Protein AF-0000000082342541 (afdb_homodimer)

Foldseek 3Di:
DDFDPCCVPDPDNDPDRNDDDWAFDAWDFQWTATPVGFIFREQCLPVQFQQRTRDDVLLVVLLVCCVVPHDQFDFPVDPDDGDLLVLLLCLVDVVPQLQFHDKWKDFAQQVQQLLQLLLLLVLCVLVVLNLQNAEEEAALAFRDLPLSRVLRANFCVSCPVPVVSRDPRYHHAHDQQCLPPPDVPRDLVNSLVVRLVVVLVVCVVVDLSHHRAYEYECQGAQRQARHHHRACNVVSVLVSCVVSVHFYEYECASVACLQQLDNGSCVVNPDSDGQKYKYARLLLSPPGRMIMMTGGPSSCVSCCSGVVDRPDDDRCISRNSSSSSSSSSSVCCVVVVLSNLLQVVQVVLVVLCCVQPVPDQQWADWDHGRLKIKTWGALHNVVSHHDDVVLVLLVQLQVLLVVLSYHWAWHDDRGDDDDTTMIIRRGHSPQDPVNSNVNSVSSSVSNVVSCVVSVVVVVVVVVVVPPPPDDPDD/DDFDPCCVPDPDNDPDRNDDDWAFDAWDFQWTATPVGFIFREQCLPVQFQQRTRDDVLLVVLLVCCVVPHDQFDFPVDPDDGDLLVLLLCLVDVVPQLQFHDKWKDFAQQVQQLLQLLLLQVLCVLVVLNLQNAEEEAALAFRDLPLSRVLRANFCVSCPVPVVSRDPRYHHAHDQQCLPPPDVPRDLVNSLVVRLVVVLVVCVVVDLSHHRAYEYECQGAQRQARHHHRACNVVSVLVSCVVSVHFYEYECASPACLQQLDNGSCVVNPDSDGQKYKYARLLLSPPGRMIMMTGGPSSCVSCCSGVVDRPDDDRCISRNSSSSSSSSSSVCCVVVVLSNLLQVVQVVLVVLCVVQPCPDQQWADWDHGRLKIKTWGALHNVVRHHDDVVLVLLVQLQVQLVVLSYHWAWHDDRGDDDDTTMIIRRGHSPQDPVNSNVNSVSSSVSNVVSCVVSVVVVVVVVVVVPPDPDDPDD

Solvent-accessible surface area (backbone atoms only — not comparable to full-atom values): 46470 Å² total; per-residue (Å²): 127,66,63,20,68,62,49,70,69,42,24,45,63,54,54,54,30,62,55,72,54,46,40,43,47,30,39,54,45,56,27,40,29,34,71,90,67,51,62,28,44,36,27,13,32,53,82,38,16,24,34,66,26,41,47,50,70,67,36,53,48,40,41,51,51,40,60,74,62,27,42,30,60,53,38,41,83,46,72,42,44,47,65,35,37,49,49,37,24,41,74,73,24,72,82,30,64,49,46,22,39,32,31,46,44,33,51,33,49,25,55,14,37,26,50,47,53,53,49,49,34,44,42,27,42,48,71,73,38,66,64,15,60,26,35,40,24,27,35,44,30,76,43,41,65,36,49,41,11,36,45,58,23,28,28,46,58,76,40,60,82,47,58,76,53,49,44,82,41,48,50,70,39,81,57,69,48,60,92,80,63,51,53,93,88,54,47,60,64,56,49,34,49,54,54,42,48,53,50,54,52,49,40,60,71,73,31,52,75,26,39,36,30,40,45,44,51,58,38,32,45,70,60,63,35,24,37,56,57,56,78,58,36,60,33,50,49,50,52,52,24,64,72,55,67,30,39,40,33,35,42,23,32,60,34,15,63,18,35,39,29,35,59,48,47,56,72,79,44,73,53,73,56,50,46,29,35,30,33,15,38,35,46,23,28,38,60,40,66,33,15,18,27,36,31,17,48,68,53,52,49,35,29,48,74,45,80,29,43,61,93,67,73,53,76,57,22,51,32,28,47,35,26,34,29,18,39,39,41,49,49,50,38,59,75,66,45,30,30,61,42,16,35,54,51,15,54,51,50,50,52,50,44,54,68,67,39,49,77,41,74,49,38,55,48,75,42,51,40,23,38,32,30,16,44,29,40,14,73,33,58,89,79,57,38,50,64,58,77,87,68,39,60,33,56,48,28,34,53,42,17,43,75,73,29,32,38,50,36,48,50,83,66,57,27,50,96,61,69,60,38,21,37,37,48,18,43,29,53,72,64,45,73,66,53,49,52,50,51,52,50,50,46,40,51,16,46,53,63,59,42,48,74,68,54,56,57,56,56,55,61,56,60,62,69,66,62,72,78,63,84,75,79,129,128,66,65,20,68,60,48,70,69,42,24,44,64,54,55,53,29,60,55,73,51,45,41,44,45,29,38,54,44,55,27,40,30,32,71,90,66,52,62,28,43,34,28,13,32,53,82,37,16,24,33,66,25,40,46,50,68,67,36,54,47,40,42,52,52,39,62,76,62,26,42,30,60,54,36,42,86,44,72,43,44,46,65,35,37,48,50,36,23,43,74,72,24,71,82,29,66,49,44,21,40,33,32,45,44,31,50,34,50,26,55,15,36,24,51,49,54,53,49,47,35,45,42,26,43,48,70,72,38,67,65,15,63,26,35,39,22,27,36,44,30,78,42,42,64,37,50,41,11,36,45,57,25,27,27,46,58,75,40,60,81,48,59,73,52,49,46,81,40,46,50,69,40,82,58,70,48,59,93,80,65,53,54,92,89,54,45,59,65,56,48,33,49,54,54,41,49,52,50,53,52,48,40,58,72,74,31,51,74,27,39,36,28,41,44,43,51,59,38,31,45,67,60,62,35,25,36,56,55,55,78,59,37,60,33,50,48,49,52,50,23,63,73,56,68,30,38,41,32,34,41,23,31,60,34,15,63,16,35,38,31,34,60,47,48,56,71,77,44,73,52,74,56,49,45,29,34,30,33,15,38,37,47,22,29,40,60,36,64,34,15,18,28,35,30,16,47,68,54,52,50,35,30,48,75,44,82,29,42,59,94,66,71,52,78,58,21,50,32,29,46,36,27,34,27,18,40,41,42,49,49,50,38,60,75,68,45,31,33,61,43,16,33,55,54,15,54,50,50,49,52,50,43,55,69,67,40,50,77,41,76,48,40,55,48,74,42,51,41,22,39,33,30,17,44,31,40,14,73,32,58,90,77,58,39,50,64,57,77,88,68,39,60,34,54,47,29,33,54,42,16,43,75,74,28,32,39,49,36,47,48,83,70,56,26,52,95,62,67,64,37,21,37,37,47,19,43,29,53,72,63,45,74,68,56,51,52,51,50,53,51,50,46,40,51,17,47,54,62,59,42,47,73,69,54,55,58,54,55,57,62,57,62,62,71,69,66,74,79,64,83,81,78,134

InterPro domains:
  IPR005814 Aminotransferase class-III [PF00202] (22-447)
  IPR005814 Aminotransferase class-III [cd00610] (8-447)
  IPR015421 Pyridoxal phosphate-dependent transferase, major domain [G3DSA:3.40.640.10] (56-336)
  IPR015422 Pyridoxal phosphate-dependent transferase, small domain [G3DSA:3.90.1150.10] (19-444)
  IPR015424 Pyridoxal phosphate-dependent transferase [SSF53383] (10-447)

pLDDT: mean 94.57, std 11.84, r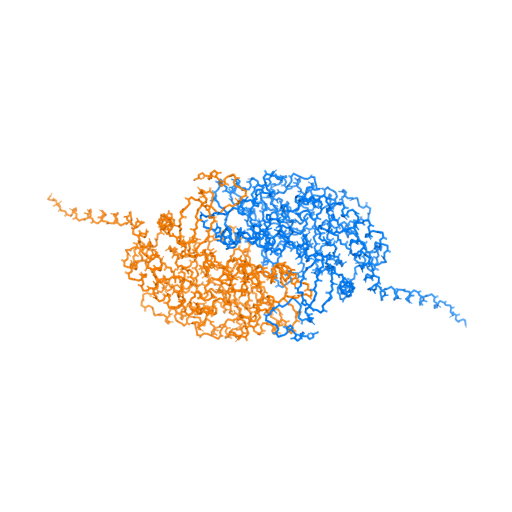ange [20.23, 98.94]

Secondary structure (DSSP, 8-state):
-PPPHHHHH-SB--S-SSSPPEEEEEEETTEEEETTS-EEEESSHHHHT-TT-S--HHHHHHHHHHHHHS-S---TTSSEE-HHHHHHHHHHHTT-GGGEEEEEEESSHHHHHHHHHHHHHHHHHHTT-TT--EEEEETT----SSHHHHHT---HHHHGGGGGG--SSEEEE----HHHHPPTT--HHHHHHHHHHHHHHHHHHH-GGGEEEEEEESSB-TTTTSBPPPTTHHHHHHHHHHHHT-EEEEE-TTTTTTTTSSSSGGGGGTSS--SEEEE-GGGTTTSS--EEEEEEHHHHHHHHHTTSS-S---TTTT-HHHHHHHHHHHHHHHHTTHHHHHHHHHHHHHHHHHHHTTTSTTEEEEEEETTEEEEEE-SBTTTTBPPPGGG-HHHHHHHHHHHTTEE-EE--S--SSS---EEEE---TT--HHHHHHHHHHHHHHHHHHHHHHHHHHHHHHHSSSSTT-----/-PPPHHHHH-SB--S-SSSPPEEEEEEETTEEEETTS-EEEESSHHHHT-TT-S--HHHHHHHHHHHHHS-S---TTSSEE-HHHHHHHHHHHTT-GGGEEEEEEESSHHHHHHHHHHHHHHHHHHTT-TT--EEEEETT----SSHHHHHT---HHHHGGGGGG--SSEEEE----HHHHPPTT--HHHHHHHHHHHHHHHHHHH-GGGEEEEEEESSB-TTTTSBPPPTTHHHHHHHHHHHHT-EEEEE-TTTTTTTTSSSSGGGGGTSS--SEEEE-GGGTTTSS--EEEEEEHHHHHHHHHTTSS-S---TTTT-HHHHHHHHHHHHHHHHTTHHHHHHHHHHHHHHHHHHHTTTSTTEEEEEEETTEEEEEE-SBTTTTBPPPGGG-HHHHHHHHHHHTTEE-EE--S--SSS---EEEE---TT--HHHHHHHHHHHHHHHHHHHHHHHHHHHHHHHHTTSTT-----

Nearest PDB structures (foldseek):
  6fyq-assembly1_A-2  TM=9.440E-01  e=1.925E-40  Virgibacillus pantothenticus
  3gju-assembly1_A-2  TM=9.425E-01  e=3.711E-39  Mesorhizobium japonicum MAFF 303099
  5lh9-assembly1_A  TM=9.190E-01  e=8.684E-40  Pseudomonas sp.
  3fcr-assembly1_A-2  TM=9.351E-01  e=1.519E-37  Ruegeria sp. TM1040
  3i4j-assembly2_D  TM=9.364E-01  e=2.214E-32  Deinococcus radiodurans

Sequence (948 aa):
MSTDEFVASSHILHRSFSERPAKIVAGDGINLVLENGKTVIDASCGPSVSCLGHTQPEITDAIINHLKNDIAYVYSGSPYTNGAAEELGDILLSHKPGGLSKAIFVNSGSEATDAALKLAIQYWHELGQPQRTHFISRKQSYHGNTIGALCVSGHDSRREFYQSFMSQNVSFLDPCYAYRMKRKGESDSDFTERLASQFENEILRIGPDRVAGFVAETVSGTTLGCLPPVPGYFKAIRDICDKYGVLLILDEIICGMGKTGTMHAWEQERISGPDIQTIGKALGAGFVPLSGVLLHQRIFDALSAGSKKLAHGHTFQAHPLACAAAVAAQKIIKRDNLIERVARMGDKLELLLRKEIEPLPLVGDIRGRGLFWAIEFVQDKQLKTPFSPKVDFCGQVVRQSLELGLNVLGNLGVTGEYQVDHVLVCPPYIVTDHELENIVHLLKTAIVKTSQPFLRSAHTNGQANGQTNGTTKYMSTDEFVASSHILHRSFSERPAKIVAGDGINLVLENGKTVIDASCGPSVSCLGHTQPEITDAIINHLKNDIAYVYSGSPYTNGAAEELGDILLSHKPGGLSKAIFVNSGSEATDAALKLAIQYWHELGQPQRTHFISRKQSYHGNTIGALCVSGHDSRREFYQSFMSQNVSFLDPCYAYRMKRKGESDSDFTERLASQFENEILRIGPDRVAGFVAETVSGTTLGCLPPVPGYFKAIRDICDKYGVLLILDEIICGMGKTGTMHAWEQERISGPDIQTIGKALGAGFVPLSGVLLHQRIFDALSAGSKKLAHGHTFQAHPLACAAAVAAQKIIKRDNLIERVARMGDKLELLLRKEIEPLPLVGDIRGRGLFWAIEFVQDKQLKTPFSPKVDFCGQVVRQSLELGLNVLGNLGVTGEYQVDHVLVCPPYIVTDHELENIVHLLKTAIVKTSQPFLRSAHTNGQANGQTNGTTKY

Radius of gyration: 28.99 Å; Cα contacts (8 Å, |Δi|>4): 2191; chains: 2; bounding box: 63×120×88 Å

Structure (mmCIF, N/CA/C/O backbone):
data_AF-0000000082342541-model_v1
#
loop_
_entity.id
_entity.type
_entity.pdbx_description
1 polymer 'Putative secondary metabolism biosynthetic enzyme'
#
loop_
_atom_site.group_PDB
_atom_site.id
_atom_site.type_symbol
_atom_site.label_atom_id
_atom_site.label_alt_id
_atom_site.label_comp_id
_atom_site.label_asym_id
_atom_site.label_entity_id
_atom_site.label_seq_id
_atom_site.pdbx_PDB_ins_code
_atom_site.Cartn_x
_atom_site.Cartn_y
_atom_site.Cartn_z
_atom_site.occupancy
_atom_site.B_iso_or_equiv
_atom_site.auth_seq_id
_atom_site.auth_comp_id
_atom_site.auth_asym_id
_atom_site.auth_atom_id
_atom_site.pdbx_PDB_model_num
ATOM 1 N N . MET A 1 1 ? 27.438 16.688 1.618 1 65.38 1 MET A N 1
ATOM 2 C CA . MET A 1 1 ? 27.516 15.938 2.867 1 65.38 1 MET A CA 1
ATOM 3 C C . MET A 1 1 ? 27.781 14.461 2.6 1 65.38 1 MET A C 1
ATOM 5 O O . MET A 1 1 ? 27.297 13.906 1.614 1 65.38 1 MET A O 1
ATOM 9 N N . SER A 1 2 ? 28.75 13.938 3.332 1 85.06 2 SER A N 1
ATOM 10 C CA . SER A 1 2 ? 29.125 12.531 3.182 1 85.06 2 SER A CA 1
ATOM 11 C C . SER A 1 2 ? 28.062 11.609 3.785 1 85.06 2 SER A C 1
ATOM 13 O O . SER A 1 2 ? 27.266 12.031 4.625 1 85.06 2 SER A O 1
ATOM 15 N N . THR A 1 3 ? 27.828 10.453 3.236 1 92.19 3 THR A N 1
ATOM 16 C CA . THR A 1 3 ? 26.953 9.43 3.795 1 92.19 3 THR A CA 1
ATOM 17 C C . THR A 1 3 ? 27.406 9.023 5.191 1 92.19 3 THR A C 1
ATOM 19 O O . THR A 1 3 ? 28.594 8.773 5.41 1 92.19 3 THR A O 1
ATOM 22 N N . ASP A 1 4 ? 26.547 9.055 6.148 1 94.75 4 ASP A N 1
ATOM 23 C CA . ASP A 1 4 ? 26.844 8.656 7.52 1 94.75 4 ASP A CA 1
ATOM 24 C C . ASP A 1 4 ? 27.297 7.195 7.578 1 94.75 4 ASP A C 1
ATOM 26 O O . ASP A 1 4 ? 26.75 6.348 6.867 1 94.75 4 ASP A O 1
ATOM 30 N N . GLU A 1 5 ? 28.172 6.863 8.453 1 95.38 5 GLU A N 1
ATOM 31 C CA . GLU A 1 5 ? 28.781 5.535 8.531 1 95.38 5 GLU A CA 1
ATOM 32 C C . GLU A 1 5 ? 27.75 4.477 8.891 1 95.38 5 GLU A C 1
ATOM 34 O O . GLU A 1 5 ? 27.781 3.361 8.359 1 95.38 5 GLU A O 1
ATOM 39 N N . PHE A 1 6 ? 26.906 4.797 9.836 1 96.06 6 PHE A N 1
ATOM 40 C CA . PHE A 1 6 ? 25.859 3.857 10.203 1 96.06 6 PHE A CA 1
ATOM 41 C C . PHE A 1 6 ? 24.938 3.576 9.023 1 96.06 6 PHE A C 1
ATOM 43 O O . PHE A 1 6 ? 24.609 2.422 8.75 1 96.06 6 PHE A O 1
ATOM 50 N N . VAL A 1 7 ? 24.531 4.648 8.367 1 96.19 7 VAL A N 1
ATOM 51 C CA . VAL A 1 7 ? 23.641 4.523 7.215 1 96.19 7 VAL A CA 1
ATOM 52 C C . VAL A 1 7 ? 24.328 3.695 6.125 1 96.19 7 VAL A C 1
ATOM 54 O O . VAL A 1 7 ? 23.688 2.861 5.48 1 96.19 7 VAL A O 1
ATOM 57 N N . ALA A 1 8 ? 25.625 3.9 5.93 1 96.44 8 ALA A N 1
ATOM 58 C CA . ALA A 1 8 ? 26.375 3.16 4.922 1 96.44 8 ALA A CA 1
ATOM 59 C C . ALA A 1 8 ? 26.406 1.668 5.242 1 96.44 8 ALA A C 1
ATOM 61 O O . ALA A 1 8 ? 26.359 0.831 4.34 1 96.44 8 ALA A O 1
ATOM 62 N N . SER A 1 9 ? 26.438 1.312 6.492 1 96.88 9 SER A N 1
ATOM 63 C CA . SER A 1 9 ? 26.609 -0.08 6.902 1 96.88 9 SER A CA 1
ATOM 64 C C . SER A 1 9 ? 25.25 -0.754 7.121 1 96.88 9 SER A C 1
ATOM 66 O O . SER A 1 9 ? 25.141 -1.978 7.023 1 96.88 9 SER A O 1
ATOM 68 N N . SER A 1 10 ? 24.188 0.03 7.504 1 97.81 10 SER A N 1
ATOM 69 C CA . SER A 1 10 ? 22.859 -0.502 7.711 1 97.81 10 SER A CA 1
ATOM 70 C C . SER A 1 10 ? 22.297 -1.12 6.434 1 97.81 10 SER A C 1
ATOM 72 O O . SER A 1 10 ? 22.609 -0.665 5.332 1 97.81 10 SER A O 1
ATOM 74 N N . HIS A 1 11 ? 21.453 -2.139 6.535 1 98.69 11 HIS A N 1
ATOM 75 C CA . HIS A 1 11 ? 20.828 -2.758 5.375 1 98.69 11 HIS A CA 1
ATOM 76 C C . HIS A 1 11 ? 19.469 -2.141 5.098 1 98.69 11 HIS A C 1
ATOM 78 O O . HIS A 1 11 ? 18.75 -2.58 4.188 1 98.69 11 HIS A O 1
ATOM 84 N N . ILE A 1 12 ? 19.109 -1.136 5.906 1 98.19 12 ILE A N 1
ATOM 85 C CA . ILE A 1 12 ? 17.891 -0.38 5.676 1 98.19 12 ILE A CA 1
ATOM 86 C C . ILE A 1 12 ? 18.188 0.854 4.828 1 98.19 12 ILE A C 1
ATOM 88 O O . ILE A 1 12 ? 19.172 1.553 5.074 1 98.19 12 ILE A O 1
ATOM 92 N N . LEU A 1 13 ? 17.438 1.088 3.742 1 98 13 LEU A N 1
ATOM 93 C CA . LEU A 1 13 ? 17.516 2.361 3.037 1 98 13 LEU A CA 1
ATOM 94 C C . LEU A 1 13 ? 16.797 3.459 3.814 1 98 13 LEU A C 1
ATOM 96 O O . LEU A 1 13 ? 15.609 3.707 3.594 1 98 13 LEU A O 1
ATOM 100 N N . HIS A 1 14 ? 17.516 4.113 4.645 1 95.81 14 HIS A N 1
ATOM 101 C CA . HIS A 1 14 ? 16.953 5.156 5.496 1 95.81 14 HIS A CA 1
ATOM 102 C C . HIS A 1 14 ? 16.516 6.359 4.676 1 95.81 14 HIS A C 1
ATOM 104 O O . HIS A 1 14 ? 16.938 6.531 3.531 1 95.81 14 HIS A O 1
ATOM 110 N N . ARG A 1 15 ? 15.672 7.164 5.211 1 89.56 15 ARG A N 1
ATOM 111 C CA . ARG A 1 15 ? 15.141 8.336 4.52 1 89.56 15 ARG A CA 1
ATOM 112 C C . ARG A 1 15 ? 16.234 9.383 4.305 1 89.56 15 ARG A C 1
ATOM 114 O O . ARG A 1 15 ? 16.234 10.07 3.279 1 89.56 15 ARG A O 1
ATOM 121 N N . SER A 1 16 ? 17.047 9.586 5.273 1 90 16 SER A N 1
ATOM 122 C CA . SER A 1 16 ? 18.203 10.461 5.168 1 90 16 SER A CA 1
ATOM 123 C C . SER A 1 16 ? 19.5 9.68 5.277 1 90 16 SER A C 1
ATOM 125 O O . SER A 1 16 ? 19.641 8.812 6.145 1 90 16 SER A O 1
ATOM 127 N N . PHE A 1 17 ? 20.484 10 4.344 1 95.19 17 PHE A N 1
ATOM 128 C CA . PHE A 1 17 ? 21.75 9.266 4.348 1 95.19 17 PHE A CA 1
ATOM 129 C C . PHE A 1 17 ? 22.812 10.031 5.117 1 95.19 17 PHE A C 1
ATOM 131 O O . PHE A 1 17 ? 23.891 9.492 5.402 1 95.19 17 PHE A O 1
ATOM 138 N N . SER A 1 18 ? 22.5 11.25 5.512 1 91.31 18 SER A N 1
ATOM 139 C CA . SER A 1 18 ? 23.531 12.156 5.988 1 91.31 18 SER A CA 1
ATOM 140 C C . SER A 1 18 ? 23.641 12.125 7.512 1 91.31 18 SER A C 1
ATOM 142 O O . SER A 1 18 ? 24.625 12.586 8.078 1 91.31 18 SER A O 1
ATOM 144 N N . GLU A 1 19 ? 22.656 11.648 8.172 1 91.69 19 GLU A N 1
ATOM 145 C CA . GLU A 1 19 ? 22.625 11.664 9.633 1 91.69 19 GLU A CA 1
ATOM 146 C C . GLU A 1 19 ? 22.266 10.289 10.188 1 91.69 19 GLU A C 1
ATOM 148 O O . GLU A 1 19 ? 21.391 9.617 9.664 1 91.69 19 GLU A O 1
ATOM 153 N N . ARG A 1 20 ? 22.969 9.945 11.227 1 93.62 20 ARG A N 1
ATOM 154 C CA . ARG A 1 20 ? 22.641 8.711 11.93 1 93.62 20 ARG A CA 1
ATOM 155 C C . ARG A 1 20 ? 21.281 8.82 12.625 1 93.62 20 ARG A C 1
ATOM 157 O O . ARG A 1 20 ? 21.078 9.719 13.445 1 93.62 20 ARG A O 1
ATOM 164 N N . PRO A 1 21 ? 20.375 7.969 12.32 1 95.25 21 PRO A N 1
ATOM 165 C CA . PRO A 1 21 ? 19.109 8 13.062 1 95.25 21 PRO A CA 1
ATOM 166 C C . PRO A 1 21 ? 19.25 7.5 14.492 1 95.25 21 PRO A C 1
ATOM 168 O O . PRO A 1 21 ? 20.016 6.562 14.758 1 95.25 21 PRO A O 1
ATOM 171 N N . ALA A 1 22 ? 18.578 8.18 15.398 1 95.44 22 ALA A N 1
ATOM 172 C CA . ALA A 1 22 ? 18.547 7.707 16.781 1 95.44 22 ALA A CA 1
ATOM 173 C C . ALA A 1 22 ? 17.656 6.477 16.922 1 95.44 22 ALA A C 1
ATOM 175 O O . ALA A 1 22 ? 16.594 6.398 16.297 1 95.44 22 ALA A O 1
ATOM 176 N N . LYS A 1 23 ? 18.078 5.562 17.688 1 96.31 23 LYS A N 1
ATOM 177 C CA . LYS A 1 23 ? 17.297 4.344 17.891 1 96.31 23 LYS A CA 1
ATOM 178 C C . LYS A 1 23 ? 16.297 4.512 19.016 1 96.31 23 LYS A C 1
ATOM 180 O O . LYS A 1 23 ? 16.672 4.855 20.141 1 96.31 23 LYS A O 1
ATOM 185 N N . ILE A 1 24 ? 15.039 4.359 18.766 1 97.12 24 ILE A N 1
ATOM 186 C CA . ILE A 1 24 ? 14.008 4.309 19.797 1 97.12 24 ILE A CA 1
ATOM 187 C C . ILE A 1 24 ? 13.914 2.896 20.375 1 97.12 24 ILE A C 1
ATOM 189 O O . ILE A 1 24 ? 13.836 1.922 19.625 1 97.12 24 ILE A O 1
ATOM 193 N N . VAL A 1 25 ? 13.836 2.756 21.672 1 95.88 25 VAL A N 1
ATOM 194 C CA . VAL A 1 25 ? 13.875 1.429 22.266 1 95.88 25 VAL A CA 1
ATOM 195 C C . VAL A 1 25 ? 12.586 1.183 23.062 1 95.88 25 VAL A C 1
ATOM 197 O O . VAL A 1 25 ? 12.281 0.043 23.422 1 95.88 25 VAL A O 1
ATOM 200 N N . ALA A 1 26 ? 11.844 2.262 23.25 1 95.75 26 ALA A N 1
ATOM 201 C CA . ALA A 1 26 ? 10.578 2.105 23.969 1 95.75 26 ALA A CA 1
ATOM 202 C C . ALA A 1 26 ? 9.711 3.355 23.828 1 95.75 26 ALA A C 1
ATOM 204 O O . ALA A 1 26 ? 10.188 4.402 23.375 1 95.75 26 ALA A O 1
ATOM 205 N N . GLY A 1 27 ? 8.422 3.203 24.094 1 94.44 27 GLY A N 1
ATOM 206 C CA . GLY A 1 27 ? 7.48 4.297 24.266 1 94.44 27 GLY A CA 1
ATOM 207 C C . GLY A 1 27 ? 6.832 4.312 25.641 1 94.44 27 GLY A C 1
ATOM 208 O O . GLY A 1 27 ? 6.68 3.264 26.281 1 94.44 27 GLY A O 1
ATOM 209 N N . ASP A 1 28 ? 6.449 5.453 26.109 1 92.81 28 ASP A N 1
ATOM 210 C CA . ASP A 1 28 ? 5.734 5.645 27.375 1 92.81 28 ASP A CA 1
ATOM 211 C C . ASP A 1 28 ? 4.715 6.777 27.266 1 92.81 28 ASP A C 1
ATOM 213 O O . ASP A 1 28 ? 5.062 7.949 27.406 1 92.81 28 ASP A O 1
ATOM 217 N N . GLY A 1 29 ? 3.459 6.355 27.141 1 93.75 29 GLY A N 1
ATOM 218 C CA . GLY A 1 29 ? 2.471 7.387 26.875 1 93.75 29 GLY A CA 1
ATOM 219 C C . GLY A 1 29 ? 2.775 8.195 25.625 1 93.75 29 GLY A C 1
ATOM 220 O O . GLY A 1 29 ? 2.936 7.629 24.531 1 93.75 29 GLY A O 1
ATOM 221 N N . ILE A 1 30 ? 3.021 9.555 25.891 1 96.81 30 ILE A N 1
ATOM 222 C CA . ILE A 1 30 ? 3.264 10.398 24.719 1 96.81 30 ILE A CA 1
ATOM 223 C C . ILE A 1 30 ? 4.766 10.594 24.531 1 96.81 30 ILE A C 1
ATOM 225 O O . ILE A 1 30 ? 5.191 11.445 23.75 1 96.81 30 ILE A O 1
ATOM 229 N N . ASN A 1 31 ? 5.609 9.773 25.234 1 97.31 31 ASN A N 1
ATOM 230 C CA . ASN A 1 31 ? 7.059 9.945 25.172 1 97.31 31 ASN A CA 1
ATOM 231 C C . ASN A 1 31 ? 7.723 8.82 24.375 1 97.31 31 ASN A C 1
ATOM 233 O O . ASN A 1 31 ? 7.27 7.676 24.422 1 97.31 31 ASN A O 1
ATOM 237 N N . LEU A 1 32 ? 8.781 9.164 23.688 1 97.19 32 LEU A N 1
ATOM 238 C CA . LEU A 1 32 ? 9.727 8.227 23.078 1 97.19 32 LEU A CA 1
ATOM 239 C C . LEU A 1 32 ? 10.961 8.047 23.969 1 97.19 32 LEU A C 1
ATOM 241 O O . LEU A 1 32 ? 11.445 9.016 24.547 1 97.19 32 LEU A O 1
ATOM 245 N N . VAL A 1 33 ? 11.391 6.883 24.078 1 97.31 33 VAL A N 1
ATOM 246 C CA . VAL A 1 33 ? 12.609 6.586 24.828 1 97.31 33 VAL A CA 1
ATOM 247 C C . VAL A 1 33 ? 13.711 6.141 23.859 1 97.31 33 VAL A C 1
ATOM 249 O O . VAL A 1 33 ? 13.547 5.168 23.125 1 97.31 33 VAL A O 1
ATOM 252 N N . LEU A 1 34 ? 14.812 6.82 23.844 1 96.88 34 LEU A N 1
ATOM 253 C CA . LEU A 1 34 ? 15.93 6.531 22.953 1 96.88 34 LEU A CA 1
ATOM 254 C C . LEU A 1 34 ? 16.922 5.586 23.609 1 96.88 34 LEU A C 1
ATOM 256 O O . LEU A 1 34 ? 16.938 5.445 24.828 1 96.88 34 LEU A O 1
ATOM 260 N N . GLU A 1 35 ? 17.703 5.012 22.828 1 96.06 35 GLU A N 1
ATOM 261 C CA . GLU A 1 35 ? 18.688 4.035 23.297 1 96.06 35 GLU A CA 1
ATOM 262 C C . GLU A 1 35 ? 19.672 4.664 24.281 1 96.06 35 GLU A C 1
ATOM 264 O O . GLU A 1 35 ? 20.125 4.004 25.203 1 96.06 35 GLU A O 1
ATOM 269 N N . ASN A 1 36 ? 19.984 5.945 24.109 1 95 36 ASN A N 1
ATOM 270 C CA . ASN A 1 36 ? 20.938 6.621 24.984 1 95 36 ASN A CA 1
ATOM 271 C C . ASN A 1 36 ? 20.281 7.051 26.297 1 95 36 ASN A C 1
ATOM 273 O O . ASN A 1 36 ? 20.922 7.711 27.125 1 95 36 ASN A O 1
ATOM 277 N N . GLY A 1 37 ? 18.984 6.816 26.453 1 94.38 37 GLY A N 1
ATOM 278 C CA . GLY A 1 37 ? 18.312 7.098 27.703 1 94.38 37 GLY A CA 1
ATOM 279 C C . GLY A 1 37 ? 17.484 8.375 27.656 1 94.38 37 GLY A C 1
ATOM 280 O O . GLY A 1 37 ? 16.656 8.617 28.547 1 94.38 37 GLY A O 1
ATOM 281 N N . LYS A 1 38 ? 17.672 9.141 26.656 1 95.75 38 LYS A N 1
ATOM 282 C CA . LYS A 1 38 ? 16.906 10.383 26.516 1 95.75 38 LYS A CA 1
ATOM 283 C C . LYS A 1 38 ? 15.438 10.094 26.25 1 95.75 38 LYS A C 1
ATOM 285 O O . LYS A 1 38 ? 15.102 9.156 25.516 1 95.75 38 LYS A O 1
ATOM 290 N N . THR A 1 39 ? 14.633 10.953 26.875 1 96.94 39 THR A N 1
ATOM 291 C CA . THR A 1 39 ? 13.203 10.914 26.609 1 96.94 39 THR A CA 1
ATOM 292 C C . THR A 1 39 ? 12.766 12.133 25.797 1 96.94 39 THR A C 1
ATOM 294 O O . THR A 1 39 ? 13.227 13.25 26.047 1 96.94 39 THR A O 1
ATOM 297 N N . VAL A 1 40 ? 11.938 11.898 24.844 1 97.81 40 VAL A N 1
ATOM 298 C CA . VAL A 1 40 ? 11.461 12.953 23.953 1 97.81 40 VAL A CA 1
ATOM 299 C C . VAL A 1 40 ? 9.93 12.977 23.969 1 97.81 40 VAL A C 1
ATOM 301 O O . VAL A 1 40 ? 9.281 11.961 23.719 1 97.81 40 VAL A O 1
ATOM 304 N N . ILE A 1 41 ? 9.305 14.148 24.297 1 98.31 41 ILE A N 1
ATOM 305 C CA . ILE A 1 41 ? 7.859 14.305 24.172 1 98.31 41 ILE A CA 1
ATOM 306 C C . ILE A 1 41 ? 7.461 14.281 22.703 1 98.31 41 ILE A C 1
ATOM 308 O O . ILE A 1 41 ? 7.965 15.078 21.906 1 98.31 41 ILE A O 1
ATOM 312 N N . ASP A 1 42 ? 6.648 13.359 22.344 1 97.75 42 ASP A N 1
ATOM 313 C CA . ASP A 1 42 ? 6.199 13.281 20.953 1 97.75 42 ASP A CA 1
ATOM 314 C C . ASP A 1 42 ? 4.957 14.141 20.734 1 97.75 42 ASP A C 1
ATOM 316 O O . ASP A 1 42 ? 3.844 13.734 21.062 1 97.75 42 ASP A O 1
ATOM 320 N N . ALA A 1 43 ? 5.129 15.242 20.078 1 98.12 43 ALA A N 1
ATOM 321 C CA . ALA A 1 43 ? 4.023 16.156 19.797 1 98.12 43 ALA A CA 1
ATOM 322 C C . ALA A 1 43 ? 3.609 16.109 18.328 1 98.12 43 ALA A C 1
ATOM 324 O O . ALA A 1 43 ? 2.885 16.969 17.859 1 98.12 43 ALA A O 1
ATOM 325 N N . SER A 1 44 ? 4.039 15.117 17.656 1 94.69 44 SER A N 1
ATOM 326 C CA . SER A 1 44 ? 3.643 14.938 16.266 1 94.69 44 SER A CA 1
ATOM 327 C C . SER A 1 44 ? 2.98 13.578 16.047 1 94.69 44 SER A C 1
ATOM 329 O O . SER A 1 44 ? 2.166 13.422 15.133 1 94.69 44 SER A O 1
ATOM 331 N N . CYS A 1 45 ? 3.457 12.461 16.859 1 91.88 45 CYS A N 1
ATOM 332 C CA . CYS A 1 45 ? 2.939 11.109 16.734 1 91.88 45 CYS A CA 1
ATOM 333 C C . CYS A 1 45 ? 3.186 10.562 15.328 1 91.88 45 CYS A C 1
ATOM 335 O O . CYS A 1 45 ? 2.318 9.898 14.758 1 91.88 45 CYS A O 1
ATOM 337 N N . GLY A 1 46 ? 4.391 10.773 14.742 1 92.88 46 GLY A N 1
ATOM 338 C CA . GLY A 1 46 ? 4.531 10.641 13.305 1 92.88 46 GLY A CA 1
ATOM 339 C C . GLY A 1 46 ? 3.775 11.695 12.523 1 92.88 46 GLY A C 1
ATOM 340 O O . GLY A 1 46 ? 3.844 12.883 12.852 1 92.88 46 GLY A O 1
ATOM 341 N N . PRO A 1 47 ? 3.225 11.398 11.477 1 93.38 47 PRO A N 1
ATOM 342 C CA . PRO A 1 47 ? 2.254 12.344 10.922 1 93.38 47 PRO A CA 1
ATOM 343 C C . PRO A 1 47 ? 0.834 12.094 11.43 1 93.38 47 PRO A C 1
ATOM 345 O O . PRO A 1 47 ? -0.058 11.766 10.641 1 93.38 47 PRO A O 1
ATOM 348 N N . SER A 1 48 ? 0.741 12.25 12.766 1 95.12 48 SER A N 1
ATOM 349 C CA . SER A 1 48 ? -0.559 12.203 13.43 1 95.12 48 SER A CA 1
ATOM 350 C C . SER A 1 48 ? -1.109 10.781 13.469 1 95.12 48 SER A C 1
ATOM 352 O O . SER A 1 48 ? -2.303 10.562 13.242 1 95.12 48 SER A O 1
ATOM 354 N N . VAL A 1 49 ? -0.27 9.773 13.797 1 97.62 49 VAL A N 1
ATOM 355 C CA . VAL A 1 49 ? -0.639 8.359 13.742 1 97.62 49 VAL A CA 1
ATOM 356 C C . VAL A 1 49 ? -0.947 7.859 15.148 1 97.62 49 VAL A C 1
ATOM 358 O O . VAL A 1 49 ? -2.047 7.367 15.414 1 97.62 49 VAL A O 1
ATOM 361 N N . SER A 1 50 ? -0.001 8.008 16.109 1 97.69 50 SER A N 1
ATOM 362 C CA . SER A 1 50 ? -0.053 7.422 17.438 1 97.69 50 SER A CA 1
ATOM 363 C C . SER A 1 50 ? -0.974 8.219 18.359 1 97.69 50 SER A C 1
ATOM 365 O O . SER A 1 50 ? -0.559 8.664 19.438 1 97.69 50 SER A O 1
ATOM 367 N N . CYS A 1 51 ? -2.23 8.25 18.016 1 98 51 CYS A N 1
ATOM 368 C CA . CYS A 1 51 ? -3.193 9.141 18.641 1 98 51 CYS A CA 1
ATOM 369 C C . CYS A 1 51 ? -3.494 8.695 20.078 1 98 51 CYS A C 1
ATOM 371 O O . CYS A 1 51 ? -4.031 9.461 20.875 1 98 51 CYS A O 1
ATOM 373 N N . LEU A 1 52 ? -3.16 7.457 20.484 1 98.19 52 LEU A N 1
ATOM 374 C CA . LEU A 1 52 ? -3.408 6.953 21.828 1 98.19 52 LEU A CA 1
ATOM 375 C C . LEU A 1 52 ? -2.1 6.75 22.594 1 98.19 52 LEU A C 1
ATOM 377 O O . LEU A 1 52 ? -2.07 6.078 23.625 1 98.19 52 LEU A O 1
ATOM 381 N N . GLY A 1 53 ? -1.026 7.332 22.031 1 96.94 53 GLY A N 1
ATOM 382 C CA . GLY A 1 53 ? 0.289 7.145 22.609 1 96.94 53 GLY A CA 1
ATOM 383 C C . GLY A 1 53 ? 1.025 5.938 22.062 1 96.94 53 GLY A C 1
ATOM 384 O O . GLY A 1 53 ? 0.535 5.27 21.156 1 96.94 53 GLY A O 1
ATOM 385 N N . HIS A 1 54 ? 2.197 5.672 22.641 1 95.81 54 HIS A N 1
ATOM 386 C CA . HIS A 1 54 ? 3.107 4.684 22.078 1 95.81 54 HIS A CA 1
ATOM 387 C C . HIS A 1 54 ? 2.992 3.348 22.797 1 95.81 54 HIS A C 1
ATOM 389 O O . HIS A 1 54 ? 3.574 2.35 22.375 1 95.81 54 HIS A O 1
ATOM 395 N N . THR A 1 55 ? 2.254 3.307 23.859 1 92.75 55 THR A N 1
ATOM 396 C CA . THR A 1 55 ? 1.919 2.092 24.594 1 92.75 55 THR A CA 1
ATOM 397 C C . THR A 1 55 ? 0.444 2.086 24.984 1 92.75 55 THR A C 1
ATOM 399 O O . THR A 1 55 ? -0.058 3.061 25.547 1 92.75 55 THR A O 1
ATOM 402 N N . GLN A 1 56 ? -0.242 1.019 24.672 1 95.56 56 GLN A N 1
ATOM 403 C CA . GLN A 1 56 ? -1.648 0.84 25.016 1 95.56 56 GLN A CA 1
ATOM 404 C C . GLN A 1 56 ? -1.948 -0.614 25.359 1 95.56 56 GLN A C 1
ATOM 406 O O . GLN A 1 56 ? -2.299 -1.41 24.484 1 95.56 56 GLN A O 1
ATOM 411 N N . PRO A 1 57 ? -1.949 -0.909 26.656 1 95.94 57 PRO A N 1
ATOM 412 C CA . PRO A 1 57 ? -2.131 -2.293 27.094 1 95.94 57 PRO A CA 1
ATOM 413 C C . PRO A 1 57 ? -3.408 -2.924 26.547 1 95.94 57 PRO A C 1
ATOM 415 O O . PRO A 1 57 ? -3.422 -4.113 26.219 1 95.94 57 PRO A O 1
ATOM 418 N N . GLU A 1 58 ? -4.434 -2.154 26.469 1 97.25 58 GLU A N 1
ATOM 419 C CA . GLU A 1 58 ? -5.699 -2.703 25.984 1 97.25 58 GLU A CA 1
ATOM 420 C C . GLU A 1 58 ? -5.602 -3.117 24.531 1 97.25 58 GLU A C 1
ATOM 422 O O . GLU A 1 58 ? -6.199 -4.117 24.109 1 97.25 58 GLU A O 1
ATOM 427 N N . ILE A 1 59 ? -4.902 -2.369 23.688 1 97.81 59 ILE A N 1
ATOM 428 C CA . ILE A 1 59 ? -4.707 -2.746 22.297 1 97.81 59 ILE A CA 1
ATOM 429 C C . ILE A 1 59 ? -3.793 -3.969 22.219 1 97.81 59 ILE A C 1
ATOM 431 O O . ILE A 1 59 ? -4.035 -4.883 21.422 1 97.81 59 ILE A O 1
ATOM 435 N N . THR A 1 60 ? -2.723 -3.967 23.047 1 96.94 60 THR A N 1
ATOM 436 C CA . THR A 1 60 ? -1.838 -5.121 23.125 1 96.94 60 THR A CA 1
ATOM 437 C C . THR A 1 60 ? -2.625 -6.383 23.469 1 96.94 60 THR A C 1
ATOM 439 O O . THR A 1 60 ? -2.461 -7.422 22.828 1 96.94 60 THR A O 1
ATOM 442 N N . ASP A 1 61 ? -3.51 -6.27 24.422 1 97.88 61 ASP A N 1
ATOM 443 C CA . ASP A 1 61 ? -4.324 -7.406 24.828 1 97.88 61 ASP A CA 1
ATOM 444 C C . ASP A 1 61 ? -5.254 -7.855 23.703 1 97.88 61 ASP A C 1
ATOM 446 O O . ASP A 1 61 ? -5.473 -9.055 23.516 1 97.88 61 ASP A O 1
ATOM 450 N N . ALA A 1 62 ? -5.828 -6.949 23.016 1 98 62 ALA A N 1
ATOM 451 C CA . ALA A 1 62 ? -6.699 -7.277 21.891 1 98 62 ALA A CA 1
ATOM 452 C C . ALA A 1 62 ? -5.934 -8.039 20.812 1 98 62 ALA A C 1
ATOM 454 O O . ALA A 1 62 ? -6.453 -8.992 20.219 1 98 62 ALA A O 1
ATOM 455 N N . ILE A 1 63 ? -4.73 -7.621 20.516 1 97.44 63 ILE A N 1
ATOM 456 C CA . ILE A 1 63 ? -3.877 -8.266 19.531 1 97.44 63 ILE A CA 1
ATOM 457 C C . ILE A 1 63 ? -3.547 -9.688 19.969 1 97.44 63 ILE A C 1
ATOM 459 O O . ILE A 1 63 ? -3.654 -10.641 19.188 1 97.44 63 ILE A O 1
ATOM 463 N N . ILE A 1 64 ? -3.182 -9.828 21.266 1 96.62 64 ILE A N 1
ATOM 464 C CA . ILE A 1 64 ? -2.85 -11.133 21.828 1 96.62 64 ILE A CA 1
ATOM 465 C C . ILE A 1 64 ? -4.062 -12.055 21.75 1 96.62 64 ILE A C 1
ATOM 467 O O . ILE A 1 64 ? -3.957 -13.195 21.281 1 96.62 64 ILE A O 1
ATOM 471 N N . ASN A 1 65 ? -5.195 -11.547 22.219 1 97.19 65 ASN A N 1
ATOM 472 C CA . ASN A 1 65 ? -6.426 -12.336 22.203 1 97.19 65 ASN A CA 1
ATOM 473 C C . ASN A 1 65 ? -6.785 -12.781 20.781 1 97.19 65 ASN A C 1
ATOM 475 O O . ASN A 1 65 ? -7.199 -13.922 20.578 1 97.19 65 ASN A O 1
ATOM 479 N N . HIS A 1 66 ? -6.645 -11.938 19.844 1 97 66 HIS A N 1
ATOM 480 C CA . HIS A 1 66 ? -6.949 -12.258 18.453 1 97 66 HIS A CA 1
ATOM 481 C C . HIS A 1 66 ? -6.047 -13.367 17.938 1 97 66 HIS A C 1
ATOM 483 O O . HIS A 1 66 ? -6.531 -14.336 17.344 1 97 66 HIS A O 1
ATOM 489 N N . LEU A 1 67 ? -4.734 -13.273 18.109 1 95.75 67 LEU A N 1
ATOM 490 C CA . LEU A 1 67 ? -3.775 -14.234 17.594 1 95.75 67 LEU A CA 1
ATOM 491 C C . LEU A 1 67 ? -3.965 -15.602 18.234 1 95.75 67 LEU A C 1
ATOM 493 O O . LEU A 1 67 ? -3.74 -16.625 17.609 1 95.75 67 LEU A O 1
ATOM 497 N N . LYS A 1 68 ? -4.422 -15.602 19.469 1 94.31 68 LYS A N 1
ATOM 498 C CA . LYS A 1 68 ? -4.57 -16.844 20.203 1 94.31 68 LYS A CA 1
ATOM 499 C C . LYS A 1 68 ? -5.906 -17.516 19.891 1 94.31 68 LYS A C 1
ATOM 501 O O . LYS A 1 68 ? -6.012 -18.75 19.922 1 94.31 68 LYS A O 1
ATOM 506 N N . ASN A 1 69 ? -6.953 -16.703 19.531 1 94 69 ASN A N 1
ATOM 507 C CA . ASN A 1 69 ? -8.297 -17.266 19.547 1 94 69 ASN A CA 1
ATOM 508 C C . ASN A 1 69 ? -8.992 -17.078 18.188 1 94 69 ASN A C 1
ATOM 510 O O . ASN A 1 69 ? -10.125 -17.531 18 1 94 69 ASN A O 1
ATOM 514 N N . ASP A 1 70 ? -8.344 -16.453 17.281 1 95 70 ASP A N 1
ATOM 515 C CA . ASP A 1 70 ? -8.938 -16.188 15.977 1 95 70 ASP A CA 1
ATOM 516 C C . ASP A 1 70 ? -7.945 -16.453 14.852 1 95 70 ASP A C 1
ATOM 518 O O . ASP A 1 70 ? -6.91 -17.078 15.062 1 95 70 ASP A O 1
ATOM 522 N N . ILE A 1 71 ? -8.25 -16.078 13.594 1 94.69 71 ILE A N 1
ATOM 523 C CA . ILE A 1 71 ? -7.461 -16.359 12.406 1 94.69 71 ILE A CA 1
ATOM 524 C C . ILE A 1 71 ? -6.453 -15.242 12.172 1 94.69 71 ILE A C 1
ATOM 526 O O . ILE A 1 71 ? -6.797 -14.062 12.281 1 94.69 71 ILE A O 1
ATOM 530 N N . ALA A 1 72 ? -5.223 -15.609 11.922 1 91.69 72 ALA A N 1
ATOM 531 C CA . ALA A 1 72 ? -4.156 -14.633 11.711 1 91.69 72 ALA A CA 1
ATOM 532 C C . ALA A 1 72 ? -4.324 -13.922 10.367 1 91.69 72 ALA A C 1
ATOM 534 O O . ALA A 1 72 ? -4.082 -12.719 10.266 1 91.69 72 ALA A O 1
ATOM 535 N N . TYR A 1 73 ? -4.672 -14.641 9.406 1 94.94 73 TYR A N 1
ATOM 536 C CA . TYR A 1 73 ? -4.762 -14.094 8.055 1 94.94 73 TYR A CA 1
ATOM 537 C C . TYR A 1 73 ? -5.887 -14.758 7.273 1 94.94 73 TYR A C 1
ATOM 539 O O . TYR A 1 73 ? -6.055 -15.984 7.332 1 94.94 73 TYR A O 1
ATOM 547 N N . VAL A 1 74 ? -6.656 -13.961 6.625 1 93.5 74 VAL A N 1
ATOM 548 C CA . VAL A 1 74 ? -7.672 -14.383 5.664 1 93.5 74 VAL A CA 1
ATOM 549 C C . VAL A 1 74 ? -7.48 -13.641 4.348 1 93.5 74 VAL A C 1
ATOM 551 O O . VAL A 1 74 ? -7.387 -12.406 4.328 1 93.5 74 VAL A O 1
ATOM 554 N N . TYR A 1 75 ? -7.387 -14.398 3.309 1 93.12 75 TYR A N 1
ATOM 555 C CA . TYR A 1 75 ? -7.34 -13.758 2 1 93.12 75 TYR A CA 1
ATOM 556 C C . TYR A 1 75 ? -8.719 -13.25 1.591 1 93.12 75 TYR A C 1
ATOM 558 O O . TYR A 1 75 ? -9.633 -14.039 1.365 1 93.12 75 TYR A O 1
ATOM 566 N N . SER A 1 76 ? -8.844 -11.969 1.436 1 89.88 76 SER A N 1
ATOM 567 C CA . SER A 1 76 ? -10.141 -11.352 1.171 1 89.88 76 SER A CA 1
ATOM 568 C C . SER A 1 76 ? -10.68 -11.758 -0.199 1 89.88 76 SER A C 1
ATOM 570 O O . SER A 1 76 ? -11.875 -11.641 -0.462 1 89.88 76 SER A O 1
ATOM 572 N N . GLY A 1 77 ? -9.836 -12.164 -1.092 1 87.56 77 GLY A N 1
ATOM 573 C CA . GLY A 1 77 ? -10.281 -12.617 -2.4 1 87.56 77 GLY A CA 1
ATOM 574 C C . GLY A 1 77 ? -10.906 -14 -2.373 1 87.56 77 GLY A C 1
ATOM 575 O O . GLY A 1 77 ? -11.523 -14.43 -3.35 1 87.56 77 GLY A O 1
ATOM 576 N N . SER A 1 78 ? -10.742 -14.703 -1.285 1 88.88 78 SER A N 1
ATOM 577 C CA . SER A 1 78 ? -11.383 -16 -1.063 1 88.88 78 SER A CA 1
ATOM 578 C C . SER A 1 78 ? -12.812 -15.836 -0.567 1 88.88 78 SER A C 1
ATOM 580 O O . SER A 1 78 ? -13.227 -14.734 -0.2 1 88.88 78 SER A O 1
ATOM 582 N N . PRO A 1 79 ? -13.578 -16.906 -0.625 1 91.88 79 PRO A N 1
ATOM 583 C CA . PRO A 1 79 ? -14.969 -16.797 -0.178 1 91.88 79 PRO A CA 1
ATOM 584 C C . PRO A 1 79 ? -15.102 -16.844 1.342 1 91.88 79 PRO A C 1
ATOM 586 O O . PRO A 1 79 ? -15.977 -17.562 1.863 1 91.88 79 PRO A O 1
ATOM 589 N N . TYR A 1 80 ? -14.227 -16.078 2.02 1 94.56 80 TYR A N 1
ATOM 590 C CA . TYR A 1 80 ? -14.227 -16.078 3.479 1 94.56 80 TYR A CA 1
ATOM 591 C C . TYR A 1 80 ? -14.336 -14.664 4.027 1 94.56 80 TYR A C 1
ATOM 593 O O . TYR A 1 80 ? -14.125 -13.695 3.299 1 94.56 80 TYR A O 1
ATOM 601 N N . THR A 1 81 ? -14.781 -14.523 5.184 1 95.69 81 THR A N 1
ATOM 602 C CA . THR A 1 81 ? -14.734 -13.305 5.98 1 95.69 81 THR A CA 1
ATOM 603 C C . THR A 1 81 ? -14.266 -13.602 7.398 1 95.69 81 THR A C 1
ATOM 605 O O . THR A 1 81 ? -13.984 -14.758 7.734 1 95.69 81 THR A O 1
ATOM 608 N N . ASN A 1 82 ? -13.961 -12.609 8.156 1 95.19 82 ASN A N 1
ATOM 609 C CA . ASN A 1 82 ? -13.586 -12.75 9.555 1 95.19 82 ASN A CA 1
ATOM 610 C C . ASN A 1 82 ? -14.297 -11.727 10.438 1 95.19 82 ASN A C 1
ATOM 612 O O . ASN A 1 82 ? -14.734 -10.688 9.953 1 95.19 82 ASN A O 1
ATOM 616 N N . GLY A 1 83 ? -14.391 -11.992 11.703 1 97.12 83 GLY A N 1
ATOM 617 C CA . GLY A 1 83 ? -15.172 -11.195 12.641 1 97.12 83 GLY A CA 1
ATOM 618 C C . GLY A 1 83 ? -14.602 -9.805 12.859 1 97.12 83 GLY A C 1
ATOM 619 O O . GLY A 1 83 ? -15.344 -8.836 13.008 1 97.12 83 GLY A O 1
ATOM 620 N N . ALA A 1 84 ? -13.312 -9.672 12.898 1 98.06 84 ALA A N 1
ATOM 621 C CA . ALA A 1 84 ? -12.656 -8.406 13.211 1 98.06 84 ALA A CA 1
ATOM 622 C C . ALA A 1 84 ? -12.953 -7.355 12.133 1 98.06 84 ALA A C 1
ATOM 624 O O . ALA A 1 84 ? -13.25 -6.203 12.453 1 98.06 84 ALA A O 1
ATOM 625 N N . ALA A 1 85 ? -12.859 -7.73 10.867 1 98.12 85 ALA A N 1
ATOM 626 C CA . ALA A 1 85 ? -13.148 -6.809 9.773 1 98.12 85 ALA A CA 1
ATOM 627 C C . ALA A 1 85 ? -14.609 -6.363 9.797 1 98.12 85 ALA A C 1
ATOM 629 O O . ALA A 1 85 ? -14.906 -5.184 9.609 1 98.12 85 ALA A O 1
ATOM 630 N N . GLU A 1 86 ? -15.492 -7.301 10.016 1 98.31 86 GLU A N 1
ATOM 631 C CA . GLU A 1 86 ? -16.906 -6.988 10.086 1 98.31 86 GLU A CA 1
ATOM 632 C C . GLU A 1 86 ? -17.219 -6.035 11.234 1 98.31 86 GLU A C 1
ATOM 634 O O . GLU A 1 86 ? -17.984 -5.082 11.078 1 98.31 86 GLU A O 1
ATOM 639 N N . GLU A 1 87 ? -16.641 -6.316 12.367 1 98.69 87 GLU A N 1
ATOM 640 C CA . GLU A 1 87 ? -16.859 -5.48 13.539 1 98.69 87 GLU A CA 1
ATOM 641 C C . GLU A 1 87 ? -16.344 -4.062 13.32 1 98.69 87 GLU A C 1
ATOM 643 O O . GLU A 1 87 ? -17 -3.09 13.703 1 98.69 87 GLU A O 1
ATOM 648 N N . LEU A 1 88 ? -15.188 -3.939 12.742 1 98.81 88 LEU A N 1
ATOM 649 C CA . LEU A 1 88 ? -14.648 -2.615 12.453 1 98.81 88 LEU A CA 1
ATOM 650 C C . LEU A 1 88 ? -15.562 -1.84 11.516 1 98.81 88 LEU A C 1
ATOM 652 O O . LEU A 1 88 ? -15.812 -0.65 11.727 1 98.81 88 LEU A O 1
ATOM 656 N N . GLY A 1 89 ? -16.031 -2.525 10.43 1 98.81 89 GLY A N 1
ATOM 657 C CA . GLY A 1 89 ? -17 -1.899 9.547 1 98.81 89 GLY A CA 1
ATOM 658 C C . GLY A 1 89 ? -18.219 -1.385 10.281 1 98.81 89 GLY A C 1
ATOM 659 O O . GLY A 1 89 ? -18.688 -0.269 10.023 1 98.81 89 GLY A O 1
ATOM 660 N N . ASP A 1 90 ? -18.719 -2.162 11.211 1 98.75 90 ASP A N 1
ATOM 661 C CA . ASP A 1 90 ? -19.906 -1.785 11.992 1 98.75 90 ASP A CA 1
ATOM 662 C C . ASP A 1 90 ? -19.625 -0.55 12.844 1 98.75 90 ASP A C 1
ATOM 664 O O . ASP A 1 90 ? -20.453 0.368 12.898 1 98.75 90 ASP A O 1
ATOM 668 N N . ILE A 1 91 ? -18.547 -0.539 13.484 1 98.69 91 ILE A N 1
ATOM 669 C CA . ILE A 1 91 ? -18.188 0.566 14.367 1 98.69 91 ILE A CA 1
ATOM 670 C C . ILE A 1 91 ? -18.141 1.868 13.57 1 98.69 91 ILE A C 1
ATOM 672 O O . ILE A 1 91 ? -18.625 2.904 14.039 1 98.69 91 ILE A O 1
ATOM 676 N N . LEU A 1 92 ? -17.641 1.823 12.383 1 98.69 92 LEU A N 1
ATOM 677 C CA . LEU A 1 92 ? -17.406 3.033 11.602 1 98.69 92 LEU A CA 1
ATOM 678 C C . LEU A 1 92 ? -18.672 3.479 10.883 1 98.69 92 LEU A C 1
ATOM 680 O O . LEU A 1 92 ? -18.859 4.672 10.641 1 98.69 92 LEU A O 1
ATOM 684 N N . LEU A 1 93 ? -19.578 2.479 10.523 1 98.69 93 LEU A N 1
ATOM 685 C CA . LEU A 1 93 ? -20.5 2.84 9.453 1 98.69 93 LEU A CA 1
ATOM 686 C C . LEU A 1 93 ? -21.938 2.492 9.844 1 98.69 93 LEU A C 1
ATOM 688 O O . LEU A 1 93 ? -22.875 2.77 9.086 1 98.69 93 LEU A O 1
ATOM 692 N N . SER A 1 94 ? -22.172 1.859 10.977 1 97.94 94 SER A N 1
ATOM 693 C CA . SER A 1 94 ? -23.516 1.417 11.336 1 97.94 94 SER A CA 1
ATOM 694 C C . SER A 1 94 ? -24.5 2.584 11.344 1 97.94 94 SER A C 1
ATOM 696 O O . SER A 1 94 ? -25.688 2.404 11.062 1 97.94 94 SER A O 1
ATOM 698 N N . HIS A 1 95 ? -24.016 3.777 11.664 1 97.25 95 HIS A N 1
ATOM 699 C CA . HIS A 1 95 ? -24.875 4.957 11.695 1 97.25 95 HIS A CA 1
ATOM 700 C C . HIS A 1 95 ? -24.844 5.695 10.367 1 97.25 95 HIS A C 1
ATOM 702 O O . HIS A 1 95 ? -25.453 6.758 10.227 1 97.25 95 HIS A O 1
ATOM 708 N N . LYS A 1 96 ? -24.172 5.258 9.375 1 97.81 96 LYS A N 1
ATOM 709 C CA . LYS A 1 96 ? -24.141 5.711 7.984 1 97.81 96 LYS A CA 1
ATOM 710 C C . LYS A 1 96 ? -23.844 7.207 7.898 1 97.81 96 LYS A C 1
ATOM 712 O O . LYS A 1 96 ? -24.594 7.957 7.277 1 97.81 96 LYS A O 1
ATOM 717 N N . PRO A 1 97 ? -22.75 7.645 8.477 1 98.06 97 PRO A N 1
ATOM 718 C CA . PRO A 1 97 ? -22.422 9.07 8.422 1 98.06 97 PRO A CA 1
ATOM 719 C C . PRO A 1 97 ? -22.375 9.617 7 1 98.06 97 PRO A C 1
ATOM 721 O O . PRO A 1 97 ? -21.594 9.117 6.172 1 98.06 97 PRO A O 1
ATOM 724 N N . GLY A 1 98 ? -23.25 10.656 6.715 1 97.94 98 GLY A N 1
ATOM 725 C CA . GLY A 1 98 ? -23.281 11.266 5.395 1 97.94 98 GLY A CA 1
ATOM 726 C C . GLY A 1 98 ? -23.688 10.297 4.301 1 97.94 98 GLY A C 1
ATOM 727 O O . GLY A 1 98 ? -23.391 10.523 3.123 1 97.94 98 GLY A O 1
ATOM 728 N N . GLY A 1 99 ? -24.172 9.164 4.629 1 98.38 99 GLY A N 1
ATOM 729 C CA . GLY A 1 99 ? -24.594 8.18 3.65 1 98.38 99 GLY A CA 1
ATOM 730 C C . GLY A 1 99 ? -23.531 7.152 3.336 1 98.38 99 GLY A C 1
ATOM 731 O O . GLY A 1 99 ? -23.75 6.234 2.539 1 98.38 99 GLY A O 1
ATOM 732 N N . LEU A 1 100 ? -22.344 7.309 3.945 1 98.81 100 LEU A N 1
ATOM 733 C CA . LEU A 1 100 ? -21.312 6.285 3.82 1 98.81 100 LEU A CA 1
ATOM 734 C C . LEU A 1 100 ? -21.781 4.965 4.43 1 98.81 100 LEU A C 1
ATOM 736 O O . LEU A 1 100 ? -22.312 4.945 5.543 1 98.81 100 LEU A O 1
ATOM 740 N N . SER A 1 101 ? -21.578 3.84 3.682 1 98.56 101 SER A N 1
ATOM 741 C CA . SER A 1 101 ? -22.234 2.625 4.148 1 98.56 101 SER A CA 1
ATOM 742 C C . SER A 1 101 ? -21.312 1.415 4.027 1 98.56 101 SER A C 1
ATOM 744 O O . SER A 1 101 ? -21.562 0.371 4.629 1 98.56 101 SER A O 1
ATOM 746 N N . LYS A 1 102 ? -20.266 1.478 3.219 1 98.81 102 LYS A N 1
ATOM 747 C CA . LYS A 1 102 ? -19.344 0.367 3.023 1 98.81 102 LYS A CA 1
ATOM 748 C C . LYS A 1 102 ? -17.891 0.818 3.213 1 98.81 102 LYS A C 1
ATOM 750 O O . LYS A 1 102 ? -17.578 1.995 3.031 1 98.81 102 LYS A O 1
ATOM 755 N N . ALA A 1 103 ? -17.094 -0.147 3.574 1 98.88 103 ALA A N 1
ATOM 756 C CA . ALA A 1 103 ? -15.672 0.134 3.779 1 98.88 103 ALA A CA 1
ATOM 757 C C . ALA A 1 103 ? -14.797 -0.839 2.99 1 98.88 103 ALA A C 1
ATOM 759 O O . ALA A 1 103 ? -15.125 -2.023 2.879 1 98.88 103 ALA A O 1
ATOM 760 N N . ILE A 1 104 ? -13.75 -0.37 2.387 1 98.75 104 ILE A N 1
ATOM 761 C CA . ILE A 1 104 ? -12.586 -1.117 1.916 1 98.75 104 ILE A CA 1
ATOM 762 C C . ILE A 1 104 ? -11.398 -0.855 2.836 1 98.75 104 ILE A C 1
ATOM 764 O O . ILE A 1 104 ? -10.914 0.276 2.934 1 98.75 104 ILE A O 1
ATOM 768 N N . PHE A 1 105 ? -10.898 -1.892 3.512 1 98.69 105 PHE A N 1
ATOM 769 C CA . PHE A 1 105 ? -9.742 -1.704 4.375 1 98.69 105 PHE A CA 1
ATOM 770 C C . PHE A 1 105 ? -8.461 -2.135 3.662 1 98.69 105 PHE A C 1
ATOM 772 O O . PHE A 1 105 ? -8.406 -3.215 3.07 1 98.69 105 PHE A O 1
ATOM 779 N N . VAL A 1 106 ? -7.48 -1.265 3.637 1 98.5 106 VAL A N 1
ATOM 780 C CA . VAL A 1 106 ? -6.172 -1.509 3.035 1 98.5 106 VAL A CA 1
ATOM 781 C C . VAL A 1 106 ? -5.07 -1.169 4.035 1 98.5 106 VAL A C 1
ATOM 783 O O . VAL A 1 106 ? -5.34 -0.992 5.227 1 98.5 106 VAL A O 1
ATOM 786 N N . ASN A 1 107 ? -3.773 -1.087 3.586 1 98.19 107 ASN A N 1
ATOM 787 C CA . ASN A 1 107 ? -2.686 -1.054 4.559 1 98.19 107 ASN A CA 1
ATOM 788 C C . ASN A 1 107 ? -2.107 0.351 4.703 1 98.19 107 ASN A C 1
ATOM 790 O O . ASN A 1 107 ? -1.431 0.648 5.691 1 98.19 107 ASN A O 1
ATOM 794 N N . SER A 1 108 ? -2.316 1.226 3.732 1 98.5 108 SER A N 1
ATOM 795 C CA . SER A 1 108 ? -1.722 2.557 3.787 1 98.5 108 SER A CA 1
ATOM 796 C C . SER A 1 108 ? -2.643 3.598 3.16 1 98.5 108 SER A C 1
ATOM 798 O O . SER A 1 108 ? -3.576 3.252 2.434 1 98.5 108 SER A O 1
ATOM 800 N N . GLY A 1 109 ? -2.355 4.852 3.488 1 98.56 109 GLY A N 1
ATOM 801 C CA . GLY A 1 109 ? -3.094 5.934 2.855 1 98.56 109 GLY A CA 1
ATOM 802 C C . GLY A 1 109 ? -2.932 5.961 1.347 1 98.56 109 GLY A C 1
ATOM 803 O O . GLY A 1 109 ? -3.889 6.242 0.62 1 98.56 109 GLY A O 1
ATOM 804 N N . SER A 1 110 ? -1.73 5.703 0.845 1 98.69 110 SER A N 1
ATOM 805 C CA . SER A 1 110 ? -1.486 5.652 -0.592 1 98.69 110 SER A CA 1
ATOM 806 C C . SER A 1 110 ? -2.357 4.594 -1.264 1 98.69 110 SER A C 1
ATOM 808 O O . SER A 1 110 ? -2.959 4.848 -2.309 1 98.69 110 SER A O 1
ATOM 810 N N . GLU A 1 111 ? -2.455 3.422 -0.668 1 98.69 111 GLU A N 1
ATOM 811 C CA . GLU A 1 111 ? -3.324 2.367 -1.185 1 98.69 111 GLU A CA 1
ATOM 812 C C . GLU A 1 111 ? -4.789 2.797 -1.156 1 98.69 111 GLU A C 1
ATOM 814 O O . GLU A 1 111 ? -5.551 2.473 -2.068 1 98.69 111 GLU A O 1
ATOM 819 N N . ALA A 1 112 ? -5.164 3.451 -0.076 1 98.88 112 ALA A N 1
ATOM 820 C CA . ALA A 1 112 ? -6.543 3.922 0.032 1 98.88 112 ALA A CA 1
ATOM 821 C C . ALA A 1 112 ? -6.879 4.898 -1.093 1 98.88 112 ALA A C 1
ATOM 823 O O . ALA A 1 112 ? -7.961 4.828 -1.682 1 98.88 112 ALA A O 1
ATOM 824 N N . THR A 1 113 ? -5.934 5.812 -1.393 1 98.94 113 THR A N 1
ATOM 825 C CA . THR A 1 113 ? -6.152 6.762 -2.475 1 98.94 113 THR A CA 1
ATOM 826 C C . THR A 1 113 ? -6.281 6.039 -3.812 1 98.94 113 THR A C 1
ATOM 828 O O . THR A 1 113 ? -7.188 6.328 -4.598 1 98.94 113 THR A O 1
ATOM 831 N N . ASP A 1 114 ? -5.398 5.105 -4.09 1 98.81 114 ASP A N 1
ATOM 832 C CA . ASP A 1 114 ? -5.488 4.316 -5.316 1 98.81 114 ASP A CA 1
ATOM 833 C C . ASP A 1 114 ? -6.84 3.611 -5.418 1 98.81 114 ASP A C 1
ATOM 835 O O . ASP A 1 114 ? -7.48 3.635 -6.469 1 98.81 114 ASP A O 1
ATOM 839 N N . ALA A 1 115 ? -7.254 2.992 -4.32 1 98.75 115 ALA A N 1
ATOM 840 C CA . ALA A 1 115 ? -8.531 2.281 -4.293 1 98.75 115 ALA A CA 1
ATOM 841 C C . ALA A 1 115 ? -9.695 3.234 -4.547 1 98.75 115 ALA A C 1
ATOM 843 O O . ALA A 1 115 ? -10.641 2.891 -5.258 1 98.75 115 ALA A O 1
ATOM 844 N N . ALA A 1 116 ? -9.633 4.41 -3.961 1 98.94 116 ALA A N 1
ATOM 845 C CA . ALA A 1 116 ? -10.695 5.402 -4.117 1 98.94 116 ALA A CA 1
ATOM 846 C C . ALA A 1 116 ? -10.812 5.852 -5.57 1 98.94 116 ALA A C 1
ATOM 848 O O . ALA A 1 116 ? -11.922 5.984 -6.098 1 98.94 116 ALA A O 1
ATOM 849 N N . LEU A 1 117 ? -9.688 6.133 -6.203 1 98.81 117 LEU A N 1
ATOM 850 C CA . LEU A 1 117 ? -9.68 6.559 -7.598 1 98.81 117 LEU A CA 1
ATOM 851 C C . LEU A 1 117 ? -10.242 5.465 -8.5 1 98.81 117 LEU A C 1
ATOM 853 O O . LEU A 1 117 ? -11.07 5.738 -9.375 1 98.81 117 LEU A O 1
ATOM 857 N N . LYS A 1 118 ? -9.797 4.289 -8.305 1 98.56 118 LYS A N 1
ATOM 858 C CA . LYS A 1 118 ? -10.258 3.166 -9.117 1 98.56 118 LYS A CA 1
ATOM 859 C C . LYS A 1 118 ? -11.742 2.895 -8.891 1 98.56 118 LYS A C 1
ATOM 861 O O . LYS A 1 118 ? -12.477 2.568 -9.828 1 98.56 118 LYS A O 1
ATOM 866 N N . LEU A 1 119 ? -12.164 2.984 -7.625 1 98.69 119 LEU A N 1
ATOM 867 C CA . LEU A 1 119 ? -13.57 2.85 -7.285 1 98.69 119 LEU A CA 1
ATOM 868 C C . LEU A 1 119 ? -14.414 3.873 -8.039 1 98.69 119 LEU A C 1
ATOM 870 O O . LEU A 1 119 ? -15.461 3.535 -8.594 1 98.69 119 LEU A O 1
ATOM 874 N N . ALA A 1 120 ? -13.977 5.109 -8.062 1 98.88 120 ALA A N 1
ATOM 875 C CA . ALA A 1 120 ? -14.695 6.18 -8.742 1 98.88 120 ALA A CA 1
ATOM 876 C C . ALA A 1 120 ? -14.828 5.891 -10.234 1 98.88 120 ALA A C 1
ATOM 878 O O . ALA A 1 120 ? -15.906 6.051 -10.812 1 98.88 120 ALA A O 1
ATOM 879 N N . ILE A 1 121 ? -13.773 5.484 -10.875 1 98.62 121 ILE A N 1
ATOM 880 C CA . ILE A 1 121 ? -13.773 5.191 -12.305 1 98.62 121 ILE A CA 1
ATOM 881 C C . ILE A 1 121 ? -14.742 4.043 -12.594 1 98.62 121 ILE A C 1
ATOM 883 O O . ILE A 1 121 ? -15.531 4.113 -13.531 1 98.62 121 ILE A O 1
ATOM 887 N N . GLN A 1 122 ? -14.609 2.988 -11.812 1 98.31 122 GLN A N 1
ATOM 888 C CA . GLN A 1 122 ? -15.492 1.848 -12.031 1 98.31 122 GLN A CA 1
ATOM 889 C C . GLN A 1 122 ? -16.953 2.236 -11.82 1 98.31 122 GLN A C 1
ATOM 891 O O . GLN A 1 122 ? -17.844 1.728 -12.508 1 98.31 122 GLN A O 1
ATOM 896 N N . TYR A 1 123 ? -17.234 3.109 -10.789 1 98.69 123 TYR A N 1
ATOM 897 C CA . TYR A 1 123 ? -18.594 3.613 -10.562 1 98.69 123 TYR A CA 1
ATOM 898 C C . TYR A 1 123 ? -19.188 4.168 -11.844 1 98.69 123 TYR A C 1
ATOM 900 O O . TYR A 1 123 ? -20.328 3.826 -12.211 1 98.69 123 TYR A O 1
ATOM 908 N N . TRP A 1 124 ? -18.406 4.965 -12.539 1 98.75 124 TRP A N 1
ATOM 909 C CA . TRP A 1 124 ? -18.906 5.59 -13.758 1 98.75 124 TRP A CA 1
ATOM 910 C C . TRP A 1 124 ? -19.078 4.559 -14.867 1 98.75 124 TRP A C 1
ATOM 912 O O . TRP A 1 124 ? -20.016 4.648 -15.672 1 98.75 124 TRP A O 1
ATOM 922 N N . HIS A 1 125 ? -18.172 3.574 -14.945 1 98.19 125 HIS A N 1
ATOM 923 C CA . HIS A 1 125 ? -18.359 2.471 -15.875 1 98.19 125 HIS A CA 1
ATOM 924 C C . HIS A 1 125 ? -19.672 1.745 -15.617 1 98.19 125 HIS A C 1
ATOM 926 O O . HIS A 1 125 ? -20.406 1.419 -16.547 1 98.19 125 HIS A O 1
ATOM 932 N N . GLU A 1 126 ? -19.969 1.487 -14.305 1 97.94 126 GLU A N 1
ATOM 933 C CA . GLU A 1 126 ? -21.172 0.776 -13.914 1 97.94 126 GLU A CA 1
ATOM 934 C C . GLU A 1 126 ? -22.422 1.543 -14.336 1 97.94 126 GLU A C 1
ATOM 936 O O . GLU A 1 126 ? -23.453 0.941 -14.625 1 97.94 126 GLU A O 1
ATOM 941 N N . LEU A 1 127 ? -22.344 2.85 -14.43 1 98.19 127 LEU A N 1
ATOM 942 C CA . LEU A 1 127 ? -23.5 3.693 -14.758 1 98.19 127 LEU A CA 1
ATOM 943 C C . LEU A 1 127 ? -23.562 3.947 -16.266 1 98.19 127 LEU A C 1
ATOM 945 O O . LEU A 1 127 ? -24.375 4.758 -16.719 1 98.19 127 LEU A O 1
ATOM 949 N N . GLY A 1 128 ? -22.719 3.338 -17.031 1 98.12 128 GLY A N 1
ATOM 950 C CA . GLY A 1 128 ? -22.703 3.508 -18.469 1 98.12 128 GLY A CA 1
ATOM 951 C C . GLY A 1 128 ? -22.125 4.836 -18.906 1 98.12 128 GLY A C 1
ATOM 952 O O . GLY A 1 128 ? -22.5 5.367 -19.953 1 98.12 128 GLY A O 1
ATOM 953 N N . GLN A 1 129 ? -21.25 5.426 -18.109 1 98.38 129 GLN A N 1
ATOM 954 C CA . GLN A 1 129 ? -20.594 6.688 -18.422 1 98.38 129 GLN A CA 1
ATOM 955 C C . GLN A 1 129 ? -19.078 6.559 -18.344 1 98.38 129 GLN A C 1
ATOM 957 O O . GLN A 1 129 ? -18.422 7.316 -17.625 1 98.38 129 GLN A O 1
ATOM 962 N N . PRO A 1 130 ? -18.5 5.594 -19.094 1 97.88 130 PRO A N 1
ATOM 963 C CA . PRO A 1 130 ? -17.062 5.301 -18.984 1 97.88 130 PRO A CA 1
ATOM 964 C C . PRO A 1 130 ? -16.188 6.48 -19.406 1 97.88 130 PRO A C 1
ATOM 966 O O . PRO A 1 130 ? -14.977 6.48 -19.156 1 97.88 130 PRO A O 1
ATOM 969 N N . GLN A 1 131 ? -16.781 7.523 -20.031 1 97.88 131 GLN A N 1
ATOM 970 C CA . GLN A 1 131 ? -16.016 8.688 -20.469 1 97.88 131 GLN A CA 1
ATOM 971 C C . GLN A 1 131 ? -15.633 9.57 -19.281 1 97.88 131 GLN A C 1
ATOM 973 O O . GLN A 1 131 ? -14.789 10.453 -19.406 1 97.88 131 GLN A O 1
ATOM 978 N N . ARG A 1 132 ? -16.281 9.398 -18.109 1 98.56 132 ARG A N 1
ATOM 979 C CA . ARG A 1 132 ? -15.953 10.172 -16.922 1 98.56 132 ARG A CA 1
ATOM 980 C C . ARG A 1 132 ? -14.695 9.641 -16.234 1 98.56 132 ARG A C 1
ATOM 982 O O . ARG A 1 132 ? -14.781 8.844 -15.305 1 98.56 132 ARG A O 1
ATOM 989 N N . THR A 1 133 ? -13.57 10.141 -16.688 1 98.25 133 THR A N 1
ATOM 990 C CA . THR A 1 133 ? -12.305 9.602 -16.203 1 98.25 133 THR A CA 1
ATOM 991 C C . THR A 1 133 ? -11.422 10.711 -15.633 1 98.25 133 THR A C 1
ATOM 993 O O . THR A 1 133 ? -10.383 10.438 -15.031 1 98.25 133 THR A O 1
ATOM 996 N N . HIS A 1 134 ? -11.797 11.992 -15.789 1 98.81 134 HIS A N 1
ATOM 997 C CA . HIS A 1 134 ? -10.945 13.109 -15.398 1 98.81 134 HIS A CA 1
ATOM 998 C C . HIS A 1 134 ? -11.148 13.477 -13.938 1 98.81 134 HIS A C 1
ATOM 1000 O O . HIS A 1 134 ? -12.281 13.625 -13.484 1 98.81 134 HIS A O 1
ATOM 1006 N N . PHE A 1 135 ? -10.102 13.578 -13.203 1 98.88 135 PHE A N 1
ATOM 1007 C CA . PHE A 1 135 ? -10.156 14.039 -11.82 1 98.88 135 PHE A CA 1
ATOM 1008 C C . PHE A 1 135 ? -9.656 15.477 -11.711 1 98.88 135 PHE A C 1
ATOM 1010 O O . PHE A 1 135 ? -8.75 15.883 -12.43 1 98.88 135 PHE A O 1
ATOM 1017 N N . ILE A 1 136 ? -10.273 16.234 -10.898 1 98.94 136 ILE A N 1
ATOM 1018 C CA . ILE A 1 136 ? -9.828 17.562 -10.508 1 98.94 136 ILE A CA 1
ATOM 1019 C C . ILE A 1 136 ? -9.344 17.531 -9.055 1 98.94 136 ILE A C 1
ATOM 1021 O O . ILE A 1 136 ? -10.031 17.016 -8.172 1 98.94 136 ILE A O 1
ATOM 1025 N N . SER A 1 137 ? -8.109 17.938 -8.805 1 98.81 137 SER A N 1
ATOM 1026 C CA . SER A 1 137 ? -7.508 17.984 -7.48 1 98.81 137 SER A CA 1
ATOM 1027 C C . SER A 1 137 ? -6.961 19.375 -7.176 1 98.81 137 SER A C 1
ATOM 1029 O O . SER A 1 137 ? -7.258 20.344 -7.891 1 98.81 137 SER A O 1
ATOM 1031 N N . ARG A 1 138 ? -6.328 19.562 -6.047 1 98.62 138 ARG A N 1
ATOM 1032 C CA . ARG A 1 138 ? -5.816 20.875 -5.66 1 98.62 138 ARG A CA 1
ATOM 1033 C C . ARG A 1 138 ? -4.309 20.953 -5.859 1 98.62 138 ARG A C 1
ATOM 1035 O O . ARG A 1 138 ? -3.602 19.953 -5.691 1 98.62 138 ARG A O 1
ATOM 1042 N N . LYS A 1 139 ? -3.898 22.156 -6.258 1 97.5 139 LYS A N 1
ATOM 1043 C CA . LYS A 1 139 ? -2.477 22.453 -6.129 1 97.5 139 LYS A CA 1
ATOM 1044 C C . LYS A 1 139 ? -2.027 22.375 -4.672 1 97.5 139 LYS A C 1
ATOM 1046 O O . LYS A 1 139 ? -2.836 22.547 -3.758 1 97.5 139 LYS A O 1
ATOM 1051 N N . GLN A 1 140 ? -0.688 22.109 -4.426 1 96.94 140 GLN A N 1
ATOM 1052 C CA . GLN A 1 140 ? -0.073 22.016 -3.107 1 96.94 140 GLN A CA 1
ATOM 1053 C C . GLN A 1 140 ? -0.898 21.125 -2.178 1 96.94 140 GLN A C 1
ATOM 1055 O O . GLN A 1 140 ? -1.274 21.547 -1.082 1 96.94 140 GLN A O 1
ATOM 1060 N N . SER A 1 141 ? -1.233 20 -2.631 1 97.75 141 SER A N 1
ATOM 1061 C CA . SER A 1 141 ? -1.94 18.938 -1.933 1 97.75 141 SER A CA 1
ATOM 1062 C C . SER A 1 141 ? -1.118 17.641 -1.91 1 97.75 141 SER A C 1
ATOM 1064 O O . SER A 1 141 ? -0.084 17.547 -2.574 1 97.75 141 SER A O 1
ATOM 1066 N N . TYR A 1 142 ? -1.496 16.734 -1.096 1 97 142 TYR A N 1
ATOM 1067 C CA . TYR A 1 142 ? -0.818 15.445 -0.991 1 97 142 TYR A CA 1
ATOM 1068 C C . TYR A 1 142 ? -1.807 14.336 -0.659 1 97 142 TYR A C 1
ATOM 1070 O O . TYR A 1 142 ? -2.523 14.414 0.342 1 97 142 TYR A O 1
ATOM 1078 N N . HIS A 1 143 ? -1.815 13.305 -1.459 1 98.62 143 HIS A N 1
ATOM 1079 C CA . HIS A 1 143 ? -2.764 12.211 -1.293 1 98.62 143 HIS A CA 1
ATOM 1080 C C . HIS A 1 143 ? -2.051 10.867 -1.264 1 98.62 143 HIS A C 1
ATOM 1082 O O . HIS A 1 143 ? -2.688 9.82 -1.4 1 98.62 143 HIS A O 1
ATOM 1088 N N . GLY A 1 144 ? -0.763 10.82 -1.146 1 97.56 144 GLY A N 1
ATOM 1089 C CA . GLY A 1 144 ? -0.008 9.586 -1.039 1 97.56 144 GLY A CA 1
ATOM 1090 C C . GLY A 1 144 ? 1.187 9.531 -1.972 1 97.56 144 GLY A C 1
ATOM 1091 O O . GLY A 1 144 ? 1.409 10.453 -2.758 1 97.56 144 GLY A O 1
ATOM 1092 N N . ASN A 1 145 ? 1.955 8.461 -1.892 1 96.88 145 ASN A N 1
ATOM 1093 C CA . ASN A 1 145 ? 3.252 8.43 -2.559 1 96.88 145 ASN A CA 1
ATOM 1094 C C . ASN A 1 145 ? 3.328 7.305 -3.588 1 96.88 145 ASN A C 1
ATOM 1096 O O . ASN A 1 145 ? 4.32 7.18 -4.305 1 96.88 145 ASN A O 1
ATOM 1100 N N . THR A 1 146 ? 2.311 6.402 -3.709 1 98.25 146 THR A N 1
ATOM 1101 C CA . THR A 1 146 ? 2.246 5.559 -4.895 1 98.25 146 THR A CA 1
ATOM 1102 C C . THR A 1 146 ? 2.027 6.402 -6.148 1 98.25 146 THR A C 1
ATOM 1104 O O . THR A 1 146 ? 1.578 7.547 -6.062 1 98.25 146 THR A O 1
ATOM 1107 N N . ILE A 1 147 ? 2.305 5.82 -7.246 1 98 147 ILE A N 1
ATOM 1108 C CA . ILE A 1 147 ? 2.205 6.562 -8.492 1 98 147 ILE A CA 1
ATOM 1109 C C . ILE A 1 147 ? 0.766 7.023 -8.711 1 98 147 ILE A C 1
ATOM 1111 O O . ILE A 1 147 ? 0.525 8.18 -9.078 1 98 147 ILE A O 1
ATOM 1115 N N . GLY A 1 148 ? -0.211 6.125 -8.445 1 98.19 148 GLY A N 1
ATOM 1116 C CA . GLY A 1 148 ? -1.605 6.516 -8.586 1 98.19 148 GLY A CA 1
ATOM 1117 C C . GLY A 1 148 ? -2.002 7.652 -7.66 1 98.19 148 GLY A C 1
ATOM 1118 O O . GLY A 1 148 ? -2.641 8.617 -8.094 1 98.19 148 GLY A O 1
ATOM 1119 N N . ALA A 1 149 ? -1.606 7.582 -6.418 1 98.56 149 ALA A N 1
ATOM 1120 C CA . ALA A 1 149 ? -1.892 8.641 -5.453 1 98.56 149 ALA A CA 1
ATOM 1121 C C . ALA A 1 149 ? -1.186 9.938 -5.836 1 98.56 149 ALA A C 1
ATOM 1123 O O . ALA A 1 149 ? -1.745 11.023 -5.676 1 98.56 149 ALA A O 1
ATOM 1124 N N . LEU A 1 150 ? -0.006 9.812 -6.336 1 97.69 150 LEU A N 1
ATOM 1125 C CA . LEU A 1 150 ? 0.786 10.977 -6.727 1 97.69 150 LEU A CA 1
ATOM 1126 C C . LEU A 1 150 ? 0.146 11.695 -7.906 1 97.69 150 LEU A C 1
ATOM 1128 O O . LEU A 1 150 ? 0.284 12.914 -8.047 1 97.69 150 LEU A O 1
ATOM 1132 N N . CYS A 1 151 ? -0.548 10.984 -8.75 1 97.88 151 CYS A N 1
ATOM 1133 C CA . CYS A 1 151 ? -1.222 11.586 -9.898 1 97.88 151 CYS A CA 1
ATOM 1134 C C . CYS A 1 151 ? -2.209 12.656 -9.445 1 97.88 151 CYS A C 1
ATOM 1136 O O . CYS A 1 151 ? -2.418 13.648 -10.148 1 97.88 151 CYS A O 1
ATOM 1138 N N . VAL A 1 152 ? -2.764 12.5 -8.242 1 98.56 152 VAL A N 1
ATOM 1139 C CA . VAL A 1 152 ? -3.77 13.461 -7.801 1 98.56 152 VAL A CA 1
ATOM 1140 C C . VAL A 1 152 ? -3.203 14.32 -6.672 1 98.56 152 VAL A C 1
ATOM 1142 O O . VAL A 1 152 ? -3.939 15.062 -6.023 1 98.56 152 VAL A O 1
ATOM 1145 N N . SER A 1 153 ? -1.926 14.18 -6.395 1 98.12 153 SER A N 1
ATOM 1146 C CA . SER A 1 153 ? -1.236 15.062 -5.457 1 98.12 153 SER A CA 1
ATOM 1147 C C . SER A 1 153 ? -0.615 16.25 -6.172 1 98.12 153 SER A C 1
ATOM 1149 O O . SER A 1 153 ? 0.11 16.094 -7.156 1 98.12 153 SER A O 1
ATOM 1151 N N . GLY A 1 154 ? -0.961 17.484 -5.742 1 97.25 154 GLY A N 1
ATOM 1152 C CA . GLY A 1 154 ? -0.365 18.672 -6.316 1 97.25 154 GLY A CA 1
ATOM 1153 C C . GLY A 1 154 ? 0.906 19.109 -5.609 1 97.25 154 GLY A C 1
ATOM 1154 O O . GLY A 1 154 ? 1.062 20.281 -5.262 1 97.25 154 GLY A O 1
ATOM 1155 N N . HIS A 1 155 ? 1.82 18.188 -5.246 1 95.81 155 HIS A N 1
ATOM 1156 C CA . HIS A 1 155 ? 3.08 18.422 -4.547 1 95.81 155 HIS A CA 1
ATOM 1157 C C . HIS A 1 155 ? 4.254 18.422 -5.516 1 95.81 155 HIS A C 1
ATOM 1159 O O . HIS A 1 155 ? 4.691 17.359 -5.977 1 95.81 155 HIS A O 1
ATOM 1165 N N . ASP A 1 156 ? 4.871 19.547 -5.766 1 93.56 156 ASP A N 1
ATOM 1166 C CA . ASP A 1 156 ? 5.844 19.719 -6.84 1 93.56 156 ASP A CA 1
ATOM 1167 C C . ASP A 1 156 ? 7.059 18.828 -6.633 1 93.56 156 ASP A C 1
ATOM 1169 O O . ASP A 1 156 ? 7.434 18.062 -7.523 1 93.56 156 ASP A O 1
ATOM 1173 N N . SER A 1 157 ? 7.637 18.891 -5.492 1 91.81 157 SER A N 1
ATOM 1174 C CA . SER A 1 157 ? 8.891 18.172 -5.27 1 91.81 157 SER A CA 1
ATOM 1175 C C . SER A 1 157 ? 8.68 16.672 -5.273 1 91.81 157 SER A C 1
ATOM 1177 O O . SER A 1 157 ? 9.547 15.914 -5.719 1 91.81 157 SER A O 1
ATOM 1179 N N . ARG A 1 158 ? 7.555 16.188 -4.773 1 92.75 158 ARG A N 1
ATOM 1180 C CA . ARG A 1 158 ? 7.281 14.75 -4.738 1 92.75 158 ARG A CA 1
ATOM 1181 C C . ARG A 1 158 ? 7.043 14.203 -6.141 1 92.75 158 ARG A C 1
ATOM 1183 O O . ARG A 1 158 ? 7.277 13.016 -6.398 1 92.75 158 ARG A O 1
ATOM 1190 N N . ARG A 1 159 ? 6.629 15.016 -7.062 1 94.31 159 ARG A N 1
ATOM 1191 C CA . ARG A 1 159 ? 6.312 14.609 -8.422 1 94.31 159 ARG A CA 1
ATOM 1192 C C . ARG A 1 159 ? 7.52 14.773 -9.344 1 94.31 159 ARG A C 1
ATOM 1194 O O . ARG A 1 159 ? 7.539 14.234 -10.453 1 94.31 159 ARG A O 1
ATOM 1201 N N . GLU A 1 160 ? 8.484 15.469 -8.914 1 93.12 160 GLU A N 1
ATOM 1202 C CA . GLU A 1 160 ? 9.531 16.016 -9.773 1 93.12 160 GLU A CA 1
ATOM 1203 C C . GLU A 1 160 ? 10.18 14.914 -10.617 1 93.12 160 GLU A C 1
ATOM 1205 O O . GLU A 1 160 ? 10.25 15.031 -11.844 1 93.12 160 GLU A O 1
ATOM 1210 N N . PHE A 1 161 ? 10.555 13.805 -10.023 1 94.81 161 PHE A N 1
ATOM 1211 C CA . PHE A 1 161 ? 11.297 12.758 -10.711 1 94.81 161 PHE A CA 1
ATOM 1212 C C . PHE A 1 161 ? 10.367 11.891 -11.547 1 94.81 161 PHE A C 1
ATOM 1214 O O . PHE A 1 161 ? 10.812 11.141 -12.406 1 94.81 161 PHE A O 1
ATOM 1221 N N . TYR A 1 162 ? 9.094 12.008 -11.352 1 96.38 162 TYR A N 1
ATOM 1222 C CA . TYR A 1 162 ? 8.211 10.945 -11.812 1 96.38 162 TYR A CA 1
ATOM 1223 C C . TYR A 1 162 ? 7.191 11.477 -12.812 1 96.38 162 TYR A C 1
ATOM 1225 O O . TYR A 1 162 ? 6.129 10.875 -13 1 96.38 162 TYR A O 1
ATOM 1233 N N . GLN A 1 163 ? 7.496 12.516 -13.438 1 94.56 163 GLN A N 1
ATOM 1234 C CA . GLN A 1 163 ? 6.594 13.195 -14.359 1 94.56 163 GLN A CA 1
ATOM 1235 C C . GLN A 1 163 ? 6.148 12.258 -15.484 1 94.56 163 GLN A C 1
ATOM 1237 O O . GLN A 1 163 ? 5.012 12.344 -15.953 1 94.56 163 GLN A O 1
ATOM 1242 N N . SER A 1 164 ? 7.004 11.336 -15.883 1 92.62 164 SER A N 1
ATOM 1243 C CA . SER A 1 164 ? 6.719 10.438 -17 1 92.62 164 SER A CA 1
ATOM 1244 C C . SER A 1 164 ? 5.602 9.453 -16.641 1 92.62 164 SER A C 1
ATOM 1246 O O . SER A 1 164 ? 5.008 8.836 -17.531 1 92.62 164 SER A O 1
ATOM 1248 N N . PHE A 1 165 ? 5.254 9.32 -15.336 1 93.19 165 PHE A N 1
ATOM 1249 C CA . PHE A 1 165 ? 4.223 8.383 -14.898 1 93.19 165 PHE A CA 1
ATOM 1250 C C . PHE A 1 165 ? 2.908 9.109 -14.641 1 93.19 165 PHE A C 1
ATOM 1252 O O . PHE A 1 165 ? 1.865 8.477 -14.469 1 93.19 165 PHE A O 1
ATOM 1259 N N . MET A 1 166 ? 2.994 10.414 -14.586 1 94.75 166 MET A N 1
ATOM 1260 C CA . MET A 1 166 ? 1.798 11.156 -14.188 1 94.75 166 MET A CA 1
ATOM 1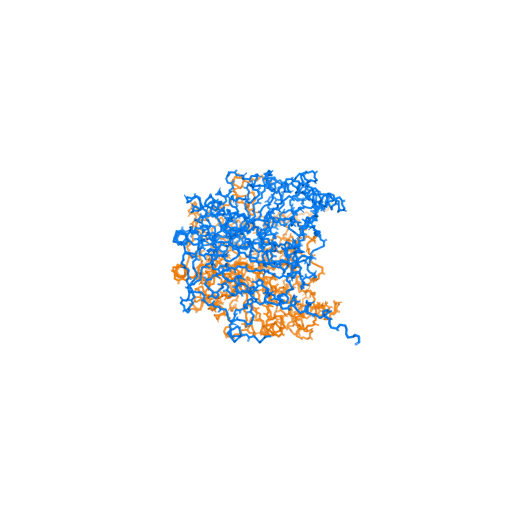261 C C . MET A 1 166 ? 0.707 11.031 -15.25 1 94.75 166 MET A C 1
ATOM 1263 O O . MET A 1 166 ? 0.985 11.125 -16.453 1 94.75 166 MET A O 1
ATOM 1267 N N . SER A 1 167 ? -0.497 10.781 -14.773 1 94.38 167 SER A N 1
ATOM 1268 C CA . SER A 1 167 ? -1.639 10.664 -15.68 1 94.38 167 SER A CA 1
ATOM 1269 C C . SER A 1 167 ? -1.993 12.016 -16.297 1 94.38 167 SER A C 1
ATOM 1271 O O . SER A 1 167 ? -1.753 13.062 -15.695 1 94.38 167 SER A O 1
ATOM 1273 N N . GLN A 1 168 ? -2.621 11.961 -17.422 1 93.5 168 GLN A N 1
ATOM 1274 C CA . GLN A 1 168 ? -3.01 13.18 -18.125 1 93.5 168 GLN A CA 1
ATOM 1275 C C . GLN A 1 168 ? -4.469 13.531 -17.859 1 93.5 168 GLN A C 1
ATOM 1277 O O . GLN A 1 168 ? -4.957 14.57 -18.312 1 93.5 168 GLN A O 1
ATOM 1282 N N . ASN A 1 169 ? -5.098 12.711 -17.094 1 97.12 169 ASN A N 1
ATOM 1283 C CA . ASN A 1 169 ? -6.516 12.922 -16.828 1 97.12 169 ASN A CA 1
ATOM 1284 C C . ASN A 1 169 ? -6.734 13.586 -15.469 1 97.12 169 ASN A C 1
ATOM 1286 O O . ASN A 1 169 ? -7.703 13.281 -14.773 1 97.12 169 ASN A O 1
ATOM 1290 N N . VAL A 1 170 ? -5.828 14.406 -15.031 1 98.31 170 VAL A N 1
ATOM 1291 C CA . VAL A 1 170 ? -5.93 15.125 -13.766 1 98.31 170 VAL A CA 1
ATOM 1292 C C . VAL A 1 170 ? -5.609 16.594 -13.977 1 98.31 170 VAL A C 1
ATOM 1294 O O . VAL A 1 170 ? -4.672 16.938 -14.703 1 98.31 170 VAL A O 1
ATOM 1297 N N . SER A 1 171 ? -6.367 17.484 -13.57 1 98.56 171 SER A N 1
ATOM 1298 C CA . SER A 1 171 ? -6.039 18.906 -13.523 1 98.56 171 SER A CA 1
ATOM 1299 C C . SER A 1 171 ? -6.07 19.438 -12.094 1 98.56 171 SER A C 1
ATOM 1301 O O . SER A 1 171 ? -6.621 18.781 -11.195 1 98.56 171 SER A O 1
ATOM 1303 N N . PHE A 1 172 ? -5.469 20.562 -11.812 1 98.5 172 PHE A N 1
ATOM 1304 C CA . PHE A 1 172 ? -5.254 21.078 -10.469 1 98.5 172 PHE A CA 1
ATOM 1305 C C . PHE A 1 172 ? -5.762 22.5 -10.352 1 98.5 172 PHE A C 1
ATOM 1307 O O . PHE A 1 172 ? -5.586 23.312 -11.266 1 98.5 172 PHE A O 1
ATOM 1314 N N . LEU A 1 173 ? -6.43 22.766 -9.234 1 98.5 173 LEU A N 1
ATOM 1315 C CA . LEU A 1 173 ? -6.934 24.094 -8.898 1 98.5 173 LEU A CA 1
ATOM 1316 C C . LEU A 1 173 ? -6.258 24.625 -7.645 1 98.5 173 LEU A C 1
ATOM 1318 O O . LEU A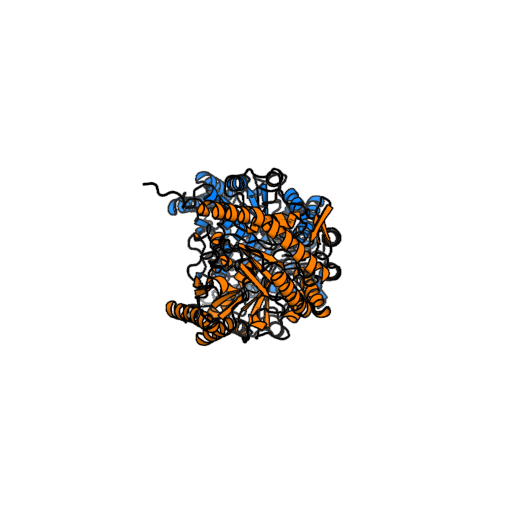 1 173 ? -5.535 23.906 -6.961 1 98.5 173 LEU A O 1
ATOM 1322 N N . ASP A 1 174 ? -6.48 25.875 -7.398 1 98.31 174 ASP A N 1
ATOM 1323 C CA . ASP A 1 174 ? -5.902 26.5 -6.219 1 98.31 174 ASP A CA 1
ATOM 1324 C C . ASP A 1 174 ? -6.469 25.906 -4.934 1 98.31 174 ASP A C 1
ATOM 1326 O O . ASP A 1 174 ? -7.645 25.531 -4.879 1 98.31 174 ASP A O 1
ATOM 1330 N N . PRO A 1 175 ? -5.586 25.75 -3.924 1 97.56 175 PRO A N 1
ATOM 1331 C CA . PRO A 1 175 ? -6.098 25.359 -2.607 1 97.56 175 PRO A CA 1
ATOM 1332 C C . PRO A 1 175 ? -6.836 26.5 -1.896 1 97.56 175 PRO A C 1
ATOM 1334 O O . PRO A 1 175 ? -6.777 27.641 -2.336 1 97.56 175 PRO A O 1
ATOM 1337 N N . CYS A 1 176 ? -7.578 26.172 -0.867 1 98.38 176 CYS A N 1
ATOM 1338 C CA . CYS A 1 176 ? -8.227 27.188 -0.028 1 98.38 176 CYS A CA 1
ATOM 1339 C C . CYS A 1 176 ? -7.266 27.703 1.037 1 98.38 176 CYS A C 1
ATOM 1341 O O . CYS A 1 176 ? -7.449 27.438 2.227 1 98.38 176 CYS A O 1
ATOM 1343 N N . TYR A 1 177 ? -6.254 28.438 0.621 1 98 177 TYR A N 1
ATOM 1344 C CA . TYR A 1 177 ? -5.184 28.922 1.476 1 98 177 TYR A CA 1
ATOM 1345 C C . TYR A 1 177 ? -5.355 30.422 1.753 1 98 177 TYR A C 1
ATOM 1347 O O . TYR A 1 177 ? -4.645 31.25 1.181 1 98 177 TYR A O 1
ATOM 1355 N N . ALA A 1 178 ? -6.188 30.766 2.703 1 97.75 178 ALA A N 1
ATOM 1356 C CA . ALA A 1 178 ? -6.633 32.125 2.955 1 97.75 178 ALA A CA 1
ATOM 1357 C C . ALA A 1 178 ? -5.453 33.031 3.295 1 97.75 178 ALA A C 1
ATOM 1359 O O . ALA A 1 178 ? -5.344 34.156 2.766 1 97.75 178 ALA A O 1
ATOM 1360 N N . TYR A 1 179 ? -4.492 32.562 4.105 1 97 179 TYR A N 1
ATOM 1361 C CA . TYR A 1 179 ? -3.389 33.375 4.605 1 97 179 TYR A CA 1
ATOM 1362 C C . TYR A 1 179 ? -2.543 33.906 3.459 1 97 179 TYR A C 1
ATOM 1364 O O . TYR A 1 179 ? -2.102 35.062 3.494 1 97 179 TYR A O 1
ATOM 1372 N N . ARG A 1 180 ? -2.369 33.062 2.422 1 96 180 ARG A N 1
ATOM 1373 C CA . ARG A 1 180 ? -1.468 33.469 1.344 1 96 180 ARG A CA 1
ATOM 1374 C C . ARG A 1 180 ? -2.248 33.969 0.129 1 96 180 ARG A C 1
ATOM 1376 O O . ARG A 1 180 ? -1.736 34.75 -0.667 1 96 180 ARG A O 1
ATOM 1383 N N . MET A 1 181 ? -3.502 33.562 -0.005 1 96.62 181 MET A N 1
ATOM 1384 C CA . MET A 1 181 ? -4.129 33.719 -1.315 1 96.62 181 MET A CA 1
ATOM 1385 C C . MET A 1 181 ? -5.223 34.781 -1.278 1 96.62 181 MET A C 1
ATOM 1387 O O . MET A 1 181 ? -5.652 35.281 -2.324 1 96.62 181 MET A O 1
ATOM 1391 N N . LYS A 1 182 ? -5.75 35.031 -0.091 1 96.62 182 LYS A N 1
ATOM 1392 C CA . LYS A 1 182 ? -6.789 36.062 -0.041 1 96.62 182 LYS A CA 1
ATOM 1393 C C . LYS A 1 182 ? -6.234 37.438 -0.447 1 96.62 182 LYS A C 1
ATOM 1395 O O . LYS A 1 182 ? -5.141 37.812 -0.022 1 96.62 182 LYS A O 1
ATOM 1400 N N . ARG A 1 183 ? -6.977 38.125 -1.203 1 95.75 183 ARG A N 1
ATOM 1401 C CA . ARG A 1 183 ? -6.629 39.5 -1.601 1 95.75 183 ARG A CA 1
ATOM 1402 C C . ARG A 1 183 ? -6.938 40.5 -0.482 1 95.75 183 ARG A C 1
ATOM 1404 O O . ARG A 1 183 ? -7.711 40.188 0.429 1 95.75 183 ARG A O 1
ATOM 1411 N N . LYS A 1 184 ? -6.266 41.688 -0.594 1 94.75 184 LYS A N 1
ATOM 1412 C CA . LYS A 1 184 ? -6.531 42.719 0.389 1 94.75 184 LYS A CA 1
ATOM 1413 C C . LYS A 1 184 ? -8.016 43.094 0.422 1 94.75 184 LYS A C 1
ATOM 1415 O O . LYS A 1 184 ? -8.602 43.406 -0.613 1 94.75 184 LYS A O 1
ATOM 1420 N N . GLY A 1 185 ? -8.57 42.969 1.526 1 95.62 185 GLY A N 1
ATOM 1421 C CA . GLY A 1 185 ? -9.961 43.344 1.71 1 95.62 185 GLY A CA 1
ATOM 1422 C C . GLY A 1 185 ? -10.945 42.281 1.278 1 95.62 185 GLY A C 1
ATOM 1423 O O . GLY A 1 185 ? -12.156 42.469 1.427 1 95.62 185 GLY A O 1
ATOM 1424 N N . GLU A 1 186 ? -10.477 41.188 0.83 1 97.5 186 GLU A N 1
ATOM 1425 C CA . GLU A 1 186 ? -11.344 40.094 0.368 1 97.5 186 GLU A CA 1
ATOM 1426 C C . GLU A 1 186 ? -11.953 39.344 1.543 1 97.5 186 GLU A C 1
ATOM 1428 O O . GLU A 1 186 ? -11.242 38.875 2.434 1 97.5 186 GLU A O 1
ATOM 1433 N N . SER A 1 187 ? -13.281 39.25 1.568 1 98.06 187 SER A N 1
ATOM 1434 C CA . SER A 1 187 ? -13.961 38.469 2.611 1 98.06 187 SER A CA 1
ATOM 1435 C C . SER A 1 187 ? -13.812 36.969 2.381 1 98.06 187 SER A C 1
ATOM 1437 O O . SER A 1 187 ? -13.445 36.531 1.284 1 98.06 187 SER A O 1
ATOM 1439 N N . ASP A 1 188 ? -14.094 36.219 3.402 1 97.94 188 ASP A N 1
ATOM 1440 C CA . ASP A 1 188 ? -14.117 34.75 3.254 1 97.94 188 ASP A CA 1
ATOM 1441 C C . ASP A 1 188 ? -15.125 34.344 2.191 1 97.94 188 ASP A C 1
ATOM 1443 O O . ASP A 1 188 ? -14.859 33.406 1.411 1 97.94 188 ASP A O 1
ATOM 1447 N N . SER A 1 189 ? -16.234 35 2.195 1 98.19 189 SER A N 1
ATOM 1448 C CA . SER A 1 189 ? -17.281 34.656 1.229 1 98.19 189 SER A CA 1
ATOM 1449 C C . SER A 1 189 ? -16.812 34.938 -0.198 1 98.19 189 SER A C 1
ATOM 1451 O O . SER A 1 189 ? -17.047 34.125 -1.097 1 98.19 189 SER A O 1
ATOM 1453 N N . ASP A 1 190 ? -16.172 36.094 -0.401 1 98.38 190 ASP A N 1
ATOM 1454 C CA . ASP A 1 190 ? -15.656 36.438 -1.727 1 98.38 190 ASP A CA 1
ATOM 1455 C C . ASP A 1 190 ? -14.555 35.469 -2.154 1 98.38 190 ASP A C 1
ATOM 1457 O O . ASP A 1 190 ? -14.492 35.062 -3.318 1 98.38 190 ASP A O 1
ATOM 1461 N N . PHE A 1 191 ? -13.695 35.156 -1.244 1 98.56 191 PHE A N 1
ATOM 1462 C CA . PHE A 1 191 ? -12.617 34.219 -1.493 1 98.56 191 PHE A CA 1
ATOM 1463 C C . PHE A 1 191 ? -13.188 32.844 -1.881 1 98.56 191 PHE A C 1
ATOM 1465 O O . PHE A 1 191 ? -12.734 32.25 -2.85 1 98.56 191 PHE A O 1
ATOM 1472 N N . THR A 1 192 ? -14.227 32.375 -1.197 1 98.44 192 THR A N 1
ATOM 1473 C CA . THR A 1 192 ? -14.922 31.141 -1.489 1 98.44 192 THR A CA 1
ATOM 1474 C C . THR A 1 192 ? -15.547 31.172 -2.883 1 98.44 192 THR A C 1
ATOM 1476 O O . THR A 1 192 ? -15.43 30.219 -3.646 1 98.44 192 THR A O 1
ATOM 1479 N N . GLU A 1 193 ? -16.172 32.25 -3.172 1 98.44 193 GLU A N 1
ATOM 1480 C CA . GLU A 1 193 ? -16.812 32.406 -4.48 1 98.44 193 GLU A CA 1
ATOM 1481 C C . GLU A 1 193 ? -15.773 32.312 -5.602 1 98.44 193 GLU A C 1
ATOM 1483 O O . GLU A 1 193 ? -16.031 31.719 -6.648 1 98.44 193 GLU A O 1
ATOM 1488 N N . ARG A 1 194 ? -14.648 32.969 -5.402 1 98.5 194 ARG A N 1
ATOM 1489 C CA . ARG A 1 194 ? -13.57 32.969 -6.391 1 98.5 194 ARG A CA 1
ATOM 1490 C C . ARG A 1 194 ? -13.07 31.531 -6.625 1 98.5 194 ARG A C 1
ATOM 1492 O O . ARG A 1 194 ? -12.922 31.109 -7.77 1 98.5 194 ARG A O 1
ATOM 1499 N N . LEU A 1 195 ? -12.859 30.781 -5.57 1 98.69 195 LEU A N 1
ATOM 1500 C CA . LEU A 1 195 ? -12.383 29.406 -5.68 1 98.69 195 LEU A CA 1
ATOM 1501 C C . LEU A 1 195 ? -13.453 28.5 -6.266 1 98.69 195 LEU A C 1
ATOM 1503 O O . LEU A 1 195 ? -13.156 27.609 -7.059 1 98.69 195 LEU A O 1
ATOM 1507 N N . ALA A 1 196 ? -14.703 28.688 -5.816 1 98.75 196 ALA A N 1
ATOM 1508 C CA . ALA A 1 196 ? -15.82 27.906 -6.348 1 98.75 196 ALA A CA 1
ATOM 1509 C C . ALA A 1 196 ? -15.984 28.141 -7.848 1 98.75 196 ALA A C 1
ATOM 1511 O O . ALA A 1 196 ? -16.25 27.188 -8.594 1 98.75 196 ALA A O 1
ATOM 1512 N N . SER A 1 197 ? -15.867 29.375 -8.266 1 98.75 197 SER A N 1
ATOM 1513 C CA . SER A 1 197 ? -15.953 29.703 -9.68 1 98.75 197 SER A CA 1
ATOM 1514 C C . SER A 1 197 ? -14.844 29.031 -10.477 1 98.75 197 SER A C 1
ATOM 1516 O O . SER A 1 197 ? -15.062 28.562 -11.594 1 98.75 197 SER A O 1
ATOM 1518 N N . GLN A 1 198 ? -13.68 29.016 -9.906 1 98.88 198 GLN A N 1
ATOM 1519 C CA . GLN A 1 198 ? -12.57 28.312 -10.555 1 98.88 198 GLN A CA 1
ATOM 1520 C C . GLN A 1 198 ? -12.898 26.844 -10.773 1 98.88 198 GLN A C 1
ATOM 1522 O O . GLN A 1 198 ? -12.602 26.281 -11.828 1 98.88 198 GLN A O 1
ATOM 1527 N N . PHE A 1 199 ? -13.531 26.281 -9.797 1 98.88 199 PHE A N 1
ATOM 1528 C CA . PHE A 1 199 ? -13.891 24.875 -9.852 1 98.88 199 PHE A CA 1
ATOM 1529 C C . PHE A 1 199 ? -14.953 24.625 -10.922 1 98.88 199 PHE A C 1
ATOM 1531 O O . PHE A 1 199 ? -14.789 23.75 -11.773 1 98.88 199 PHE A O 1
ATOM 1538 N N . GLU A 1 200 ? -15.961 25.344 -10.875 1 98.88 200 GLU A N 1
ATOM 1539 C CA . GLU A 1 200 ? -17.031 25.188 -11.844 1 98.88 200 GLU A CA 1
ATOM 1540 C C . GLU A 1 200 ? -16.531 25.422 -13.266 1 98.88 200 GLU A C 1
ATOM 1542 O O . GLU A 1 200 ? -16.891 24.688 -14.188 1 98.88 200 GLU A O 1
ATOM 1547 N N . ASN A 1 201 ? -15.727 26.484 -13.477 1 98.88 201 ASN A N 1
ATOM 1548 C CA . ASN A 1 201 ? -15.164 26.781 -14.789 1 98.88 201 ASN A CA 1
ATOM 1549 C C . ASN A 1 201 ? -14.32 25.625 -15.312 1 98.88 201 ASN A C 1
ATOM 1551 O O . ASN A 1 201 ? -14.312 25.359 -16.516 1 98.88 201 ASN A O 1
ATOM 1555 N N . GLU A 1 202 ? -13.578 24.984 -14.414 1 98.88 202 GLU A N 1
ATOM 1556 C CA . GLU A 1 202 ? -12.75 23.859 -14.82 1 98.88 202 GLU A CA 1
ATOM 1557 C C . GLU A 1 202 ? -13.609 22.688 -15.273 1 98.88 202 GLU A C 1
ATOM 1559 O O . GLU A 1 202 ? -13.281 22 -16.25 1 98.88 202 GLU A O 1
ATOM 1564 N N . ILE A 1 203 ? -14.711 22.375 -14.555 1 98.88 203 ILE A N 1
ATOM 1565 C CA . ILE A 1 203 ? -15.648 21.328 -14.945 1 98.88 203 ILE A CA 1
ATOM 1566 C C . ILE A 1 203 ? -16.172 21.609 -16.359 1 98.88 203 ILE A C 1
ATOM 1568 O O . ILE A 1 203 ? -16.203 20.703 -17.203 1 98.88 203 ILE A O 1
ATOM 1572 N N . LEU A 1 204 ? -16.516 22.844 -16.578 1 98.81 204 LEU A N 1
ATOM 1573 C CA . LEU A 1 204 ? -17.078 23.234 -17.875 1 98.81 204 LEU A CA 1
ATOM 1574 C C . LEU A 1 204 ? -16.016 23.156 -18.969 1 98.81 204 LEU A C 1
ATOM 1576 O O . LEU A 1 204 ? -16.328 22.766 -20.094 1 98.81 204 LEU A O 1
ATOM 1580 N N . ARG A 1 205 ? -14.797 23.531 -18.672 1 98.75 205 ARG A N 1
ATOM 1581 C CA . ARG A 1 205 ? -13.711 23.453 -19.641 1 98.75 205 ARG A CA 1
ATOM 1582 C C . ARG A 1 205 ? -13.445 22.016 -20.078 1 98.75 205 ARG A C 1
ATOM 1584 O O . ARG A 1 205 ? -13.266 21.75 -21.266 1 98.75 205 ARG A O 1
ATOM 1591 N N . ILE A 1 206 ? -13.422 21.094 -19.141 1 98.5 206 ILE A N 1
ATOM 1592 C CA . ILE A 1 206 ? -13.148 19.688 -19.406 1 98.5 206 ILE A CA 1
ATOM 1593 C C . ILE A 1 206 ? -14.352 19.047 -20.094 1 98.5 206 ILE A C 1
ATOM 1595 O O . ILE A 1 206 ? -14.188 18.234 -21 1 98.5 206 ILE A O 1
ATOM 1599 N N . GLY A 1 207 ? -15.516 19.406 -19.766 1 98.56 207 GLY A N 1
ATOM 1600 C CA . GLY A 1 207 ? -16.781 18.75 -20.078 1 98.56 207 GLY A CA 1
ATOM 1601 C C . GLY A 1 207 ? -17.375 18 -18.891 1 98.56 207 GLY A C 1
ATOM 1602 O O . GLY A 1 207 ? -16.797 17.016 -18.422 1 98.56 207 GLY A O 1
ATOM 1603 N N . PRO A 1 208 ? -18.516 18.531 -18.375 1 97.88 208 PRO A N 1
ATOM 1604 C CA . PRO A 1 208 ? -19.109 17.922 -17.188 1 97.88 208 PRO A CA 1
ATOM 1605 C C . PRO A 1 208 ? -19.266 16.406 -17.297 1 97.88 208 PRO A C 1
ATOM 1607 O O . PRO A 1 208 ? -19.172 15.695 -16.297 1 97.88 208 PRO A O 1
ATOM 1610 N N . ASP A 1 209 ? -19.406 15.883 -18.484 1 98 209 ASP A N 1
ATOM 1611 C CA . ASP A 1 209 ? -19.609 14.453 -18.688 1 98 209 ASP A CA 1
ATOM 1612 C C . ASP A 1 209 ? -18.281 13.703 -18.75 1 98 209 ASP A C 1
ATOM 1614 O O . ASP A 1 209 ? -18.25 12.5 -19.016 1 98 209 ASP A O 1
ATOM 1618 N N . ARG A 1 210 ? -17.203 14.391 -18.469 1 98.5 210 ARG A N 1
ATOM 1619 C CA . ARG A 1 210 ? -15.891 13.758 -18.5 1 98.5 210 ARG A CA 1
ATOM 1620 C C . ARG A 1 210 ? -15.242 13.773 -17.109 1 98.5 210 ARG A C 1
ATOM 1622 O O . ARG A 1 210 ? -14.25 13.078 -16.875 1 98.5 210 ARG A O 1
ATOM 1629 N N . VAL A 1 211 ? -15.82 14.547 -16.172 1 98.88 211 VAL A N 1
ATOM 1630 C CA . VAL A 1 211 ? -15.227 14.695 -14.844 1 98.88 211 VAL A CA 1
ATOM 1631 C C . VAL A 1 211 ? -15.727 13.578 -13.93 1 98.88 211 VAL A C 1
ATOM 1633 O O . VAL A 1 211 ? -16.922 13.422 -13.727 1 98.88 211 VAL A O 1
ATOM 1636 N N . ALA A 1 212 ? -14.781 12.812 -13.391 1 98.88 212 ALA A N 1
ATOM 1637 C CA . ALA A 1 212 ? -15.102 11.672 -12.531 1 98.88 212 ALA A CA 1
ATOM 1638 C C . ALA A 1 212 ? -15.305 12.117 -11.086 1 98.88 212 ALA A C 1
ATOM 1640 O O . ALA A 1 212 ? -16.188 11.617 -10.398 1 98.88 212 ALA A O 1
ATOM 1641 N N . GLY A 1 213 ? -14.43 12.977 -10.641 1 98.88 213 GLY A N 1
ATOM 1642 C CA . GLY A 1 213 ? -14.508 13.367 -9.242 1 98.88 213 GLY A CA 1
ATOM 1643 C C . GLY A 1 213 ? -13.594 14.523 -8.891 1 98.88 213 GLY A C 1
ATOM 1644 O O . GLY A 1 213 ? -12.727 14.898 -9.68 1 98.88 213 GLY A O 1
ATOM 1645 N N . PHE A 1 214 ? -13.875 15.234 -7.809 1 98.94 214 PHE A N 1
ATOM 1646 C CA . PHE A 1 214 ? -13.031 16.234 -7.16 1 98.94 214 PHE A CA 1
ATOM 1647 C C . PHE A 1 214 ? -12.383 15.656 -5.91 1 98.94 214 PHE A C 1
ATOM 1649 O O . PHE A 1 214 ? -13.07 15.156 -5.02 1 98.94 214 PHE A O 1
ATOM 1656 N N . VAL A 1 215 ? -11.047 15.648 -5.848 1 98.94 215 VAL A N 1
ATOM 1657 C CA . VAL A 1 215 ? -10.281 15.094 -4.742 1 98.94 215 VAL A CA 1
ATOM 1658 C C . VAL A 1 215 ? -9.68 16.219 -3.906 1 98.94 215 VAL A C 1
ATOM 1660 O O . VAL A 1 215 ? -9 17.109 -4.438 1 98.94 215 VAL A O 1
ATOM 1663 N N . ALA A 1 216 ? -9.852 16.172 -2.596 1 98.88 216 ALA A N 1
ATOM 1664 C CA . ALA A 1 216 ? -9.297 17.234 -1.74 1 98.88 216 ALA A CA 1
ATOM 1665 C C . ALA A 1 216 ? -9.141 16.734 -0.305 1 98.88 216 ALA A C 1
ATOM 1667 O O . ALA A 1 216 ? -9.922 15.906 0.166 1 98.88 216 ALA A O 1
ATOM 1668 N N . GLU A 1 217 ? -8.133 17.188 0.372 1 98.81 217 GLU A N 1
ATOM 1669 C CA . GLU A 1 217 ? -8.094 17.078 1.827 1 98.81 217 GLU A CA 1
ATOM 1670 C C . GLU A 1 217 ? -9.102 18.016 2.48 1 98.81 217 GLU A C 1
ATOM 1672 O O . GLU A 1 217 ? -9.141 19.219 2.168 1 98.81 217 GLU A O 1
ATOM 1677 N N . THR A 1 218 ? -9.875 17.484 3.426 1 98.88 218 THR A N 1
ATOM 1678 C CA . THR A 1 218 ? -10.797 18.375 4.129 1 98.88 218 THR A CA 1
ATOM 1679 C C . THR A 1 218 ? -10.031 19.453 4.887 1 98.88 218 THR A C 1
ATOM 1681 O O . THR A 1 218 ? -10.375 20.641 4.805 1 98.88 218 THR A O 1
ATOM 1684 N N . VAL A 1 219 ? -9.102 19.047 5.633 1 98.75 219 VAL A N 1
ATOM 1685 C CA . VAL A 1 219 ? -8.078 19.906 6.238 1 98.75 219 VAL A CA 1
ATOM 1686 C C . VAL A 1 219 ? -6.695 19.469 5.758 1 98.75 219 VAL A C 1
ATOM 1688 O O . VAL A 1 219 ? -6.25 18.359 6.039 1 98.75 219 VAL A O 1
ATOM 1691 N N . SER A 1 220 ? -6.078 20.375 4.969 1 97.5 220 SER A N 1
ATOM 1692 C CA . SER A 1 220 ? -4.773 20.016 4.418 1 97.5 220 SER A CA 1
ATOM 1693 C C . SER A 1 220 ? -3.764 19.734 5.527 1 97.5 220 SER A C 1
ATOM 1695 O O . SER A 1 220 ? -3.709 20.469 6.52 1 97.5 220 SER A O 1
ATOM 1697 N N . GLY A 1 221 ? -3.014 18.703 5.41 1 95.44 221 GLY A N 1
ATOM 1698 C CA . GLY A 1 221 ? -2.072 18.281 6.441 1 95.44 221 GLY A CA 1
ATOM 1699 C C . GLY A 1 221 ? -0.69 18.891 6.258 1 95.44 221 GLY A C 1
ATOM 1700 O O . GLY A 1 221 ? -0.53 20.109 6.266 1 95.44 221 GLY A O 1
ATOM 1701 N N . THR A 1 222 ? 0.282 18.078 5.961 1 93.94 222 THR A N 1
ATOM 1702 C CA . THR A 1 222 ? 1.694 18.438 6.02 1 93.94 222 THR A CA 1
ATOM 1703 C C . THR A 1 222 ? 2.068 19.344 4.855 1 93.94 222 THR A C 1
ATOM 1705 O O . THR A 1 222 ? 3.082 20.047 4.91 1 93.94 222 THR A O 1
ATOM 1708 N N . THR A 1 223 ? 1.276 19.375 3.816 1 95.69 223 THR A N 1
ATOM 1709 C CA . THR A 1 223 ? 1.623 20.172 2.637 1 95.69 223 THR A CA 1
ATOM 1710 C C . THR A 1 223 ? 1.402 21.656 2.891 1 95.69 223 THR A C 1
ATOM 1712 O O . THR A 1 223 ? 2.219 22.484 2.49 1 95.69 223 THR A O 1
ATOM 1715 N N . LEU A 1 224 ? 0.289 21.969 3.541 1 96.62 224 LEU A N 1
ATOM 1716 C CA . LEU A 1 224 ? -0.042 23.375 3.752 1 96.62 224 LEU A CA 1
ATOM 1717 C C . LEU A 1 224 ? -0.098 23.703 5.242 1 96.62 224 LEU A C 1
ATOM 1719 O O . LEU A 1 224 ? -0.359 24.859 5.621 1 96.62 224 LEU A O 1
ATOM 1723 N N . GLY A 1 225 ? 0.196 22.734 6.086 1 96.5 225 GLY A N 1
ATOM 1724 C CA . GLY A 1 225 ? 0.281 22.969 7.52 1 96.5 225 GLY A CA 1
ATOM 1725 C C . GLY A 1 225 ? -1.077 23.062 8.188 1 96.5 225 GLY A C 1
ATOM 1726 O O . GLY A 1 225 ? -1.492 24.141 8.609 1 96.5 225 GLY A O 1
ATOM 1727 N N . CYS A 1 226 ? -1.708 21.938 8.32 1 97.75 226 CYS A N 1
ATOM 1728 C CA . CYS A 1 226 ? -2.975 21.844 9.039 1 97.75 226 CYS A CA 1
ATOM 1729 C C . CYS A 1 226 ? -3.922 22.953 8.633 1 97.75 226 CYS A C 1
ATOM 1731 O O . CYS A 1 226 ? -4.438 23.672 9.492 1 97.75 226 CYS A O 1
ATOM 1733 N N . LEU A 1 227 ? -4.312 23.078 7.371 1 98.25 227 LEU A N 1
ATOM 1734 C CA . LEU A 1 227 ? -5.043 24.219 6.832 1 98.25 227 LEU A CA 1
ATOM 1735 C C . LEU A 1 227 ? -6.531 23.906 6.715 1 98.25 227 LEU A C 1
ATOM 1737 O O . LEU A 1 227 ? -6.953 23.219 5.785 1 98.25 227 LEU A O 1
ATOM 1741 N N . PRO A 1 228 ? -7.375 24.391 7.617 1 98.31 228 PRO A N 1
ATOM 1742 C CA . PRO A 1 228 ? -8.82 24.266 7.406 1 98.31 228 PRO A CA 1
ATOM 1743 C C . PRO A 1 228 ? -9.328 25.172 6.285 1 98.31 228 PRO A C 1
ATOM 1745 O O . PRO A 1 228 ? -8.75 26.234 6.039 1 98.31 228 PRO A O 1
ATOM 1748 N N . PRO A 1 229 ? -10.367 24.766 5.613 1 98.38 229 PRO A N 1
ATOM 1749 C CA . PRO A 1 229 ? -11 25.672 4.656 1 98.38 229 PRO A CA 1
ATOM 1750 C C . PRO A 1 229 ? -11.68 26.859 5.332 1 98.38 229 PRO A C 1
ATOM 1752 O O . PRO A 1 229 ? -12.016 26.781 6.52 1 98.38 229 PRO A O 1
ATOM 1755 N N . VAL A 1 230 ? -11.82 27.984 4.605 1 98.12 230 VAL A N 1
ATOM 1756 C CA . VAL A 1 230 ? -12.648 29.062 5.129 1 98.12 230 VAL A CA 1
ATOM 1757 C C . VAL A 1 230 ? -14.109 28.594 5.199 1 98.12 230 VAL A C 1
ATOM 1759 O O . VAL A 1 230 ? -14.508 27.672 4.484 1 98.12 230 VAL A O 1
ATOM 1762 N N . PRO A 1 231 ? -14.898 29.203 6.105 1 97.19 231 PRO A N 1
ATOM 1763 C CA . PRO A 1 231 ? -16.312 28.828 6.203 1 97.19 231 PRO A CA 1
ATOM 1764 C C . PRO A 1 231 ? -17.031 28.906 4.863 1 97.19 231 PRO A C 1
ATOM 1766 O O . PRO A 1 231 ? -16.859 29.875 4.117 1 97.19 231 PRO A O 1
ATOM 1769 N N . GLY A 1 232 ? -17.766 27.828 4.551 1 98.19 232 GLY A N 1
ATOM 1770 C CA . GLY A 1 232 ? -18.609 27.844 3.361 1 98.19 232 GLY A CA 1
ATOM 1771 C C . GLY A 1 232 ? -17.922 27.234 2.148 1 98.19 232 GLY A C 1
ATOM 1772 O O . GLY A 1 232 ? -18.578 26.906 1.16 1 98.19 232 GLY A O 1
ATOM 1773 N N . TYR A 1 233 ? -16.641 27.109 2.133 1 98.62 233 TYR A N 1
ATOM 1774 C CA . TYR A 1 233 ? -15.898 26.609 0.98 1 98.62 233 TYR A CA 1
ATOM 1775 C C . TYR A 1 233 ? -16.406 25.25 0.538 1 98.62 233 TYR A C 1
ATOM 1777 O O . TYR A 1 233 ? -16.812 25.078 -0.618 1 98.62 233 TYR A O 1
ATOM 1785 N N . PHE A 1 234 ? -16.469 24.234 1.471 1 98.88 234 PHE A N 1
ATOM 1786 C CA . PHE A 1 234 ? -16.844 22.875 1.079 1 98.88 234 PHE A CA 1
ATOM 1787 C C . PHE A 1 234 ? -18.328 22.797 0.78 1 98.88 234 PHE A C 1
ATOM 1789 O O . PHE A 1 234 ? -18.766 21.938 0.013 1 98.88 234 PHE A O 1
ATOM 1796 N N . LYS A 1 235 ? -19.141 23.688 1.419 1 98.56 235 LYS A N 1
ATOM 1797 C CA . LYS A 1 235 ? -20.547 23.75 1.004 1 98.56 235 LYS A CA 1
ATOM 1798 C C . LYS A 1 235 ? -20.656 24.141 -0.469 1 98.56 235 LYS A C 1
ATOM 1800 O O . LYS A 1 235 ? -21.422 23.516 -1.218 1 98.56 235 LYS A O 1
ATOM 1805 N N . ALA A 1 236 ? -19.906 25.156 -0.866 1 98.75 236 ALA A N 1
ATOM 1806 C CA . ALA A 1 236 ? -19.891 25.578 -2.262 1 98.75 236 ALA A CA 1
ATOM 1807 C C . ALA A 1 236 ? -19.406 24.469 -3.178 1 98.75 236 ALA A C 1
ATOM 1809 O O . ALA A 1 236 ? -19.984 24.219 -4.238 1 98.75 236 ALA A O 1
ATOM 1810 N N . ILE A 1 237 ? -18.344 23.766 -2.807 1 98.81 237 ILE A N 1
ATOM 1811 C CA . ILE A 1 237 ? -17.781 22.672 -3.586 1 98.81 237 ILE A CA 1
ATOM 1812 C C . ILE A 1 237 ? -18.812 21.562 -3.727 1 98.81 237 ILE A C 1
ATOM 1814 O O . ILE A 1 237 ? -19.016 21.031 -4.824 1 98.81 237 ILE A O 1
ATOM 1818 N N . ARG A 1 238 ? -19.438 21.141 -2.613 1 98.75 238 ARG A N 1
ATOM 1819 C CA . ARG A 1 238 ? -20.438 20.078 -2.611 1 98.75 238 ARG A CA 1
ATOM 1820 C C . ARG A 1 238 ? -21.609 20.422 -3.523 1 98.75 238 ARG A C 1
ATOM 1822 O O . ARG A 1 238 ? -22.094 19.562 -4.27 1 98.75 238 ARG A O 1
ATOM 1829 N N . ASP A 1 239 ? -22.078 21.688 -3.422 1 98.69 239 ASP A N 1
ATOM 1830 C CA . ASP A 1 239 ? -23.172 22.141 -4.266 1 98.69 239 ASP A CA 1
ATOM 1831 C C . ASP A 1 239 ? -22.828 22 -5.746 1 98.69 239 ASP A C 1
ATOM 1833 O O . ASP A 1 239 ? -23.672 21.562 -6.547 1 98.69 239 ASP A O 1
ATOM 1837 N N . ILE A 1 240 ? -21.656 22.375 -6.117 1 98.88 240 ILE A N 1
ATOM 1838 C CA . ILE A 1 240 ? -21.203 22.297 -7.504 1 98.88 240 ILE A CA 1
ATOM 1839 C C . ILE A 1 240 ? -21.094 20.828 -7.926 1 98.88 240 ILE A C 1
ATOM 1841 O O . ILE A 1 240 ? -21.484 20.469 -9.039 1 98.88 240 ILE A O 1
ATOM 1845 N N . CYS A 1 241 ? -20.5 19.984 -7.043 1 98.81 241 CYS A N 1
ATOM 1846 C CA . CYS A 1 241 ? -20.438 18.547 -7.324 1 98.81 241 CYS A CA 1
ATOM 1847 C C . CYS A 1 241 ? -21.828 17.984 -7.586 1 98.81 241 CYS A C 1
ATOM 1849 O O . CYS A 1 241 ? -22.016 17.203 -8.516 1 98.81 241 CYS A O 1
ATOM 1851 N N . ASP A 1 242 ? -22.828 18.344 -6.785 1 98.56 242 ASP A N 1
ATOM 1852 C CA . ASP A 1 242 ? -24.188 17.875 -6.945 1 98.56 242 ASP A CA 1
ATOM 1853 C C . ASP A 1 242 ? -24.781 18.359 -8.266 1 98.56 242 ASP A C 1
ATOM 1855 O O . ASP A 1 242 ? -25.469 17.594 -8.961 1 98.56 242 ASP A O 1
ATOM 1859 N N . LYS A 1 243 ? -24.5 19.578 -8.57 1 98.69 243 LYS A N 1
ATOM 1860 C CA . LYS A 1 243 ? -25.047 20.188 -9.789 1 98.69 243 LYS A CA 1
ATOM 1861 C C . LYS A 1 243 ? -24.578 19.438 -11.031 1 98.69 243 LYS A C 1
ATOM 1863 O O . LYS A 1 243 ? -25.375 19.219 -11.961 1 98.69 243 LYS A O 1
ATOM 1868 N N . TYR A 1 244 ? -23.359 18.984 -11.125 1 98.69 244 TYR A N 1
ATOM 1869 C CA . TYR A 1 244 ? -22.797 18.438 -12.344 1 98.69 244 TYR A CA 1
ATOM 1870 C C . TYR A 1 244 ? -22.625 16.922 -12.234 1 98.69 244 TYR A C 1
ATOM 1872 O O . TYR A 1 244 ? -22.156 16.281 -13.172 1 98.69 244 TYR A O 1
ATOM 1880 N N . GLY A 1 245 ? -23.016 16.328 -11.125 1 98.19 245 GLY A N 1
ATOM 1881 C CA . GLY A 1 245 ? -22.875 14.898 -10.914 1 98.19 245 GLY A CA 1
ATOM 1882 C C . GLY A 1 245 ? -21.438 14.453 -10.773 1 98.19 245 GLY A C 1
ATOM 1883 O O . GLY A 1 245 ? -21.047 13.406 -11.305 1 98.19 245 GLY A O 1
ATOM 1884 N N . VAL A 1 246 ? -20.609 15.258 -10.195 1 98.75 246 VAL A N 1
ATOM 1885 C CA . VAL A 1 246 ? -19.203 14.961 -9.938 1 98.75 246 VAL A CA 1
ATOM 1886 C C . VAL A 1 246 ? -19.047 14.344 -8.555 1 98.75 246 VAL A C 1
ATOM 1888 O O . VAL A 1 246 ? -19.656 14.797 -7.59 1 98.75 246 VAL A O 1
ATOM 1891 N N . LEU A 1 247 ? -18.297 13.242 -8.406 1 98.94 247 LEU A N 1
ATOM 1892 C CA . LEU A 1 247 ? -18.078 12.633 -7.098 1 98.94 247 LEU A CA 1
ATOM 1893 C C . LEU A 1 247 ? -17.203 13.523 -6.219 1 98.94 247 LEU A C 1
ATOM 1895 O O . LEU A 1 247 ? -16.188 14.039 -6.676 1 98.94 247 LEU A O 1
ATOM 1899 N N . LEU A 1 248 ? -17.625 13.797 -5.004 1 98.94 248 LEU A N 1
ATOM 1900 C CA . LEU A 1 248 ? -16.781 14.438 -4.004 1 98.94 248 LEU A CA 1
ATOM 1901 C C . LEU A 1 248 ? -15.977 13.398 -3.225 1 98.94 248 LEU A C 1
ATOM 1903 O O . LEU A 1 248 ? -16.547 12.586 -2.49 1 98.94 248 LEU A O 1
ATOM 1907 N N . ILE A 1 249 ? -14.68 13.383 -3.373 1 98.94 249 ILE A N 1
ATOM 1908 C CA . ILE A 1 249 ? -13.758 12.469 -2.711 1 98.94 249 ILE A CA 1
ATOM 1909 C C . ILE A 1 249 ? -12.93 13.234 -1.678 1 98.94 249 ILE A C 1
ATOM 1911 O O . ILE A 1 249 ? -12.062 14.023 -2.037 1 98.94 249 ILE A O 1
ATOM 1915 N N . LEU A 1 250 ? -13.18 12.984 -0.431 1 98.94 250 LEU A N 1
ATOM 1916 C CA . LEU A 1 250 ? -12.461 13.703 0.622 1 98.94 250 LEU A CA 1
ATOM 1917 C C . LEU A 1 250 ? -11.406 12.805 1.267 1 98.94 250 LEU A C 1
ATOM 1919 O O . LEU A 1 250 ? -11.727 11.719 1.751 1 98.94 250 LEU A O 1
ATOM 1923 N N . ASP A 1 251 ? -10.188 13.281 1.195 1 98.94 251 ASP A N 1
ATOM 1924 C CA . ASP A 1 251 ? -9.055 12.633 1.842 1 98.94 251 ASP A CA 1
ATOM 1925 C C . ASP A 1 251 ? -8.93 13.062 3.301 1 98.94 251 ASP A C 1
ATOM 1927 O O . ASP A 1 251 ? -8.469 14.172 3.588 1 98.94 251 ASP A O 1
ATOM 1931 N N . GLU A 1 252 ? -9.281 12.211 4.191 1 98.88 252 GLU A N 1
ATOM 1932 C CA . GLU A 1 252 ? -9.188 12.492 5.617 1 98.88 252 GLU A CA 1
ATOM 1933 C C . GLU A 1 252 ? -8.25 11.508 6.316 1 98.88 252 GLU A C 1
ATOM 1935 O O . GLU A 1 252 ? -8.477 11.148 7.473 1 98.88 252 GLU A O 1
ATOM 1940 N N . ILE A 1 253 ? -7.258 11.062 5.594 1 98.81 253 ILE A N 1
ATOM 1941 C CA . ILE A 1 253 ? -6.27 10.125 6.121 1 98.81 253 ILE A CA 1
ATOM 1942 C C . ILE A 1 253 ? -5.598 10.727 7.352 1 98.81 253 ILE A C 1
ATOM 1944 O O . ILE A 1 253 ? -5.469 10.07 8.383 1 98.81 253 ILE A O 1
ATOM 1948 N N . ILE A 1 254 ? -5.199 11.977 7.285 1 98.25 254 ILE A N 1
ATOM 1949 C CA . ILE A 1 254 ? -4.453 12.555 8.391 1 98.25 254 ILE A CA 1
ATOM 1950 C C . ILE A 1 254 ? -5.395 13.375 9.273 1 98.25 254 ILE A C 1
ATOM 1952 O O . ILE A 1 254 ? -5.191 13.469 10.492 1 98.25 254 ILE A O 1
ATOM 1956 N N . CYS A 1 255 ? -6.434 13.992 8.734 1 98.56 255 CYS A N 1
ATOM 1957 C CA . CYS A 1 255 ? -7.207 14.992 9.469 1 98.56 255 CYS A CA 1
ATOM 1958 C C . CYS A 1 255 ? -8.477 14.375 10.047 1 98.56 255 CYS A C 1
ATOM 1960 O O . CYS A 1 255 ? -9.219 15.039 10.773 1 98.56 255 CYS A O 1
ATOM 1962 N N . GLY A 1 256 ? -8.719 13.078 9.742 1 98.38 256 GLY A N 1
ATOM 1963 C CA . GLY A 1 256 ? -9.938 12.43 10.203 1 98.38 256 GLY A CA 1
ATOM 1964 C C . GLY A 1 256 ? -9.742 11.617 11.469 1 98.38 256 GLY A C 1
ATOM 1965 O O . GLY A 1 256 ? -8.805 11.859 12.234 1 98.38 256 GLY A O 1
ATOM 1966 N N . MET A 1 257 ? -10.766 10.812 11.766 1 98.44 257 MET A N 1
ATOM 1967 C CA . MET A 1 257 ? -10.773 9.867 12.883 1 98.44 257 MET A CA 1
ATOM 1968 C C . MET A 1 257 ? -10.617 10.594 14.211 1 98.44 257 MET A C 1
ATOM 1970 O O . MET A 1 257 ? -9.898 10.117 15.094 1 98.44 257 MET A O 1
ATOM 1974 N N . GLY A 1 258 ? -11.148 11.773 14.336 1 98.56 258 GLY A N 1
ATOM 1975 C CA . GLY A 1 258 ? -11.211 12.477 15.602 1 98.56 258 GLY A CA 1
ATOM 1976 C C . GLY A 1 258 ? -10.172 13.578 15.727 1 98.56 258 GLY A C 1
ATOM 1977 O O . GLY A 1 258 ? -10.281 14.445 16.594 1 98.56 258 GLY A O 1
ATOM 1978 N N . LYS A 1 259 ? -9.203 13.656 14.852 1 98.31 259 LYS A N 1
ATOM 1979 C CA . LYS A 1 259 ? -8.039 14.531 14.938 1 98.31 259 LYS A CA 1
ATOM 1980 C C . LYS A 1 259 ? -8.453 15.992 15.023 1 98.31 259 LYS A C 1
ATOM 1982 O O . LYS A 1 259 ? -7.816 16.781 15.719 1 98.31 259 LYS A O 1
ATOM 1987 N N . THR A 1 260 ? -9.523 16.359 14.352 1 98.5 260 THR A N 1
ATOM 1988 C CA . THR A 1 260 ? -9.922 17.766 14.234 1 98.5 260 THR A CA 1
ATOM 1989 C C . THR A 1 260 ? -11.062 18.078 15.195 1 98.5 260 THR A C 1
ATOM 1991 O O . THR A 1 260 ? -11.609 19.188 15.172 1 98.5 260 THR A O 1
ATOM 1994 N N . GLY A 1 261 ? -11.445 17.109 16.016 1 98.5 261 GLY A N 1
ATOM 1995 C CA . GLY A 1 261 ? -12.461 17.375 17.031 1 98.5 261 GLY A CA 1
ATOM 1996 C C . GLY A 1 261 ? -13.797 16.734 16.703 1 98.5 261 GLY A C 1
ATOM 1997 O O . GLY A 1 261 ? -14.719 16.766 17.516 1 98.5 261 GLY A O 1
ATOM 1998 N N . THR A 1 262 ? -14.008 16.203 15.555 1 98.56 262 THR A N 1
ATOM 1999 C CA . THR A 1 262 ? -15.117 15.336 15.148 1 98.56 262 THR A CA 1
ATOM 2000 C C . THR A 1 262 ? -14.586 14.055 14.508 1 98.56 262 THR A C 1
ATOM 2002 O O . THR A 1 262 ? -13.43 14 14.086 1 98.56 262 THR A O 1
ATOM 2005 N N . MET A 1 263 ? -15.406 12.984 14.484 1 98.38 263 MET A N 1
ATOM 2006 C CA . MET A 1 263 ? -14.961 11.719 13.906 1 98.38 263 MET A CA 1
ATOM 2007 C C . MET A 1 263 ? -14.461 11.922 12.484 1 98.38 263 MET A C 1
ATOM 2009 O O . MET A 1 263 ? -13.383 11.43 12.125 1 98.38 263 MET A O 1
ATOM 2013 N N . HIS A 1 264 ? -15.32 12.578 11.703 1 98.75 264 HIS A N 1
ATOM 2014 C CA . HIS A 1 264 ? -14.945 13 10.359 1 98.75 264 HIS A CA 1
ATOM 2015 C C . HIS A 1 264 ? -14.773 14.516 10.281 1 98.75 264 HIS A C 1
ATOM 2017 O O . HIS A 1 264 ? -15.625 15.258 10.773 1 98.75 264 HIS A O 1
ATOM 2023 N N . ALA A 1 265 ? -13.688 14.953 9.664 1 98.81 265 ALA A N 1
ATOM 2024 C CA . ALA A 1 265 ? -13.422 16.391 9.57 1 98.81 265 ALA A CA 1
ATOM 2025 C C . ALA A 1 265 ? -14.523 17.109 8.805 1 98.81 265 ALA A C 1
ATOM 2027 O O . ALA A 1 265 ? -14.883 18.234 9.133 1 98.81 265 ALA A O 1
ATOM 2028 N N . TRP A 1 266 ? -15.109 16.453 7.836 1 98.75 266 TRP A N 1
ATOM 2029 C CA . TRP A 1 266 ? -16.078 17.094 6.957 1 98.75 266 TRP A CA 1
ATOM 2030 C C . TRP A 1 266 ? -17.375 17.406 7.711 1 98.75 266 TRP A C 1
ATOM 2032 O O . TRP A 1 266 ? -18.203 18.188 7.238 1 98.75 266 TRP A O 1
ATOM 2042 N N . GLU A 1 267 ? -17.594 16.75 8.891 1 98.44 267 GLU A N 1
ATOM 2043 C CA . GLU A 1 267 ? -18.797 17.016 9.68 1 98.44 267 GLU A CA 1
ATOM 2044 C C . GLU A 1 267 ? -18.875 18.484 10.094 1 98.44 267 GLU A C 1
ATOM 2046 O O . GLU A 1 267 ? -19.953 19 10.367 1 98.44 267 GLU A O 1
ATOM 2051 N N . GLN A 1 268 ? -17.766 19.141 10.094 1 98.25 268 GLN A N 1
ATOM 2052 C CA . GLN A 1 268 ? -17.703 20.531 10.523 1 98.25 268 GLN A CA 1
ATOM 2053 C C . GLN A 1 268 ? -17.938 21.484 9.359 1 98.25 268 GLN A C 1
ATOM 2055 O O . GLN A 1 268 ? -18.016 22.703 9.547 1 98.25 268 GLN A O 1
ATOM 2060 N N . GLU A 1 269 ? -18.078 20.984 8.117 1 98.31 269 GLU A N 1
ATOM 2061 C CA . GLU A 1 269 ? -18.156 21.812 6.918 1 98.31 269 GLU A CA 1
ATOM 2062 C C . GLU A 1 269 ? -19.609 22.031 6.496 1 98.31 269 GLU A C 1
ATOM 2064 O O . GLU A 1 269 ? -19.875 22.719 5.508 1 98.31 269 GLU A O 1
ATOM 2069 N N . ARG A 1 270 ? -20.594 21.453 7.223 1 94.81 270 ARG A N 1
ATOM 2070 C CA . ARG A 1 270 ? -22.016 21.641 6.977 1 94.81 270 ARG A CA 1
ATOM 2071 C C . ARG A 1 270 ? -22.406 21.141 5.586 1 94.81 270 ARG A C 1
ATOM 2073 O O . ARG A 1 270 ? -23.078 21.844 4.836 1 94.81 270 ARG A O 1
ATOM 2080 N N . ILE A 1 271 ? -21.891 20.062 5.254 1 98.25 271 ILE A N 1
ATOM 2081 C CA . ILE A 1 271 ? -22.25 19.406 3.996 1 98.25 271 ILE A CA 1
ATOM 2082 C C . ILE A 1 271 ? -22.906 18.062 4.285 1 98.25 271 ILE A C 1
ATOM 2084 O O . ILE A 1 271 ? -22.844 17.547 5.406 1 98.25 271 ILE A O 1
ATOM 2088 N N . SER A 1 272 ? -23.609 17.453 3.336 1 97.31 272 SER A N 1
ATOM 2089 C CA . SER A 1 272 ? -24.312 16.188 3.465 1 97.31 272 SER A CA 1
ATOM 2090 C C . SER A 1 272 ? -23.328 15.031 3.625 1 97.31 272 SER A C 1
ATOM 2092 O O . SER A 1 272 ? -23.672 13.969 4.148 1 97.31 272 SER A O 1
ATOM 2094 N N . GLY A 1 273 ? -22.094 15.227 3.221 1 98.19 273 GLY A N 1
ATOM 2095 C CA . GLY A 1 273 ? -21.078 14.195 3.25 1 98.19 273 GLY A CA 1
ATOM 2096 C C . GLY A 1 273 ? -20.406 13.969 1.901 1 98.19 273 GLY A C 1
ATOM 2097 O O . GLY A 1 273 ? -20.891 14.477 0.882 1 98.19 273 GLY A O 1
ATOM 2098 N N . PRO A 1 274 ? -19.312 13.328 1.874 1 98.88 274 PRO A N 1
ATOM 2099 C CA . PRO A 1 274 ? -18.656 12.961 0.62 1 98.88 274 PRO A CA 1
ATOM 2100 C C . PRO A 1 274 ? -19.25 11.703 -0.009 1 98.88 274 PRO A C 1
ATOM 2102 O O . PRO A 1 274 ? -20.031 11 0.631 1 98.88 274 PRO A O 1
ATOM 2105 N N . ASP A 1 275 ? -18.938 11.469 -1.286 1 98.94 275 ASP A N 1
ATOM 2106 C CA . ASP A 1 275 ? -19.297 10.211 -1.932 1 98.94 275 ASP A CA 1
ATOM 2107 C C . ASP A 1 275 ? -18.281 9.109 -1.582 1 98.94 275 ASP A C 1
ATOM 2109 O O . ASP A 1 275 ? -18.641 7.934 -1.523 1 98.94 275 ASP A O 1
ATOM 2113 N N . ILE A 1 276 ? -17.078 9.492 -1.475 1 98.94 276 ILE A N 1
ATOM 2114 C CA . ILE A 1 276 ? -15.961 8.633 -1.075 1 98.94 276 ILE A CA 1
ATOM 2115 C C . ILE A 1 276 ? -15.086 9.359 -0.057 1 98.94 276 ILE A C 1
ATOM 2117 O O . ILE A 1 276 ? -14.805 10.547 -0.206 1 98.94 276 ILE A O 1
ATOM 2121 N N . GLN A 1 277 ? -14.672 8.688 0.975 1 98.94 277 GLN A N 1
ATOM 2122 C CA . GLN A 1 277 ? -13.766 9.219 1.985 1 98.94 277 GLN A CA 1
ATOM 2123 C C . GLN A 1 277 ? -12.617 8.25 2.258 1 98.94 277 GLN A C 1
ATOM 2125 O O . GLN A 1 277 ? -12.836 7.051 2.439 1 98.94 277 GLN A O 1
ATOM 2130 N N . THR A 1 278 ? -11.406 8.727 2.193 1 98.94 278 THR A N 1
ATOM 2131 C CA . THR A 1 278 ? -10.281 7.906 2.641 1 98.94 278 THR A CA 1
ATOM 2132 C C . THR A 1 278 ? -9.945 8.203 4.102 1 98.94 278 THR A C 1
ATOM 2134 O O . THR A 1 278 ? -10.062 9.344 4.551 1 98.94 278 THR A O 1
ATOM 2137 N N . ILE A 1 279 ? -9.609 7.207 4.867 1 98.88 279 ILE A N 1
ATOM 2138 C CA . ILE A 1 279 ? -9.273 7.312 6.285 1 98.88 279 ILE A CA 1
ATOM 2139 C C . ILE A 1 279 ? -7.992 6.535 6.574 1 98.88 279 ILE A C 1
ATOM 2141 O O . ILE A 1 279 ? -7.566 5.703 5.766 1 98.88 279 ILE A O 1
ATOM 2145 N N . GLY A 1 280 ? -7.348 6.762 7.645 1 98.62 280 GLY A N 1
ATOM 2146 C CA . GLY A 1 280 ? -6.137 6.055 8.031 1 98.62 280 GLY A CA 1
ATOM 2147 C C . GLY A 1 280 ? -5.547 6.559 9.336 1 98.62 280 GLY A C 1
ATOM 2148 O O . GLY A 1 280 ? -6.277 6.895 10.266 1 98.62 280 GLY A O 1
ATOM 2149 N N . LYS A 1 281 ? -4.289 6.398 9.477 1 97.88 281 LYS A N 1
ATOM 2150 C CA . LYS A 1 281 ? -3.449 6.93 10.547 1 97.88 281 LYS A CA 1
ATOM 2151 C C . LYS A 1 281 ? -4.105 6.723 11.914 1 97.88 281 LYS A C 1
ATOM 2153 O O . LYS A 1 281 ? -4.086 5.613 12.453 1 97.88 281 LYS A O 1
ATOM 2158 N N . ALA A 1 282 ? -4.883 7.641 12.438 1 97.94 282 ALA A N 1
ATOM 2159 C CA . ALA A 1 282 ? -5.504 7.543 13.75 1 97.94 282 ALA A CA 1
ATOM 2160 C C . ALA A 1 282 ? -6.527 6.406 13.789 1 97.94 282 ALA A C 1
ATOM 2162 O O . ALA A 1 282 ? -6.957 5.988 14.867 1 97.94 282 ALA A O 1
ATOM 2163 N N . LEU A 1 283 ? -6.863 5.852 12.633 1 98.38 283 LEU A N 1
ATOM 2164 C CA . LEU A 1 283 ? -7.793 4.73 12.547 1 98.38 283 LEU A CA 1
ATOM 2165 C C . LEU A 1 283 ? -7.336 3.574 13.43 1 98.38 283 LEU A C 1
ATOM 2167 O O . LEU A 1 283 ? -8.125 3.023 14.195 1 98.38 283 LEU A O 1
ATOM 2171 N N . GLY A 1 284 ? -6.094 3.205 13.297 1 97.69 284 GLY A N 1
ATOM 2172 C CA . GLY A 1 284 ? -5.543 2.078 14.031 1 97.69 284 GLY A CA 1
ATOM 2173 C C . GLY A 1 284 ? -4.547 2.49 15.102 1 97.69 284 GLY A C 1
ATOM 2174 O O . GLY A 1 284 ? -4.004 1.643 15.805 1 97.69 284 GLY A O 1
ATOM 2175 N N . ALA A 1 285 ? -4.273 3.762 15.219 1 97.94 285 ALA A N 1
ATOM 2176 C CA . ALA A 1 285 ? -3.418 4.348 16.25 1 97.94 285 ALA A CA 1
ATOM 2177 C C . ALA A 1 285 ? -1.971 3.891 16.078 1 97.94 285 ALA A C 1
ATOM 2179 O O . ALA A 1 285 ? -1.17 4 17.016 1 97.94 285 ALA A O 1
ATOM 2180 N N . GLY A 1 286 ? -1.642 3.264 15.031 1 97 286 GLY A N 1
ATOM 2181 C CA . GLY A 1 286 ? -0.254 3.033 14.656 1 97 286 GLY A CA 1
ATOM 2182 C C . GLY A 1 286 ? 0.245 1.654 15.047 1 97 286 GLY A C 1
ATOM 2183 O O . GLY A 1 286 ? 1.371 1.279 14.719 1 97 286 GLY A O 1
ATOM 2184 N N . PHE A 1 287 ? -0.539 0.786 15.672 1 97.5 287 PHE A N 1
ATOM 2185 C CA . PHE A 1 287 ? -0.065 -0.481 16.219 1 97.5 287 PHE A CA 1
ATOM 2186 C C . PHE A 1 287 ? 0.089 -1.52 15.109 1 97.5 287 PHE A C 1
ATOM 2188 O O . PHE A 1 287 ? 0.965 -2.385 15.18 1 97.5 287 PHE A O 1
ATOM 2195 N N . VAL A 1 288 ? -0.817 -1.539 14.18 1 98.31 288 VAL A N 1
ATOM 2196 C CA . VAL A 1 288 ? -0.73 -2.307 12.938 1 98.31 288 VAL A CA 1
ATOM 2197 C C . VAL A 1 288 ? -1.128 -1.427 11.758 1 98.31 288 VAL A C 1
ATOM 2199 O O . VAL A 1 288 ? -2.084 -0.654 11.844 1 98.31 288 VAL A O 1
ATOM 2202 N N . PRO A 1 289 ? -0.345 -1.478 10.648 1 98.38 289 PRO A N 1
ATOM 2203 C CA . PRO A 1 289 ? -0.688 -0.625 9.508 1 98.38 289 PRO A CA 1
ATOM 2204 C C . PRO A 1 289 ? -2.123 -0.831 9.031 1 98.38 289 PRO A C 1
ATOM 2206 O O . PRO A 1 289 ? -2.555 -1.97 8.836 1 98.38 289 PRO A O 1
ATOM 2209 N N . LEU A 1 290 ? -2.883 0.263 8.867 1 98.69 290 LEU A N 1
ATOM 2210 C CA . LEU A 1 290 ? -4.266 0.167 8.414 1 98.69 290 LEU A CA 1
ATOM 2211 C C . LEU A 1 290 ? -4.754 1.506 7.875 1 98.69 290 LEU A C 1
ATOM 2213 O O . LEU A 1 290 ? -4.449 2.559 8.438 1 98.69 290 LEU A O 1
ATOM 2217 N N . SER A 1 291 ? -5.402 1.513 6.785 1 98.75 291 SER A N 1
ATOM 2218 C CA . SER A 1 291 ? -6.156 2.609 6.188 1 98.75 291 SER A CA 1
ATOM 2219 C C . SER A 1 291 ? -7.445 2.107 5.543 1 98.75 291 SER A C 1
ATOM 2221 O O . SER A 1 291 ? -7.777 0.924 5.645 1 98.75 291 SER A O 1
ATOM 2223 N N . GLY A 1 292 ? -8.195 2.994 4.938 1 98.75 292 GLY A N 1
ATOM 2224 C CA . GLY A 1 292 ? -9.43 2.516 4.332 1 98.75 292 GLY A CA 1
ATOM 2225 C C . GLY A 1 292 ? -10.102 3.549 3.445 1 98.75 292 GLY A C 1
ATOM 2226 O O . GLY A 1 292 ? -9.641 4.691 3.355 1 98.75 292 GLY A O 1
ATOM 2227 N N . VAL A 1 293 ? -11.055 3.08 2.719 1 98.94 293 VAL A N 1
ATOM 2228 C CA . VAL A 1 293 ? -11.961 3.871 1.891 1 98.94 293 VAL A CA 1
ATOM 2229 C C . VAL A 1 293 ? -13.406 3.637 2.332 1 98.94 293 VAL A C 1
ATOM 2231 O O . VAL A 1 293 ? -13.852 2.492 2.426 1 98.94 293 VAL A O 1
ATOM 2234 N N . LEU A 1 294 ? -14.062 4.648 2.721 1 98.94 294 LEU A N 1
ATOM 2235 C CA . LEU A 1 294 ? -15.5 4.605 2.941 1 98.94 294 LEU A CA 1
ATOM 2236 C C . LEU A 1 294 ? -16.25 5.105 1.714 1 98.94 294 LEU A C 1
ATOM 2238 O O . LEU A 1 294 ? -15.828 6.062 1.066 1 98.94 294 LEU A O 1
ATOM 2242 N N . LEU A 1 295 ? -17.297 4.453 1.369 1 98.88 295 LEU A N 1
ATOM 2243 C CA . LEU A 1 295 ? -18 4.855 0.162 1 98.88 295 LEU A CA 1
ATOM 2244 C C . LEU A 1 295 ? -19.5 4.965 0.426 1 98.88 295 LEU A C 1
ATOM 2246 O O . LEU A 1 295 ? -20.047 4.207 1.229 1 98.88 295 LEU A O 1
ATOM 2250 N N . HIS A 1 296 ? -20.141 5.902 -0.208 1 98.88 296 HIS A N 1
ATOM 2251 C CA . HIS A 1 296 ? -21.562 6.188 -0.12 1 98.88 296 HIS A CA 1
ATOM 2252 C C . HIS A 1 296 ? -22.391 5.023 -0.653 1 98.88 296 HIS A C 1
ATOM 2254 O O . HIS A 1 296 ? -21.984 4.352 -1.603 1 98.88 296 HIS A O 1
ATOM 2260 N N . GLN A 1 297 ? -23.562 4.824 -0.156 1 98.5 297 GLN A N 1
ATOM 2261 C CA . GLN A 1 297 ? -24.5 3.756 -0.516 1 98.5 297 GLN A CA 1
ATOM 2262 C C . GLN A 1 297 ? -24.75 3.73 -2.021 1 98.5 297 GLN A C 1
ATOM 2264 O O . GLN A 1 297 ? -24.859 2.658 -2.619 1 98.5 297 GLN A O 1
ATOM 2269 N N . ARG A 1 298 ? -24.828 4.84 -2.682 1 98.44 298 ARG A N 1
ATOM 2270 C CA . ARG A 1 298 ? -25.141 4.898 -4.105 1 98.44 298 ARG A CA 1
ATOM 2271 C C . ARG A 1 298 ? -24.047 4.23 -4.938 1 98.44 298 ARG A C 1
ATOM 2273 O O . ARG A 1 298 ? -24.328 3.691 -6.012 1 98.44 298 ARG A O 1
ATOM 2280 N N . ILE A 1 299 ? -22.828 4.324 -4.473 1 98.75 299 ILE A N 1
ATOM 2281 C CA . ILE A 1 299 ? -21.719 3.695 -5.184 1 98.75 299 ILE A CA 1
ATOM 2282 C C . ILE A 1 299 ? -21.828 2.176 -5.07 1 98.75 299 ILE A C 1
ATOM 2284 O O . ILE A 1 299 ? -21.656 1.458 -6.055 1 98.75 299 ILE A O 1
ATOM 2288 N N . PHE A 1 300 ? -22.156 1.706 -3.846 1 98.38 300 PHE A N 1
ATOM 2289 C CA . PHE A 1 300 ? -22.391 0.278 -3.672 1 98.38 300 PHE A CA 1
ATOM 2290 C C . PHE A 1 300 ? -23.547 -0.191 -4.555 1 98.38 300 PHE A C 1
ATOM 2292 O O . PHE A 1 300 ? -23.453 -1.251 -5.176 1 98.38 300 PHE A O 1
ATOM 2299 N N . ASP A 1 301 ? -24.578 0.586 -4.582 1 98.25 301 ASP A N 1
ATOM 2300 C CA . ASP A 1 301 ? -25.75 0.232 -5.387 1 98.25 301 ASP A CA 1
ATOM 2301 C C . ASP A 1 301 ? -25.375 0.089 -6.859 1 98.25 301 ASP A C 1
ATOM 2303 O O . ASP A 1 301 ? -25.859 -0.818 -7.543 1 98.25 301 ASP A O 1
ATOM 2307 N N . ALA A 1 302 ? -24.547 0.982 -7.34 1 98.25 302 ALA A N 1
ATOM 2308 C CA . ALA A 1 302 ? -24.125 0.934 -8.742 1 98.25 302 ALA A CA 1
ATOM 2309 C C . ALA A 1 302 ? -23.328 -0.331 -9.023 1 98.25 302 ALA A C 1
ATOM 2311 O O . ALA A 1 302 ? -23.547 -0.999 -10.039 1 98.25 302 ALA A O 1
ATOM 2312 N N . LEU A 1 303 ? -22.375 -0.628 -8.133 1 97.75 303 LEU A N 1
ATOM 2313 C CA . LEU A 1 303 ? -21.594 -1.851 -8.297 1 97.75 303 LEU A CA 1
ATOM 2314 C C . LEU A 1 303 ? -22.5 -3.08 -8.234 1 97.75 303 LEU A C 1
ATOM 2316 O O . LEU A 1 303 ? -22.328 -4.02 -9.016 1 97.75 303 LEU A O 1
ATOM 2320 N N . SER A 1 304 ? -23.422 -3.066 -7.277 1 97.12 304 SER A N 1
ATOM 2321 C CA . SER A 1 304 ? -24.328 -4.184 -7.047 1 97.12 304 SER A CA 1
ATOM 2322 C C . SER A 1 304 ? -25.234 -4.422 -8.258 1 97.12 304 SER A C 1
ATOM 2324 O O . SER A 1 304 ? -25.594 -5.562 -8.555 1 97.12 304 SER A O 1
ATOM 2326 N N . ALA A 1 305 ? -25.625 -3.412 -8.938 1 96.56 305 ALA A N 1
ATOM 2327 C CA . ALA A 1 305 ? -26.484 -3.512 -10.109 1 96.56 305 ALA A CA 1
ATOM 2328 C C . ALA A 1 305 ? -25.688 -3.895 -11.352 1 96.56 305 ALA A C 1
ATOM 2330 O O . ALA A 1 305 ? -26.25 -4.348 -12.344 1 96.56 305 ALA A O 1
ATOM 2331 N N . GLY A 1 306 ? -24.406 -3.645 -11.266 1 95.5 306 GLY A N 1
ATOM 2332 C CA . GLY A 1 306 ? -23.531 -3.893 -12.398 1 95.5 306 GLY A CA 1
ATOM 2333 C C . GLY A 1 306 ? -22.688 -5.145 -12.25 1 95.5 306 GLY A C 1
ATOM 2334 O O . GLY A 1 306 ? -23.219 -6.25 -12.172 1 95.5 306 GLY A O 1
ATOM 2335 N N . SER A 1 307 ? -21.438 -5.008 -12.062 1 93.06 307 SER A N 1
ATOM 2336 C CA . SER A 1 307 ? -20.453 -6.09 -12.086 1 93.06 307 SER A CA 1
ATOM 2337 C C . SER A 1 307 ? -20.547 -6.938 -10.82 1 93.06 307 SER A C 1
ATOM 2339 O O . SER A 1 307 ? -20.047 -8.062 -10.789 1 93.06 307 SER A O 1
ATOM 2341 N N . LYS A 1 308 ? -21.078 -6.379 -9.742 1 94.81 308 LYS A N 1
ATOM 2342 C CA . LYS A 1 308 ? -21.219 -7.023 -8.438 1 94.81 308 LYS A CA 1
ATOM 2343 C C . LYS A 1 308 ? -19.859 -7.375 -7.836 1 94.81 308 LYS A C 1
ATOM 2345 O O . LYS A 1 308 ? -19.703 -8.445 -7.254 1 94.81 308 LYS A O 1
ATOM 2350 N N . LYS A 1 309 ? -18.906 -6.523 -8.07 1 92.81 309 LYS A N 1
ATOM 2351 C CA . LYS A 1 309 ? -17.578 -6.586 -7.5 1 92.81 309 LYS A CA 1
ATOM 2352 C C . LYS A 1 309 ? -16.781 -5.316 -7.805 1 92.81 309 LYS A C 1
ATOM 2354 O O . LYS A 1 309 ? -17.141 -4.559 -8.711 1 92.81 309 LYS A O 1
ATOM 2359 N N . LEU A 1 310 ? -15.805 -5.02 -7.016 1 92.75 310 LEU A N 1
ATOM 2360 C CA . LEU A 1 310 ? -14.812 -4 -7.34 1 92.75 310 LEU A CA 1
ATOM 2361 C C . LEU A 1 310 ? -13.594 -4.621 -8.023 1 92.75 310 LEU A C 1
ATOM 2363 O O . LEU A 1 310 ? -13.047 -5.617 -7.539 1 92.75 310 LEU A O 1
ATOM 2367 N N . ALA A 1 311 ? -13.203 -4.098 -9.195 1 92.81 311 ALA A N 1
ATOM 2368 C CA . ALA A 1 311 ? -11.992 -4.551 -9.883 1 92.81 311 ALA A CA 1
ATOM 2369 C C . ALA A 1 311 ? -10.742 -4.016 -9.195 1 92.81 311 ALA A C 1
ATOM 2371 O O . ALA A 1 311 ? -9.938 -3.307 -9.812 1 92.81 311 ALA A O 1
ATOM 2372 N N . HIS A 1 312 ? -10.633 -4.309 -7.98 1 94.06 312 HIS A N 1
ATOM 2373 C CA . HIS A 1 312 ? -9.523 -3.938 -7.102 1 94.06 312 HIS A CA 1
ATOM 2374 C C . HIS A 1 312 ? -9.414 -4.895 -5.922 1 94.06 312 HIS A C 1
ATOM 2376 O O . HIS A 1 312 ? -10.367 -5.621 -5.613 1 94.06 312 HIS A O 1
ATOM 2382 N N . GLY A 1 313 ? -8.211 -4.926 -5.355 1 93.38 313 GLY A N 1
ATOM 2383 C CA . GLY A 1 313 ? -7.988 -5.746 -4.176 1 93.38 313 GLY A CA 1
ATOM 2384 C C . GLY A 1 313 ? -6.523 -6.012 -3.904 1 93.38 313 GLY A C 1
ATOM 2385 O O . GLY A 1 313 ? -5.707 -6.031 -4.828 1 93.38 313 GLY A O 1
ATOM 2386 N N . HIS A 1 314 ? -6.23 -6.227 -2.654 1 95.31 314 HIS A N 1
ATOM 2387 C CA . HIS A 1 314 ? -4.867 -6.531 -2.234 1 95.31 314 HIS A CA 1
ATOM 2388 C C . HIS A 1 314 ? -4.809 -7.832 -1.441 1 95.31 314 HIS A C 1
ATOM 2390 O O . HIS A 1 314 ? -5.82 -8.273 -0.891 1 95.31 314 HIS A O 1
ATOM 2396 N N . THR A 1 315 ? -3.643 -8.375 -1.386 1 96.44 315 THR A N 1
ATOM 2397 C CA . THR A 1 315 ? -3.387 -9.602 -0.64 1 96.44 315 THR A CA 1
ATOM 2398 C C . THR A 1 315 ? -3.703 -9.406 0.84 1 96.44 315 THR A C 1
ATOM 2400 O O . THR A 1 315 ? -4.277 -10.297 1.479 1 96.44 315 THR A O 1
ATOM 2403 N N . PHE A 1 316 ? -3.438 -8.305 1.385 1 97.38 316 PHE A N 1
ATOM 2404 C CA . PHE A 1 316 ? -3.578 -8.078 2.818 1 97.38 316 PHE A CA 1
ATOM 2405 C C . PHE A 1 316 ? -4.758 -7.152 3.105 1 97.38 316 PHE A C 1
ATOM 2407 O O . PHE A 1 316 ? -4.797 -6.492 4.145 1 97.38 316 PHE A O 1
ATOM 2414 N N . GLN A 1 317 ? -5.684 -7.051 2.146 1 96.88 317 GLN A N 1
ATOM 2415 C CA . GLN A 1 317 ? -6.898 -6.273 2.359 1 96.88 317 GLN A CA 1
ATOM 2416 C C . GLN A 1 317 ? -7.715 -6.836 3.52 1 96.88 317 GLN A C 1
ATOM 2418 O O . GLN A 1 317 ? -7.844 -8.055 3.662 1 96.88 317 GLN A O 1
ATOM 2423 N N . ALA A 1 318 ? -8.273 -5.969 4.363 1 97.5 318 ALA A N 1
ATOM 2424 C CA . ALA A 1 318 ? -9.102 -6.344 5.512 1 97.5 318 ALA A CA 1
ATOM 2425 C C . ALA A 1 318 ? -8.383 -7.359 6.395 1 97.5 318 ALA A C 1
ATOM 2427 O O . ALA A 1 318 ? -8.961 -8.375 6.785 1 97.5 318 ALA A O 1
ATOM 2428 N N . HIS A 1 319 ? -7.102 -7.145 6.633 1 98 319 HIS A N 1
ATOM 2429 C CA . HIS A 1 319 ? -6.285 -8.047 7.434 1 98 319 HIS A CA 1
ATOM 2430 C C . HIS A 1 319 ? -6.859 -8.219 8.836 1 98 319 HIS A C 1
ATOM 2432 O O . HIS A 1 319 ? -7.027 -7.234 9.562 1 98 319 HIS A O 1
ATOM 2438 N N . PRO A 1 320 ? -7.074 -9.422 9.258 1 97.81 320 PRO A N 1
ATOM 2439 C CA . PRO A 1 320 ? -7.801 -9.648 10.516 1 97.81 320 PRO A CA 1
ATOM 2440 C C . PRO A 1 320 ? -7.113 -9.008 11.719 1 97.81 320 PRO A C 1
ATOM 2442 O O . PRO A 1 320 ? -7.77 -8.359 12.531 1 97.81 320 PRO A O 1
ATOM 2445 N N . LEU A 1 321 ? -5.836 -9.117 11.836 1 98.12 321 LEU A N 1
ATOM 2446 C CA . LEU A 1 321 ? -5.121 -8.578 12.984 1 98.12 321 LEU A CA 1
ATOM 2447 C C . LEU A 1 321 ? -5.168 -7.055 12.992 1 98.12 321 LEU A C 1
ATOM 2449 O O . LEU A 1 321 ? -5.324 -6.438 14.055 1 98.12 321 LEU A O 1
ATOM 2453 N N . ALA A 1 322 ? -4.922 -6.438 11.844 1 98.56 322 ALA A N 1
ATOM 2454 C CA . ALA A 1 322 ? -4.992 -4.98 11.734 1 98.56 322 ALA A CA 1
ATOM 2455 C C . ALA A 1 322 ? -6.367 -4.469 12.148 1 98.56 322 ALA A C 1
ATOM 2457 O O . ALA A 1 322 ? -6.477 -3.475 12.875 1 98.56 322 ALA A O 1
ATOM 2458 N N . CYS A 1 323 ? -7.406 -5.168 11.68 1 98.75 323 CYS A N 1
ATOM 2459 C CA . CYS A 1 323 ? -8.773 -4.77 12.016 1 98.75 323 CYS A CA 1
ATOM 2460 C C . CYS A 1 323 ? -9.039 -4.945 13.508 1 98.75 323 CYS A C 1
ATOM 2462 O O . CYS A 1 323 ? -9.688 -4.102 14.125 1 98.75 323 CYS A O 1
ATOM 2464 N N . ALA A 1 324 ? -8.547 -6.043 14.078 1 98.62 324 ALA A N 1
ATOM 2465 C CA . ALA A 1 324 ? -8.742 -6.281 15.508 1 98.62 324 ALA A CA 1
ATOM 2466 C C . ALA A 1 324 ? -8.086 -5.18 16.344 1 98.62 324 ALA A C 1
ATOM 2468 O O . ALA A 1 324 ? -8.664 -4.711 17.328 1 98.62 324 ALA A O 1
ATOM 2469 N N . ALA A 1 325 ? -6.863 -4.801 15.977 1 98.62 325 ALA A N 1
ATOM 2470 C CA . ALA A 1 325 ? -6.176 -3.715 16.672 1 98.62 325 ALA A CA 1
ATOM 2471 C C . ALA A 1 325 ? -6.949 -2.406 16.547 1 98.62 325 ALA A C 1
ATOM 2473 O O . ALA A 1 325 ? -7.062 -1.651 17.516 1 98.62 325 ALA A O 1
ATOM 2474 N N . ALA A 1 326 ? -7.465 -2.123 15.375 1 98.81 326 ALA A N 1
ATOM 2475 C CA . ALA A 1 326 ? -8.211 -0.894 15.133 1 98.81 326 ALA A CA 1
ATOM 2476 C C . ALA A 1 326 ? -9.523 -0.885 15.906 1 98.81 326 ALA A C 1
ATOM 2478 O O . ALA A 1 326 ? -9.969 0.164 16.375 1 98.81 326 ALA A O 1
ATOM 2479 N N . VAL A 1 327 ? -10.188 -2.072 15.977 1 98.88 327 VAL A N 1
ATOM 2480 C CA . VAL A 1 327 ? -11.398 -2.189 16.781 1 98.88 327 VAL A CA 1
ATOM 2481 C C . VAL A 1 327 ? -11.102 -1.77 18.219 1 98.88 327 VAL A C 1
ATOM 2483 O O . VAL A 1 327 ? -11.844 -0.98 18.812 1 98.88 327 VAL A O 1
ATOM 2486 N N . ALA A 1 328 ? -10.016 -2.293 18.766 1 98.81 328 ALA A N 1
ATOM 2487 C CA . ALA A 1 328 ? -9.641 -1.949 20.141 1 98.81 328 ALA A CA 1
ATOM 2488 C C . ALA A 1 328 ? -9.383 -0.451 20.281 1 98.81 328 ALA A C 1
ATOM 2490 O O . ALA A 1 328 ? -9.812 0.17 21.25 1 98.81 328 ALA A O 1
ATOM 2491 N N . ALA A 1 329 ? -8.688 0.137 19.359 1 98.69 329 ALA A N 1
ATOM 2492 C CA . ALA A 1 329 ? -8.406 1.57 19.375 1 98.69 329 ALA A CA 1
ATOM 2493 C C . ALA A 1 329 ? -9.695 2.383 19.359 1 98.69 329 ALA A C 1
ATOM 2495 O O . ALA A 1 329 ? -9.867 3.309 20.156 1 98.69 329 ALA A O 1
ATOM 2496 N N . GLN A 1 330 ? -10.586 2.043 18.438 1 98.75 330 GLN A N 1
ATOM 2497 C CA . GLN A 1 330 ? -11.828 2.789 18.281 1 98.75 330 GLN A CA 1
ATOM 2498 C C . GLN A 1 330 ? -12.719 2.633 19.516 1 98.75 330 GLN A C 1
ATOM 2500 O O . GLN A 1 330 ? -13.438 3.561 19.891 1 98.75 330 GLN A O 1
ATOM 2505 N N . LYS A 1 331 ? -12.688 1.475 20.125 1 98.69 331 LYS A N 1
ATOM 2506 C CA . LYS A 1 331 ? -13.445 1.259 21.344 1 98.69 331 LYS A CA 1
ATOM 2507 C C . LYS A 1 331 ? -12.914 2.121 22.484 1 98.69 331 LYS A C 1
ATOM 2509 O O . LYS A 1 331 ? -13.688 2.664 23.281 1 98.69 331 LYS A O 1
ATOM 2514 N N . ILE A 1 332 ? -11.602 2.256 22.625 1 98.62 332 ILE A N 1
ATOM 2515 C CA . ILE A 1 332 ? -10.984 3.109 23.641 1 98.62 332 ILE A CA 1
ATOM 2516 C C . ILE A 1 332 ? -11.391 4.562 23.406 1 98.62 332 ILE A C 1
ATOM 2518 O O . ILE A 1 332 ? -11.781 5.262 24.344 1 98.62 332 ILE A O 1
ATOM 2522 N N . ILE A 1 333 ? -11.32 5.02 22.156 1 98.62 333 ILE A N 1
ATOM 2523 C CA . ILE A 1 333 ? -11.641 6.395 21.781 1 98.62 333 ILE A CA 1
ATOM 2524 C C . ILE A 1 333 ? -13.086 6.707 22.172 1 98.62 333 ILE A C 1
ATOM 2526 O O . ILE A 1 333 ? -13.367 7.766 22.734 1 98.62 333 ILE A O 1
ATOM 2530 N N . LYS A 1 334 ? -13.953 5.766 21.859 1 98.25 334 LYS A N 1
ATOM 2531 C CA . LYS A 1 334 ? -15.367 5.949 22.188 1 98.25 334 LYS A CA 1
ATOM 2532 C C . LYS A 1 334 ? -15.594 5.918 23.688 1 98.25 334 LYS A C 1
ATOM 2534 O O . LYS A 1 334 ? -16.25 6.809 24.25 1 98.25 334 LYS A O 1
ATOM 2539 N N . ARG A 1 335 ? -15.07 4.902 24.344 1 98.25 335 ARG A N 1
ATOM 2540 C CA . ARG A 1 335 ? -15.281 4.688 25.781 1 98.25 335 ARG A CA 1
ATOM 2541 C C . ARG A 1 335 ? -14.789 5.887 26.594 1 98.25 335 ARG A C 1
ATOM 2543 O O . ARG A 1 335 ? -15.469 6.328 27.516 1 98.25 335 ARG A O 1
ATOM 2550 N N . ASP A 1 336 ? -13.641 6.453 26.234 1 98.38 336 ASP A N 1
ATOM 2551 C CA . ASP A 1 336 ? -13 7.512 27 1 98.38 336 ASP A CA 1
ATOM 2552 C C . ASP A 1 336 ? -13.375 8.891 26.469 1 98.38 336 ASP A C 1
ATOM 2554 O O . ASP A 1 336 ? -12.805 9.898 26.891 1 98.38 336 ASP A O 1
ATOM 2558 N N . ASN A 1 337 ? -14.312 9 25.547 1 98.5 337 ASN A N 1
ATOM 2559 C CA . ASN A 1 337 ? -14.789 10.242 24.953 1 98.5 337 ASN A CA 1
ATOM 2560 C C . ASN A 1 337 ? -13.641 11.102 24.453 1 98.5 337 ASN A C 1
ATOM 2562 O O . ASN A 1 337 ? -13.555 12.289 24.766 1 98.5 337 ASN A O 1
ATOM 2566 N N . LEU A 1 338 ? -12.742 10.484 23.734 1 98.69 338 LEU A N 1
ATOM 2567 C CA . LEU A 1 338 ? -11.484 11.141 23.375 1 98.69 338 LEU A CA 1
ATOM 2568 C C . LEU A 1 338 ? -11.711 12.164 22.266 1 98.69 338 LEU A C 1
ATOM 2570 O O . LEU A 1 338 ? -10.969 13.141 22.156 1 98.69 338 LEU A O 1
ATOM 2574 N N . ILE A 1 339 ? -12.703 11.992 21.406 1 98.62 339 ILE A N 1
ATOM 2575 C CA . ILE A 1 339 ? -12.953 12.953 20.344 1 98.62 339 ILE A CA 1
ATOM 2576 C C . ILE A 1 339 ? -13.414 14.281 20.953 1 98.62 339 ILE A C 1
ATOM 2578 O O . ILE A 1 339 ? -12.969 15.352 20.531 1 98.62 339 ILE A O 1
ATOM 2582 N N . GLU A 1 340 ? -14.32 14.219 21.906 1 98.5 340 GLU A N 1
ATOM 2583 C CA . GLU A 1 340 ? -14.703 15.422 22.625 1 98.5 340 GLU A CA 1
ATOM 2584 C C . GLU A 1 340 ? -13.5 16.047 23.344 1 98.5 340 GLU A C 1
ATOM 2586 O O . GLU A 1 340 ? -13.367 17.266 23.391 1 98.5 340 GLU A O 1
ATOM 2591 N N . ARG A 1 341 ? -12.742 15.203 23.906 1 98.5 341 ARG A N 1
ATOM 2592 C CA . ARG A 1 341 ? -11.516 15.672 24.547 1 98.5 341 ARG A CA 1
ATOM 2593 C C . ARG A 1 341 ? -10.609 16.391 23.562 1 98.5 341 ARG A C 1
ATOM 2595 O O . ARG A 1 341 ? -10.023 17.422 23.875 1 98.5 341 ARG A O 1
ATOM 2602 N N . VAL A 1 342 ? -10.445 15.867 22.359 1 98.75 342 VAL A N 1
ATOM 2603 C CA . VAL A 1 342 ? -9.633 16.484 21.312 1 98.75 342 VAL A CA 1
ATOM 2604 C C . VAL A 1 342 ? -10.141 17.891 21.016 1 98.75 342 VAL A C 1
ATOM 2606 O O . VAL A 1 342 ? -9.344 18.812 20.859 1 98.75 342 VAL A O 1
ATOM 2609 N N . ALA A 1 343 ? -11.445 18.047 20.953 1 98.62 343 ALA A N 1
ATOM 2610 C CA . ALA A 1 343 ? -12.031 19.375 20.719 1 98.62 343 ALA A CA 1
ATOM 2611 C C . ALA A 1 343 ? -11.664 20.328 21.844 1 98.62 343 ALA A C 1
ATOM 2613 O O . ALA A 1 343 ? -11.227 21.453 21.594 1 98.62 343 ALA A O 1
ATOM 2614 N N . ARG A 1 344 ? -11.805 19.922 23.062 1 98.44 344 ARG A N 1
ATOM 2615 C CA . ARG A 1 344 ? -11.531 20.766 24.219 1 98.44 344 ARG A CA 1
ATOM 2616 C C . ARG A 1 344 ? -10.047 21.094 24.328 1 98.44 344 ARG A C 1
ATOM 2618 O O . ARG A 1 344 ? -9.672 22.25 24.531 1 98.44 344 ARG A O 1
ATOM 2625 N N . MET A 1 345 ? -9.234 20.062 24.281 1 98.69 345 MET A N 1
ATOM 2626 C CA . MET A 1 345 ? -7.789 20.25 24.359 1 98.69 345 MET A CA 1
ATOM 2627 C C . MET A 1 345 ? -7.277 21.078 23.188 1 98.69 345 MET A C 1
ATOM 2629 O O . MET A 1 345 ? -6.293 21.812 23.328 1 98.69 345 MET A O 1
ATOM 2633 N N . GLY A 1 346 ? -7.973 20.891 22.016 1 98.69 346 GLY A N 1
ATOM 2634 C CA . GLY A 1 346 ? -7.645 21.719 20.875 1 98.69 346 GLY A CA 1
ATOM 2635 C C . GLY A 1 346 ? -7.844 23.203 21.141 1 98.69 346 GLY A C 1
ATOM 2636 O O . GLY A 1 346 ? -7.031 24.031 20.719 1 98.69 346 GLY A O 1
ATOM 2637 N N . ASP A 1 347 ? -8.914 23.562 21.812 1 98.62 347 ASP A N 1
ATOM 2638 C CA . ASP A 1 347 ? -9.156 24.953 22.203 1 98.62 347 ASP A CA 1
ATOM 2639 C C . ASP A 1 347 ? -8.031 25.469 23.094 1 98.62 347 ASP A C 1
ATOM 2641 O O . ASP A 1 347 ? -7.578 26.609 22.922 1 98.62 347 ASP A O 1
ATOM 2645 N N . LYS A 1 348 ? -7.633 24.672 23.984 1 98.62 348 LYS A N 1
ATOM 2646 C CA . LYS A 1 348 ? -6.547 25.047 24.891 1 98.62 348 LYS A CA 1
ATOM 2647 C C . LYS A 1 348 ? -5.234 25.219 24.125 1 98.62 348 LYS A C 1
ATOM 2649 O O . LYS A 1 348 ? -4.477 26.156 24.391 1 98.62 348 LYS A O 1
ATOM 2654 N N . LEU A 1 349 ? -4.934 24.297 23.297 1 98.81 349 LEU A N 1
ATOM 2655 C CA . LEU A 1 349 ? -3.723 24.375 22.484 1 98.81 349 LEU A CA 1
ATOM 2656 C C . LEU A 1 349 ? -3.709 25.656 21.656 1 98.81 349 LEU A C 1
ATOM 2658 O O . LEU A 1 349 ? -2.684 26.344 21.578 1 98.81 349 LEU A O 1
ATOM 2662 N N . GLU A 1 350 ? -4.848 25.922 21 1 98.69 350 GLU A N 1
ATOM 2663 C CA . GLU A 1 350 ? -4.941 27.156 20.234 1 98.69 350 GLU A CA 1
ATOM 2664 C C . GLU A 1 350 ? -4.637 28.375 21.109 1 98.69 350 GLU A C 1
ATOM 2666 O O . GLU A 1 350 ? -3.877 29.25 20.703 1 98.69 350 GLU A O 1
ATOM 2671 N N . LEU A 1 351 ? -5.25 28.438 22.234 1 98.62 351 LEU A N 1
ATOM 2672 C CA . LEU A 1 351 ? -5.055 29.562 23.141 1 98.62 351 LEU A CA 1
ATOM 2673 C C . LEU A 1 351 ? -3.584 29.703 23.516 1 98.62 351 LEU A C 1
ATOM 2675 O O . LEU A 1 351 ? -3.049 30.812 23.516 1 98.62 351 LEU A O 1
ATOM 2679 N N . LEU A 1 352 ? -2.953 28.609 23.859 1 98.81 352 LEU A N 1
ATOM 2680 C CA . LEU A 1 352 ? -1.547 28.625 24.25 1 98.81 352 LEU A CA 1
ATOM 2681 C C . LEU A 1 352 ? -0.668 29.078 23.094 1 98.81 352 LEU A C 1
ATOM 2683 O O . LEU A 1 352 ? 0.258 29.875 23.266 1 98.81 352 LEU A O 1
ATOM 2687 N N . LEU A 1 353 ? -0.931 28.562 21.875 1 98.81 353 LEU A N 1
ATOM 2688 C CA . LEU A 1 353 ? -0.146 28.922 20.688 1 98.81 353 LEU A CA 1
ATOM 2689 C C . LEU A 1 353 ? -0.289 30.406 20.375 1 98.81 353 LEU A C 1
ATOM 2691 O O . LEU A 1 353 ? 0.696 31.078 20.062 1 98.81 353 LEU A O 1
ATOM 2695 N N . ARG A 1 354 ? -1.48 30.938 20.438 1 98.56 354 ARG A N 1
ATOM 2696 C CA . ARG A 1 354 ? -1.738 32.344 20.109 1 98.56 354 ARG A CA 1
ATOM 2697 C C . ARG A 1 354 ? -1.125 33.25 21.172 1 98.56 354 ARG A C 1
ATOM 2699 O O . ARG A 1 354 ? -0.621 34.344 20.844 1 98.56 354 ARG A O 1
ATOM 2706 N N . LYS A 1 355 ? -1.162 32.812 22.391 1 98.56 355 LYS A N 1
ATOM 2707 C CA . LYS A 1 355 ? -0.631 33.625 23.484 1 98.56 355 LYS A CA 1
ATOM 2708 C C . LYS A 1 355 ? 0.895 33.625 23.484 1 98.56 355 LYS A C 1
ATOM 2710 O O . LYS A 1 355 ? 1.53 34.656 23.656 1 98.56 355 LYS A O 1
ATOM 2715 N N . GLU A 1 356 ? 1.483 32.469 23.25 1 98.56 356 GLU A N 1
ATOM 2716 C CA . GLU A 1 356 ? 2.906 32.281 23.531 1 98.56 356 GLU A CA 1
ATOM 2717 C C . GLU A 1 356 ? 3.732 32.344 22.25 1 98.56 356 GLU A C 1
ATOM 2719 O O . GLU A 1 356 ? 4.922 32.656 22.297 1 98.56 356 GLU A O 1
ATOM 2724 N N . ILE A 1 357 ? 3.156 32.031 21.125 1 98.75 357 ILE A N 1
ATOM 2725 C CA . ILE A 1 357 ? 3.957 31.797 19.938 1 98.75 357 ILE A CA 1
ATOM 2726 C C . ILE A 1 357 ? 3.623 32.875 18.891 1 98.75 357 ILE A C 1
ATOM 2728 O O . ILE A 1 357 ? 4.52 33.406 18.25 1 98.75 357 ILE A O 1
ATOM 2732 N N . GLU A 1 358 ? 2.363 33.125 18.703 1 98.25 358 GLU A N 1
ATOM 2733 C CA . GLU A 1 358 ? 1.9 34.031 17.656 1 98.25 358 GLU A CA 1
ATOM 2734 C C . GLU A 1 358 ? 2.623 35.375 17.734 1 98.25 358 GLU A C 1
ATOM 2736 O O . GLU A 1 358 ? 2.975 35.969 16.703 1 98.25 358 GLU A O 1
ATOM 2741 N N . PRO A 1 359 ? 2.939 35.969 18.969 1 97.81 359 PRO A N 1
ATOM 2742 C CA . PRO A 1 359 ? 3.566 37.281 19.047 1 97.81 359 PRO A CA 1
ATOM 2743 C C . PRO A 1 359 ? 5.031 37.25 18.609 1 97.81 359 PRO A C 1
ATOM 2745 O O . PRO A 1 359 ? 5.641 38.312 18.438 1 97.81 359 PRO A O 1
ATOM 2748 N N . LEU A 1 360 ? 5.609 36.125 18.391 1 97.69 360 LEU A N 1
ATOM 2749 C CA . LEU A 1 360 ? 7.02 36.031 18.031 1 97.69 360 LEU A CA 1
ATOM 2750 C C . LEU A 1 360 ? 7.246 36.625 16.625 1 97.69 360 LEU A C 1
ATOM 2752 O O . LEU A 1 360 ? 6.402 36.438 15.742 1 97.69 360 LEU A O 1
ATOM 2756 N N . PRO A 1 361 ? 8.344 37.281 16.375 1 94.81 361 PRO A N 1
ATOM 2757 C CA . PRO A 1 361 ? 8.539 38.062 15.172 1 94.81 361 PRO A CA 1
ATOM 2758 C C . PRO A 1 361 ? 8.5 37.25 13.891 1 94.81 361 PRO A C 1
ATOM 2760 O O . PRO A 1 361 ? 8.078 37.75 12.844 1 94.81 361 PRO A O 1
ATOM 2763 N N . LEU A 1 362 ? 8.969 36.031 13.836 1 97.12 362 LEU A N 1
ATOM 2764 C CA . LEU A 1 362 ? 9.102 35.25 12.602 1 97.12 362 LEU A CA 1
ATOM 2765 C C . LEU A 1 362 ? 7.961 34.25 12.461 1 97.12 362 LEU A C 1
ATOM 2767 O O . LEU A 1 362 ? 8.047 33.312 11.656 1 97.12 362 LEU A O 1
ATOM 2771 N N . VAL A 1 363 ? 6.867 34.5 13.25 1 98.12 363 VAL A N 1
ATOM 2772 C CA . VAL A 1 363 ? 5.676 33.656 13.156 1 98.12 363 VAL A CA 1
ATOM 2773 C C . VAL A 1 363 ? 4.605 34.375 12.336 1 98.12 363 VAL A C 1
ATOM 2775 O O . VAL A 1 363 ? 4.152 35.469 12.719 1 98.12 363 VAL A O 1
ATOM 2778 N N . GLY A 1 364 ? 4.258 33.812 11.188 1 97.56 364 GLY A N 1
ATOM 2779 C CA . GLY A 1 364 ? 3.305 34.438 10.289 1 97.56 364 GLY A CA 1
ATOM 2780 C C . GLY A 1 364 ? 1.866 34.031 10.578 1 97.56 364 GLY A C 1
ATOM 2781 O O . GLY A 1 364 ? 0.991 34.906 10.664 1 97.56 364 GLY A O 1
ATOM 2782 N N . ASP A 1 365 ? 1.605 32.781 10.625 1 97.56 365 ASP A N 1
ATOM 2783 C CA . ASP A 1 365 ? 0.243 32.281 10.773 1 97.56 365 ASP A CA 1
ATOM 2784 C C . ASP A 1 365 ? 0.209 31.031 11.656 1 97.56 365 ASP A C 1
ATOM 2786 O O . ASP A 1 365 ? 1.152 30.234 11.656 1 97.56 365 ASP A O 1
ATOM 2790 N N . ILE A 1 366 ? -0.745 30.969 12.492 1 98.44 366 ILE A N 1
ATOM 2791 C CA . ILE A 1 366 ? -1.08 29.781 13.266 1 98.44 366 ILE A CA 1
ATOM 2792 C C . ILE A 1 366 ? -2.477 29.297 12.891 1 98.44 366 ILE A C 1
ATOM 2794 O O . ILE A 1 366 ? -3.436 30.078 12.906 1 98.44 366 ILE A O 1
ATOM 2798 N N . ARG A 1 367 ? -2.578 28.031 12.516 1 98.38 367 ARG A N 1
ATOM 2799 C CA . ARG A 1 367 ? -3.861 27.516 12.055 1 98.38 367 ARG A CA 1
ATOM 2800 C C . ARG A 1 367 ? -4.02 26.047 12.438 1 98.38 367 ARG A C 1
ATOM 2802 O O . ARG A 1 367 ? -3.031 25.344 12.672 1 98.38 367 ARG A O 1
ATOM 2809 N N . GLY A 1 368 ? -5.285 25.594 12.492 1 98.25 368 GLY A N 1
ATOM 2810 C CA . GLY A 1 368 ? -5.582 24.188 12.789 1 98.25 368 GLY A CA 1
ATOM 2811 C C . GLY A 1 368 ? -6.957 23.984 13.398 1 98.25 368 GLY A C 1
ATOM 2812 O O . GLY A 1 368 ? -7.77 24.922 13.43 1 98.25 368 GLY A O 1
ATOM 2813 N N . ARG A 1 369 ? -7.289 22.781 13.695 1 98.19 369 ARG A N 1
ATOM 2814 C CA . ARG A 1 369 ? -8.492 22.328 14.383 1 98.19 369 ARG A CA 1
ATOM 2815 C C . ARG A 1 369 ? -8.195 21.156 15.312 1 98.19 369 ARG A C 1
ATOM 2817 O O . ARG A 1 369 ? -7.371 20.297 14.984 1 98.19 369 ARG A O 1
ATOM 2824 N N . GLY A 1 370 ? -8.883 21.078 16.5 1 98.69 370 GLY A N 1
ATOM 2825 C CA . GLY A 1 370 ? -8.617 19.984 17.406 1 98.69 370 GLY A CA 1
ATOM 2826 C C . GLY A 1 370 ? -7.164 19.891 17.828 1 98.69 370 GLY A C 1
ATOM 2827 O O . GLY A 1 370 ? -6.578 20.891 18.281 1 98.69 370 GLY A O 1
ATOM 2828 N N . LEU A 1 371 ? -6.559 18.734 17.766 1 98.81 371 LEU A N 1
ATOM 2829 C CA . LEU A 1 371 ? -5.145 18.547 18.078 1 98.81 371 LEU A CA 1
ATOM 2830 C C . LEU A 1 371 ? -4.324 18.375 16.797 1 98.81 371 LEU A C 1
ATOM 2832 O O . LEU A 1 371 ? -3.523 17.438 16.703 1 98.81 371 LEU A O 1
ATOM 2836 N N . PHE A 1 372 ? -4.609 19.25 15.859 1 98.56 372 PHE A N 1
ATOM 2837 C CA . PHE A 1 372 ? -4.004 19.297 14.531 1 98.56 372 PHE A CA 1
ATOM 2838 C C . PHE A 1 372 ? -3.689 20.734 14.141 1 98.56 372 PHE A C 1
ATOM 2840 O O . PHE A 1 372 ? -4.477 21.375 13.438 1 98.56 372 PHE A O 1
ATOM 2847 N N . TRP A 1 373 ? -2.467 21.234 14.57 1 98.62 373 TRP A N 1
ATOM 2848 C CA . TRP A 1 373 ? -2.146 22.656 14.422 1 98.62 373 TRP A CA 1
ATOM 2849 C C . TRP A 1 373 ? -0.783 22.828 13.758 1 98.62 373 TRP A C 1
ATOM 2851 O O . TRP A 1 373 ? 0.072 21.938 13.828 1 98.62 373 TRP A O 1
ATOM 2861 N N . ALA A 1 374 ? -0.603 23.969 13.109 1 98.06 374 ALA A N 1
ATOM 2862 C CA . ALA A 1 374 ? 0.665 24.312 12.469 1 98.06 374 ALA A CA 1
ATOM 2863 C C . ALA A 1 374 ? 1.045 25.766 12.734 1 98.06 374 ALA A C 1
ATOM 2865 O O . ALA A 1 374 ? 0.173 26.609 12.938 1 98.06 374 ALA A O 1
ATOM 2866 N N . ILE A 1 375 ? 2.277 26.031 12.812 1 98.25 375 ILE A N 1
ATOM 2867 C CA . ILE A 1 375 ? 2.871 27.359 12.898 1 98.25 375 ILE A CA 1
ATOM 2868 C C . ILE A 1 375 ? 3.686 27.641 11.641 1 98.25 375 ILE A C 1
ATOM 2870 O O . ILE A 1 375 ? 4.664 26.938 11.352 1 98.25 375 ILE A O 1
ATOM 2874 N N . GLU A 1 376 ? 3.268 28.578 10.859 1 97.44 376 GLU A N 1
ATOM 2875 C CA . GLU A 1 376 ? 4.008 28.969 9.664 1 97.44 376 GLU A CA 1
ATOM 2876 C C . GLU A 1 376 ? 4.953 30.125 9.953 1 97.44 376 GLU A C 1
ATOM 2878 O O . GLU A 1 376 ? 4.598 31.062 10.68 1 97.44 376 GLU A O 1
ATOM 2883 N N . PHE A 1 377 ? 6.145 30.062 9.383 1 97.44 377 PHE A N 1
ATOM 2884 C CA . PHE A 1 377 ? 7.18 31.047 9.617 1 97.44 377 PHE A CA 1
ATOM 2885 C C . PHE A 1 377 ? 7.387 31.922 8.375 1 97.44 377 PHE A C 1
ATOM 2887 O O . PHE A 1 377 ? 7.352 31.422 7.254 1 97.44 377 PHE A O 1
ATOM 2894 N N . VAL A 1 378 ? 7.539 33.156 8.578 1 96.5 378 VAL A N 1
ATOM 2895 C CA . VAL A 1 378 ? 7.836 34.125 7.52 1 96.5 378 VAL A CA 1
ATOM 2896 C C . VAL A 1 378 ? 8.906 35.125 8 1 96.5 378 VAL A C 1
ATOM 2898 O O . VAL A 1 378 ? 9.047 35.344 9.203 1 96.5 378 VAL A O 1
ATOM 2901 N N . GLN A 1 379 ? 9.633 35.656 7.098 1 95.25 379 GLN A N 1
ATOM 2902 C CA . GLN A 1 379 ? 10.68 36.625 7.418 1 95.25 379 GLN A CA 1
ATOM 2903 C C . GLN A 1 379 ? 10.078 37.969 7.809 1 95.25 379 GLN A C 1
ATOM 2905 O O . GLN A 1 379 ? 10.648 38.688 8.617 1 95.25 379 GLN A O 1
ATOM 2910 N N . ASP A 1 380 ? 8.969 38.281 7.148 1 93.75 380 ASP A N 1
ATOM 2911 C CA . ASP A 1 380 ? 8.234 39.531 7.383 1 93.75 380 ASP A CA 1
ATOM 2912 C C . ASP A 1 380 ? 6.73 39.281 7.461 1 93.75 380 ASP A C 1
ATOM 2914 O O . ASP A 1 380 ? 6.125 38.812 6.492 1 93.75 380 ASP A O 1
ATOM 2918 N N . LYS A 1 381 ? 6.137 39.594 8.555 1 93.19 381 LYS A N 1
ATOM 2919 C CA . LYS A 1 381 ? 4.73 39.281 8.82 1 93.19 381 LYS A CA 1
ATOM 2920 C C . LYS A 1 381 ? 3.812 40.094 7.898 1 93.19 381 LYS A C 1
ATOM 2922 O O . LYS A 1 381 ? 2.797 39.562 7.43 1 93.19 381 LYS A O 1
ATOM 2927 N N . GLN A 1 382 ? 4.137 41.344 7.676 1 91.56 382 GLN A N 1
ATOM 2928 C CA . GLN A 1 382 ? 3.287 42.219 6.859 1 91.56 382 GLN A CA 1
ATOM 2929 C C . GLN A 1 382 ? 3.328 41.781 5.391 1 91.56 382 GLN A C 1
ATOM 2931 O O . GLN A 1 382 ? 2.289 41.688 4.738 1 91.56 382 GLN A O 1
ATOM 2936 N N . LEU A 1 383 ? 4.5 41.5 4.914 1 94.25 383 LEU A N 1
ATOM 2937 C CA . LEU A 1 383 ? 4.672 41.125 3.508 1 94.25 383 LEU A CA 1
ATOM 2938 C C . LEU A 1 383 ? 4.504 39.625 3.301 1 94.25 383 LEU A C 1
ATOM 2940 O O . LEU A 1 383 ? 4.359 39.156 2.168 1 94.25 383 LEU A O 1
ATOM 2944 N N . LYS A 1 384 ? 4.488 38.844 4.441 1 95.62 384 LYS A N 1
ATOM 2945 C CA . LYS A 1 384 ? 4.391 37.375 4.41 1 95.62 384 LYS A CA 1
ATOM 2946 C C . LYS A 1 384 ? 5.52 36.781 3.582 1 95.62 384 LYS A C 1
ATOM 2948 O O . LYS A 1 384 ? 5.301 35.812 2.844 1 95.62 384 LYS A O 1
ATOM 2953 N N . THR A 1 385 ? 6.723 37.375 3.588 1 95.38 385 THR A N 1
ATOM 2954 C CA . THR A 1 385 ? 7.883 36.906 2.844 1 95.38 385 THR A CA 1
ATOM 2955 C C . THR A 1 385 ? 8.359 35.562 3.389 1 95.38 385 THR A C 1
ATOM 2957 O O . THR A 1 385 ? 8.711 35.438 4.566 1 95.38 385 THR A O 1
ATOM 2960 N N . PRO A 1 386 ? 8.344 34.5 2.605 1 93.88 386 PRO A N 1
ATOM 2961 C CA . PRO A 1 386 ? 8.781 33.219 3.096 1 93.88 386 PRO A CA 1
ATOM 2962 C C . PRO A 1 386 ? 10.297 33.094 3.252 1 93.88 386 PRO A C 1
ATOM 2964 O O . PRO A 1 386 ? 11.031 33.906 2.682 1 93.88 386 PRO A O 1
ATOM 2967 N N . PHE A 1 387 ? 10.773 32.188 4.031 1 92.75 387 PHE A N 1
ATOM 2968 C CA . PHE A 1 387 ? 12.188 31.844 4.051 1 92.75 387 PHE A CA 1
ATOM 2969 C C . PHE A 1 387 ? 12.578 31.109 2.768 1 92.75 387 PHE A C 1
ATOM 2971 O O . PHE A 1 387 ? 11.789 30.344 2.213 1 92.75 387 PHE A O 1
ATOM 2978 N N . SER A 1 388 ? 13.781 31.422 2.305 1 88.81 388 SER A N 1
ATOM 2979 C CA . SER A 1 388 ? 14.312 30.594 1.219 1 88.81 388 SER A CA 1
ATOM 2980 C C . SER A 1 388 ? 14.461 29.141 1.644 1 88.81 388 SER A C 1
ATOM 2982 O O . SER A 1 388 ? 14.844 28.859 2.779 1 88.81 388 SER A O 1
ATOM 2984 N N . PRO A 1 389 ? 14.133 28.203 0.738 1 87.69 389 PRO A N 1
ATOM 2985 C CA . PRO A 1 389 ? 14.297 26.797 1.067 1 87.69 389 PRO A CA 1
ATOM 2986 C C . PRO A 1 389 ? 15.703 26.453 1.549 1 87.69 389 PRO A C 1
ATOM 2988 O O . PRO A 1 389 ? 15.883 25.547 2.361 1 87.69 389 PRO A O 1
ATOM 2991 N N . LYS A 1 390 ? 16.703 27.172 1.094 1 87.56 390 LYS A N 1
ATOM 2992 C CA . LYS A 1 390 ? 18.094 26.922 1.456 1 87.56 390 LYS A CA 1
ATOM 2993 C C . LYS A 1 390 ? 18.328 27.188 2.936 1 87.56 390 LYS A C 1
ATOM 2995 O O . LYS A 1 390 ? 19.188 26.578 3.559 1 87.56 390 LYS A O 1
ATOM 3000 N N . VAL A 1 391 ? 17.516 28.141 3.506 1 91.19 391 VAL A N 1
ATOM 3001 C CA . VAL A 1 391 ? 17.656 28.516 4.906 1 91.19 391 VAL A CA 1
ATOM 3002 C C . VAL A 1 391 ? 17.203 27.375 5.801 1 91.19 391 VAL A C 1
ATOM 3004 O O . VAL A 1 391 ? 17.734 27.172 6.895 1 91.19 391 VAL A O 1
ATOM 3007 N N . ASP A 1 392 ? 16.203 26.562 5.348 1 91.94 392 ASP A N 1
ATOM 3008 C CA . ASP A 1 392 ? 15.648 25.438 6.082 1 91.94 392 ASP A CA 1
ATOM 3009 C C . ASP A 1 392 ? 15.25 25.828 7.5 1 91.94 392 ASP A C 1
ATOM 3011 O O . ASP A 1 392 ? 15.648 25.188 8.469 1 91.94 392 ASP A O 1
ATOM 3015 N N . PHE A 1 393 ? 14.57 27.031 7.637 1 95.06 393 PHE A N 1
ATOM 3016 C CA . PHE A 1 393 ? 14.227 27.578 8.945 1 95.06 393 PHE A CA 1
ATOM 3017 C C . PHE A 1 393 ? 13.422 26.562 9.758 1 95.06 393 PHE A C 1
ATOM 3019 O O . PHE A 1 393 ? 13.734 26.312 10.922 1 95.06 393 PHE A O 1
ATOM 3026 N N . CYS A 1 394 ? 12.344 26.016 9.188 1 95.19 394 CYS A N 1
ATOM 3027 C CA . CYS A 1 394 ? 11.516 25.078 9.938 1 95.19 394 CYS A CA 1
ATOM 3028 C C . CYS A 1 394 ? 12.328 23.844 10.344 1 95.19 394 CYS A C 1
ATOM 3030 O O . CYS A 1 394 ? 12.125 23.297 11.43 1 95.19 394 CYS A O 1
ATOM 3032 N N . GLY A 1 395 ? 13.242 23.359 9.445 1 94.56 395 GLY A N 1
ATOM 3033 C CA . GLY A 1 395 ? 14.117 22.25 9.828 1 94.56 395 GLY A CA 1
ATOM 3034 C C . GLY A 1 395 ? 14.977 22.562 11.039 1 94.56 395 GLY A C 1
ATOM 3035 O O . GLY A 1 395 ? 15.219 21.688 11.875 1 94.56 395 GLY A O 1
ATOM 3036 N N . GLN A 1 396 ? 15.445 23.781 11.117 1 96.44 396 GLN A N 1
ATOM 3037 C CA . GLN A 1 396 ? 16.219 24.219 12.273 1 96.44 396 GLN A CA 1
ATOM 3038 C C . GLN A 1 396 ? 15.359 24.219 13.539 1 96.44 396 GLN A C 1
ATOM 3040 O O . GLN A 1 396 ? 15.828 23.812 14.609 1 96.44 396 GLN A O 1
ATOM 3045 N N . VAL A 1 397 ? 14.133 24.672 13.414 1 97.75 397 VAL A N 1
ATOM 3046 C CA . VAL A 1 397 ? 13.219 24.656 14.555 1 97.75 397 VAL A CA 1
ATOM 3047 C C . VAL A 1 397 ? 13.008 23.219 15.023 1 97.75 397 VAL A C 1
ATOM 3049 O O . VAL A 1 397 ? 13 22.953 16.234 1 97.75 397 VAL A O 1
ATOM 3052 N N . VAL A 1 398 ? 12.82 22.281 14.086 1 96.56 398 VAL A N 1
ATOM 3053 C CA . VAL A 1 398 ? 12.609 20.875 14.406 1 96.56 398 VAL A CA 1
ATOM 3054 C C . VAL A 1 398 ? 13.828 20.328 15.141 1 96.56 398 VAL A C 1
ATOM 3056 O O . VAL A 1 398 ? 13.688 19.656 16.172 1 96.56 398 VAL A O 1
ATOM 3059 N N . ARG A 1 399 ? 15.031 20.594 14.648 1 95.31 399 ARG A N 1
ATOM 3060 C CA . ARG A 1 399 ? 16.25 20.109 15.273 1 95.31 399 ARG A CA 1
ATOM 3061 C C . ARG A 1 399 ? 16.438 20.688 16.672 1 95.31 399 ARG A C 1
ATOM 3063 O O . ARG A 1 399 ? 16.812 19.969 17.594 1 95.31 399 ARG A O 1
ATOM 3070 N N . GLN A 1 400 ? 16.156 22.016 16.781 1 97.5 400 GLN A N 1
ATOM 3071 C CA . GLN A 1 400 ? 16.266 22.656 18.094 1 97.5 400 GLN A CA 1
ATOM 3072 C C . GLN A 1 400 ? 15.242 22.078 19.078 1 97.5 400 GLN A C 1
ATOM 3074 O O . GLN A 1 400 ? 15.531 21.906 20.25 1 97.5 400 GLN A O 1
ATOM 3079 N N . SER A 1 401 ? 14.023 21.859 18.578 1 98.06 401 SER A N 1
ATOM 3080 C CA . SER A 1 401 ? 13 21.25 19.422 1 98.06 401 SER A CA 1
ATOM 3081 C C . SER A 1 401 ? 13.445 19.875 19.906 1 98.06 401 SER A C 1
ATOM 3083 O O . SER A 1 401 ? 13.258 19.547 21.078 1 98.06 401 SER A O 1
ATOM 3085 N N . LEU A 1 402 ? 14.008 19.109 19.016 1 96.25 402 LEU A N 1
ATOM 3086 C CA . LEU A 1 402 ? 14.461 17.766 19.359 1 96.25 402 LEU A CA 1
ATOM 3087 C C . LEU A 1 402 ? 15.555 17.812 20.422 1 96.25 402 LEU A C 1
ATOM 3089 O O . LEU A 1 402 ? 15.586 16.984 21.328 1 96.25 402 LEU A O 1
ATOM 3093 N N . GLU A 1 403 ? 16.469 18.734 20.297 1 96.5 403 GLU A N 1
ATOM 3094 C CA . GLU A 1 403 ? 17.516 18.922 21.297 1 96.5 403 GLU A CA 1
ATOM 3095 C C . GLU A 1 403 ? 16.922 19.219 22.672 1 96.5 403 GLU A C 1
ATOM 3097 O O . GLU A 1 403 ? 17.484 18.812 23.688 1 96.5 403 GLU A O 1
ATOM 3102 N N . LEU A 1 404 ? 15.789 19.875 22.656 1 98 404 LEU A N 1
ATOM 3103 C CA . LEU A 1 404 ? 15.133 20.266 23.891 1 98 404 LEU A CA 1
ATOM 3104 C C . LEU A 1 404 ? 14.219 19.156 24.391 1 98 404 LEU A C 1
ATOM 3106 O O . LEU A 1 404 ? 13.594 19.281 25.438 1 98 404 LEU A O 1
ATOM 3110 N N . GLY A 1 405 ? 14.141 18.031 23.625 1 97.5 405 GLY A N 1
ATOM 3111 C CA . GLY A 1 405 ? 13.336 16.891 24.047 1 97.5 405 GLY A CA 1
ATOM 3112 C C . GLY A 1 405 ? 11.914 16.953 23.531 1 97.5 405 GLY A C 1
ATOM 3113 O O . GLY A 1 405 ? 11 16.391 24.141 1 97.5 405 GLY A O 1
ATOM 3114 N N . LEU A 1 406 ? 11.703 17.656 22.484 1 98.38 406 LEU A N 1
ATOM 3115 C CA . LEU A 1 406 ? 10.391 17.781 21.859 1 98.38 406 LEU A CA 1
ATOM 3116 C C . LEU A 1 406 ? 10.43 17.344 20.406 1 98.38 406 LEU A C 1
ATOM 3118 O O . LEU A 1 406 ? 11.242 17.844 19.625 1 98.38 406 LEU A O 1
ATOM 3122 N N . ASN A 1 407 ? 9.602 16.359 20.109 1 97.31 407 ASN A N 1
ATOM 3123 C CA . ASN A 1 407 ? 9.484 15.875 18.734 1 97.31 407 ASN A CA 1
ATOM 3124 C C . ASN A 1 407 ? 8.312 16.531 18.016 1 97.31 407 ASN A C 1
ATOM 3126 O O . ASN A 1 407 ? 7.152 16.328 18.391 1 97.31 407 ASN A O 1
ATOM 3130 N N . VAL A 1 408 ? 8.586 17.375 17.031 1 97 408 VAL A N 1
ATOM 3131 C CA . VAL A 1 408 ? 7.59 17.969 16.156 1 97 408 VAL A CA 1
ATOM 3132 C C . VAL A 1 408 ? 7.922 17.672 14.695 1 97 408 VAL A C 1
ATOM 3134 O O . VAL A 1 408 ? 9 17.141 14.398 1 97 408 VAL A O 1
ATOM 3137 N N . LEU A 1 409 ? 6.969 17.953 13.836 1 94.88 409 LEU A N 1
ATOM 3138 C CA . LEU A 1 409 ? 7.152 17.625 12.422 1 94.88 409 LEU A CA 1
ATOM 3139 C C . LEU A 1 409 ? 7.273 18.891 11.586 1 94.88 409 LEU A C 1
ATOM 3141 O O . LEU A 1 409 ? 6.504 19.844 11.773 1 94.88 409 LEU A O 1
ATOM 3145 N N . GLY A 1 410 ? 8.305 18.969 10.812 1 90.88 410 GLY A N 1
ATOM 3146 C CA . GLY A 1 410 ? 8.5 20.094 9.906 1 90.88 410 GLY A CA 1
ATOM 3147 C C . GLY A 1 410 ? 7.934 19.844 8.523 1 90.88 410 GLY A C 1
ATOM 3148 O O . GLY A 1 410 ? 7.238 18.844 8.297 1 90.88 410 GLY A O 1
ATOM 3149 N N . ASN A 1 411 ? 8.234 20.859 7.691 1 74.62 411 ASN A N 1
ATOM 3150 C CA . ASN A 1 411 ? 7.66 20.797 6.352 1 74.62 411 ASN A CA 1
ATOM 3151 C C . ASN A 1 411 ? 8.336 19.719 5.504 1 74.62 411 ASN A C 1
ATOM 3153 O O . ASN A 1 411 ? 9.453 19.297 5.809 1 74.62 411 ASN A O 1
ATOM 3157 N N . LEU A 1 412 ? 7.562 19.484 4.398 1 67.44 412 LEU A N 1
ATOM 3158 C CA . LEU A 1 412 ? 8.078 18.312 3.678 1 67.44 412 LEU A CA 1
ATOM 3159 C C . LEU A 1 412 ? 8.445 18.688 2.244 1 67.44 412 LEU A C 1
ATOM 3161 O O . LEU A 1 412 ? 8.07 17.984 1.302 1 67.44 412 LEU A O 1
ATOM 3165 N N . GLY A 1 413 ? 9.172 19.812 2.066 1 77.38 413 GLY A N 1
ATOM 3166 C CA . GLY A 1 413 ? 9.75 20.094 0.762 1 77.38 413 GLY A CA 1
ATOM 3167 C C . GLY A 1 413 ? 9.07 21.25 0.04 1 77.38 413 GLY A C 1
ATOM 3168 O O . GLY A 1 413 ? 8.406 22.078 0.668 1 77.38 413 GLY A O 1
ATOM 3169 N N . VAL A 1 414 ? 9.344 21.438 -1.254 1 88.38 414 VAL A N 1
ATOM 3170 C CA . VAL A 1 414 ? 8.727 22.453 -2.105 1 88.38 414 VAL A CA 1
ATOM 3171 C C . VAL A 1 414 ? 7.383 21.938 -2.625 1 88.38 414 VAL A C 1
ATOM 3173 O O . VAL A 1 414 ? 7.34 21.062 -3.484 1 88.38 414 VAL A O 1
ATOM 3176 N N . THR A 1 415 ? 6.387 22.547 -2.125 1 92.5 415 THR A N 1
ATOM 3177 C CA . THR A 1 415 ? 5.074 21.984 -2.416 1 92.5 415 THR A CA 1
ATOM 3178 C C . THR A 1 415 ? 4.461 22.641 -3.652 1 92.5 415 THR A C 1
ATOM 3180 O O . THR A 1 415 ? 3.562 22.078 -4.277 1 92.5 415 THR A O 1
ATOM 3183 N N . GLY A 1 416 ? 4.848 23.797 -3.949 1 94.38 416 GLY A N 1
ATOM 3184 C CA . GLY A 1 416 ? 4.297 24.469 -5.113 1 94.38 416 GLY A CA 1
ATOM 3185 C C . GLY A 1 416 ? 4.508 25.969 -5.078 1 94.38 416 GLY A C 1
ATOM 3186 O O . GLY A 1 416 ? 5.582 26.453 -4.695 1 94.38 416 GLY A O 1
ATOM 3187 N N . GLU A 1 417 ? 3.521 26.734 -5.547 1 94.25 417 GLU A N 1
ATOM 3188 C CA . GLU A 1 417 ? 3.574 28.172 -5.754 1 94.25 417 GLU A CA 1
ATOM 3189 C C . GLU A 1 417 ? 3.969 28.906 -4.473 1 94.25 417 GLU A C 1
ATOM 3191 O O . GLU A 1 417 ? 4.73 29.875 -4.512 1 94.25 417 GLU A O 1
ATOM 3196 N N . TYR A 1 418 ? 3.486 28.469 -3.375 1 93.19 418 TYR A N 1
ATOM 3197 C CA . TYR A 1 418 ? 3.797 29.094 -2.092 1 93.19 418 TYR A CA 1
ATOM 3198 C C . TYR A 1 418 ? 4.844 28.281 -1.334 1 93.19 418 TYR A C 1
ATOM 3200 O O . TYR A 1 418 ? 4.707 27.062 -1.175 1 93.19 418 TYR A O 1
ATOM 3208 N N . GLN A 1 419 ? 5.883 28.969 -0.959 1 92.88 419 GLN A N 1
ATOM 3209 C CA . GLN A 1 419 ? 6.836 28.344 -0.04 1 92.88 419 GLN A CA 1
ATOM 3210 C C . GLN A 1 419 ? 6.312 28.375 1.393 1 92.88 419 GLN A C 1
ATOM 3212 O O . GLN A 1 419 ? 6.336 29.422 2.049 1 92.88 419 GLN A O 1
ATOM 3217 N N . VAL A 1 420 ? 5.934 27.219 1.836 1 93.06 420 VAL A N 1
ATOM 3218 C CA . VAL A 1 420 ? 5.293 27.125 3.145 1 93.06 420 VAL A CA 1
ATOM 3219 C C . VAL A 1 420 ? 6.27 26.531 4.152 1 93.06 420 VAL A C 1
ATOM 3221 O O . VAL A 1 420 ? 6.523 25.312 4.133 1 93.06 420 VAL A O 1
ATOM 3224 N N . ASP A 1 421 ? 6.805 27.328 5.004 1 94.44 421 ASP A N 1
ATOM 3225 C CA . ASP A 1 421 ? 7.664 26.859 6.086 1 94.44 421 ASP A CA 1
ATOM 3226 C C . ASP A 1 421 ? 6.891 26.766 7.398 1 94.44 421 ASP A C 1
ATOM 3228 O O . ASP A 1 421 ? 6.438 27.766 7.941 1 94.44 421 ASP A O 1
ATOM 3232 N N . HIS A 1 422 ? 6.738 25.547 7.812 1 96.31 422 HIS A N 1
ATOM 3233 C CA . HIS A 1 422 ? 5.914 25.406 9.008 1 96.31 422 HIS A CA 1
ATOM 3234 C C . HIS A 1 422 ? 6.344 24.188 9.828 1 96.31 422 HIS A C 1
ATOM 3236 O O . HIS A 1 422 ? 7.125 23.359 9.359 1 96.31 422 HIS A O 1
ATOM 3242 N N . VAL A 1 423 ? 5.926 24.156 11.094 1 97.38 423 VAL A N 1
ATOM 3243 C CA . VAL A 1 423 ? 5.984 22.953 11.93 1 97.38 423 VAL A CA 1
ATOM 3244 C C . VAL A 1 423 ? 4.574 22.562 12.367 1 97.38 423 VAL A C 1
ATOM 3246 O O . VAL A 1 423 ? 3.684 23.406 12.445 1 97.38 423 VAL A O 1
ATOM 3249 N N . LEU A 1 424 ? 4.371 21.312 12.547 1 97.25 424 LEU A N 1
ATOM 3250 C CA . LEU A 1 424 ? 3.096 20.766 13.008 1 97.25 424 LEU A CA 1
ATOM 3251 C C . LEU A 1 424 ? 3.176 20.375 14.477 1 97.25 424 LEU A C 1
ATOM 3253 O O . LEU A 1 424 ? 4.184 19.812 14.922 1 97.25 424 LEU A O 1
ATOM 3257 N N . VAL A 1 425 ? 2.148 20.672 15.211 1 97.81 425 VAL A N 1
ATOM 3258 C CA . VAL A 1 425 ? 1.935 20.219 16.578 1 97.81 425 VAL A CA 1
ATOM 3259 C C . VAL A 1 425 ? 0.638 19.406 16.656 1 97.81 425 VAL A C 1
ATOM 3261 O O . VAL A 1 425 ? -0.454 19.984 16.688 1 97.81 425 VAL A O 1
ATOM 3264 N N . CYS A 1 426 ? 0.796 18.109 16.703 1 97.5 426 CYS A N 1
ATOM 3265 C CA . CYS A 1 426 ? -0.324 17.172 16.688 1 97.5 426 CYS A CA 1
ATOM 3266 C C . CYS A 1 426 ? -0.183 16.141 17.797 1 97.5 426 CYS A C 1
ATOM 3268 O O . CYS A 1 426 ? -0.057 14.945 17.516 1 97.5 426 CYS A O 1
ATOM 3270 N N . PRO A 1 427 ? -0.256 16.562 19.047 1 97.81 427 PRO A N 1
ATOM 3271 C CA . PRO A 1 427 ? -0.058 15.602 20.141 1 97.81 427 PRO A CA 1
ATOM 3272 C C . PRO A 1 427 ? -1.128 14.516 20.172 1 97.81 427 PRO A C 1
ATOM 3274 O O . PRO A 1 427 ? -2.184 14.664 19.562 1 97.81 427 PRO A O 1
ATOM 3277 N N . PRO A 1 428 ? -0.869 13.391 20.891 1 97.94 428 PRO A N 1
ATOM 3278 C CA . PRO A 1 428 ? -1.873 12.336 21.047 1 97.94 428 PRO A CA 1
ATOM 3279 C C . PRO A 1 428 ? -3.146 12.82 21.734 1 97.94 428 PRO A C 1
ATOM 3281 O O . PRO A 1 428 ? -3.113 13.805 22.469 1 97.94 428 PRO A O 1
ATOM 3284 N N . TYR A 1 429 ? -4.215 12.078 21.5 1 98.5 429 TYR A N 1
ATOM 3285 C CA . TYR A 1 429 ? -5.52 12.438 22.062 1 98.5 429 TYR A CA 1
ATOM 3286 C C . TYR A 1 429 ? -5.488 12.414 23.578 1 98.5 429 TYR A C 1
ATOM 3288 O O . TYR A 1 429 ? -6.328 13.031 24.234 1 98.5 429 TYR A O 1
ATOM 3296 N N . ILE A 1 430 ? -4.504 11.797 24.172 1 97.81 430 ILE A N 1
ATOM 3297 C CA . ILE A 1 430 ? -4.465 11.57 25.609 1 97.81 430 ILE A CA 1
ATOM 3298 C C . ILE A 1 430 ? -3.609 12.641 26.281 1 97.81 430 ILE A C 1
ATOM 3300 O O . ILE A 1 430 ? -3.352 12.57 27.484 1 97.81 430 ILE A O 1
ATOM 3304 N N . VAL A 1 431 ? -3.135 13.609 25.547 1 98.25 431 VAL A N 1
ATOM 3305 C CA . VAL A 1 431 ? -2.26 14.648 26.094 1 98.25 431 VAL A CA 1
ATOM 3306 C C . VAL A 1 431 ? -2.945 15.344 27.266 1 98.25 431 VAL A C 1
ATOM 3308 O O . VAL A 1 431 ? -4.148 15.602 27.219 1 98.25 431 VAL A O 1
ATOM 3311 N N . THR A 1 432 ? -2.205 15.609 28.297 1 97.94 432 THR A N 1
ATOM 3312 C CA . THR A 1 432 ? -2.75 16.297 29.469 1 97.94 432 THR A CA 1
ATOM 3313 C C . THR A 1 432 ? -2.541 17.812 29.344 1 97.94 432 THR A C 1
ATOM 3315 O O . THR A 1 432 ? -1.78 18.266 28.5 1 97.94 432 THR A O 1
ATOM 3318 N N . ASP A 1 433 ? -3.25 18.484 30.266 1 98 433 ASP A N 1
ATOM 3319 C CA . ASP A 1 433 ? -3.107 19.938 30.297 1 98 433 ASP A CA 1
ATOM 3320 C C . ASP A 1 433 ? -1.651 20.344 30.516 1 98 433 ASP A C 1
ATOM 3322 O O . ASP A 1 433 ? -1.125 21.203 29.812 1 98 433 ASP A O 1
ATOM 3326 N N . HIS A 1 434 ? -1.054 19.719 31.438 1 98.19 434 HIS A N 1
ATOM 3327 C CA . HIS A 1 434 ? 0.329 20.031 31.766 1 98.19 434 HIS A CA 1
ATOM 3328 C C . HIS A 1 434 ? 1.271 19.703 30.625 1 98.19 434 HIS A C 1
ATOM 3330 O O . HIS A 1 434 ? 2.203 20.453 30.328 1 98.19 434 HIS A O 1
ATOM 3336 N N . GLU A 1 435 ? 1.061 18.594 30 1 98.06 435 GLU A N 1
ATOM 3337 C CA . GLU A 1 435 ? 1.877 18.203 28.844 1 98.06 435 GLU A CA 1
ATOM 3338 C C . GLU A 1 435 ? 1.735 19.203 27.703 1 98.06 435 GLU A C 1
ATOM 3340 O O . GLU A 1 435 ? 2.713 19.516 27.016 1 98.06 435 GLU A O 1
ATOM 3345 N N . LEU A 1 436 ? 0.555 19.656 27.516 1 98.19 436 LEU A N 1
ATOM 3346 C CA . LEU A 1 436 ? 0.302 20.625 26.469 1 98.19 436 LEU A CA 1
ATOM 3347 C C . LEU A 1 436 ? 1.075 21.922 26.734 1 98.19 436 LEU A C 1
ATOM 3349 O O . LEU A 1 436 ? 1.665 22.484 25.812 1 98.19 436 LEU A O 1
ATOM 3353 N N . GLU A 1 437 ? 1.044 22.391 27.938 1 98.5 437 GLU A N 1
ATOM 3354 C CA . GLU A 1 437 ? 1.79 23.578 28.312 1 98.5 437 GLU A CA 1
ATOM 3355 C C . GLU A 1 437 ? 3.289 23.391 28.109 1 98.5 437 GLU A C 1
ATOM 3357 O O . GLU A 1 437 ? 3.973 24.281 27.609 1 98.5 437 GLU A O 1
ATOM 3362 N N . ASN A 1 438 ? 3.762 22.234 28.5 1 98.69 438 ASN A N 1
ATOM 3363 C CA . ASN A 1 438 ? 5.176 21.922 28.328 1 98.69 438 ASN A CA 1
ATOM 3364 C C . ASN A 1 438 ? 5.566 21.875 26.859 1 98.69 438 ASN A C 1
ATOM 3366 O O . ASN A 1 438 ? 6.633 22.375 26.484 1 98.69 438 ASN A O 1
ATOM 3370 N N . ILE A 1 439 ? 4.699 21.297 26.016 1 98.81 439 ILE A N 1
ATOM 3371 C CA . ILE A 1 439 ? 4.934 21.219 24.578 1 98.81 439 ILE A CA 1
ATOM 3372 C C . ILE A 1 439 ? 5.078 22.641 24.016 1 98.81 439 ILE A C 1
ATOM 3374 O O . ILE A 1 439 ? 6.035 22.922 23.281 1 98.81 439 ILE A O 1
ATOM 3378 N N . VAL A 1 440 ? 4.164 23.5 24.359 1 98.88 440 VAL A N 1
ATOM 3379 C CA . VAL A 1 440 ? 4.164 24.844 23.812 1 98.88 440 VAL A CA 1
ATOM 3380 C C . VAL A 1 440 ? 5.383 25.609 24.328 1 98.88 440 VAL A C 1
ATOM 3382 O O . VAL A 1 440 ? 6.012 26.375 23.594 1 98.88 440 VAL A O 1
ATOM 3385 N N . HIS A 1 441 ? 5.723 25.406 25.594 1 98.75 441 HIS A N 1
ATOM 3386 C CA . HIS A 1 441 ? 6.887 26.062 26.172 1 98.75 441 HIS A CA 1
ATOM 3387 C C . HIS A 1 441 ? 8.172 25.656 25.453 1 98.75 441 HIS A C 1
ATOM 3389 O O . HIS A 1 441 ? 8.984 26.5 25.109 1 98.75 441 HIS A O 1
ATOM 3395 N N . LEU A 1 442 ? 8.367 24.359 25.297 1 98.81 442 LEU A N 1
ATOM 3396 C CA . LEU A 1 442 ? 9.555 23.859 24.609 1 98.81 442 LEU A CA 1
ATOM 3397 C C . LEU A 1 442 ? 9.609 24.344 23.172 1 98.81 442 LEU A C 1
ATOM 3399 O O . LEU A 1 442 ? 10.68 24.703 22.672 1 98.81 442 LEU A O 1
ATOM 3403 N N . LEU A 1 443 ? 8.445 24.375 22.5 1 98.81 443 LEU A N 1
ATOM 3404 C CA . LEU A 1 443 ? 8.391 24.844 21.125 1 98.81 443 LEU A CA 1
ATOM 3405 C C . LEU A 1 443 ? 8.758 26.328 21.047 1 98.81 443 LEU A C 1
ATOM 3407 O O . LEU A 1 443 ? 9.5 26.734 20.156 1 98.81 443 LEU A O 1
ATOM 3411 N N . LYS A 1 444 ? 8.195 27.109 21.969 1 98.88 444 LYS A N 1
ATOM 3412 C CA . LYS A 1 444 ? 8.523 28.531 22.016 1 98.88 444 LYS A CA 1
ATOM 3413 C C . LYS A 1 444 ? 10.031 28.734 22.172 1 98.88 444 LYS A C 1
ATOM 3415 O O . LYS A 1 444 ? 10.625 29.562 21.469 1 98.88 444 LYS A O 1
ATOM 3420 N N . THR A 1 445 ? 10.617 27.984 23.062 1 98.81 445 THR A N 1
ATOM 3421 C CA . THR A 1 445 ? 12.047 28.078 23.312 1 98.81 445 THR A CA 1
ATOM 3422 C C . THR A 1 445 ? 12.836 27.75 22.047 1 98.81 445 THR A C 1
ATOM 3424 O O . THR A 1 445 ? 13.797 28.453 21.703 1 98.81 445 THR A O 1
ATOM 3427 N N . ALA A 1 446 ? 12.43 26.719 21.344 1 98.69 446 ALA A N 1
ATOM 3428 C CA . ALA A 1 446 ? 13.094 26.312 20.109 1 98.69 446 ALA A CA 1
ATOM 3429 C C . ALA A 1 446 ? 12.977 27.406 19.047 1 98.69 446 ALA A C 1
ATOM 3431 O O . ALA A 1 446 ? 13.953 27.703 18.344 1 98.69 446 ALA A O 1
ATOM 3432 N N . ILE A 1 447 ? 11.773 27.969 18.891 1 98.56 447 ILE A N 1
ATOM 3433 C CA . ILE A 1 447 ? 11.531 29 17.891 1 98.56 447 ILE A CA 1
ATOM 3434 C C . ILE A 1 447 ? 12.367 30.234 18.203 1 98.56 447 ILE A C 1
ATOM 3436 O O . ILE A 1 447 ? 13 30.812 17.328 1 98.56 447 ILE A O 1
ATOM 3440 N N . VAL A 1 448 ? 12.391 30.625 19.469 1 98.38 448 VAL A N 1
ATOM 3441 C CA . VAL A 1 448 ? 13.133 31.812 19.906 1 98.38 448 VAL A CA 1
ATOM 3442 C C . VAL A 1 448 ? 14.625 31.609 19.641 1 98.38 448 VAL A C 1
ATOM 3444 O O . VAL A 1 448 ? 15.289 32.469 19.062 1 98.38 448 VAL A O 1
ATOM 3447 N N . LYS A 1 449 ? 15.133 30.438 19.969 1 97.94 449 LYS A N 1
ATOM 3448 C CA . LYS A 1 449 ? 16.547 30.141 19.75 1 97.94 449 LYS A CA 1
ATOM 3449 C C . LYS A 1 449 ? 16.891 30.156 18.266 1 97.94 449 LYS A C 1
ATOM 3451 O O . LYS A 1 449 ? 17.922 30.688 17.875 1 97.94 449 LYS A O 1
ATOM 3456 N N . THR A 1 450 ? 16.062 29.562 17.484 1 97.56 450 THR A N 1
ATOM 3457 C CA . THR A 1 450 ? 16.297 29.484 16.047 1 97.56 450 THR A CA 1
ATOM 3458 C C . THR A 1 450 ? 16.203 30.875 15.398 1 97.56 450 THR A C 1
ATOM 3460 O O . THR A 1 450 ? 16.906 31.156 14.422 1 97.56 450 THR A O 1
ATOM 3463 N N . SER A 1 451 ? 15.398 31.734 15.953 1 97.38 451 SER A N 1
ATOM 3464 C CA . SER A 1 451 ? 15.109 33.062 15.375 1 97.38 451 SER A CA 1
ATOM 3465 C C . SER A 1 451 ? 16.25 34.031 15.625 1 97.38 451 SER A C 1
ATOM 3467 O O . SER A 1 451 ? 16.391 35.031 14.906 1 97.38 451 SER A O 1
ATOM 3469 N N . GLN A 1 452 ? 17.094 33.812 16.578 1 96.06 452 GLN A N 1
ATOM 3470 C CA . GLN A 1 452 ? 18.078 34.781 17.078 1 96.06 452 GLN A CA 1
ATOM 3471 C C . GLN A 1 452 ? 19 35.25 15.961 1 96.06 452 GLN A C 1
ATOM 3473 O O . GLN A 1 452 ? 19.203 36.469 15.789 1 96.06 452 GLN A O 1
ATOM 3478 N N . PRO A 1 453 ? 19.516 34.344 15.109 1 93.69 453 PRO A N 1
ATOM 3479 C CA . PRO A 1 453 ? 20.422 34.812 14.047 1 93.69 453 PRO A CA 1
ATOM 3480 C C . PRO A 1 453 ? 19.719 35.656 12.992 1 93.69 453 PRO A C 1
ATOM 3482 O O . PRO A 1 453 ? 20.359 36.406 12.281 1 93.69 453 PRO A O 1
ATOM 3485 N N . PHE A 1 454 ? 18.5 35.531 12.898 1 93 454 PHE A N 1
ATOM 3486 C CA . PHE A 1 454 ? 17.75 36.188 11.844 1 93 454 PHE A CA 1
ATOM 3487 C C . PHE A 1 454 ? 17.234 37.562 12.32 1 93 454 PHE A C 1
ATOM 3489 O O . PHE A 1 454 ? 16.828 38.375 11.508 1 93 454 PHE A O 1
ATOM 3496 N N . LEU A 1 455 ? 17.156 37.812 13.641 1 89.94 455 LEU A N 1
ATOM 3497 C CA . LEU A 1 455 ? 16.688 39.062 14.219 1 89.94 455 LEU A CA 1
ATOM 3498 C C . LEU A 1 455 ? 17.859 40 14.453 1 89.94 455 LEU A C 1
ATOM 3500 O O . LEU A 1 455 ? 17.672 41.219 14.5 1 89.94 455 LEU A O 1
ATOM 3504 N N . ARG A 1 456 ? 19.031 39.656 14.828 1 75.25 456 ARG A N 1
ATOM 3505 C CA . ARG A 1 456 ? 20.203 40.5 15.023 1 75.25 456 ARG A CA 1
ATOM 3506 C C . ARG A 1 456 ? 20.625 41.156 13.719 1 75.25 456 ARG A C 1
ATOM 3508 O O . ARG A 1 456 ? 21.094 42.281 13.711 1 75.25 456 ARG A O 1
ATOM 3515 N N . SER A 1 457 ? 20.562 40.469 12.695 1 56.88 457 SER A N 1
ATOM 3516 C CA . SER A 1 457 ? 21.016 41.062 11.438 1 56.88 457 SER A CA 1
ATOM 3517 C C . SER A 1 457 ? 20.109 42.219 11.016 1 56.88 457 SER A C 1
ATOM 3519 O O . SER A 1 457 ? 20.531 43.094 10.273 1 56.88 457 SER A O 1
ATOM 3521 N N . ALA A 1 458 ? 18.859 42.312 11.406 1 53.62 458 ALA A N 1
ATOM 3522 C CA . ALA A 1 458 ? 17.969 43.406 11.07 1 53.62 458 ALA A CA 1
ATOM 3523 C C . ALA A 1 458 ? 18.344 44.656 11.852 1 53.62 458 ALA A C 1
ATOM 3525 O O . ALA A 1 458 ? 18.203 45.781 11.344 1 53.62 458 ALA A O 1
ATOM 3526 N N . HIS A 1 459 ? 18.812 44.562 13.07 1 48.75 459 HIS A N 1
ATOM 3527 C CA . HIS A 1 459 ? 19.219 45.719 13.844 1 48.75 459 HIS A CA 1
ATOM 3528 C C . HIS A 1 459 ? 20.516 46.312 13.297 1 48.75 459 HIS A C 1
ATOM 3530 O O . HIS A 1 459 ? 20.719 47.531 13.344 1 48.75 459 HIS A O 1
ATOM 3536 N N . THR A 1 460 ? 21.422 45.469 12.82 1 48.06 460 THR A N 1
ATOM 3537 C CA . THR A 1 460 ? 22.672 46.062 12.344 1 48.06 460 THR A CA 1
ATOM 3538 C C . THR A 1 460 ? 22.469 46.781 11.016 1 48.06 460 THR A C 1
ATOM 3540 O O . THR A 1 460 ? 23.141 47.781 10.734 1 48.06 460 THR A O 1
ATOM 3543 N N . ASN A 1 461 ? 21.594 46.281 10.211 1 43.91 461 ASN A N 1
ATOM 3544 C CA . ASN A 1 461 ? 21.406 46.969 8.945 1 43.91 461 ASN A CA 1
ATOM 3545 C C . ASN A 1 461 ? 20.562 48.25 9.125 1 43.91 461 ASN A C 1
ATOM 3547 O O . ASN A 1 461 ? 20.562 49.125 8.266 1 43.91 461 ASN A O 1
ATOM 3551 N N . GLY A 1 462 ? 19.75 48.375 10.242 1 40.94 462 GLY A N 1
ATOM 3552 C CA . GLY A 1 462 ? 19.047 49.625 10.469 1 40.94 462 GLY A CA 1
ATOM 3553 C C . GLY A 1 462 ? 19.938 50.719 10.992 1 40.94 462 GLY A C 1
ATOM 3554 O O . GLY A 1 462 ? 19.656 51.906 10.758 1 40.94 462 GLY A O 1
ATOM 3555 N N . GLN A 1 463 ? 20.969 50.531 11.828 1 37.31 463 GLN A N 1
ATOM 3556 C CA . GLN A 1 463 ? 21.812 51.594 12.375 1 37.31 463 GLN A CA 1
ATOM 3557 C C . GLN A 1 463 ? 22.812 52.062 11.336 1 37.31 463 GLN A C 1
ATOM 3559 O O . GLN A 1 463 ? 23.422 53.125 11.508 1 37.31 463 GLN A O 1
ATOM 3564 N N . ALA A 1 464 ? 23.125 51.125 10.367 1 45.81 464 ALA A N 1
ATOM 3565 C CA . ALA A 1 464 ? 24.156 51.625 9.453 1 45.81 464 ALA A CA 1
ATOM 3566 C C . ALA A 1 464 ? 23.625 52.75 8.562 1 45.81 464 ALA A C 1
ATOM 3568 O O . ALA A 1 464 ? 24.391 53.531 7.996 1 45.81 464 ALA A O 1
ATOM 3569 N N . ASN A 1 465 ? 22.344 52.719 8.297 1 39.34 465 ASN A N 1
ATOM 3570 C CA . ASN A 1 465 ? 21.875 53.719 7.332 1 39.34 465 ASN A CA 1
ATOM 3571 C C . ASN A 1 465 ? 21.641 55.062 7.984 1 39.34 465 ASN A C 1
ATOM 3573 O O . ASN A 1 465 ? 21.266 56.031 7.316 1 39.34 465 ASN A O 1
ATOM 3577 N N . GLY A 1 466 ? 21.578 55.125 9.336 1 37.91 466 GLY A N 1
ATOM 3578 C CA . GLY A 1 466 ? 21.266 56.406 9.898 1 37.91 466 GLY A CA 1
ATOM 3579 C C . GLY A 1 466 ? 22.438 57.375 9.875 1 37.91 466 GLY A C 1
ATOM 3580 O O . GLY A 1 466 ? 22.297 58.562 10.203 1 37.91 466 GLY A O 1
ATOM 3581 N N . GLN A 1 467 ? 23.688 56.875 9.891 1 38.69 467 GLN A N 1
ATOM 3582 C CA . GLN A 1 467 ? 24.734 57.812 10.281 1 38.69 467 GLN A CA 1
ATOM 3583 C C . GLN A 1 467 ? 25.25 58.594 9.078 1 38.69 467 GLN A C 1
ATOM 3585 O O . GLN A 1 467 ? 26.031 59.531 9.234 1 38.69 467 GLN A O 1
ATOM 3590 N N . THR A 1 468 ? 25.109 58.062 7.844 1 37.31 468 THR A N 1
ATOM 3591 C CA . THR A 1 468 ? 26.047 58.594 6.871 1 37.31 468 THR A CA 1
ATOM 3592 C C . THR A 1 468 ? 25.562 59.938 6.359 1 37.31 468 THR A C 1
ATOM 3594 O O . THR A 1 468 ? 26.188 60.531 5.461 1 37.31 468 THR A O 1
ATOM 3597 N N . ASN A 1 469 ? 24.406 60.5 6.875 1 32.78 469 ASN A N 1
ATOM 3598 C CA . ASN A 1 469 ? 24.031 61.656 6.082 1 32.78 469 ASN A CA 1
ATOM 3599 C C . ASN A 1 469 ? 24.859 62.875 6.449 1 32.78 469 ASN A C 1
ATOM 3601 O O . ASN A 1 469 ? 24.516 64 6.059 1 32.78 469 ASN A O 1
ATOM 3605 N N . GLY A 1 470 ? 25.703 62.75 7.527 1 30.89 470 GLY A N 1
ATOM 3606 C CA . GLY A 1 470 ? 26.016 64.062 8.023 1 30.89 470 GLY A CA 1
ATOM 3607 C C . GLY A 1 470 ? 26.984 64.812 7.133 1 30.89 470 GLY A C 1
ATOM 3608 O O . GLY A 1 470 ? 26.922 66.062 7.027 1 30.89 470 GLY A O 1
ATOM 3609 N N . THR A 1 471 ? 28.266 64.438 6.895 1 31.2 471 THR A N 1
ATOM 3610 C CA . THR A 1 471 ? 29.312 65.438 6.867 1 31.2 471 THR A CA 1
ATOM 3611 C C . THR A 1 471 ? 29.531 66 5.445 1 31.2 471 THR A C 1
ATOM 3613 O O . THR A 1 471 ? 30.031 65.25 4.586 1 31.2 471 THR A O 1
ATOM 3616 N N . THR A 1 472 ? 28.516 66.75 4.848 1 23.2 472 THR A N 1
ATOM 3617 C CA . THR A 1 472 ? 28.688 67.438 3.6 1 23.2 472 THR A CA 1
ATOM 3618 C C . THR A 1 472 ? 29.766 68.5 3.744 1 23.2 472 THR A C 1
ATOM 3620 O O . THR A 1 472 ? 29.641 69.438 4.551 1 23.2 472 THR A O 1
ATOM 3623 N N . LYS A 1 473 ? 31.062 68.125 3.648 1 22.95 473 LYS A N 1
ATOM 3624 C CA . LYS A 1 473 ? 32.125 69.125 3.6 1 22.95 473 LYS A CA 1
ATOM 3625 C C . LYS A 1 473 ? 31.891 70.125 2.455 1 22.95 473 LYS A C 1
ATOM 3627 O O . LYS A 1 473 ? 31.656 69.75 1.316 1 22.95 473 LYS A O 1
ATOM 3632 N N . TYR A 1 474 ? 31.547 71.5 2.859 1 22.95 474 TYR A N 1
ATOM 3633 C CA . TYR A 1 474 ? 32.031 72.688 2.215 1 22.95 474 TYR A CA 1
ATOM 3634 C C . TYR A 1 474 ? 33.562 72.688 2.104 1 22.95 474 TYR A C 1
ATOM 3636 O O . TYR A 1 474 ? 34.25 72.188 3.006 1 22.95 474 TYR A O 1
ATOM 3644 N N . MET B 1 1 ? -27.391 -12.234 -11.258 1 65.56 1 MET B N 1
ATOM 3645 C CA . MET B 1 1 ? -27.406 -12.727 -9.883 1 65.56 1 MET B CA 1
ATOM 3646 C C . MET B 1 1 ? -27.656 -11.586 -8.898 1 65.56 1 MET B C 1
ATOM 3648 O O . MET B 1 1 ? -27.203 -10.461 -9.125 1 65.56 1 MET B O 1
ATOM 3652 N N . SER B 1 2 ? -28.578 -11.836 -8.008 1 85.31 2 SER B N 1
ATOM 3653 C CA . SER B 1 2 ? -28.938 -10.828 -7.012 1 85.31 2 SER B CA 1
ATOM 3654 C C . SER B 1 2 ? -27.859 -10.703 -5.938 1 85.31 2 SER B C 1
ATOM 3656 O O . SER B 1 2 ? -27.047 -11.617 -5.75 1 85.31 2 SER B O 1
ATOM 3658 N N . THR B 1 3 ? -27.609 -9.539 -5.414 1 92.19 3 THR B N 1
ATOM 3659 C CA . THR B 1 3 ? -26.703 -9.32 -4.293 1 92.19 3 THR B CA 1
ATOM 3660 C C . THR B 1 3 ? -27.141 -10.141 -3.082 1 92.19 3 THR B C 1
ATOM 3662 O O . THR B 1 3 ? -28.312 -10.156 -2.719 1 92.19 3 THR B O 1
ATOM 3665 N N . ASP B 1 4 ? -26.266 -10.898 -2.51 1 94.75 4 ASP B N 1
ATOM 3666 C CA . ASP B 1 4 ? -26.531 -11.711 -1.325 1 94.75 4 ASP B CA 1
ATOM 3667 C C . ASP B 1 4 ? -26.953 -10.836 -0.146 1 94.75 4 ASP B C 1
ATOM 3669 O O . ASP B 1 4 ? -26.406 -9.742 0.047 1 94.75 4 ASP B O 1
ATOM 3673 N N . GLU B 1 5 ? -27.812 -11.305 0.681 1 95.38 5 GLU B N 1
ATOM 3674 C CA . GLU B 1 5 ? -28.391 -10.531 1.771 1 95.38 5 GLU B CA 1
ATOM 3675 C C . GLU B 1 5 ? -27.328 -10.133 2.793 1 95.38 5 GLU B C 1
ATOM 3677 O O . GLU B 1 5 ? -27.359 -9.016 3.322 1 95.38 5 GLU B O 1
ATOM 3682 N N . PHE B 1 6 ? -26.469 -11.062 3.121 1 96 6 PHE B N 1
ATOM 3683 C CA . PHE B 1 6 ? -25.406 -10.742 4.055 1 96 6 PHE B CA 1
ATOM 3684 C C . PHE B 1 6 ? -24.516 -9.641 3.498 1 96 6 PHE B C 1
ATOM 3686 O O . PHE B 1 6 ? -24.172 -8.688 4.211 1 96 6 PHE B O 1
ATOM 3693 N N . VAL B 1 7 ? -24.141 -9.797 2.246 1 96.19 7 VAL B N 1
ATOM 3694 C CA . VAL B 1 7 ? -23.281 -8.82 1.594 1 96.19 7 VAL B CA 1
ATOM 3695 C C . VAL B 1 7 ? -23.969 -7.457 1.56 1 96.19 7 VAL B C 1
ATOM 3697 O O . VAL B 1 7 ? -23.328 -6.426 1.782 1 96.19 7 VAL B O 1
ATOM 3700 N N . ALA B 1 8 ? -25.266 -7.453 1.309 1 96.44 8 ALA B N 1
ATOM 3701 C CA . ALA B 1 8 ? -26.047 -6.215 1.265 1 96.44 8 ALA B CA 1
ATOM 3702 C C . ALA B 1 8 ? -26.047 -5.52 2.623 1 96.44 8 ALA B C 1
ATOM 3704 O O . ALA B 1 8 ? -26.016 -4.289 2.697 1 96.44 8 ALA B O 1
ATOM 3705 N N . SER B 1 9 ? -26.031 -6.262 3.691 1 96.88 9 SER B N 1
ATOM 3706 C CA . SER B 1 9 ? -26.172 -5.699 5.031 1 96.88 9 SER B CA 1
ATOM 3707 C C . SER B 1 9 ? -24.812 -5.43 5.656 1 96.88 9 SER B C 1
ATOM 3709 O O . SER B 1 9 ? -24.688 -4.574 6.535 1 96.88 9 SER B O 1
ATOM 3711 N N . SER B 1 10 ? -23.75 -6.207 5.266 1 97.88 10 SER B N 1
ATOM 3712 C CA . SER B 1 10 ? -22.406 -6.02 5.773 1 97.88 10 SER B CA 1
ATOM 3713 C C . SER B 1 10 ? -21.875 -4.629 5.43 1 97.88 10 SER B C 1
ATOM 3715 O O . SER B 1 10 ? -22.219 -4.07 4.387 1 97.88 10 SER B O 1
ATOM 3717 N N . HIS B 1 11 ? -21 -4.059 6.254 1 98.69 11 HIS B N 1
ATOM 3718 C CA . HIS B 1 11 ? -20.406 -2.762 5.984 1 98.69 11 HIS B CA 1
ATOM 3719 C C . HIS B 1 11 ? -19.047 -2.918 5.297 1 98.69 11 HIS B C 1
ATOM 3721 O O . HIS B 1 11 ? -18.359 -1.929 5.047 1 98.69 11 HIS B O 1
ATOM 3727 N N . ILE B 1 12 ? -18.688 -4.18 5.023 1 98.19 12 ILE B N 1
ATOM 3728 C CA . ILE B 1 12 ? -17.484 -4.469 4.262 1 98.19 12 ILE B CA 1
ATOM 3729 C C . ILE B 1 12 ? -17.812 -4.602 2.781 1 98.19 12 ILE B C 1
ATOM 3731 O O . ILE B 1 12 ? -18.812 -5.238 2.42 1 98.19 12 ILE B O 1
ATOM 3735 N N . LEU B 1 13 ? -17.094 -3.896 1.895 1 98 13 LEU B N 1
ATOM 3736 C CA . LEU B 1 13 ? -17.203 -4.164 0.465 1 98 13 LEU B CA 1
ATOM 3737 C C . LEU B 1 13 ? -16.484 -5.457 0.094 1 98 13 LEU B C 1
ATOM 3739 O O . LEU B 1 13 ? -15.305 -5.438 -0.262 1 98 13 LEU B O 1
ATOM 3743 N N . HIS B 1 14 ? -17.188 -6.523 0.13 1 95.81 14 HIS B N 1
ATOM 3744 C CA . HIS B 1 14 ? -16.641 -7.844 -0.147 1 95.81 14 HIS B CA 1
ATOM 3745 C C . HIS B 1 14 ? -16.234 -7.973 -1.611 1 95.81 14 HIS B C 1
ATOM 3747 O O . HIS B 1 14 ? -16.688 -7.199 -2.457 1 95.81 14 HIS B O 1
ATOM 3753 N N . ARG B 1 15 ? -15.391 -8.898 -1.92 1 89.75 15 ARG B N 1
ATOM 3754 C CA . ARG B 1 15 ? -14.898 -9.102 -3.277 1 89.75 15 ARG B CA 1
ATOM 3755 C C . ARG B 1 15 ? -16 -9.609 -4.195 1 89.75 15 ARG B C 1
ATOM 3757 O O . ARG B 1 15 ? -16.047 -9.266 -5.375 1 89.75 15 ARG B O 1
ATOM 3764 N N . SER B 1 16 ? -16.797 -10.484 -3.701 1 89.94 16 SER B N 1
ATOM 3765 C CA . SER B 1 16 ? -17.969 -10.969 -4.414 1 89.94 16 SER B CA 1
ATOM 3766 C C . SER B 1 16 ? -19.266 -10.555 -3.709 1 89.94 16 SER B C 1
ATOM 3768 O O . SER B 1 16 ? -19.375 -10.672 -2.486 1 89.94 16 SER B O 1
ATOM 3770 N N . PHE B 1 17 ? -20.266 -10.047 -4.535 1 95.19 17 PHE B N 1
ATOM 3771 C CA . PHE B 1 17 ? -21.516 -9.594 -3.936 1 95.19 17 PHE B CA 1
ATOM 3772 C C . PHE B 1 17 ? -22.578 -10.68 -4.004 1 95.19 17 PHE B C 1
ATOM 3774 O O . PHE B 1 17 ? -23.625 -10.57 -3.361 1 95.19 17 PHE B O 1
ATOM 3781 N N . SER B 1 18 ? -22.266 -11.75 -4.727 1 91.31 18 SER B N 1
ATOM 3782 C CA . SER B 1 18 ? -23.312 -12.703 -5.082 1 91.31 18 SER B CA 1
ATOM 3783 C C . SER B 1 18 ? -23.359 -13.867 -4.102 1 91.31 18 SER B C 1
ATOM 3785 O O . SER B 1 18 ? -24.344 -14.617 -4.062 1 91.31 18 SER B O 1
ATOM 3787 N N . GLU B 1 19 ? -22.344 -14.07 -3.357 1 91.62 19 GLU B N 1
ATOM 3788 C CA . GLU B 1 19 ? -22.25 -15.211 -2.451 1 91.62 19 GLU B CA 1
ATOM 3789 C C . GLU B 1 19 ? -21.859 -14.773 -1.044 1 91.62 19 GLU B C 1
ATOM 3791 O O . GLU B 1 19 ? -20.984 -13.93 -0.874 1 91.62 19 GLU B O 1
ATOM 3796 N N . ARG B 1 20 ? -22.531 -15.359 -0.099 1 93.62 20 ARG B N 1
ATOM 3797 C CA . ARG B 1 20 ? -22.172 -15.109 1.293 1 93.62 20 ARG B CA 1
ATOM 3798 C C . ARG B 1 20 ? -20.797 -15.711 1.616 1 93.62 20 ARG B C 1
ATOM 3800 O O . ARG B 1 20 ? -20.578 -16.906 1.437 1 93.62 20 ARG B O 1
ATOM 3807 N N . PRO B 1 21 ? -19.906 -14.938 2.072 1 95.25 21 PRO B N 1
ATOM 3808 C CA . PRO B 1 21 ? -18.625 -15.516 2.484 1 95.25 21 PRO B CA 1
ATOM 3809 C C . PRO B 1 21 ? -18.734 -16.312 3.783 1 95.25 21 PRO B C 1
ATOM 3811 O O . PRO B 1 21 ? -19.469 -15.922 4.691 1 95.25 21 PRO B O 1
ATOM 3814 N N . ALA B 1 22 ? -18.031 -17.422 3.82 1 95.44 22 ALA B N 1
ATOM 3815 C CA . ALA B 1 22 ? -17.969 -18.188 5.062 1 95.44 22 ALA B CA 1
ATOM 3816 C C . ALA B 1 22 ? -17.062 -17.516 6.078 1 95.44 22 ALA B C 1
ATOM 3818 O O . ALA B 1 22 ? -16.016 -16.969 5.719 1 95.44 22 ALA B O 1
ATOM 3819 N N . LYS B 1 23 ? -17.453 -17.531 7.273 1 96.31 23 LYS B N 1
ATOM 3820 C CA . LYS B 1 23 ? -16.672 -16.906 8.328 1 96.31 23 LYS B CA 1
ATOM 3821 C C . LYS B 1 23 ? -15.625 -17.875 8.883 1 96.31 23 LYS B C 1
ATOM 3823 O O . LYS B 1 23 ? -15.969 -18.969 9.344 1 96.31 23 LYS B O 1
ATOM 3828 N N . ILE B 1 24 ? -14.367 -17.562 8.82 1 97.12 24 ILE B N 1
ATOM 3829 C CA . ILE B 1 24 ? -13.312 -18.312 9.492 1 97.12 24 ILE B CA 1
ATOM 3830 C C . ILE B 1 24 ? -13.195 -17.859 10.945 1 97.12 24 ILE B C 1
ATOM 3832 O O . ILE B 1 24 ? -13.125 -16.656 11.219 1 97.12 24 ILE B O 1
ATOM 3836 N N . VAL B 1 25 ? -13.078 -18.766 11.867 1 95.81 25 VAL B N 1
ATOM 3837 C CA . VAL B 1 25 ? -13.086 -18.406 13.273 1 95.81 25 VAL B CA 1
ATOM 3838 C C . VAL B 1 25 ? -11.781 -18.844 13.938 1 95.81 25 VAL B C 1
ATOM 3840 O O . VAL B 1 25 ? -11.453 -18.391 15.039 1 95.81 25 VAL B O 1
ATOM 3843 N N . ALA B 1 26 ? -11.039 -19.672 13.211 1 95.75 26 ALA B N 1
ATOM 3844 C CA . ALA B 1 26 ? -9.758 -20.109 13.75 1 95.75 26 ALA B CA 1
ATOM 3845 C C . ALA B 1 26 ? -8.906 -20.781 12.672 1 95.75 26 ALA B C 1
ATOM 3847 O O . ALA B 1 26 ? -9.406 -21.094 11.594 1 95.75 26 ALA B O 1
ATOM 3848 N N . GLY B 1 27 ? -7.617 -20.891 12.938 1 94.44 27 GLY B N 1
ATOM 3849 C CA . GLY B 1 27 ? -6.68 -21.703 12.18 1 94.44 27 GLY B CA 1
ATOM 3850 C C . GLY B 1 27 ? -5.988 -22.75 13.016 1 94.44 27 GLY B C 1
ATOM 3851 O O . GLY B 1 27 ? -5.781 -22.562 14.219 1 94.44 27 GLY B O 1
ATOM 3852 N N . ASP B 1 28 ? -5.625 -23.859 12.43 1 92.69 28 ASP B N 1
ATOM 3853 C CA . ASP B 1 28 ? -4.879 -24.938 13.062 1 92.69 28 ASP B CA 1
ATOM 3854 C C . ASP B 1 28 ? -3.875 -25.547 12.094 1 92.69 28 ASP B C 1
ATOM 3856 O O . ASP B 1 28 ? -4.234 -26.422 11.289 1 92.69 28 ASP B O 1
ATOM 3860 N N . GLY B 1 29 ? -2.613 -25.188 12.305 1 93.69 29 GLY B N 1
ATOM 3861 C CA . GLY B 1 29 ? -1.644 -25.609 11.312 1 93.69 29 GLY B CA 1
ATOM 3862 C C . GLY B 1 29 ? -1.987 -25.172 9.906 1 93.69 29 GLY B C 1
ATOM 3863 O O . GLY B 1 29 ? -2.168 -23.969 9.656 1 93.69 29 GLY B O 1
ATOM 3864 N N . ILE B 1 30 ? -2.248 -26.234 9.031 1 96.75 30 ILE B N 1
ATOM 3865 C CA . ILE B 1 30 ? -2.523 -25.875 7.645 1 96.75 30 ILE B CA 1
ATOM 3866 C C . ILE B 1 30 ? -4.031 -25.859 7.406 1 96.75 30 ILE B C 1
ATOM 3868 O O . ILE B 1 30 ? -4.484 -25.812 6.258 1 96.75 30 ILE B O 1
ATOM 3872 N N . ASN B 1 31 ? -4.855 -25.875 8.5 1 97.31 31 ASN B N 1
ATOM 3873 C CA . ASN B 1 31 ? -6.309 -25.953 8.367 1 97.31 31 ASN B CA 1
ATOM 3874 C C . ASN B 1 31 ? -6.977 -24.641 8.75 1 97.31 31 ASN B C 1
ATOM 3876 O O . ASN B 1 31 ? -6.512 -23.938 9.648 1 97.31 31 ASN B O 1
ATOM 3880 N N . LEU B 1 32 ? -8.062 -24.344 8.062 1 97.19 32 LEU B N 1
ATOM 3881 C CA . LEU B 1 32 ? -9.008 -23.281 8.438 1 97.19 32 LEU B CA 1
ATOM 3882 C C . LEU B 1 32 ? -10.211 -23.875 9.164 1 97.19 32 LEU B C 1
ATOM 3884 O O . LEU B 1 32 ? -10.695 -24.938 8.805 1 97.19 32 LEU B O 1
ATOM 3888 N N . VAL B 1 33 ? -10.633 -23.219 10.141 1 97.31 33 VAL B N 1
ATOM 3889 C CA . VAL B 1 33 ? -11.828 -23.625 10.875 1 97.31 33 VAL B CA 1
ATOM 3890 C C . VAL B 1 33 ? -12.945 -22.609 10.633 1 97.31 33 VAL B C 1
ATOM 3892 O O . VAL B 1 33 ? -12.789 -21.422 10.914 1 97.31 33 VAL B O 1
ATOM 3895 N N . LEU B 1 34 ? -14.062 -23.047 10.125 1 96.81 34 LEU B N 1
ATOM 3896 C CA . LEU B 1 34 ? -15.195 -22.188 9.805 1 96.81 34 LEU B CA 1
ATOM 3897 C C . LEU B 1 34 ? -16.156 -22.109 10.977 1 96.81 34 LEU B C 1
ATOM 3899 O O . LEU B 1 34 ? -16.141 -22.969 11.867 1 96.81 34 LEU B O 1
ATOM 3903 N N . GLU B 1 35 ? -16.953 -21.141 10.961 1 96.06 35 GLU B N 1
ATOM 3904 C CA . GLU B 1 35 ? -17.906 -20.891 12.031 1 96.06 35 GLU B CA 1
ATOM 3905 C C . GLU B 1 35 ? -18.875 -22.062 12.195 1 96.06 35 GLU B C 1
ATOM 3907 O O . GLU B 1 35 ? -19.297 -22.375 13.305 1 96.06 35 GLU B O 1
ATOM 3912 N N . ASN B 1 36 ? -19.203 -22.75 11.094 1 94.94 36 ASN B N 1
ATOM 3913 C CA . ASN B 1 36 ? -20.141 -23.859 11.156 1 94.94 36 ASN B CA 1
ATOM 3914 C C . ASN B 1 36 ? -19.469 -25.141 11.633 1 94.94 36 ASN B C 1
ATOM 3916 O O . ASN B 1 36 ? -20.078 -26.203 11.656 1 94.94 36 ASN B O 1
ATOM 3920 N N . GLY B 1 37 ? -18.172 -25.109 11.891 1 94.38 37 GLY B N 1
ATOM 3921 C CA . GLY B 1 37 ? -17.453 -26.234 12.445 1 94.38 37 GLY B CA 1
ATOM 3922 C C . GLY B 1 37 ? -16.656 -27.016 11.414 1 94.38 37 GLY B C 1
ATOM 3923 O O . GLY B 1 37 ? -15.812 -27.828 11.766 1 94.38 37 GLY B O 1
ATOM 3924 N N . LYS B 1 38 ? -16.859 -26.719 10.188 1 95.69 38 LYS B N 1
ATOM 3925 C CA . LYS B 1 38 ? -16.125 -27.391 9.125 1 95.69 38 LYS B CA 1
ATOM 3926 C C . LYS B 1 38 ? -14.656 -26.984 9.141 1 95.69 38 LYS B C 1
ATOM 3928 O O . LYS B 1 38 ? -14.328 -25.812 9.406 1 95.69 38 LYS B O 1
ATOM 3933 N N . THR B 1 39 ? -13.844 -28 8.844 1 96.94 39 THR B N 1
ATOM 3934 C CA . THR B 1 39 ? -12.422 -27.75 8.672 1 96.94 39 THR B CA 1
ATOM 3935 C C . THR B 1 39 ? -12.031 -27.891 7.199 1 96.94 39 THR B C 1
ATOM 3937 O O . THR B 1 39 ? -12.492 -28.797 6.512 1 96.94 39 THR B O 1
ATOM 3940 N N . VAL B 1 40 ? -11.211 -27 6.766 1 97.81 40 VAL B N 1
ATOM 3941 C CA . VAL B 1 40 ? -10.766 -26.969 5.375 1 97.81 40 VAL B CA 1
ATOM 3942 C C . VAL B 1 40 ? -9.234 -26.984 5.32 1 97.81 40 VAL B C 1
ATOM 3944 O O . VAL B 1 40 ? -8.586 -26.141 5.941 1 97.81 40 VAL B O 1
ATOM 3947 N N . ILE B 1 41 ? -8.617 -27.969 4.613 1 98.25 41 ILE B N 1
ATOM 3948 C CA . ILE B 1 41 ? -7.176 -27.969 4.383 1 98.25 41 ILE B CA 1
ATOM 3949 C C . ILE B 1 41 ? -6.812 -26.812 3.451 1 98.25 41 ILE B C 1
ATOM 3951 O O . ILE B 1 41 ? -7.344 -26.703 2.344 1 98.25 41 ILE B O 1
ATOM 3955 N N . ASP B 1 42 ? -6.004 -25.938 3.918 1 97.69 42 ASP B N 1
ATOM 3956 C CA . ASP B 1 42 ? -5.586 -24.812 3.092 1 97.69 42 ASP B CA 1
ATOM 3957 C C . ASP B 1 42 ? -4.359 -25.172 2.256 1 97.69 42 ASP B C 1
ATOM 3959 O O . ASP B 1 42 ? -3.236 -25.156 2.758 1 97.69 42 ASP B O 1
ATOM 3963 N N . ALA B 1 43 ? -4.559 -25.359 0.982 1 98.06 43 ALA B N 1
ATOM 3964 C CA . ALA B 1 43 ? -3.467 -25.703 0.078 1 98.06 43 ALA B CA 1
ATOM 3965 C C . ALA B 1 43 ? -3.096 -24.531 -0.818 1 98.06 43 ALA B C 1
ATOM 3967 O O . ALA B 1 43 ? -2.396 -24.703 -1.819 1 98.06 43 ALA B O 1
ATOM 3968 N N . SER B 1 44 ? -3.541 -23.391 -0.475 1 94.56 44 SER B N 1
ATOM 3969 C CA . SER B 1 44 ? -3.178 -22.188 -1.224 1 94.56 44 SER B CA 1
ATOM 3970 C C . SER B 1 44 ? -2.502 -21.156 -0.324 1 94.56 44 SER B C 1
ATOM 3972 O O . SER B 1 44 ? -1.72 -20.328 -0.798 1 94.56 44 SER B O 1
ATOM 3974 N N . CYS B 1 45 ? -2.922 -21.094 1.066 1 91.5 45 CYS B N 1
ATOM 3975 C CA . CYS B 1 45 ? -2.387 -20.141 2.025 1 91.5 45 CYS B CA 1
ATOM 3976 C C . CYS B 1 45 ? -2.66 -18.703 1.576 1 91.5 45 CYS B C 1
ATOM 3978 O O . CYS B 1 45 ? -1.795 -17.844 1.692 1 91.5 45 CYS B O 1
ATOM 3980 N N . GLY B 1 46 ? -3.891 -18.406 1.07 1 92.69 46 GLY B N 1
ATOM 3981 C CA . GLY B 1 46 ? -4.07 -17.203 0.276 1 92.69 46 GLY B CA 1
ATOM 3982 C C . GLY B 1 46 ? -3.359 -17.266 -1.063 1 92.69 46 GLY B C 1
ATOM 3983 O O . GLY B 1 46 ? -3.445 -18.266 -1.777 1 92.69 46 GLY B O 1
ATOM 3984 N N . PRO B 1 47 ? -2.818 -16.25 -1.511 1 93.12 47 PRO B N 1
ATOM 3985 C CA . PRO B 1 47 ? -1.874 -16.406 -2.619 1 93.12 47 PRO B CA 1
ATOM 3986 C C . PRO B 1 47 ? -0.438 -16.625 -2.146 1 93.12 47 PRO B C 1
ATOM 3988 O O . PRO B 1 47 ? 0.433 -15.797 -2.41 1 93.12 47 PRO B O 1
ATOM 3991 N N . SER B 1 48 ? -0.312 -17.75 -1.42 1 94.94 48 SER B N 1
ATOM 3992 C CA . SER B 1 48 ? 1.006 -18.219 -1 1 94.94 48 SER B CA 1
ATOM 3993 C C . SER B 1 48 ? 1.575 -17.344 0.107 1 94.94 48 SER B C 1
ATOM 3995 O O . SER B 1 48 ? 2.764 -17.016 0.099 1 94.94 48 SER B O 1
ATOM 3997 N N . VAL B 1 49 ? 0.754 -16.969 1.116 1 97.56 49 VAL B N 1
ATOM 3998 C CA . VAL B 1 49 ? 1.14 -16.031 2.168 1 97.56 49 VAL B CA 1
ATOM 3999 C C . VAL B 1 49 ? 1.489 -16.797 3.439 1 97.56 49 VAL B C 1
ATOM 4001 O O . VAL B 1 49 ? 2.604 -16.688 3.955 1 97.56 49 VAL B O 1
ATOM 4004 N N . SER B 1 50 ? 0.565 -17.641 3.951 1 97.62 50 SER B N 1
ATOM 4005 C CA . SER B 1 50 ? 0.657 -18.297 5.25 1 97.62 50 SER B CA 1
ATOM 4006 C C . SER B 1 50 ? 1.589 -19.5 5.191 1 97.62 50 SER B C 1
ATOM 4008 O O . SER B 1 50 ? 1.193 -20.625 5.539 1 97.62 50 SER B O 1
ATOM 4010 N N . CYS B 1 51 ? 2.832 -19.25 4.922 1 97.94 51 CYS B N 1
ATOM 4011 C CA . CYS B 1 51 ? 3.799 -20.297 4.613 1 97.94 51 CYS B CA 1
ATOM 4012 C C . CYS B 1 51 ? 4.137 -21.109 5.855 1 97.94 51 CYS B C 1
ATOM 4014 O O . CYS B 1 51 ? 4.688 -22.203 5.75 1 97.94 51 CYS B O 1
ATOM 4016 N N . LEU B 1 52 ? 3.83 -20.656 7.086 1 98.12 52 LEU B N 1
ATOM 4017 C CA . LEU B 1 52 ? 4.113 -21.375 8.32 1 98.12 52 LEU B CA 1
ATOM 4018 C C . LEU B 1 52 ? 2.824 -21.859 8.984 1 98.12 52 LEU B C 1
ATOM 4020 O O . LEU B 1 52 ? 2.826 -22.219 10.156 1 98.12 52 LEU B O 1
ATOM 4024 N N . GLY B 1 53 ? 1.741 -21.797 8.203 1 96.81 53 GLY B N 1
ATOM 4025 C CA . GLY B 1 53 ? 0.442 -22.141 8.758 1 96.81 53 GLY B CA 1
ATOM 4026 C C . GLY B 1 53 ? -0.293 -20.969 9.352 1 96.81 53 GLY B C 1
ATOM 4027 O O . GLY B 1 53 ? 0.185 -19.828 9.289 1 96.81 53 GLY B O 1
ATOM 4028 N N . HIS B 1 54 ? -1.459 -21.266 9.953 1 95.69 54 HIS B N 1
ATOM 4029 C CA . HIS B 1 54 ? -2.369 -20.203 10.383 1 95.69 54 HIS B CA 1
ATOM 4030 C C . HIS B 1 54 ? -2.221 -19.922 11.875 1 95.69 54 HIS B C 1
ATOM 4032 O O . HIS B 1 54 ? -2.807 -18.969 12.391 1 95.69 54 HIS B O 1
ATOM 4038 N N . THR B 1 55 ? -1.462 -20.703 12.555 1 92.56 55 THR B N 1
ATOM 4039 C CA . THR B 1 55 ? -1.096 -20.5 13.953 1 92.56 55 THR B CA 1
ATOM 4040 C C . THR B 1 55 ? 0.388 -20.781 14.172 1 92.56 55 THR B C 1
ATOM 4042 O O . THR B 1 55 ? 0.893 -21.828 13.766 1 92.56 55 THR B O 1
ATOM 4045 N N . GLN B 1 56 ? 1.083 -19.844 14.773 1 95.38 56 GLN B N 1
ATOM 4046 C CA . GLN B 1 56 ? 2.5 -19.984 15.094 1 95.38 56 GLN B CA 1
ATOM 4047 C C . GLN B 1 56 ? 2.826 -19.328 16.438 1 95.38 56 GLN B C 1
ATOM 4049 O O . GLN B 1 56 ? 3.16 -18.141 16.484 1 95.38 56 GLN B O 1
ATOM 4054 N N . PRO B 1 57 ? 2.852 -20.125 17.484 1 95.94 57 PRO B N 1
ATOM 4055 C CA . PRO B 1 57 ? 3.059 -19.594 18.828 1 95.94 57 PRO B CA 1
ATOM 4056 C C . PRO B 1 57 ? 4.328 -18.75 18.938 1 95.94 57 PRO B C 1
ATOM 4058 O O . PRO B 1 57 ? 4.348 -17.75 19.641 1 95.94 57 PRO B O 1
ATOM 4061 N N . GLU B 1 58 ? 5.352 -19.156 18.266 1 97.19 58 GLU B N 1
ATOM 4062 C CA . GLU B 1 58 ? 6.609 -18.438 18.359 1 97.19 58 GLU B CA 1
ATOM 4063 C C . GLU B 1 58 ? 6.488 -17.031 17.75 1 97.19 58 GLU B C 1
ATOM 4065 O O . GLU B 1 58 ? 7.086 -16.078 18.25 1 97.19 58 GLU B O 1
ATOM 4070 N N . ILE B 1 59 ? 5.75 -16.891 16.656 1 97.75 59 ILE B N 1
ATOM 4071 C CA . ILE B 1 59 ? 5.523 -15.57 16.078 1 97.75 59 ILE B CA 1
ATOM 4072 C C . ILE B 1 59 ? 4.625 -14.742 16.984 1 97.75 59 ILE B C 1
ATOM 4074 O O . ILE B 1 59 ? 4.863 -13.547 17.188 1 97.75 59 ILE B O 1
ATOM 4078 N N . THR B 1 60 ? 3.584 -15.398 17.547 1 96.94 60 THR B N 1
ATOM 4079 C CA . THR B 1 60 ? 2.715 -14.734 18.516 1 96.94 60 THR B CA 1
ATOM 4080 C C . THR B 1 60 ? 3.525 -14.188 19.688 1 96.94 60 THR B C 1
ATOM 4082 O O . THR B 1 60 ? 3.357 -13.039 20.094 1 96.94 60 THR B O 1
ATOM 4085 N N . ASP B 1 61 ? 4.426 -14.977 20.172 1 97.88 61 ASP B N 1
ATOM 4086 C CA . ASP B 1 61 ? 5.266 -14.57 21.297 1 97.88 61 ASP B CA 1
ATOM 4087 C C . ASP B 1 61 ? 6.172 -13.406 20.906 1 97.88 61 ASP B C 1
ATOM 4089 O O . ASP B 1 61 ? 6.398 -12.5 21.719 1 97.88 61 ASP B O 1
ATOM 4093 N N . ALA B 1 62 ? 6.727 -13.445 19.75 1 98 62 ALA B N 1
ATOM 4094 C CA . ALA B 1 62 ? 7.574 -12.352 19.281 1 98 62 ALA B CA 1
ATOM 4095 C C . ALA B 1 62 ? 6.789 -11.047 19.188 1 98 62 ALA B C 1
ATOM 4097 O O . ALA B 1 62 ? 7.305 -9.984 19.547 1 98 62 ALA B O 1
ATOM 4098 N N . ILE B 1 63 ? 5.574 -11.102 18.719 1 97.38 63 ILE B N 1
ATOM 4099 C CA . ILE B 1 63 ? 4.699 -9.938 18.609 1 97.38 63 ILE B CA 1
ATOM 4100 C C . ILE B 1 63 ? 4.395 -9.391 20 1 97.38 63 ILE B C 1
ATOM 4102 O O . ILE B 1 63 ? 4.492 -8.18 20.219 1 97.38 63 ILE B O 1
ATOM 4106 N N . ILE B 1 64 ? 4.062 -10.297 20.938 1 96.62 64 ILE B N 1
ATOM 4107 C CA . ILE B 1 64 ? 3.758 -9.906 22.312 1 96.62 64 ILE B CA 1
ATOM 4108 C C . ILE B 1 64 ? 4.98 -9.242 22.938 1 96.62 64 ILE B C 1
ATOM 4110 O O . ILE B 1 64 ? 4.875 -8.156 23.531 1 96.62 64 ILE B O 1
ATOM 4114 N N . ASN B 1 65 ? 6.121 -9.906 22.812 1 97.19 65 ASN B N 1
ATOM 4115 C CA . ASN B 1 65 ? 7.359 -9.383 23.391 1 97.19 65 ASN B CA 1
ATOM 4116 C C . ASN B 1 65 ? 7.688 -8 22.828 1 97.19 65 ASN B C 1
ATOM 4118 O O . ASN B 1 65 ? 8.102 -7.109 23.562 1 97.19 65 ASN B O 1
ATOM 4122 N N . HIS B 1 66 ? 7.508 -7.812 21.578 1 97 66 HIS B N 1
ATOM 4123 C CA . HIS B 1 66 ? 7.781 -6.531 20.938 1 97 66 HIS B CA 1
ATOM 4124 C C . HIS B 1 66 ? 6.875 -5.434 21.484 1 97 66 HIS B C 1
ATOM 4126 O O . HIS B 1 66 ? 7.352 -4.355 21.844 1 97 66 HIS B O 1
ATOM 4132 N N . LEU B 1 67 ? 5.57 -5.656 21.562 1 95.75 67 LEU B N 1
ATOM 4133 C CA . LEU B 1 67 ? 4.605 -4.652 21.984 1 95.75 67 LEU B CA 1
ATOM 4134 C C . LEU B 1 67 ? 4.816 -4.289 23.453 1 95.75 67 LEU B C 1
ATOM 4136 O O . LEU B 1 67 ? 4.586 -3.148 23.859 1 95.75 67 LEU B O 1
ATOM 4140 N N . LYS B 1 68 ? 5.305 -5.227 24.219 1 94.25 68 LYS B N 1
ATOM 4141 C CA . LYS B 1 68 ? 5.48 -5 25.656 1 94.25 68 LYS B CA 1
ATOM 4142 C C . LYS B 1 68 ? 6.812 -4.312 25.938 1 94.25 68 LYS B C 1
ATOM 4144 O O . LYS B 1 68 ? 6.93 -3.555 26.906 1 94.25 68 LYS B O 1
ATOM 4149 N N . ASN B 1 69 ? 7.844 -4.551 25.062 1 93.88 69 ASN B N 1
ATOM 4150 C CA . ASN B 1 69 ? 9.195 -4.18 25.469 1 93.88 69 ASN B CA 1
ATOM 4151 C C . ASN B 1 69 ? 9.852 -3.252 24.453 1 93.88 69 ASN B C 1
ATOM 4153 O O . ASN B 1 69 ? 10.984 -2.812 24.656 1 93.88 69 ASN B O 1
ATOM 4157 N N . ASP B 1 70 ? 9.172 -2.947 23.422 1 94.88 70 ASP B N 1
ATOM 4158 C CA . ASP B 1 70 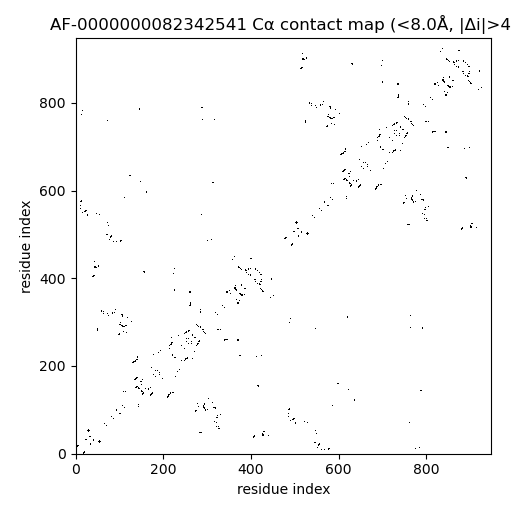? 9.742 -2.102 22.375 1 94.88 70 ASP B CA 1
ATOM 4159 C C . ASP B 1 70 ? 8.719 -1.082 21.875 1 94.88 70 ASP B C 1
ATOM 4161 O O . ASP B 1 70 ? 7.688 -0.86 22.516 1 94.88 70 ASP B O 1
ATOM 4165 N N . ILE B 1 71 ? 9 -0.339 20.797 1 94.69 71 ILE B N 1
ATOM 4166 C CA . ILE B 1 71 ? 8.18 0.755 20.281 1 94.69 71 ILE B CA 1
ATOM 4167 C C . ILE B 1 71 ? 7.16 0.213 19.281 1 94.69 71 ILE B C 1
ATOM 4169 O O . ILE B 1 71 ? 7.492 -0.618 18.438 1 94.69 71 ILE B O 1
ATOM 4173 N N . ALA B 1 72 ? 5.93 0.633 19.438 1 91.75 72 ALA B N 1
ATOM 4174 C CA . ALA B 1 72 ? 4.852 0.167 18.562 1 91.75 72 ALA B CA 1
ATOM 4175 C C . ALA B 1 72 ? 4.98 0.753 17.156 1 91.75 72 ALA B C 1
ATOM 4177 O O . ALA B 1 72 ? 4.719 0.069 16.172 1 91.75 72 ALA B O 1
ATOM 4178 N N . TYR B 1 73 ? 5.32 1.959 17.094 1 95.06 73 TYR B N 1
ATOM 4179 C CA . TYR B 1 73 ? 5.375 2.662 15.812 1 95.06 73 TYR B CA 1
ATOM 4180 C C . TYR B 1 73 ? 6.496 3.693 15.805 1 95.06 73 TYR B C 1
ATOM 4182 O O . TYR B 1 73 ? 6.688 4.418 16.781 1 95.06 73 TYR B O 1
ATOM 4190 N N . VAL B 1 74 ? 7.234 3.695 14.766 1 93.62 74 VAL B N 1
ATOM 4191 C CA . VAL B 1 74 ? 8.242 4.711 14.461 1 93.62 74 VAL B CA 1
ATOM 4192 C C . VAL B 1 74 ? 8.008 5.262 13.055 1 93.62 74 VAL B C 1
ATOM 4194 O O . VAL B 1 74 ? 7.891 4.5 12.094 1 93.62 74 VAL B O 1
ATOM 4197 N N . TYR B 1 75 ? 7.906 6.543 12.984 1 93.38 75 TYR B N 1
ATOM 4198 C CA . TYR B 1 75 ? 7.816 7.152 11.664 1 93.38 75 TYR B CA 1
ATOM 4199 C C . TYR B 1 75 ? 9.18 7.172 10.977 1 93.38 75 TYR B C 1
ATOM 4201 O O . TYR B 1 75 ? 10.102 7.855 11.43 1 93.38 75 TYR B O 1
ATOM 4209 N N . SER B 1 76 ? 9.281 6.492 9.883 1 90.06 76 SER B N 1
ATOM 4210 C CA . SER B 1 76 ? 10.562 6.328 9.203 1 90.06 76 SER B CA 1
ATOM 4211 C C . SER B 1 76 ? 11.062 7.652 8.641 1 90.06 76 SER B C 1
ATOM 4213 O O . SER B 1 76 ? 12.25 7.805 8.344 1 90.06 76 SER B O 1
ATOM 4215 N N . GLY B 1 77 ? 10.203 8.586 8.422 1 87.56 77 GLY B N 1
ATOM 4216 C CA . GLY B 1 77 ? 10.609 9.898 7.938 1 87.56 77 GLY B CA 1
ATOM 4217 C C . GLY B 1 77 ? 11.242 10.758 9.016 1 87.56 77 GLY B C 1
ATOM 4218 O O . GLY B 1 77 ? 11.828 11.805 8.719 1 87.56 77 GLY B O 1
ATOM 4219 N N . SER B 1 78 ? 11.133 10.336 10.242 1 89 78 SER B N 1
ATOM 4220 C CA . SER B 1 78 ? 11.789 10.984 11.375 1 89 78 SER B CA 1
ATOM 4221 C C . SER B 1 78 ? 13.234 10.516 11.523 1 89 78 SER B C 1
ATOM 4223 O O . SER B 1 78 ? 13.648 9.547 10.883 1 89 78 SER B O 1
ATOM 4225 N N . PRO B 1 79 ? 14.008 11.242 12.312 1 91.94 79 PRO B N 1
ATOM 4226 C CA . PRO B 1 79 ? 15.406 10.844 12.469 1 91.94 79 PRO B CA 1
ATOM 4227 C C . PRO B 1 79 ? 15.578 9.695 13.461 1 91.94 79 PRO B C 1
ATOM 4229 O O . PRO B 1 79 ? 16.469 9.742 14.32 1 91.94 79 PRO B O 1
ATOM 4232 N N . TYR B 1 80 ? 14.711 8.68 13.312 1 94.56 80 TYR B N 1
ATOM 4233 C CA . TYR B 1 80 ? 14.734 7.551 14.234 1 94.56 80 TYR B CA 1
ATOM 4234 C C . TYR B 1 80 ? 14.844 6.23 13.484 1 94.56 80 TYR B C 1
ATOM 4236 O O . TYR B 1 80 ? 14.609 6.18 12.273 1 94.56 80 TYR B O 1
ATOM 4244 N N . THR B 1 81 ? 15.312 5.25 14.102 1 95.69 81 THR B N 1
ATOM 4245 C CA . THR B 1 81 ? 15.266 3.859 13.664 1 95.69 81 THR B CA 1
ATOM 4246 C C . THR B 1 81 ? 14.836 2.945 14.805 1 95.69 81 THR B C 1
ATOM 4248 O O . THR B 1 81 ? 14.578 3.412 15.914 1 95.69 81 THR B O 1
ATOM 4251 N N . ASN B 1 82 ? 14.547 1.727 14.516 1 95.12 82 ASN B N 1
ATOM 4252 C CA . ASN B 1 82 ? 14.203 0.728 15.523 1 95.12 82 ASN B CA 1
ATOM 4253 C C . ASN B 1 82 ? 14.93 -0.592 15.273 1 95.12 82 ASN B C 1
ATOM 4255 O O . ASN B 1 82 ? 15.352 -0.868 14.148 1 95.12 82 ASN B O 1
ATOM 4259 N N . GLY B 1 83 ? 15.07 -1.401 16.281 1 97.12 83 GLY B N 1
ATOM 4260 C CA . GLY B 1 83 ? 15.859 -2.617 16.234 1 97.12 83 GLY B CA 1
ATOM 4261 C C . GLY B 1 83 ? 15.281 -3.676 15.32 1 97.12 83 GLY B C 1
ATOM 4262 O O . GLY B 1 83 ? 16.016 -4.395 14.648 1 97.12 83 GLY B O 1
ATOM 4263 N N . ALA B 1 84 ? 13.992 -3.811 15.266 1 98.06 84 ALA B N 1
ATOM 4264 C CA . ALA B 1 84 ? 13.336 -4.867 14.5 1 98.06 84 ALA B CA 1
ATOM 4265 C C . ALA B 1 84 ? 13.594 -4.695 13.008 1 98.06 84 ALA B C 1
ATOM 4267 O O . ALA B 1 84 ? 13.883 -5.668 12.305 1 98.06 84 ALA B O 1
ATOM 4268 N N . ALA B 1 85 ? 13.469 -3.477 12.492 1 98.12 85 ALA B N 1
ATOM 4269 C CA . ALA B 1 85 ? 13.719 -3.209 11.078 1 98.12 85 ALA B CA 1
ATOM 4270 C C . ALA B 1 85 ? 15.172 -3.494 10.711 1 98.12 85 ALA B C 1
ATOM 4272 O O . ALA B 1 85 ? 15.453 -4.094 9.672 1 98.12 85 ALA B O 1
ATOM 4273 N N . GLU B 1 86 ? 16.062 -3.053 11.555 1 98.31 86 GLU B N 1
ATOM 4274 C CA . GLU B 1 86 ? 17.484 -3.285 11.32 1 98.31 86 GLU B CA 1
ATOM 4275 C C . GLU B 1 86 ? 17.812 -4.777 11.305 1 98.31 86 GLU B C 1
ATOM 4277 O O . GLU B 1 86 ? 18.562 -5.246 10.445 1 98.31 86 GLU B O 1
ATOM 4282 N N . GLU B 1 87 ? 17.266 -5.488 12.25 1 98.69 87 GLU B N 1
ATOM 4283 C CA . GLU B 1 87 ? 17.5 -6.926 12.344 1 98.69 87 GLU B CA 1
ATOM 4284 C C . GLU B 1 87 ? 16.969 -7.66 11.125 1 98.69 87 GLU B C 1
ATOM 4286 O O . GLU B 1 87 ? 17.625 -8.562 10.594 1 98.69 87 GLU B O 1
ATOM 4291 N N . LEU B 1 88 ? 15.797 -7.301 10.688 1 98.81 88 LEU B N 1
ATOM 4292 C CA . LEU B 1 88 ? 15.234 -7.93 9.492 1 98.81 88 LEU B CA 1
ATOM 4293 C C . LEU B 1 88 ? 16.125 -7.684 8.281 1 98.81 88 LEU B C 1
ATOM 4295 O O . LEU B 1 88 ? 16.359 -8.594 7.488 1 98.81 88 LEU B O 1
ATOM 4299 N N . GLY B 1 89 ? 16.562 -6.398 8.109 1 98.81 89 GLY B N 1
ATOM 4300 C CA . GLY B 1 89 ? 17.516 -6.102 7.039 1 98.81 89 GLY B CA 1
ATOM 4301 C C . GLY B 1 89 ? 18.75 -6.98 7.078 1 98.81 89 GLY B C 1
ATOM 4302 O O . GLY B 1 89 ? 19.188 -7.484 6.043 1 98.81 89 GLY B O 1
ATOM 4303 N N . ASP B 1 90 ? 19.281 -7.215 8.258 1 98.75 90 ASP B N 1
ATOM 4304 C CA . ASP B 1 90 ? 20.469 -8.039 8.438 1 98.75 90 ASP B CA 1
ATOM 4305 C C . ASP B 1 90 ? 20.188 -9.484 8.023 1 98.75 90 ASP B C 1
ATOM 4307 O O . ASP B 1 90 ? 21 -10.102 7.328 1 98.75 90 ASP B O 1
ATOM 4311 N N . ILE B 1 91 ? 19.125 -10 8.453 1 98.69 91 ILE B N 1
ATOM 4312 C CA . ILE B 1 91 ? 18.781 -11.391 8.164 1 98.69 91 ILE B CA 1
ATOM 4313 C C . ILE B 1 91 ? 18.703 -11.602 6.652 1 98.69 91 ILE B C 1
ATOM 4315 O O . ILE B 1 91 ? 19.188 -12.609 6.137 1 98.69 91 ILE B O 1
ATOM 4319 N N . LEU B 1 92 ? 18.188 -10.656 5.945 1 98.69 92 LEU B N 1
ATOM 4320 C CA . LEU B 1 92 ? 17.906 -10.82 4.523 1 98.69 92 LEU B CA 1
ATOM 4321 C C . LEU B 1 92 ? 19.156 -10.531 3.689 1 98.69 92 LEU B C 1
ATOM 4323 O O . LEU B 1 92 ? 19.328 -11.102 2.609 1 98.69 92 LEU B O 1
ATOM 4327 N N . LEU B 1 93 ? 20.047 -9.602 4.211 1 98.69 93 LEU B N 1
ATOM 4328 C CA . LEU B 1 93 ? 20.953 -9 3.232 1 98.69 93 LEU B CA 1
ATOM 4329 C C . LEU B 1 93 ? 22.391 -9.062 3.713 1 98.69 93 LEU B C 1
ATOM 4331 O O . LEU B 1 93 ? 23.312 -8.641 2.998 1 98.69 93 LEU B O 1
ATOM 4335 N N . SER B 1 94 ? 22.672 -9.531 4.922 1 97.94 94 SER B N 1
ATOM 4336 C CA . SER B 1 94 ? 24.016 -9.516 5.457 1 97.94 94 SER B CA 1
ATOM 4337 C C . SER B 1 94 ? 24.984 -10.25 4.543 1 97.94 94 SER B C 1
ATOM 4339 O O . SER B 1 94 ? 26.172 -9.914 4.48 1 97.94 94 SER B O 1
ATOM 4341 N N . HIS B 1 95 ? 24.5 -11.258 3.824 1 97.25 95 HIS B N 1
ATOM 4342 C CA . HIS B 1 95 ? 25.344 -12.023 2.914 1 97.25 95 HIS B CA 1
ATOM 4343 C C . HIS B 1 95 ? 25.281 -11.461 1.498 1 97.25 95 HIS B C 1
ATOM 4345 O O . HIS B 1 95 ? 25.875 -12.023 0.576 1 97.25 95 HIS B O 1
ATOM 4351 N N . LYS B 1 96 ? 24.594 -10.43 1.229 1 97.81 96 LYS B N 1
ATOM 4352 C CA . LYS B 1 96 ? 24.516 -9.641 -0 1 97.81 96 LYS B CA 1
ATOM 4353 C C . LYS B 1 96 ? 24.203 -10.531 -1.203 1 97.81 96 LYS B C 1
ATOM 4355 O O . LYS B 1 96 ? 24.938 -10.516 -2.197 1 97.81 96 LYS B O 1
ATOM 4360 N N . PRO B 1 97 ? 23.125 -11.258 -1.156 1 98.06 97 PRO B N 1
ATOM 4361 C CA . PRO B 1 97 ? 22.781 -12.133 -2.281 1 98.06 97 PRO B CA 1
ATOM 4362 C C . PRO B 1 97 ? 22.688 -11.375 -3.605 1 98.06 97 PRO B C 1
ATOM 4364 O O . PRO B 1 97 ? 21.891 -10.438 -3.73 1 98.06 97 PRO B O 1
ATOM 4367 N N . GLY B 1 98 ? 23.547 -11.805 -4.617 1 98 98 GLY B N 1
ATOM 4368 C CA . GLY B 1 98 ? 23.531 -11.172 -5.926 1 98 98 GLY B CA 1
ATOM 4369 C C . GLY B 1 98 ? 23.922 -9.703 -5.875 1 98 98 GLY B C 1
ATOM 4370 O O . GLY B 1 98 ? 23.594 -8.938 -6.781 1 98 98 GLY B O 1
ATOM 4371 N N . GLY B 1 99 ? 24.438 -9.242 -4.797 1 98.38 99 GLY B N 1
ATOM 4372 C CA . GLY B 1 99 ? 24.859 -7.852 -4.664 1 98.38 99 GLY B CA 1
ATOM 4373 C C . GLY B 1 99 ? 23.797 -6.969 -4.039 1 98.38 99 GLY B C 1
ATOM 4374 O O . GLY B 1 99 ? 24.016 -5.773 -3.838 1 98.38 99 GLY B O 1
ATOM 4375 N N . LEU B 1 100 ? 22.609 -7.559 -3.75 1 98.81 100 LEU B N 1
ATOM 4376 C CA . LEU B 1 100 ? 21.594 -6.824 -3.014 1 98.81 100 LEU B CA 1
ATOM 4377 C C . LEU B 1 100 ? 22.094 -6.457 -1.617 1 98.81 100 LEU B C 1
ATOM 4379 O O . LEU B 1 100 ? 22.641 -7.305 -0.909 1 98.81 100 LEU B O 1
ATOM 4383 N N . SER B 1 101 ? 21.891 -5.168 -1.212 1 98.56 101 SER B N 1
ATOM 4384 C CA . SER B 1 101 ? 22.562 -4.758 0.012 1 98.56 101 SER B CA 1
ATOM 4385 C C . SER B 1 101 ? 21.656 -3.904 0.89 1 98.56 101 SER B C 1
ATOM 4387 O O . SER B 1 101 ? 21.922 -3.711 2.076 1 98.56 101 SER B O 1
ATOM 4389 N N . LYS B 1 102 ? 20.594 -3.322 0.354 1 98.81 102 LYS B N 1
ATOM 4390 C CA . LYS B 1 102 ? 19.672 -2.477 1.107 1 98.81 102 LYS B CA 1
ATOM 4391 C C . LYS B 1 102 ? 18.219 -2.928 0.913 1 98.81 102 LYS B C 1
ATOM 4393 O O . LYS B 1 102 ? 17.891 -3.541 -0.104 1 98.81 102 LYS B O 1
ATOM 4398 N N . ALA B 1 103 ? 17.438 -2.596 1.906 1 98.88 103 ALA B N 1
ATOM 4399 C CA . ALA B 1 103 ? 16.016 -2.951 1.853 1 98.88 103 ALA B CA 1
ATOM 4400 C C . ALA B 1 103 ? 15.141 -1.734 2.127 1 98.88 103 ALA B C 1
ATOM 4402 O O . ALA B 1 103 ? 15.477 -0.896 2.967 1 98.88 103 ALA B O 1
ATOM 4403 N N . ILE B 1 104 ? 14.078 -1.579 1.398 1 98.75 104 ILE B N 1
ATOM 4404 C CA . ILE B 1 104 ? 12.914 -0.752 1.706 1 98.75 104 ILE B CA 1
ATOM 4405 C C . ILE B 1 104 ? 11.742 -1.641 2.113 1 98.75 104 ILE B C 1
ATOM 4407 O O . ILE B 1 104 ? 11.25 -2.436 1.312 1 98.75 104 ILE B O 1
ATOM 4411 N N . PHE B 1 105 ? 11.273 -1.505 3.363 1 98.69 105 PHE B N 1
ATOM 4412 C CA . PHE B 1 105 ? 10.125 -2.301 3.795 1 98.69 105 PHE B CA 1
ATOM 4413 C C . PHE B 1 105 ? 8.836 -1.491 3.705 1 98.69 105 PHE B C 1
ATOM 4415 O O . PHE B 1 105 ? 8.781 -0.352 4.172 1 98.69 105 PHE B O 1
ATOM 4422 N N . VAL B 1 106 ? 7.844 -2.043 3.025 1 98.5 106 VAL B N 1
ATOM 4423 C CA . VAL B 1 106 ? 6.527 -1.438 2.865 1 98.5 106 VAL B CA 1
ATOM 4424 C C . VAL B 1 106 ? 5.445 -2.443 3.258 1 98.5 106 VAL B C 1
ATOM 4426 O O . VAL B 1 106 ? 5.742 -3.48 3.855 1 98.5 106 VAL B O 1
ATOM 4429 N N . ASN B 1 107 ? 4.141 -2.146 2.957 1 98.19 107 ASN B N 1
ATOM 4430 C CA . ASN B 1 107 ? 3.074 -2.932 3.57 1 98.19 107 ASN B CA 1
ATOM 4431 C C . ASN B 1 107 ? 2.488 -3.945 2.59 1 98.19 107 ASN B C 1
ATOM 4433 O O . ASN B 1 107 ? 1.839 -4.91 3 1 98.19 107 ASN B O 1
ATOM 4437 N N . SER B 1 108 ? 2.664 -3.748 1.295 1 98.5 108 SER B N 1
ATOM 4438 C CA . SER B 1 108 ? 2.057 -4.637 0.311 1 98.5 108 SER B CA 1
ATOM 4439 C C . SER B 1 108 ? 2.951 -4.801 -0.913 1 98.5 108 SER B C 1
ATOM 4441 O O . SER B 1 108 ? 3.869 -4.008 -1.128 1 98.5 108 SER B O 1
ATOM 4443 N N . GLY B 1 109 ? 2.662 -5.852 -1.672 1 98.56 109 GLY B N 1
ATOM 4444 C CA . GLY B 1 109 ? 3.371 -6.039 -2.928 1 98.56 109 GLY B CA 1
ATOM 4445 C C . GLY B 1 109 ? 3.174 -4.895 -3.902 1 98.56 109 GLY B C 1
ATOM 4446 O O . GLY B 1 109 ? 4.109 -4.5 -4.602 1 98.56 109 GLY B O 1
ATOM 4447 N N . SER B 1 110 ? 1.963 -4.348 -3.99 1 98.69 110 SER B N 1
ATOM 4448 C CA . SER B 1 110 ? 1.685 -3.207 -4.855 1 98.69 110 SER B CA 1
ATOM 4449 C C . SER B 1 110 ? 2.547 -2.008 -4.48 1 98.69 110 SER B C 1
ATOM 4451 O O . SER B 1 110 ? 3.121 -1.352 -5.355 1 98.69 110 SER B O 1
ATOM 4453 N N . GLU B 1 111 ? 2.666 -1.731 -3.203 1 98.69 111 GLU B N 1
ATOM 4454 C CA . GLU B 1 111 ? 3.533 -0.656 -2.732 1 98.69 111 GLU B CA 1
ATOM 4455 C C . GLU B 1 111 ? 4.992 -0.932 -3.08 1 98.69 111 GLU B C 1
ATOM 4457 O O . GLU B 1 111 ? 5.742 -0.012 -3.422 1 98.69 111 GLU B O 1
ATOM 4462 N N . ALA B 1 112 ? 5.395 -2.176 -2.914 1 98.88 112 ALA B N 1
ATOM 4463 C CA . ALA B 1 112 ? 6.77 -2.543 -3.242 1 98.88 112 ALA B CA 1
ATOM 4464 C C . ALA B 1 112 ? 7.066 -2.289 -4.719 1 98.88 112 ALA B C 1
ATOM 4466 O O . ALA B 1 112 ? 8.133 -1.778 -5.062 1 98.88 112 ALA B O 1
ATOM 4467 N N . THR B 1 113 ? 6.105 -2.645 -5.59 1 98.94 113 THR B N 1
ATOM 4468 C CA . THR B 1 113 ? 6.289 -2.408 -7.02 1 98.94 113 THR B CA 1
ATOM 4469 C C . THR B 1 113 ? 6.391 -0.915 -7.312 1 98.94 113 THR B C 1
ATOM 4471 O O . THR B 1 113 ? 7.277 -0.482 -8.055 1 98.94 113 THR B O 1
ATOM 4474 N N . ASP B 1 114 ? 5.512 -0.121 -6.746 1 98.81 114 ASP B N 1
ATOM 4475 C CA . ASP B 1 114 ? 5.586 1.327 -6.914 1 98.81 114 ASP B CA 1
ATOM 4476 C C . ASP B 1 114 ? 6.941 1.865 -6.461 1 98.81 114 ASP B C 1
ATOM 4478 O O . ASP B 1 114 ? 7.559 2.668 -7.164 1 98.81 114 ASP B O 1
ATOM 4482 N N . ALA B 1 115 ? 7.387 1.417 -5.301 1 98.75 115 ALA B N 1
ATOM 4483 C CA . ALA B 1 115 ? 8.664 1.86 -4.762 1 98.75 115 ALA B CA 1
ATOM 4484 C C . ALA B 1 115 ? 9.82 1.466 -5.684 1 98.75 115 ALA B C 1
ATOM 4486 O O . ALA B 1 115 ? 10.75 2.246 -5.891 1 98.75 115 ALA B O 1
ATOM 4487 N N . ALA B 1 116 ? 9.758 0.264 -6.219 1 98.94 116 ALA B N 1
ATOM 4488 C CA . ALA B 1 116 ? 10.805 -0.231 -7.109 1 98.94 116 ALA B CA 1
ATOM 4489 C C . ALA B 1 116 ? 10.883 0.61 -8.383 1 98.94 116 ALA B C 1
ATOM 4491 O O . ALA B 1 116 ? 11.977 0.942 -8.844 1 98.94 116 ALA B O 1
ATOM 4492 N N . LEU B 1 117 ? 9.75 0.916 -8.969 1 98.81 117 LEU B N 1
ATOM 4493 C CA . LEU B 1 117 ? 9.711 1.726 -10.18 1 98.81 117 LEU B CA 1
ATOM 4494 C C . LEU B 1 117 ? 10.258 3.123 -9.914 1 98.81 117 LEU B C 1
ATOM 4496 O O . LEU B 1 117 ? 11.062 3.635 -10.703 1 98.81 117 LEU B O 1
ATOM 4500 N N . LYS B 1 118 ? 9.828 3.711 -8.875 1 98.56 118 LYS B N 1
ATOM 4501 C CA . LYS B 1 118 ? 10.281 5.055 -8.531 1 98.56 118 LYS B CA 1
ATOM 4502 C C . LYS B 1 118 ? 11.773 5.062 -8.211 1 98.56 118 LYS B C 1
ATOM 4504 O O . LYS B 1 118 ? 12.492 6 -8.57 1 98.56 118 LYS B O 1
ATOM 4509 N N . LEU B 1 119 ? 12.219 4.035 -7.492 1 98.69 119 LEU B N 1
ATOM 4510 C CA . LEU B 1 119 ? 13.641 3.869 -7.207 1 98.69 119 LEU B CA 1
ATOM 4511 C C . LEU B 1 119 ? 14.453 3.812 -8.492 1 98.69 119 LEU B C 1
ATOM 4513 O O . LEU B 1 119 ? 15.492 4.465 -8.609 1 98.69 119 LEU B O 1
ATOM 4517 N N . ALA B 1 120 ? 14 3.039 -9.453 1 98.88 120 ALA B N 1
ATOM 4518 C CA . ALA B 1 120 ? 14.688 2.893 -10.727 1 98.88 120 ALA B CA 1
ATOM 4519 C C . ALA B 1 120 ? 14.789 4.23 -11.453 1 98.88 120 ALA B C 1
ATOM 4521 O O . ALA B 1 120 ? 15.852 4.582 -11.969 1 98.88 120 ALA B O 1
ATOM 4522 N N . ILE B 1 121 ? 13.734 4.977 -11.516 1 98.62 121 ILE B N 1
ATOM 4523 C CA . ILE B 1 121 ? 13.711 6.27 -12.195 1 98.62 121 ILE B CA 1
ATOM 4524 C C . ILE B 1 121 ? 14.672 7.234 -11.516 1 98.62 121 ILE B C 1
ATOM 4526 O O . ILE B 1 121 ? 15.445 7.926 -12.18 1 98.62 121 ILE B O 1
ATOM 4530 N N . GLN B 1 122 ? 14.57 7.293 -10.211 1 98.31 122 GLN B N 1
ATOM 4531 C CA . GLN B 1 122 ? 15.461 8.195 -9.484 1 98.31 122 GLN B CA 1
ATOM 4532 C C . GLN B 1 122 ? 16.922 7.805 -9.688 1 98.31 122 GLN B C 1
ATOM 4534 O O . GLN B 1 122 ? 17.797 8.664 -9.742 1 98.31 122 GLN B O 1
ATOM 4539 N N . TYR B 1 123 ? 17.219 6.453 -9.703 1 98.69 123 TYR B N 1
ATOM 4540 C CA . TYR B 1 123 ? 18.562 5.969 -9.984 1 98.69 123 TYR B CA 1
ATOM 4541 C C . TYR B 1 123 ? 19.141 6.617 -11.242 1 98.69 123 TYR B C 1
ATOM 4543 O O . TYR B 1 123 ? 20.25 7.129 -11.234 1 98.69 123 TYR B O 1
ATOM 4551 N N . TRP B 1 124 ? 18.328 6.641 -12.281 1 98.69 124 TRP B N 1
ATOM 4552 C CA . TRP B 1 124 ? 18.781 7.195 -13.547 1 98.69 124 TRP B CA 1
ATOM 4553 C C . TRP B 1 124 ? 18.938 8.711 -13.461 1 98.69 124 TRP B C 1
ATOM 4555 O O . TRP B 1 124 ? 19.859 9.281 -14.062 1 98.69 124 TRP B O 1
ATOM 4565 N N . HIS B 1 125 ? 18.047 9.375 -12.727 1 98.12 125 HIS B N 1
ATOM 4566 C CA . HIS B 1 125 ? 18.219 10.805 -12.469 1 98.12 125 HIS B CA 1
ATOM 4567 C C . HIS B 1 125 ? 19.547 11.078 -11.773 1 98.12 125 HIS B C 1
ATOM 4569 O O . HIS B 1 125 ? 20.266 12.016 -12.141 1 98.12 125 HIS B O 1
ATOM 4575 N N . GLU B 1 126 ? 19.875 10.234 -10.75 1 97.94 126 GLU B N 1
ATOM 4576 C CA . GLU B 1 126 ? 21.094 10.398 -9.984 1 97.94 126 GLU B CA 1
ATOM 4577 C C . GLU B 1 126 ? 22.328 10.25 -10.867 1 97.94 126 GLU B C 1
ATOM 4579 O O . GLU B 1 126 ? 23.359 10.875 -10.617 1 97.94 126 GLU B O 1
ATOM 4584 N N . LEU B 1 127 ? 22.234 9.492 -11.938 1 98.19 127 LEU B N 1
ATOM 4585 C CA . LEU B 1 127 ? 23.359 9.227 -12.82 1 98.19 127 LEU B CA 1
ATOM 4586 C C . LEU B 1 127 ? 23.391 10.227 -13.977 1 98.19 127 LEU B C 1
ATOM 4588 O O . LEU B 1 127 ? 24.188 10.078 -14.906 1 98.19 127 LEU B O 1
ATOM 4592 N N . GLY B 1 128 ? 22.531 11.195 -13.969 1 98.12 128 GLY B N 1
ATOM 4593 C CA . GLY B 1 128 ? 22.484 12.203 -15.016 1 98.12 128 GLY B CA 1
ATOM 4594 C C . GLY B 1 128 ? 21.875 11.695 -16.312 1 98.12 128 GLY B C 1
ATOM 4595 O O . GLY B 1 128 ? 22.219 12.172 -17.391 1 98.12 128 GLY B O 1
ATOM 4596 N N . GLN B 1 129 ? 21.031 10.688 -16.234 1 98.38 129 GLN B N 1
ATOM 4597 C CA . GLN B 1 129 ? 20.344 10.125 -17.391 1 98.38 129 GLN B CA 1
ATOM 4598 C C . GLN B 1 129 ? 18.828 10.125 -17.203 1 98.38 129 GLN B C 1
ATOM 4600 O O . GLN B 1 129 ? 18.188 9.078 -17.328 1 98.38 129 GLN B O 1
ATOM 4605 N N . PRO B 1 130 ? 18.25 11.312 -16.938 1 97.81 130 PRO B N 1
ATOM 4606 C CA . PRO B 1 130 ? 16.828 11.398 -16.609 1 97.81 130 PRO B CA 1
ATOM 4607 C C . PRO B 1 130 ? 15.922 10.961 -17.766 1 97.81 130 PRO B C 1
ATOM 4609 O O . PRO B 1 130 ? 14.719 10.75 -17.562 1 97.81 130 PRO B O 1
ATOM 4612 N N . GLN B 1 131 ? 16.484 10.797 -18.969 1 97.81 131 GLN B N 1
ATOM 4613 C CA . GLN B 1 131 ? 15.703 10.383 -20.125 1 97.81 131 GLN B CA 1
ATOM 4614 C C . GLN B 1 131 ? 15.336 8.906 -20.047 1 97.81 131 GLN B C 1
ATOM 4616 O O . GLN B 1 131 ? 14.477 8.43 -20.781 1 97.81 131 GLN B O 1
ATOM 4621 N N . ARG B 1 132 ? 16.016 8.117 -19.188 1 98.56 132 ARG B N 1
ATOM 4622 C CA . ARG B 1 132 ? 15.695 6.703 -19.031 1 98.56 132 ARG B CA 1
ATOM 4623 C C . ARG B 1 132 ? 14.461 6.508 -18.156 1 98.56 132 ARG B C 1
ATOM 4625 O O . ARG B 1 132 ? 14.578 6.297 -16.953 1 98.56 132 ARG B O 1
ATOM 4632 N N . THR B 1 133 ? 13.32 6.508 -18.797 1 98.12 133 THR B N 1
ATOM 4633 C CA . THR B 1 133 ? 12.07 6.465 -18.047 1 98.12 133 THR B CA 1
ATOM 4634 C C . THR B 1 133 ? 11.195 5.312 -18.531 1 98.12 133 THR B C 1
ATOM 4636 O O . THR B 1 133 ? 10.164 5.012 -17.922 1 98.12 133 THR B O 1
ATOM 4639 N N . HIS B 1 134 ? 11.547 4.625 -19.625 1 98.81 134 HIS B N 1
ATOM 4640 C CA . HIS B 1 134 ? 10.703 3.605 -20.219 1 98.81 134 HIS B CA 1
ATOM 4641 C C . HIS B 1 134 ? 10.93 2.242 -19.578 1 98.81 134 HIS B C 1
ATOM 4643 O O . HIS B 1 134 ? 12.078 1.806 -19.438 1 98.81 134 HIS B O 1
ATOM 4649 N N . PHE B 1 135 ? 9.898 1.607 -19.172 1 98.88 135 PHE B N 1
ATOM 4650 C CA . PHE B 1 135 ? 9.984 0.248 -18.656 1 98.88 135 PHE B CA 1
ATOM 4651 C C . PHE B 1 135 ? 9.469 -0.757 -19.672 1 98.88 135 PHE B C 1
ATOM 4653 O O . PHE B 1 135 ? 8.539 -0.467 -20.422 1 98.88 135 PHE B O 1
ATOM 4660 N N . ILE B 1 136 ? 10.102 -1.849 -19.766 1 98.94 136 ILE B N 1
ATOM 4661 C CA . ILE B 1 136 ? 9.648 -3.004 -20.531 1 98.94 136 ILE B CA 1
ATOM 4662 C C . ILE B 1 136 ? 9.195 -4.109 -19.578 1 98.94 136 ILE B C 1
ATOM 4664 O O . ILE B 1 136 ? 9.914 -4.457 -18.641 1 98.94 136 ILE B O 1
ATOM 4668 N N . SER B 1 137 ? 7.965 -4.582 -19.719 1 98.81 137 SER B N 1
ATOM 4669 C CA . SER B 1 137 ? 7.395 -5.652 -18.906 1 98.81 137 SER B CA 1
ATOM 4670 C C . SER B 1 137 ? 6.836 -6.77 -19.766 1 98.81 137 SER B C 1
ATOM 4672 O O . SER B 1 137 ? 7.113 -6.824 -20.969 1 98.81 137 SER B O 1
ATOM 4674 N N . ARG B 1 138 ? 6.23 -7.762 -19.172 1 98.62 138 ARG B N 1
ATOM 4675 C CA . ARG B 1 138 ? 5.711 -8.891 -19.938 1 98.62 138 ARG B CA 1
ATOM 4676 C C . ARG B 1 138 ? 4.195 -8.805 -20.078 1 98.62 138 ARG B C 1
ATOM 4678 O O . ARG B 1 138 ? 3.51 -8.305 -19.188 1 98.62 138 ARG B O 1
ATOM 4685 N N . LYS B 1 139 ? 3.76 -9.273 -21.25 1 97.5 139 LYS B N 1
ATOM 4686 C CA . LYS B 1 139 ? 2.336 -9.578 -21.375 1 97.5 139 LYS B CA 1
ATOM 4687 C C . LYS B 1 139 ? 1.924 -10.656 -20.375 1 97.5 139 LYS B C 1
ATOM 4689 O O . LYS B 1 139 ? 2.75 -11.469 -19.953 1 97.5 139 LYS B O 1
ATOM 4694 N N . GLN B 1 140 ? 0.597 -10.68 -19.969 1 96.94 140 GLN B N 1
ATOM 4695 C CA . GLN B 1 140 ? 0.017 -11.648 -19.047 1 96.94 140 GLN B CA 1
ATOM 4696 C C . GLN B 1 140 ? 0.877 -11.805 -17.797 1 96.94 140 GLN B C 1
ATOM 4698 O O . GLN B 1 140 ? 1.274 -12.914 -17.438 1 96.94 140 GLN B O 1
ATOM 4703 N N . SER B 1 141 ? 1.217 -10.734 -17.234 1 97.81 141 SER B N 1
ATOM 4704 C CA . SER B 1 141 ? 1.954 -10.586 -15.977 1 97.81 141 SER B CA 1
ATOM 4705 C C . SER B 1 141 ? 1.148 -9.805 -14.945 1 97.81 141 SER B C 1
ATOM 4707 O O . SER B 1 141 ? 0.099 -9.242 -15.273 1 97.81 141 SER B O 1
ATOM 4709 N N . TYR B 1 142 ? 1.555 -9.852 -13.734 1 97.06 142 TYR B N 1
ATOM 4710 C CA . TYR B 1 142 ? 0.892 -9.125 -12.656 1 97.06 142 TYR B CA 1
ATOM 4711 C C . TYR B 1 142 ? 1.898 -8.664 -11.609 1 97.06 142 TYR B C 1
ATOM 4713 O O . TYR B 1 142 ? 2.635 -9.484 -11.047 1 97.06 142 TYR B O 1
ATOM 4721 N N . HIS B 1 143 ? 1.904 -7.391 -11.328 1 98.62 143 HIS B N 1
ATOM 4722 C CA . HIS B 1 143 ? 2.869 -6.812 -10.398 1 98.62 143 HIS B CA 1
ATOM 4723 C C . HIS B 1 143 ? 2.172 -5.988 -9.32 1 98.62 143 HIS B C 1
ATOM 4725 O O . HIS B 1 143 ? 2.816 -5.211 -8.609 1 98.62 143 HIS B O 1
ATOM 4731 N N . GLY B 1 144 ? 0.887 -6.078 -9.188 1 97.56 144 GLY B N 1
ATOM 4732 C CA . GLY B 1 144 ? 0.149 -5.387 -8.141 1 97.56 144 GLY B CA 1
ATOM 4733 C C . GLY B 1 144 ? -1.065 -4.641 -8.664 1 97.56 144 GLY B C 1
ATOM 4734 O O . GLY B 1 144 ? -1.311 -4.609 -9.867 1 97.56 144 GLY B O 1
ATOM 4735 N N . ASN B 1 145 ? -1.819 -4.027 -7.754 1 96.94 145 ASN B N 1
ATOM 4736 C CA . ASN B 1 145 ? -3.131 -3.504 -8.125 1 96.94 145 ASN B CA 1
ATOM 4737 C C . ASN B 1 145 ? -3.213 -1.996 -7.902 1 96.94 145 ASN B C 1
ATOM 4739 O O . ASN B 1 145 ? -4.215 -1.367 -8.25 1 96.94 145 ASN B O 1
ATOM 4743 N N . THR B 1 146 ? -2.195 -1.327 -7.297 1 98.31 146 THR B N 1
ATOM 4744 C CA . THR B 1 146 ? -2.145 0.128 -7.395 1 98.31 146 THR B CA 1
ATOM 4745 C C . THR B 1 146 ? -1.965 0.567 -8.844 1 98.31 146 THR B C 1
ATOM 4747 O O . THR B 1 146 ? -1.524 -0.218 -9.688 1 98.31 146 THR B O 1
ATOM 4750 N N . ILE B 1 147 ? -2.256 1.782 -9.078 1 98 147 ILE B N 1
ATOM 4751 C CA . ILE B 1 147 ? -2.199 2.281 -10.453 1 98 147 ILE B CA 1
ATOM 4752 C C . ILE B 1 147 ? -0.772 2.17 -10.984 1 98 147 ILE B C 1
ATOM 4754 O O . ILE B 1 147 ? -0.557 1.73 -12.117 1 98 147 ILE B O 1
ATOM 4758 N N . GLY B 1 148 ? 0.221 2.549 -10.148 1 98.19 148 GLY B N 1
ATOM 4759 C CA . GLY B 1 148 ? 1.605 2.426 -10.578 1 98.19 148 GLY B CA 1
ATOM 4760 C C . GLY B 1 148 ? 2.012 0.996 -10.883 1 98.19 148 GLY B C 1
ATOM 4761 O O . GLY B 1 148 ? 2.629 0.728 -11.914 1 98.19 148 GLY B O 1
ATOM 4762 N N . ALA B 1 149 ? 1.65 0.072 -10.031 1 98.56 149 ALA B N 1
ATOM 4763 C CA . ALA B 1 149 ? 1.946 -1.342 -10.242 1 98.56 149 ALA B CA 1
ATOM 4764 C C . ALA B 1 149 ? 1.214 -1.877 -11.469 1 98.56 149 ALA B C 1
ATOM 4766 O O . ALA B 1 149 ? 1.762 -2.684 -12.227 1 98.56 149 ALA B O 1
ATOM 4767 N N . LEU B 1 150 ? 0.024 -1.424 -11.656 1 97.75 150 LEU B N 1
ATOM 4768 C CA . LEU B 1 150 ? -0.791 -1.866 -12.781 1 97.75 150 LEU B CA 1
ATOM 4769 C C . LEU B 1 150 ? -0.188 -1.404 -14.109 1 97.75 150 LEU B C 1
ATOM 4771 O O . LEU B 1 150 ? -0.339 -2.076 -15.133 1 97.75 150 LEU B O 1
ATOM 4775 N N . CYS B 1 151 ? 0.493 -0.292 -14.109 1 97.88 151 CYS B N 1
ATOM 4776 C CA . CYS B 1 151 ? 1.131 0.221 -15.312 1 97.88 151 CYS B CA 1
ATOM 4777 C C . CYS B 1 151 ? 2.121 -0.79 -15.883 1 97.88 151 CYS B C 1
ATOM 4779 O O . CYS B 1 151 ? 2.305 -0.872 -17.094 1 97.88 151 CYS B O 1
ATOM 4781 N N . VAL B 1 152 ? 2.709 -1.62 -15.008 1 98.56 152 VAL B N 1
ATOM 4782 C CA . VAL B 1 152 ? 3.715 -2.559 -15.5 1 98.56 152 VAL B CA 1
ATOM 4783 C C . VAL B 1 152 ? 3.166 -3.982 -15.438 1 98.56 152 VAL B C 1
ATOM 4785 O O . VAL B 1 152 ? 3.91 -4.949 -15.617 1 98.56 152 VAL B O 1
ATOM 4788 N N . SER B 1 153 ? 1.895 -4.121 -15.125 1 98.12 153 SER B N 1
ATOM 4789 C CA . SER B 1 153 ? 1.216 -5.414 -15.195 1 98.12 153 SER B CA 1
ATOM 4790 C C . SER B 1 153 ? 0.566 -5.621 -16.562 1 98.12 153 SER B C 1
ATOM 4792 O O . SER B 1 153 ? -0.173 -4.758 -17.047 1 98.12 153 SER B O 1
ATOM 4794 N N . GLY B 1 154 ? 0.898 -6.723 -17.234 1 97.25 154 GLY B N 1
ATOM 4795 C CA . GLY B 1 154 ? 0.271 -7.043 -18.516 1 97.25 154 GLY B CA 1
ATOM 4796 C C . GLY B 1 154 ? -0.988 -7.879 -18.359 1 97.25 154 GLY B C 1
ATOM 4797 O O . GLY B 1 154 ? -1.15 -8.891 -19.047 1 97.25 154 GLY B O 1
ATOM 4798 N N . HIS B 1 155 ? -1.874 -7.598 -17.391 1 95.88 155 HIS B N 1
ATOM 4799 C CA . HIS B 1 155 ? -3.117 -8.297 -17.094 1 95.88 155 HIS B CA 1
ATOM 4800 C C . HIS B 1 155 ? -4.316 -7.562 -17.688 1 95.88 155 HIS B C 1
ATOM 4802 O O . HIS B 1 155 ? -4.754 -6.547 -17.141 1 95.88 155 HIS B O 1
ATOM 4808 N N . ASP B 1 156 ? -4.961 -8.086 -18.688 1 93.62 156 ASP B N 1
ATOM 4809 C CA . ASP B 1 156 ? -5.957 -7.375 -19.484 1 93.62 156 ASP B CA 1
ATOM 4810 C C . ASP B 1 156 ? -7.16 -6.98 -18.625 1 93.62 156 ASP B C 1
ATOM 4812 O O . ASP B 1 156 ? -7.547 -5.809 -18.594 1 93.62 156 ASP B O 1
ATOM 4816 N N . SER B 1 157 ? -7.707 -7.91 -17.938 1 91.88 157 SER B N 1
ATOM 4817 C CA . SER B 1 157 ? -8.945 -7.645 -17.219 1 91.88 157 SER B CA 1
ATOM 4818 C C . SER B 1 157 ? -8.711 -6.68 -16.062 1 91.88 157 SER B C 1
ATOM 4820 O O . SER B 1 157 ? -9.578 -5.863 -15.734 1 91.88 157 SER B O 1
ATOM 4822 N N . ARG B 1 158 ? -7.57 -6.746 -15.398 1 92.88 158 ARG B N 1
ATOM 4823 C CA . ARG B 1 158 ? -7.273 -5.863 -14.273 1 92.88 158 ARG B CA 1
ATOM 4824 C C . ARG B 1 158 ? -7.066 -4.43 -14.75 1 92.88 158 ARG B C 1
ATOM 4826 O O . ARG B 1 158 ? -7.293 -3.482 -13.992 1 92.88 158 ARG B O 1
ATOM 4833 N N . ARG B 1 159 ? -6.691 -4.234 -15.977 1 94.44 159 ARG B N 1
ATOM 4834 C CA . ARG B 1 159 ? -6.402 -2.914 -16.531 1 94.44 159 ARG B CA 1
ATOM 4835 C C . ARG B 1 159 ? -7.629 -2.322 -17.203 1 94.44 159 ARG B C 1
ATOM 4837 O O . ARG B 1 159 ? -7.672 -1.125 -17.5 1 94.44 159 ARG B O 1
ATOM 4844 N N . GLU B 1 160 ? -8.594 -3.098 -17.438 1 93.31 160 GLU B N 1
ATOM 4845 C CA . GLU B 1 160 ? -9.672 -2.793 -18.391 1 93.31 160 GLU B CA 1
ATOM 4846 C C . GLU B 1 160 ? -10.32 -1.451 -18.062 1 93.31 160 GLU B C 1
ATOM 4848 O O . GLU B 1 160 ? -10.43 -0.581 -18.922 1 93.31 160 GLU B O 1
ATOM 4853 N N . PHE B 1 161 ? -10.664 -1.22 -16.812 1 94.94 161 PHE B N 1
ATOM 4854 C CA . PHE B 1 161 ? -11.414 -0.03 -16.422 1 94.94 161 PHE B CA 1
ATOM 4855 C C . PHE B 1 161 ? -10.484 1.176 -16.312 1 94.94 161 PHE B C 1
ATOM 4857 O O . PHE B 1 161 ? -10.953 2.316 -16.25 1 94.94 161 PHE B O 1
ATOM 4864 N N . TYR B 1 162 ? -9.219 0.969 -16.297 1 96.56 162 TYR B N 1
ATOM 4865 C CA . TYR B 1 162 ? -8.344 2.012 -15.789 1 96.56 162 TYR B CA 1
ATOM 4866 C C . TYR B 1 162 ? -7.348 2.463 -16.859 1 96.56 162 TYR B C 1
ATOM 4868 O O . TYR B 1 162 ? -6.281 2.992 -16.531 1 96.56 162 TYR B O 1
ATOM 4876 N N . GLN B 1 163 ? -7.68 2.291 -18.047 1 94.75 163 GLN B N 1
ATOM 4877 C CA . GLN B 1 163 ? -6.809 2.588 -19.188 1 94.75 163 GLN B CA 1
ATOM 4878 C C . GLN B 1 163 ? -6.375 4.051 -19.172 1 94.75 163 GLN B C 1
ATOM 4880 O O . GLN B 1 163 ? -5.254 4.375 -19.578 1 94.75 163 GLN B O 1
ATOM 4885 N N . SER B 1 164 ? -7.227 4.938 -18.688 1 93 164 SER B N 1
ATOM 4886 C CA . SER B 1 164 ? -6.953 6.371 -18.703 1 93 164 SER B CA 1
ATOM 4887 C C . SER B 1 164 ? -5.812 6.723 -17.75 1 93 164 SER B C 1
ATOM 4889 O O . SER B 1 164 ? -5.227 7.805 -17.844 1 93 164 SER B O 1
ATOM 4891 N N . PHE B 1 165 ? -5.434 5.805 -16.828 1 93.56 165 PHE B N 1
ATOM 4892 C CA . PHE B 1 165 ? -4.375 6.062 -15.859 1 93.56 165 PHE B CA 1
ATOM 4893 C C . PHE B 1 165 ? -3.068 5.414 -16.297 1 93.56 165 PHE B C 1
ATOM 4895 O O . PHE B 1 165 ? -2.008 5.703 -15.742 1 93.56 165 PHE B O 1
ATOM 4902 N N . MET B 1 166 ? -3.174 4.543 -17.266 1 94.94 166 MET B N 1
ATOM 4903 C CA . MET B 1 166 ? -1.983 3.773 -17.625 1 94.94 166 MET B CA 1
ATOM 4904 C C . MET B 1 166 ? -0.915 4.676 -18.234 1 94.94 166 MET B C 1
ATOM 4906 O O . MET B 1 166 ? -1.222 5.535 -19.062 1 94.94 166 MET B O 1
ATOM 4910 N N . SER B 1 167 ? 0.306 4.477 -17.781 1 94.31 167 SER B N 1
ATOM 4911 C CA . SER B 1 167 ? 1.43 5.254 -18.297 1 94.31 167 SER B CA 1
ATOM 4912 C C . SER B 1 167 ? 1.743 4.883 -19.734 1 94.31 167 SER B C 1
ATOM 4914 O O . SER B 1 167 ? 1.514 3.746 -20.156 1 94.31 167 SER B O 1
ATOM 4916 N N . GLN B 1 168 ? 2.326 5.801 -20.438 1 93.25 168 GLN B N 1
ATOM 4917 C CA . GLN B 1 168 ? 2.684 5.57 -21.828 1 93.25 168 GLN B CA 1
ATOM 4918 C C . GLN B 1 168 ? 4.148 5.164 -21.969 1 93.25 168 GLN B C 1
ATOM 4920 O O . GLN B 1 168 ? 4.617 4.867 -23.062 1 93.25 168 GLN B O 1
ATOM 4925 N N . ASN B 1 169 ? 4.809 5.105 -20.859 1 97 169 ASN B N 1
ATOM 4926 C CA . ASN B 1 169 ? 6.23 4.777 -20.891 1 97 169 ASN B CA 1
ATOM 4927 C C . ASN B 1 169 ? 6.477 3.312 -20.547 1 97 169 ASN B C 1
ATOM 4929 O O . ASN B 1 169 ? 7.473 2.982 -19.906 1 97 169 ASN B O 1
ATOM 4933 N N . VAL B 1 170 ? 5.57 2.453 -20.875 1 98.31 170 VAL B N 1
ATOM 4934 C CA . VAL B 1 170 ? 5.695 1.02 -20.625 1 98.31 170 VAL B CA 1
ATOM 4935 C C . VAL B 1 170 ? 5.359 0.244 -21.891 1 98.31 170 VAL B C 1
ATOM 4937 O O . VAL B 1 170 ? 4.402 0.579 -22.594 1 98.31 170 VAL B O 1
ATOM 4940 N N . SER B 1 171 ? 6.121 -0.621 -22.328 1 98.56 171 SER B N 1
ATOM 4941 C CA . SER B 1 171 ? 5.777 -1.564 -23.391 1 98.56 171 SER B CA 1
ATOM 4942 C C . SER B 1 171 ? 5.84 -3.004 -22.891 1 98.56 171 SER B C 1
ATOM 4944 O O . SER B 1 171 ? 6.414 -3.275 -21.828 1 98.56 171 SER B O 1
ATOM 4946 N N . PHE B 1 172 ? 5.223 -3.934 -23.578 1 98.5 172 PHE B N 1
ATOM 4947 C CA . PHE B 1 172 ? 5.035 -5.305 -23.109 1 98.5 172 PHE B CA 1
ATOM 4948 C C . PHE B 1 172 ? 5.527 -6.297 -24.156 1 98.5 172 PHE B C 1
ATOM 4950 O O . PHE B 1 172 ? 5.328 -6.098 -25.359 1 98.5 172 PHE B O 1
ATOM 4957 N N . LEU B 1 173 ? 6.219 -7.32 -23.672 1 98.5 173 LEU B N 1
ATOM 4958 C CA . LEU B 1 173 ? 6.715 -8.414 -24.5 1 98.5 173 LEU B CA 1
ATOM 4959 C C . LEU B 1 173 ? 6.066 -9.734 -24.094 1 98.5 173 LEU B C 1
ATOM 4961 O O . LEU B 1 173 ? 5.367 -9.805 -23.094 1 98.5 173 LEU B O 1
ATOM 4965 N N . ASP B 1 174 ? 6.277 -10.711 -24.906 1 98.31 174 ASP B N 1
ATOM 4966 C CA . ASP B 1 174 ? 5.719 -12.031 -24.641 1 98.31 174 ASP B CA 1
ATOM 4967 C C . ASP B 1 174 ? 6.316 -12.633 -23.359 1 98.31 174 ASP B C 1
ATOM 4969 O O . ASP B 1 174 ? 7.492 -12.422 -23.062 1 98.31 174 ASP B O 1
ATOM 4973 N N . PRO B 1 175 ? 5.453 -13.344 -22.594 1 97.56 175 PRO B N 1
ATOM 4974 C CA . PRO B 1 175 ? 5.996 -14.102 -21.469 1 97.56 175 PRO B CA 1
ATOM 4975 C C . PRO B 1 175 ? 6.738 -15.359 -21.906 1 97.56 175 PRO B C 1
ATOM 4977 O O . PRO B 1 175 ? 6.668 -15.75 -23.078 1 97.56 175 PRO B O 1
ATOM 4980 N N . CYS B 1 176 ? 7.52 -15.945 -21.016 1 98.38 176 CYS B N 1
ATOM 4981 C CA . CYS B 1 176 ? 8.172 -17.219 -21.281 1 98.38 176 CYS B CA 1
ATOM 4982 C C . CYS B 1 176 ? 7.234 -18.391 -20.984 1 98.38 176 CYS B C 1
ATOM 4984 O O . CYS B 1 176 ? 7.461 -19.141 -20.047 1 98.38 176 CYS B O 1
ATOM 4986 N N . TYR B 1 177 ? 6.188 -18.531 -21.797 1 98 177 TYR B N 1
ATOM 4987 C CA . TYR B 1 177 ? 5.133 -19.516 -21.609 1 98 177 TYR B CA 1
ATOM 4988 C C . TYR B 1 177 ? 5.293 -20.672 -22.594 1 98 177 TYR B C 1
ATOM 4990 O O . TYR B 1 177 ? 4.562 -20.766 -23.578 1 98 177 TYR B O 1
ATOM 4998 N N . ALA B 1 178 ? 6.152 -21.625 -22.266 1 97.75 178 ALA B N 1
ATOM 4999 C CA . ALA B 1 178 ? 6.59 -22.672 -23.172 1 97.75 178 ALA B CA 1
ATOM 5000 C C . ALA B 1 178 ? 5.41 -23.531 -23.641 1 97.75 178 ALA B C 1
ATOM 5002 O O . ALA B 1 178 ? 5.273 -23.812 -24.828 1 97.75 178 ALA B O 1
ATOM 5003 N N . TYR B 1 179 ? 4.465 -23.859 -22.734 1 97 179 TYR B N 1
ATOM 5004 C CA . TYR B 1 179 ? 3.367 -24.781 -23.016 1 97 179 TYR B CA 1
ATOM 5005 C C . TYR B 1 179 ? 2.49 -24.25 -24.141 1 97 179 TYR B C 1
ATOM 5007 O O . TYR B 1 179 ? 2.045 -25.016 -25 1 97 179 TYR B O 1
ATOM 5015 N N . ARG B 1 180 ? 2.309 -22.906 -24.141 1 96 180 ARG B N 1
ATOM 5016 C CA . ARG B 1 180 ? 1.381 -22.344 -25.109 1 96 180 ARG B CA 1
ATOM 5017 C C . ARG B 1 180 ? 2.131 -21.703 -26.281 1 96 180 ARG B C 1
ATOM 5019 O O . ARG B 1 180 ? 1.596 -21.609 -27.391 1 96 180 ARG B O 1
ATOM 5026 N N . MET B 1 181 ? 3.381 -21.344 -26.109 1 96.69 181 MET B N 1
ATOM 5027 C CA . MET B 1 181 ? 3.977 -20.422 -27.062 1 96.69 181 MET B CA 1
ATOM 5028 C C . MET B 1 181 ? 5.062 -21.109 -27.891 1 96.69 181 MET B C 1
ATOM 5030 O O . MET B 1 181 ? 5.461 -20.609 -28.938 1 96.69 181 MET B O 1
ATOM 5034 N N . LYS B 1 182 ? 5.613 -22.188 -27.344 1 96.62 182 LYS B N 1
ATOM 5035 C CA . LYS B 1 182 ? 6.641 -22.875 -28.125 1 96.62 182 LYS B CA 1
ATOM 5036 C C . LYS B 1 182 ? 6.062 -23.422 -29.422 1 96.62 182 LYS B C 1
ATOM 5038 O O . LYS B 1 182 ? 4.977 -24.016 -29.422 1 96.62 182 LYS B O 1
ATOM 5043 N N . ARG B 1 183 ? 6.785 -23.266 -30.453 1 95.75 183 ARG B N 1
ATOM 5044 C CA . ARG B 1 183 ? 6.414 -23.844 -31.75 1 95.75 183 ARG B CA 1
ATOM 5045 C C . ARG B 1 183 ? 6.738 -25.328 -31.812 1 95.75 183 ARG B C 1
ATOM 5047 O O . ARG B 1 183 ? 7.535 -25.828 -31.016 1 95.75 183 ARG B O 1
ATOM 5054 N N . LYS B 1 184 ? 6.055 -26.016 -32.781 1 94.75 184 LYS B N 1
ATOM 5055 C CA . LYS B 1 184 ? 6.332 -27.438 -32.969 1 94.75 184 LYS B CA 1
ATOM 5056 C C . LYS B 1 184 ? 7.812 -27.672 -33.281 1 94.75 184 LYS B C 1
ATOM 5058 O O . LYS B 1 184 ? 8.367 -27.078 -34.188 1 94.75 184 LYS B O 1
ATOM 5063 N N . GLY B 1 185 ? 8.398 -28.438 -32.5 1 95.69 185 GLY B N 1
ATOM 5064 C CA . GLY B 1 185 ? 9.789 -28.812 -32.719 1 95.69 185 GLY B CA 1
ATOM 5065 C C . GLY B 1 185 ? 10.773 -27.781 -32.188 1 95.69 185 GLY B C 1
ATOM 5066 O O . GLY B 1 185 ? 11.992 -27.984 -32.25 1 95.69 185 GLY B O 1
ATOM 5067 N N . GLU B 1 186 ? 10.297 -26.734 -31.594 1 97.56 186 GLU B N 1
ATOM 5068 C CA . GLU B 1 186 ? 11.164 -25.688 -31.078 1 97.56 186 GLU B CA 1
ATOM 5069 C C . GLU B 1 186 ? 11.812 -26.109 -29.766 1 97.56 186 GLU B C 1
ATOM 5071 O O . GLU B 1 186 ? 11.117 -26.516 -28.828 1 97.56 186 GLU B O 1
ATOM 5076 N N . SER B 1 187 ? 13.125 -26.047 -29.703 1 98.12 187 SER B N 1
ATOM 5077 C CA . SER B 1 187 ? 13.836 -26.359 -28.453 1 98.12 187 SER B CA 1
ATOM 5078 C C . SER B 1 187 ? 13.703 -25.219 -27.438 1 98.12 187 SER B C 1
ATOM 5080 O O . SER B 1 187 ? 13.312 -24.109 -27.797 1 98.12 187 SER B O 1
ATOM 5082 N N . ASP B 1 188 ? 14.023 -25.531 -26.219 1 98 188 ASP B N 1
ATOM 5083 C CA . ASP B 1 188 ? 14.062 -24.5 -25.188 1 98 188 ASP B CA 1
ATOM 5084 C C . ASP B 1 188 ? 15.047 -23.391 -25.562 1 98 188 ASP B C 1
ATOM 5086 O O . ASP B 1 188 ? 14.773 -22.219 -25.344 1 98 188 ASP B O 1
ATOM 5090 N N . SER B 1 189 ? 16.141 -23.797 -26.094 1 98.25 189 SER B N 1
ATOM 5091 C CA . SER B 1 189 ? 17.172 -22.844 -26.484 1 98.25 189 SER B CA 1
ATOM 5092 C C . SER B 1 189 ? 16.672 -21.922 -27.594 1 98.25 189 SER B C 1
ATOM 5094 O O . SER B 1 189 ? 16.891 -20.703 -27.547 1 98.25 189 SER B O 1
ATOM 5096 N N . ASP B 1 190 ? 15.992 -22.516 -28.594 1 98.38 190 ASP B N 1
ATOM 5097 C CA . ASP B 1 190 ? 15.445 -21.703 -29.688 1 98.38 190 ASP B CA 1
ATOM 5098 C C . ASP B 1 190 ? 14.352 -20.766 -29.188 1 98.38 190 ASP B C 1
ATOM 5100 O O . ASP B 1 190 ? 14.266 -19.625 -29.609 1 98.38 190 ASP B O 1
ATOM 5104 N N . PHE B 1 191 ? 13.508 -21.297 -28.375 1 98.56 191 PHE B N 1
ATOM 5105 C CA . PHE B 1 191 ? 12.438 -20.5 -27.766 1 98.56 191 PHE B CA 1
ATOM 5106 C C . PHE B 1 191 ? 13.016 -19.328 -26.969 1 98.56 191 PHE B C 1
ATOM 5108 O O . PHE B 1 191 ? 12.547 -18.203 -27.109 1 98.56 191 PHE B O 1
ATOM 5115 N N . THR B 1 192 ? 14.086 -19.562 -26.203 1 98.44 192 THR B N 1
ATOM 5116 C CA . THR B 1 192 ? 14.789 -18.531 -25.438 1 98.44 192 THR B CA 1
ATOM 5117 C C . THR B 1 192 ? 15.375 -17.469 -26.359 1 98.44 192 THR B C 1
ATOM 5119 O O . THR B 1 192 ? 15.25 -16.266 -26.109 1 98.44 192 THR B O 1
ATOM 5122 N N . GLU B 1 193 ? 15.984 -17.922 -27.391 1 98.44 193 GLU B N 1
ATOM 5123 C CA . GLU B 1 193 ? 16.578 -16.984 -28.344 1 98.44 193 GLU B CA 1
ATOM 5124 C C . GLU B 1 193 ? 15.531 -16.078 -28.969 1 98.44 193 GLU B C 1
ATOM 5126 O O . GLU B 1 193 ? 15.773 -14.891 -29.172 1 98.44 193 GLU B O 1
ATOM 5131 N N . ARG B 1 194 ? 14.398 -16.672 -29.328 1 98.56 194 ARG B N 1
ATOM 5132 C CA . ARG B 1 194 ? 13.305 -15.898 -29.906 1 98.56 194 ARG B CA 1
ATOM 5133 C C . ARG B 1 194 ? 12.812 -14.82 -28.938 1 98.56 194 ARG B C 1
ATOM 5135 O O . ARG B 1 194 ? 12.633 -13.664 -29.328 1 98.56 194 ARG B O 1
ATOM 5142 N N . LEU B 1 195 ? 12.641 -15.172 -27.703 1 98.75 195 LEU B N 1
ATOM 5143 C CA . LEU B 1 195 ? 12.172 -14.227 -26.688 1 98.75 195 LEU B CA 1
ATOM 5144 C C . LEU B 1 195 ? 13.242 -13.18 -26.391 1 98.75 195 LEU B C 1
ATOM 5146 O O . LEU B 1 195 ? 12.93 -12.008 -26.188 1 98.75 195 LEU B O 1
ATOM 5150 N N . ALA B 1 196 ? 14.492 -13.625 -26.266 1 98.75 196 ALA B N 1
ATOM 5151 C CA . ALA B 1 196 ? 15.609 -12.711 -26.031 1 98.75 196 ALA B CA 1
ATOM 5152 C C . ALA B 1 196 ? 15.734 -11.695 -27.156 1 98.75 196 ALA B C 1
ATOM 5154 O O . ALA B 1 196 ? 15.992 -10.516 -26.906 1 98.75 196 ALA B O 1
ATOM 5155 N N . SER B 1 197 ? 15.594 -12.164 -28.375 1 98.75 197 SER B N 1
ATOM 5156 C CA . SER B 1 197 ? 15.648 -11.273 -29.531 1 98.75 197 SER B CA 1
ATOM 5157 C C . SER B 1 197 ? 14.523 -10.242 -29.484 1 98.75 197 SER B C 1
ATOM 5159 O O . SER B 1 197 ? 14.727 -9.078 -29.828 1 98.75 197 SER B O 1
ATOM 5161 N N . GLN B 1 198 ? 13.383 -10.68 -29.078 1 98.88 198 GLN B N 1
ATOM 5162 C CA . GLN B 1 198 ? 12.266 -9.75 -28.938 1 98.88 198 GLN B CA 1
ATOM 5163 C C . GLN B 1 198 ? 12.602 -8.641 -27.938 1 98.88 198 GLN B C 1
ATOM 5165 O O . GLN B 1 198 ? 12.289 -7.477 -28.172 1 98.88 198 GLN B O 1
ATOM 5170 N N . PHE B 1 199 ? 13.25 -9.031 -26.906 1 98.88 199 PHE B N 1
ATOM 5171 C CA . PHE B 1 199 ? 13.633 -8.086 -25.859 1 98.88 199 PHE B CA 1
ATOM 5172 C C . PHE B 1 199 ? 14.672 -7.098 -26.359 1 98.88 199 PHE B C 1
ATOM 5174 O O . PHE B 1 199 ? 14.492 -5.887 -26.234 1 98.88 199 PHE B O 1
ATOM 5181 N N . GLU B 1 200 ? 15.664 -7.59 -26.922 1 98.88 200 GLU B N 1
ATOM 5182 C CA . GLU B 1 200 ? 16.719 -6.723 -27.438 1 98.88 200 GLU B CA 1
ATOM 5183 C C . GLU B 1 200 ? 16.188 -5.785 -28.516 1 98.88 200 GLU B C 1
ATOM 5185 O O . GLU B 1 200 ? 16.531 -4.598 -28.531 1 98.88 200 GLU B O 1
ATOM 5190 N N . ASN B 1 201 ? 15.367 -6.305 -29.453 1 98.88 201 ASN B N 1
ATOM 5191 C CA . ASN B 1 201 ? 14.773 -5.484 -30.5 1 98.88 201 ASN B CA 1
ATOM 5192 C C . ASN B 1 201 ? 13.93 -4.355 -29.922 1 98.88 201 ASN B C 1
ATOM 5194 O O . ASN B 1 201 ? 13.891 -3.254 -30.484 1 98.88 201 ASN B O 1
ATOM 5198 N N . GLU B 1 202 ? 13.219 -4.652 -28.828 1 98.88 202 GLU B N 1
ATOM 5199 C CA . GLU B 1 202 ? 12.398 -3.627 -28.203 1 98.88 202 GLU B CA 1
ATOM 5200 C C . GLU B 1 202 ? 13.258 -2.523 -27.594 1 98.88 202 GLU B C 1
ATOM 5202 O O . GLU B 1 202 ? 12.922 -1.342 -27.688 1 98.88 202 GLU B O 1
ATOM 5207 N N . ILE B 1 203 ? 14.375 -2.871 -26.938 1 98.88 203 ILE B N 1
ATOM 5208 C CA . ILE B 1 203 ? 15.32 -1.894 -26.406 1 98.88 203 ILE B CA 1
ATOM 5209 C C . ILE B 1 203 ? 15.805 -0.976 -27.516 1 98.88 203 ILE B C 1
ATOM 5211 O O . ILE B 1 203 ? 15.836 0.246 -27.359 1 98.88 203 ILE B O 1
ATOM 5215 N N . LEU B 1 204 ? 16.125 -1.58 -28.625 1 98.81 204 LEU B N 1
ATOM 5216 C CA . LEU B 1 204 ? 16.656 -0.827 -29.75 1 98.81 204 LEU B CA 1
ATOM 5217 C C . LEU B 1 204 ? 15.578 0.064 -30.359 1 98.81 204 LEU B C 1
ATOM 5219 O O . LEU B 1 204 ? 15.859 1.188 -30.781 1 98.81 204 LEU B O 1
ATOM 5223 N N . ARG B 1 205 ? 14.359 -0.423 -30.438 1 98.75 205 ARG B N 1
ATOM 5224 C CA . ARG B 1 205 ? 13.25 0.359 -30.969 1 98.75 205 ARG B CA 1
ATOM 5225 C C . ARG B 1 205 ? 13 1.603 -30.125 1 98.75 205 ARG B C 1
ATOM 5227 O O . ARG B 1 205 ? 12.797 2.693 -30.672 1 98.75 205 ARG B O 1
ATOM 5234 N N . ILE B 1 206 ? 13 1.469 -28.828 1 98.5 206 ILE B N 1
ATOM 5235 C CA . ILE B 1 206 ? 12.734 2.561 -27.891 1 98.5 206 ILE B CA 1
ATOM 5236 C C . ILE B 1 206 ? 13.93 3.514 -27.859 1 98.5 206 ILE B C 1
ATOM 5238 O O . ILE B 1 206 ? 13.758 4.734 -27.797 1 98.5 206 ILE B O 1
ATOM 5242 N N . GLY B 1 207 ? 15.102 3.043 -27.953 1 98.56 207 GLY B N 1
ATOM 5243 C CA . GLY B 1 207 ? 16.359 3.709 -27.672 1 98.56 207 GLY B CA 1
ATOM 5244 C C . GLY B 1 207 ? 16.984 3.279 -26.359 1 98.56 207 GLY B C 1
ATOM 5245 O O . GLY B 1 207 ? 16.422 3.535 -25.297 1 98.56 207 GLY B O 1
ATOM 5246 N N . PRO B 1 208 ? 18.141 2.562 -26.469 1 97.88 208 PRO B N 1
ATOM 5247 C CA . PRO B 1 208 ? 18.766 2.031 -25.25 1 97.88 208 PRO B CA 1
ATOM 5248 C C . PRO B 1 208 ? 18.938 3.088 -24.172 1 97.88 208 PRO B C 1
ATOM 5250 O O . PRO B 1 208 ? 18.891 2.768 -22.984 1 97.88 208 PRO B O 1
ATOM 5253 N N . ASP B 1 209 ? 19.047 4.34 -24.516 1 98 209 ASP B N 1
ATOM 5254 C CA . ASP B 1 209 ? 19.266 5.41 -23.547 1 98 209 ASP B CA 1
ATOM 5255 C C . ASP B 1 209 ? 17.938 5.914 -22.969 1 98 209 ASP B C 1
ATOM 5257 O O . ASP B 1 209 ? 17.922 6.879 -22.203 1 98 209 ASP B O 1
ATOM 5261 N N . ARG B 1 210 ? 16.859 5.238 -23.297 1 98.5 210 ARG B N 1
ATOM 5262 C CA . ARG B 1 210 ? 15.555 5.645 -22.797 1 98.5 210 ARG B CA 1
ATOM 5263 C C . ARG B 1 210 ? 14.945 4.559 -21.906 1 98.5 210 ARG B C 1
ATOM 5265 O O . ARG B 1 210 ? 13.969 4.805 -21.203 1 98.5 210 ARG B O 1
ATOM 5272 N N . VAL B 1 211 ? 15.539 3.342 -21.938 1 98.88 211 VAL B N 1
ATOM 5273 C CA . VAL B 1 211 ? 14.984 2.213 -21.188 1 98.88 211 VAL B CA 1
ATOM 5274 C C . VAL B 1 211 ? 15.516 2.221 -19.766 1 98.88 211 VAL B C 1
ATOM 5276 O O . VAL B 1 211 ? 16.734 2.176 -19.547 1 98.88 211 VAL B O 1
ATOM 5279 N N . ALA B 1 212 ? 14.594 2.277 -18.812 1 98.88 212 ALA B N 1
ATOM 5280 C CA . ALA B 1 212 ? 14.945 2.336 -17.391 1 98.88 212 ALA B CA 1
ATOM 5281 C C . ALA B 1 212 ? 15.172 0.938 -16.828 1 98.88 212 ALA B C 1
ATOM 5283 O O . ALA B 1 212 ? 16.078 0.728 -16.016 1 98.88 212 ALA B O 1
ATOM 5284 N N . GLY B 1 213 ? 14.297 0.037 -17.203 1 98.88 213 GLY B N 1
ATOM 5285 C CA . GLY B 1 213 ? 14.406 -1.289 -16.609 1 98.88 213 GLY B CA 1
ATOM 5286 C C . GLY B 1 213 ? 13.484 -2.305 -17.266 1 98.88 213 GLY B C 1
ATOM 5287 O O . GLY B 1 213 ? 12.602 -1.939 -18.031 1 98.88 213 GLY B O 1
ATOM 5288 N N . PHE B 1 214 ? 13.781 -3.582 -17.109 1 98.94 214 PHE B N 1
ATOM 5289 C CA . PHE B 1 214 ? 12.938 -4.727 -17.453 1 98.94 214 PHE B CA 1
ATOM 5290 C C . PHE B 1 214 ? 12.328 -5.336 -16.203 1 98.94 214 PHE B C 1
ATOM 5292 O O . PHE B 1 214 ? 13.039 -5.703 -15.266 1 98.94 214 PHE B O 1
ATOM 5299 N N . VAL B 1 215 ? 10.992 -5.391 -16.125 1 98.94 215 VAL B N 1
ATOM 5300 C CA . VAL B 1 215 ? 10.258 -5.902 -14.977 1 98.94 215 VAL B CA 1
ATOM 5301 C C . VAL B 1 215 ? 9.664 -7.27 -15.305 1 98.94 215 VAL B C 1
ATOM 5303 O O . VAL B 1 215 ? 8.961 -7.422 -16.312 1 98.94 215 VAL B O 1
ATOM 5306 N N . ALA B 1 216 ? 9.875 -8.25 -14.453 1 98.88 216 ALA B N 1
ATOM 5307 C CA . ALA B 1 216 ? 9.336 -9.586 -14.711 1 98.88 216 ALA B CA 1
ATOM 5308 C C . ALA B 1 216 ? 9.211 -10.383 -13.414 1 98.88 216 ALA B C 1
ATOM 5310 O O . ALA B 1 216 ? 10.023 -10.219 -12.5 1 98.88 216 ALA B O 1
ATOM 5311 N N . GLU B 1 217 ? 8.211 -11.211 -13.32 1 98.81 217 GLU B N 1
ATOM 5312 C CA . GLU B 1 217 ? 8.203 -12.266 -12.312 1 98.81 217 GLU B CA 1
ATOM 5313 C C . GLU B 1 217 ? 9.219 -13.352 -12.648 1 98.81 217 GLU B C 1
ATOM 5315 O O . GLU B 1 217 ? 9.234 -13.875 -13.766 1 98.81 217 GLU B O 1
ATOM 5320 N N . THR B 1 218 ? 10.023 -13.734 -11.641 1 98.88 218 THR B N 1
ATOM 5321 C CA . THR B 1 218 ? 10.953 -14.828 -11.898 1 98.88 218 THR B CA 1
ATOM 5322 C C . THR B 1 218 ? 10.203 -16.109 -12.242 1 98.88 218 THR B C 1
ATOM 5324 O O . THR B 1 218 ? 10.531 -16.797 -13.211 1 98.88 218 THR B O 1
ATOM 5327 N N . VAL B 1 219 ? 9.289 -16.438 -11.438 1 98.75 219 VAL B N 1
ATOM 5328 C CA . VAL B 1 219 ? 8.273 -17.469 -11.688 1 98.75 219 VAL B CA 1
ATOM 5329 C C . VAL B 1 219 ? 6.887 -16.828 -11.633 1 98.75 219 VAL B C 1
ATOM 5331 O O . VAL B 1 219 ? 6.465 -16.328 -10.586 1 98.75 219 VAL B O 1
ATOM 5334 N N . SER B 1 220 ? 6.242 -16.797 -12.82 1 97.56 220 SER B N 1
ATOM 5335 C CA . SER B 1 220 ? 4.934 -16.156 -12.859 1 97.56 220 SER B CA 1
ATOM 5336 C C . SER B 1 220 ? 3.951 -16.844 -11.922 1 97.56 220 SER B C 1
ATOM 5338 O O . SER B 1 220 ? 3.908 -18.078 -11.852 1 97.56 220 SER B O 1
ATOM 5340 N N . GLY B 1 221 ? 3.205 -16.125 -11.164 1 95.5 221 GLY B N 1
ATOM 5341 C CA . GLY B 1 221 ? 2.295 -16.656 -10.164 1 95.5 221 GLY B CA 1
ATOM 5342 C C . GLY B 1 221 ? 0.903 -16.922 -10.711 1 95.5 221 GLY B C 1
ATOM 5343 O O . GLY B 1 221 ? 0.734 -17.703 -11.648 1 95.5 221 GLY B O 1
ATOM 5344 N N . THR B 1 222 ? -0.07 -16.188 -10.25 1 94.06 222 THR B N 1
ATOM 5345 C CA . THR B 1 222 ? -1.482 -16.484 -10.461 1 94.06 222 THR B CA 1
ATOM 5346 C C . THR B 1 222 ? -1.892 -16.172 -11.891 1 94.06 222 THR B C 1
ATOM 5348 O O . THR B 1 222 ? -2.896 -16.688 -12.383 1 94.06 222 THR B O 1
ATOM 5351 N N . THR B 1 223 ? -1.136 -15.367 -12.594 1 95.75 223 THR B N 1
ATOM 5352 C CA . THR B 1 223 ? -1.517 -14.953 -13.938 1 95.75 223 THR B CA 1
ATOM 5353 C C . THR B 1 223 ? -1.307 -16.094 -14.93 1 95.75 223 THR B C 1
ATOM 5355 O O . THR B 1 223 ? -2.143 -16.312 -15.812 1 95.75 223 THR B O 1
ATOM 5358 N N . LEU B 1 224 ? -0.182 -16.781 -14.797 1 96.62 224 LEU B N 1
ATOM 5359 C CA . LEU B 1 224 ? 0.137 -17.844 -15.758 1 96.62 224 LEU B CA 1
ATOM 5360 C C . LEU B 1 224 ? 0.214 -19.203 -15.07 1 96.62 224 LEU B C 1
ATOM 5362 O O . LEU B 1 224 ? 0.464 -20.219 -15.719 1 96.62 224 LEU B O 1
ATOM 5366 N N . GLY B 1 225 ? -0.05 -19.25 -13.773 1 96.5 225 GLY B N 1
ATOM 5367 C CA . GLY B 1 225 ? -0.1 -20.5 -13.039 1 96.5 225 GLY B CA 1
ATOM 5368 C C . GLY B 1 225 ? 1.274 -21.047 -12.719 1 96.5 225 GLY B C 1
ATOM 5369 O O . GLY B 1 225 ? 1.692 -22.062 -13.305 1 96.5 225 GLY B O 1
ATOM 5370 N N . CYS B 1 226 ? 1.91 -20.438 -11.789 1 97.75 226 CYS B N 1
ATOM 5371 C CA . CYS B 1 226 ? 3.195 -20.906 -11.289 1 97.75 226 CYS B CA 1
ATOM 5372 C C . CYS B 1 226 ? 4.121 -21.297 -12.43 1 97.75 226 CYS B C 1
ATOM 5374 O O . CYS B 1 226 ? 4.652 -22.406 -12.453 1 97.75 226 CYS B O 1
ATOM 5376 N N . LEU B 1 227 ? 4.48 -20.391 -13.344 1 98.25 227 LEU B N 1
ATOM 5377 C CA . LEU B 1 227 ? 5.191 -20.688 -14.578 1 98.25 227 LEU B CA 1
ATOM 5378 C C . LEU B 1 227 ? 6.676 -20.375 -14.445 1 98.25 227 LEU B C 1
ATOM 5380 O O . LEU B 1 227 ? 7.078 -19.219 -14.5 1 98.25 227 LEU B O 1
ATOM 5384 N N . PRO B 1 228 ? 7.539 -21.375 -14.273 1 98.38 228 PRO B N 1
ATOM 5385 C CA . PRO B 1 228 ? 8.977 -21.109 -14.352 1 98.38 228 PRO B CA 1
ATOM 5386 C C . PRO B 1 228 ? 9.445 -20.812 -15.773 1 98.38 228 PRO B C 1
ATOM 5388 O O . PRO B 1 228 ? 8.852 -21.297 -16.734 1 98.38 228 PRO B O 1
ATOM 5391 N N . PRO B 1 229 ? 10.477 -20.031 -15.906 1 98.38 229 PRO B N 1
ATOM 5392 C CA . PRO B 1 229 ? 11.07 -19.859 -17.234 1 98.38 229 PRO B CA 1
ATOM 5393 C C . PRO B 1 229 ? 11.75 -21.125 -17.734 1 98.38 229 PRO B C 1
ATOM 5395 O O . PRO B 1 229 ? 12.117 -22 -16.938 1 98.38 229 PRO B O 1
ATOM 5398 N N . VAL B 1 230 ? 11.859 -21.266 -19.062 1 98.19 230 VAL B N 1
ATOM 5399 C CA . VAL B 1 230 ? 12.695 -22.344 -19.578 1 98.19 230 VAL B CA 1
ATOM 5400 C C . VAL B 1 230 ? 14.156 -22.094 -19.219 1 98.19 230 VAL B C 1
ATOM 5402 O O . VAL B 1 230 ? 14.555 -20.953 -18.969 1 98.19 230 VAL B O 1
ATOM 5405 N N . PRO B 1 231 ? 14.953 -23.172 -19.141 1 97.25 231 PRO B N 1
ATOM 5406 C CA . PRO B 1 231 ? 16.375 -23 -18.812 1 97.25 231 PRO B CA 1
ATOM 5407 C C . PRO B 1 231 ? 17.062 -22.016 -19.734 1 97.25 231 PRO B C 1
ATOM 5409 O O . PRO B 1 231 ? 16.859 -22.047 -20.953 1 97.25 231 PRO B O 1
ATOM 5412 N N . GLY B 1 232 ? 17.812 -21.078 -19.125 1 98.25 232 GLY B N 1
ATOM 5413 C CA . GLY B 1 232 ? 18.625 -20.156 -19.906 1 98.25 232 GLY B CA 1
ATOM 5414 C C . GLY B 1 232 ? 17.922 -18.844 -20.188 1 98.25 232 GLY B C 1
ATOM 5415 O O . GLY B 1 232 ? 18.562 -17.859 -20.578 1 98.25 232 GLY B O 1
ATOM 5416 N N . TYR B 1 233 ? 16.641 -18.766 -20.062 1 98.62 233 TYR B N 1
ATOM 5417 C CA . TYR B 1 233 ? 15.875 -17.562 -20.391 1 98.62 233 TYR B CA 1
ATOM 5418 C C . TYR B 1 233 ? 16.391 -16.359 -19.641 1 98.62 233 TYR B C 1
ATOM 5420 O O . TYR B 1 233 ? 16.766 -15.344 -20.234 1 98.62 233 TYR B O 1
ATOM 5428 N N . PHE B 1 234 ? 16.484 -16.422 -18.266 1 98.88 234 PHE B N 1
ATOM 5429 C CA . PHE B 1 234 ? 16.859 -15.266 -17.469 1 98.88 234 PHE B CA 1
ATOM 5430 C C . PHE B 1 234 ? 18.344 -14.961 -17.641 1 98.88 234 PHE B C 1
ATOM 5432 O O . PHE B 1 234 ? 18.781 -13.82 -17.469 1 98.88 234 PHE B O 1
ATOM 5439 N N . LYS B 1 235 ? 19.172 -16.016 -17.938 1 98.56 235 LYS B N 1
ATOM 5440 C CA . LYS B 1 235 ? 20.562 -15.727 -18.281 1 98.56 235 LYS B CA 1
ATOM 5441 C C . LYS B 1 235 ? 20.641 -14.828 -19.516 1 98.56 235 LYS B C 1
ATOM 5443 O O . LYS B 1 235 ? 21.375 -13.852 -19.531 1 98.56 235 LYS B O 1
ATOM 5448 N N . ALA B 1 236 ? 19.844 -15.172 -20.547 1 98.75 236 ALA B N 1
ATOM 5449 C CA . ALA B 1 236 ? 19.812 -14.367 -21.766 1 98.75 236 ALA B CA 1
ATOM 5450 C C . ALA B 1 236 ? 19.312 -12.953 -21.469 1 98.75 236 ALA B C 1
ATOM 5452 O O . ALA B 1 236 ? 19.875 -11.977 -21.969 1 98.75 236 ALA B O 1
ATOM 5453 N N . ILE B 1 237 ? 18.281 -12.812 -20.656 1 98.81 237 ILE B N 1
ATOM 5454 C CA . ILE B 1 237 ? 17.703 -11.516 -20.297 1 98.81 237 ILE B CA 1
ATOM 5455 C C . ILE B 1 237 ? 18.75 -10.688 -19.547 1 98.81 237 ILE B C 1
ATOM 5457 O O . ILE B 1 237 ? 18.938 -9.508 -19.844 1 98.81 237 ILE B O 1
ATOM 5461 N N . ARG B 1 238 ? 19.406 -11.289 -18.531 1 98.75 238 ARG B N 1
ATOM 5462 C CA . ARG B 1 238 ? 20.406 -10.602 -17.734 1 98.75 238 ARG B CA 1
ATOM 5463 C C . ARG B 1 238 ? 21.562 -10.102 -18.609 1 98.75 238 ARG B C 1
ATOM 5465 O O . ARG B 1 238 ? 22.031 -8.984 -18.438 1 98.75 238 ARG B O 1
ATOM 5472 N N . ASP B 1 239 ? 22.016 -10.969 -19.531 1 98.69 239 ASP B N 1
ATOM 5473 C CA . ASP B 1 239 ? 23.094 -10.594 -20.438 1 98.69 239 ASP B CA 1
ATOM 5474 C C . ASP B 1 239 ? 22.703 -9.359 -21.266 1 98.69 239 ASP B C 1
ATOM 5476 O O . ASP B 1 239 ? 23.531 -8.461 -21.453 1 98.69 239 ASP B O 1
ATOM 5480 N N . ILE B 1 240 ? 21.516 -9.328 -21.766 1 98.88 240 ILE B N 1
ATOM 5481 C CA . ILE B 1 240 ? 21.047 -8.203 -22.562 1 98.88 240 ILE B CA 1
ATOM 5482 C C . ILE B 1 240 ? 20.938 -6.953 -21.703 1 98.88 240 ILE B C 1
ATOM 5484 O O . ILE B 1 240 ? 21.312 -5.859 -22.125 1 98.88 240 ILE B O 1
ATOM 5488 N N . CYS B 1 241 ? 20.375 -7.109 -20.469 1 98.81 241 CYS B N 1
ATOM 5489 C CA . CYS B 1 241 ? 20.328 -5.988 -19.531 1 98.81 241 CYS B CA 1
ATOM 5490 C C . CYS B 1 241 ? 21.719 -5.41 -19.297 1 98.81 241 CYS B C 1
ATOM 5492 O O . CYS B 1 241 ? 21.891 -4.191 -19.281 1 98.81 241 CYS B O 1
ATOM 5494 N N . ASP B 1 242 ? 22.719 -6.25 -19.078 1 98.56 242 ASP B N 1
ATOM 5495 C CA . ASP B 1 242 ? 24.094 -5.816 -18.859 1 98.56 242 ASP B CA 1
ATOM 5496 C C . ASP B 1 242 ? 24.656 -5.09 -20.078 1 98.56 242 ASP B C 1
ATOM 5498 O O . ASP B 1 242 ? 25.328 -4.066 -19.938 1 98.56 242 ASP B O 1
ATOM 5502 N N . LYS B 1 243 ? 24.344 -5.633 -21.219 1 98.69 243 LYS B N 1
ATOM 5503 C CA . LYS B 1 243 ? 24.859 -5.074 -22.469 1 98.69 243 LYS B CA 1
ATOM 5504 C C . LYS B 1 243 ? 24.375 -3.641 -22.656 1 98.69 243 LYS B C 1
ATOM 5506 O O . LYS B 1 243 ? 25.125 -2.775 -23.094 1 98.69 243 LYS B O 1
ATOM 5511 N N . TYR B 1 244 ? 23.156 -3.301 -22.359 1 98.69 244 TYR B N 1
ATOM 5512 C CA . TYR B 1 244 ? 22.547 -2.014 -22.688 1 98.69 244 TYR B CA 1
ATOM 5513 C C . TYR B 1 244 ? 22.406 -1.142 -21.453 1 98.69 244 TYR B C 1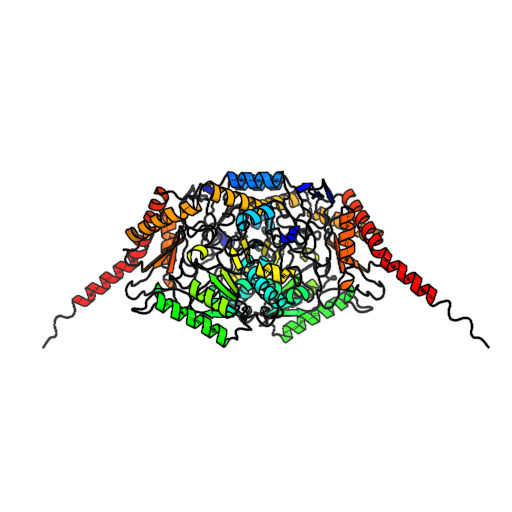
ATOM 5515 O O . TYR B 1 244 ? 21.922 -0.01 -21.531 1 98.69 244 TYR B O 1
ATOM 5523 N N . GLY B 1 245 ? 22.828 -1.616 -20.297 1 98.19 245 GLY B N 1
ATOM 5524 C CA . GLY B 1 245 ? 22.719 -0.873 -19.047 1 98.19 245 GLY B CA 1
ATOM 5525 C C . GLY B 1 245 ? 21.281 -0.713 -18.578 1 98.19 245 GLY B C 1
ATOM 5526 O O . GLY B 1 245 ? 20.891 0.355 -18.094 1 98.19 245 GLY B O 1
ATOM 5527 N N . VAL B 1 246 ? 20.453 -1.678 -18.812 1 98.75 246 VAL B N 1
ATOM 5528 C CA . VAL B 1 246 ? 19.062 -1.698 -18.391 1 98.75 246 VAL B CA 1
ATOM 5529 C C . VAL B 1 246 ? 18.938 -2.385 -17.031 1 98.75 246 VAL B C 1
ATOM 5531 O O . VAL B 1 246 ? 19.578 -3.412 -16.797 1 98.75 246 VAL B O 1
ATOM 5534 N N . LEU B 1 247 ? 18.219 -1.81 -16.062 1 98.94 247 LEU B N 1
ATOM 5535 C CA . LEU B 1 247 ? 18.031 -2.438 -14.766 1 98.94 247 LEU B CA 1
ATOM 5536 C C . LEU B 1 247 ? 17.172 -3.689 -14.875 1 98.94 247 LEU B C 1
ATOM 5538 O O . LEU B 1 247 ? 16.141 -3.676 -15.539 1 98.94 247 LEU B O 1
ATOM 5542 N N . LEU B 1 248 ? 17.625 -4.793 -14.32 1 98.94 248 LEU B N 1
ATOM 5543 C CA . LEU B 1 248 ? 16.797 -5.98 -14.164 1 98.94 248 LEU B CA 1
ATOM 5544 C C . LEU B 1 248 ? 16.016 -5.934 -12.852 1 98.94 248 LEU B C 1
ATOM 5546 O O . LEU B 1 248 ? 16.609 -5.984 -11.773 1 98.94 248 LEU B O 1
ATOM 5550 N N . ILE B 1 249 ? 14.711 -5.828 -12.906 1 98.94 249 ILE B N 1
ATOM 5551 C CA . ILE B 1 249 ? 13.812 -5.77 -11.758 1 98.94 249 ILE B CA 1
ATOM 5552 C C . ILE B 1 249 ? 13 -7.059 -11.672 1 98.94 249 ILE B C 1
ATOM 5554 O O . ILE B 1 249 ? 12.109 -7.293 -12.492 1 98.94 249 ILE B O 1
ATOM 5558 N N . LEU B 1 250 ? 13.289 -7.859 -10.695 1 98.94 250 LEU B N 1
ATOM 5559 C CA . LEU B 1 250 ? 12.594 -9.133 -10.562 1 98.94 250 LEU B CA 1
ATOM 5560 C C . LEU B 1 250 ? 11.562 -9.078 -9.438 1 98.94 250 LEU B C 1
ATOM 5562 O O . LEU B 1 250 ? 11.898 -8.758 -8.297 1 98.94 250 LEU B O 1
ATOM 5566 N N . ASP B 1 251 ? 10.336 -9.344 -9.82 1 98.94 251 ASP B N 1
ATOM 5567 C CA . ASP B 1 251 ? 9.219 -9.445 -8.883 1 98.94 251 ASP B CA 1
ATOM 5568 C C . ASP B 1 251 ? 9.125 -10.852 -8.289 1 98.94 251 ASP B C 1
ATOM 5570 O O . ASP B 1 251 ? 8.664 -11.781 -8.953 1 98.94 251 ASP B O 1
ATOM 5574 N N . GLU B 1 252 ? 9.516 -10.992 -7.07 1 98.88 252 GLU B N 1
ATOM 5575 C CA . GLU B 1 252 ? 9.445 -12.273 -6.383 1 98.88 252 GLU B CA 1
ATOM 5576 C C . GLU B 1 252 ? 8.531 -12.195 -5.16 1 98.88 252 GLU B C 1
ATOM 5578 O O . GLU B 1 252 ? 8.781 -12.859 -4.148 1 98.88 252 GLU B O 1
ATOM 5583 N N . ILE B 1 253 ? 7.531 -11.367 -5.25 1 98.81 253 ILE B N 1
ATOM 5584 C CA . ILE B 1 253 ? 6.566 -11.195 -4.168 1 98.81 253 ILE B CA 1
ATOM 5585 C C . ILE B 1 253 ? 5.914 -12.531 -3.842 1 98.81 253 ILE B C 1
ATOM 5587 O O . ILE B 1 253 ? 5.809 -12.914 -2.672 1 98.81 253 ILE B O 1
ATOM 5591 N N . ILE B 1 254 ? 5.508 -13.266 -4.828 1 98.25 254 ILE B N 1
ATOM 5592 C CA . ILE B 1 254 ? 4.785 -14.508 -4.559 1 98.25 254 ILE B CA 1
ATOM 5593 C C . ILE B 1 254 ? 5.738 -15.695 -4.652 1 98.25 254 ILE B C 1
ATOM 5595 O O . ILE B 1 254 ? 5.566 -16.688 -3.953 1 98.25 254 ILE B O 1
ATOM 5599 N N . CYS B 1 255 ? 6.754 -15.656 -5.508 1 98.56 255 CYS B N 1
ATOM 5600 C CA . CYS B 1 255 ? 7.535 -16.844 -5.832 1 98.56 255 CYS B CA 1
ATOM 5601 C C . CYS B 1 255 ? 8.82 -16.891 -5.016 1 98.56 255 CYS B C 1
ATOM 5603 O O . CYS B 1 255 ? 9.578 -17.875 -5.098 1 98.56 255 CYS B O 1
ATOM 5605 N N . GLY B 1 256 ? 9.062 -15.836 -4.203 1 98.31 256 GLY B N 1
ATOM 5606 C CA . GLY B 1 256 ? 10.305 -15.773 -3.445 1 98.31 256 GLY B CA 1
ATOM 5607 C C . GLY B 1 256 ? 10.148 -16.234 -2.008 1 98.31 256 GLY B C 1
ATOM 5608 O O . GLY B 1 256 ? 9.219 -16.984 -1.688 1 98.31 256 GLY B O 1
ATOM 5609 N N . MET B 1 257 ? 11.188 -15.953 -1.217 1 98.44 257 MET B N 1
ATOM 5610 C CA . MET B 1 257 ? 11.234 -16.219 0.219 1 98.44 257 MET B CA 1
ATOM 5611 C C . MET B 1 257 ? 11.102 -17.703 0.507 1 98.44 257 MET B C 1
ATOM 5613 O O . MET B 1 257 ? 10.422 -18.094 1.456 1 98.44 257 MET B O 1
ATOM 5617 N N . GLY B 1 258 ? 11.617 -18.547 -0.352 1 98.56 258 GLY B N 1
ATOM 5618 C CA . GLY B 1 258 ? 11.703 -19.969 -0.094 1 98.56 258 GLY B CA 1
ATOM 5619 C C . GLY B 1 258 ? 10.664 -20.781 -0.839 1 98.56 258 GLY B C 1
ATOM 5620 O O . GLY B 1 258 ? 10.781 -22 -0.957 1 98.56 258 GLY B O 1
ATOM 5621 N N . LYS B 1 259 ? 9.672 -20.156 -1.43 1 98.31 259 LYS B N 1
ATOM 5622 C CA . LYS B 1 259 ? 8.492 -20.797 -2.023 1 98.31 259 LYS B CA 1
ATOM 5623 C C . LYS B 1 259 ? 8.898 -21.781 -3.111 1 98.31 259 LYS B C 1
ATOM 5625 O O . LYS B 1 259 ? 8.273 -22.828 -3.266 1 98.31 259 LYS B O 1
ATOM 5630 N N . THR B 1 260 ? 9.945 -21.484 -3.854 1 98.5 260 THR B N 1
ATOM 5631 C CA . THR B 1 260 ? 10.32 -22.281 -5.016 1 98.5 260 THR B CA 1
ATOM 5632 C C . THR B 1 260 ? 11.477 -23.203 -4.68 1 98.5 260 THR B C 1
ATOM 5634 O O . THR B 1 260 ? 12.008 -23.891 -5.559 1 98.5 260 THR B O 1
ATOM 5637 N N . GLY B 1 261 ? 11.891 -23.219 -3.422 1 98.5 261 GLY B N 1
ATOM 5638 C CA . GLY B 1 261 ? 12.93 -24.156 -3.01 1 98.5 261 GLY B CA 1
ATOM 5639 C C . GLY B 1 261 ? 14.266 -23.484 -2.754 1 98.5 261 GLY B C 1
ATOM 5640 O O . GLY B 1 261 ? 15.203 -24.125 -2.281 1 98.5 261 GLY B O 1
ATOM 5641 N N . THR B 1 262 ? 14.461 -22.25 -3.068 1 98.56 262 THR B N 1
ATOM 5642 C CA . THR B 1 262 ? 15.562 -21.375 -2.688 1 98.56 262 THR B CA 1
ATOM 5643 C C . THR B 1 262 ? 15.039 -20.078 -2.086 1 98.56 262 THR B C 1
ATOM 5645 O O . THR B 1 262 ? 13.867 -19.734 -2.268 1 98.56 262 THR B O 1
ATOM 5648 N N . MET B 1 263 ? 15.867 -19.375 -1.295 1 98.38 263 MET B N 1
ATOM 5649 C CA . MET B 1 263 ? 15.43 -18.125 -0.672 1 98.38 263 MET B CA 1
ATOM 5650 C C . MET B 1 263 ? 14.891 -17.156 -1.718 1 98.38 263 MET B C 1
ATOM 5652 O O . MET B 1 263 ? 13.812 -16.578 -1.536 1 98.38 263 MET B O 1
ATOM 5656 N N . HIS B 1 264 ? 15.719 -16.969 -2.742 1 98.69 264 HIS B N 1
ATOM 5657 C CA . HIS B 1 264 ? 15.297 -16.203 -3.91 1 98.69 264 HIS B CA 1
ATOM 5658 C C . HIS B 1 264 ? 15.117 -17.109 -5.125 1 98.69 264 HIS B C 1
ATOM 5660 O O . HIS B 1 264 ? 15.969 -17.953 -5.406 1 98.69 264 HIS B O 1
ATOM 5666 N N . ALA B 1 265 ? 14.023 -16.922 -5.84 1 98.81 265 ALA B N 1
ATOM 5667 C CA . ALA B 1 265 ? 13.734 -17.766 -6.996 1 98.81 265 ALA B CA 1
ATOM 5668 C C . ALA B 1 265 ? 14.812 -17.609 -8.062 1 98.81 265 ALA B C 1
ATOM 5670 O O . ALA B 1 265 ? 15.172 -18.578 -8.742 1 98.81 265 ALA B O 1
ATOM 5671 N N . TRP B 1 266 ? 15.375 -16.438 -8.195 1 98.75 266 TRP B N 1
ATOM 5672 C CA . TRP B 1 266 ? 16.328 -16.156 -9.266 1 98.75 266 TRP B CA 1
ATOM 5673 C C . TRP B 1 266 ? 17.625 -16.922 -9.062 1 98.75 266 TRP B C 1
ATOM 5675 O O . TRP B 1 266 ? 18.438 -17.047 -9.984 1 98.75 266 TRP B O 1
ATOM 5685 N N . GLU B 1 267 ? 17.875 -17.422 -7.805 1 98.44 267 GLU B N 1
ATOM 5686 C CA . GLU B 1 267 ? 19.094 -18.188 -7.539 1 98.44 267 GLU B CA 1
ATOM 5687 C C . GLU B 1 267 ? 19.156 -19.438 -8.414 1 98.44 267 GLU B C 1
ATOM 5689 O O . GLU B 1 267 ? 20.25 -19.969 -8.664 1 98.44 267 GLU B O 1
ATOM 5694 N N . GLN B 1 268 ? 18.062 -19.859 -8.891 1 98.25 268 GLN B N 1
ATOM 5695 C CA . GLN B 1 268 ? 17.969 -21.078 -9.695 1 98.25 268 GLN B CA 1
ATOM 5696 C C . GLN B 1 268 ? 18.188 -20.781 -11.172 1 98.25 268 GLN B C 1
ATOM 5698 O O . GLN B 1 268 ? 18.25 -21.688 -11.992 1 98.25 268 GLN B O 1
ATOM 5703 N N . GLU B 1 269 ? 18.297 -19.5 -11.578 1 98.31 269 GLU B N 1
ATOM 5704 C CA . GLU B 1 269 ? 18.344 -19.094 -12.984 1 98.31 269 GLU B CA 1
ATOM 5705 C C . GLU B 1 269 ? 19.781 -18.891 -13.453 1 98.31 269 GLU B C 1
ATOM 5707 O O . GLU B 1 269 ? 20.016 -18.562 -14.617 1 98.31 269 GLU B O 1
ATOM 5712 N N . ARG B 1 270 ? 20.781 -19.078 -12.57 1 94.81 270 ARG B N 1
ATOM 5713 C CA . ARG B 1 270 ? 22.203 -18.984 -12.898 1 94.81 270 ARG B CA 1
ATOM 5714 C C . ARG B 1 270 ? 22.562 -17.594 -13.414 1 94.81 270 ARG B C 1
ATOM 5716 O O . ARG B 1 270 ? 23.203 -17.453 -14.453 1 94.81 270 ARG B O 1
ATOM 5723 N N . ILE B 1 271 ? 22.047 -16.656 -12.773 1 98.19 271 ILE B N 1
ATOM 5724 C CA . ILE B 1 271 ? 22.391 -15.266 -13.078 1 98.19 271 ILE B CA 1
ATOM 5725 C C . ILE B 1 271 ? 23.062 -14.625 -11.875 1 98.19 271 ILE B C 1
ATOM 5727 O O . ILE B 1 271 ? 23.031 -15.172 -10.766 1 98.19 271 ILE B O 1
ATOM 5731 N N . SER B 1 272 ? 23.75 -13.5 -12.023 1 97.38 272 SER B N 1
ATOM 5732 C CA . SER B 1 272 ? 24.469 -12.781 -10.977 1 97.38 272 SER B CA 1
ATOM 5733 C C . SER B 1 272 ? 23.5 -12.188 -9.961 1 97.38 272 SER B C 1
ATOM 5735 O O . SER B 1 272 ? 23.875 -11.922 -8.82 1 97.38 272 SER B O 1
ATOM 5737 N N . GLY B 1 273 ? 22.266 -12.023 -10.344 1 98.19 273 GLY B N 1
ATOM 5738 C CA . GLY B 1 273 ? 21.25 -11.398 -9.5 1 98.19 273 GLY B CA 1
ATOM 5739 C C . GLY B 1 273 ? 20.562 -10.219 -10.156 1 98.19 273 GLY B C 1
ATOM 5740 O O . GLY B 1 273 ? 21 -9.742 -11.203 1 98.19 273 GLY B O 1
ATOM 5741 N N . PRO B 1 274 ? 19.469 -9.805 -9.656 1 98.88 274 PRO B N 1
ATOM 5742 C CA . PRO B 1 274 ? 18.781 -8.609 -10.141 1 98.88 274 PRO B CA 1
ATOM 5743 C C . PRO B 1 274 ? 19.375 -7.316 -9.578 1 98.88 274 PRO B C 1
ATOM 5745 O O . PRO B 1 274 ? 20.188 -7.359 -8.648 1 98.88 274 PRO B O 1
ATOM 5748 N N . ASP B 1 275 ? 19.047 -6.188 -10.203 1 98.94 275 ASP B N 1
ATOM 5749 C CA . ASP B 1 275 ? 19.391 -4.883 -9.641 1 98.94 275 ASP B CA 1
ATOM 5750 C C . ASP B 1 275 ? 18.406 -4.473 -8.547 1 98.94 275 ASP B C 1
ATOM 5752 O O . ASP B 1 275 ? 18.781 -3.768 -7.609 1 98.94 275 ASP B O 1
ATOM 5756 N N . ILE B 1 276 ? 17.188 -4.812 -8.75 1 98.94 276 ILE B N 1
ATOM 5757 C CA . ILE B 1 276 ? 16.109 -4.586 -7.809 1 98.94 276 ILE B CA 1
ATOM 5758 C C . ILE B 1 276 ? 15.242 -5.84 -7.699 1 98.94 276 ILE B C 1
ATOM 5760 O O . ILE B 1 276 ? 14.945 -6.484 -8.711 1 98.94 276 ILE B O 1
ATOM 5764 N N . GLN B 1 277 ? 14.867 -6.207 -6.512 1 98.94 277 GLN B N 1
ATOM 5765 C CA . GLN B 1 277 ? 13.977 -7.336 -6.262 1 98.94 277 GLN B CA 1
ATOM 5766 C C . GLN B 1 277 ? 12.844 -6.949 -5.312 1 98.94 277 GLN B C 1
ATOM 5768 O O . GLN B 1 277 ? 13.086 -6.332 -4.273 1 98.94 277 GLN B O 1
ATOM 5773 N N . THR B 1 278 ? 11.617 -7.219 -5.695 1 98.94 278 THR B N 1
ATOM 5774 C CA . THR B 1 278 ? 10.516 -7.059 -4.754 1 98.94 278 THR B CA 1
ATOM 5775 C C . THR B 1 278 ? 10.211 -8.383 -4.047 1 98.94 278 THR B C 1
ATOM 5777 O O . THR B 1 278 ? 10.32 -9.453 -4.648 1 98.94 278 THR B O 1
ATOM 5780 N N . ILE B 1 279 ? 9.906 -8.336 -2.787 1 98.88 279 ILE B N 1
ATOM 5781 C CA . ILE B 1 279 ? 9.602 -9.5 -1.965 1 98.88 279 ILE B CA 1
ATOM 5782 C C . ILE B 1 279 ? 8.336 -9.242 -1.15 1 98.88 279 ILE B C 1
ATOM 5784 O O . ILE B 1 279 ? 7.906 -8.102 -1.008 1 98.88 279 ILE B O 1
ATOM 5788 N N . GLY B 1 280 ? 7.711 -10.227 -0.632 1 98.62 280 GLY B N 1
ATOM 5789 C CA . GLY B 1 280 ? 6.52 -10.094 0.19 1 98.62 280 GLY B CA 1
ATOM 5790 C C . GLY B 1 280 ? 5.953 -11.43 0.639 1 98.62 280 GLY B C 1
ATOM 5791 O O . GLY B 1 280 ? 6.707 -12.359 0.94 1 98.62 280 GLY B O 1
ATOM 5792 N N . LYS B 1 281 ? 4.703 -11.445 0.889 1 97.88 281 LYS B N 1
ATOM 5793 C CA . LYS B 1 281 ? 3.885 -12.617 1.18 1 97.88 281 LYS B CA 1
ATOM 5794 C C . LYS B 1 281 ? 4.57 -13.531 2.189 1 97.88 281 LYS B C 1
ATOM 5796 O O . LYS B 1 281 ? 4.586 -13.242 3.389 1 97.88 281 LYS B O 1
ATOM 5801 N N . ALA B 1 282 ? 5.348 -14.516 1.789 1 97.94 282 ALA B N 1
ATOM 5802 C CA . ALA B 1 282 ? 6 -15.469 2.689 1 97.94 282 ALA B CA 1
ATOM 5803 C C . ALA B 1 282 ? 7.035 -14.766 3.566 1 97.94 282 ALA B C 1
ATOM 5805 O O . ALA B 1 282 ? 7.492 -15.328 4.566 1 97.94 282 ALA B O 1
ATOM 5806 N N . LEU B 1 283 ? 7.355 -13.516 3.254 1 98.38 283 LEU B N 1
ATOM 5807 C CA . LEU B 1 283 ? 8.297 -12.727 4.039 1 98.38 283 LEU B CA 1
ATOM 5808 C C . LEU B 1 283 ? 7.879 -12.68 5.504 1 98.38 283 LEU B C 1
ATOM 5810 O O . LEU B 1 283 ? 8.695 -12.922 6.398 1 98.38 283 LEU B O 1
ATOM 5814 N N . GLY B 1 284 ? 6.637 -12.359 5.742 1 97.69 284 GLY B N 1
ATOM 5815 C CA . GLY B 1 284 ? 6.117 -12.211 7.094 1 97.69 284 GLY B CA 1
ATOM 5816 C C . GLY B 1 284 ? 5.148 -13.312 7.477 1 97.69 284 GLY B C 1
ATOM 5817 O O . GLY B 1 284 ? 4.625 -13.328 8.594 1 97.69 284 GLY B O 1
ATOM 5818 N N . ALA B 1 285 ? 4.863 -14.219 6.574 1 97.94 285 ALA B N 1
ATOM 5819 C CA . ALA B 1 285 ? 4.023 -15.391 6.793 1 97.94 285 ALA B CA 1
ATOM 5820 C C . ALA B 1 285 ? 2.58 -14.992 7.078 1 97.94 285 ALA B C 1
ATOM 5822 O O . ALA B 1 285 ? 1.8 -15.789 7.605 1 97.94 285 ALA B O 1
ATOM 5823 N N . GLY B 1 286 ? 2.238 -13.789 6.906 1 97 286 GLY B N 1
ATOM 5824 C CA . GLY B 1 286 ? 0.846 -13.367 6.887 1 97 286 GLY B CA 1
ATOM 5825 C C . GLY B 1 286 ? 0.374 -12.797 8.211 1 97 286 GLY B C 1
ATOM 5826 O O . GLY B 1 286 ? -0.751 -12.305 8.312 1 97 286 GLY B O 1
ATOM 5827 N N . PHE B 1 287 ? 1.173 -12.719 9.258 1 97.5 287 PHE B N 1
ATOM 5828 C CA . PHE B 1 287 ? 0.728 -12.336 10.594 1 97.5 287 PHE B CA 1
ATOM 5829 C C . PHE B 1 287 ? 0.56 -10.828 10.695 1 97.5 287 PHE B C 1
ATOM 5831 O O . PHE B 1 287 ? -0.309 -10.344 11.422 1 97.5 287 PHE B O 1
ATOM 5838 N N . VAL B 1 288 ? 1.446 -10.086 10.094 1 98.31 288 VAL B N 1
ATOM 5839 C CA . VAL B 1 288 ? 1.34 -8.648 9.906 1 98.31 288 VAL B CA 1
ATOM 5840 C C . VAL B 1 288 ? 1.699 -8.281 8.469 1 98.31 288 VAL B C 1
ATOM 5842 O O . VAL B 1 288 ? 2.652 -8.828 7.902 1 98.31 288 VAL B O 1
ATOM 5845 N N . PRO B 1 289 ? 0.889 -7.41 7.82 1 98.31 289 PRO B N 1
ATOM 5846 C CA . PRO B 1 289 ? 1.193 -7.066 6.43 1 98.31 289 PRO B CA 1
ATOM 5847 C C . PRO B 1 289 ? 2.617 -6.547 6.25 1 98.31 289 PRO B C 1
ATOM 5849 O O . PRO B 1 289 ? 3.061 -5.672 6.996 1 98.31 289 PRO B O 1
ATOM 5852 N N . LEU B 1 290 ? 3.363 -7.109 5.277 1 98.69 290 LEU B N 1
ATOM 5853 C CA . LEU B 1 290 ? 4.734 -6.684 5.031 1 98.69 290 LEU B CA 1
ATOM 5854 C C . LEU B 1 290 ? 5.195 -7.105 3.641 1 98.69 290 LEU B C 1
ATOM 5856 O O . LEU B 1 290 ? 4.898 -8.219 3.195 1 98.69 290 LEU B O 1
ATOM 5860 N N . SER B 1 291 ? 5.809 -6.266 2.924 1 98.75 291 SER B N 1
ATOM 5861 C CA . SER B 1 291 ? 6.539 -6.488 1.679 1 98.75 291 SER B CA 1
ATOM 5862 C C . SER B 1 291 ? 7.812 -5.652 1.625 1 98.75 291 SER B C 1
ATOM 5864 O O . SER B 1 291 ? 8.156 -4.977 2.596 1 98.75 291 SER B O 1
ATOM 5866 N N . GLY B 1 292 ? 8.539 -5.738 0.541 1 98.75 292 GLY B N 1
ATOM 5867 C CA . GLY B 1 292 ? 9.766 -4.949 0.498 1 98.75 292 GLY B CA 1
ATOM 5868 C C . GLY B 1 292 ? 10.406 -4.914 -0.877 1 98.75 292 GLY B C 1
ATOM 5869 O O . GLY B 1 292 ? 9.93 -5.578 -1.803 1 98.75 292 GLY B O 1
ATOM 5870 N N . VAL B 1 293 ? 11.352 -4.047 -0.992 1 98.94 293 VAL B N 1
ATOM 5871 C CA . VAL B 1 293 ? 12.227 -3.896 -2.148 1 98.94 293 VAL B CA 1
ATOM 5872 C C . VAL B 1 293 ? 13.68 -4.078 -1.723 1 98.94 293 VAL B C 1
ATOM 5874 O O . VAL B 1 293 ? 14.148 -3.418 -0.79 1 98.94 293 VAL B O 1
ATOM 5877 N N . LEU B 1 294 ? 14.336 -5.012 -2.273 1 98.94 294 LEU B N 1
ATOM 5878 C CA . LEU B 1 294 ? 15.781 -5.141 -2.135 1 98.94 294 LEU B CA 1
ATOM 5879 C C . LEU B 1 294 ? 16.5 -4.496 -3.316 1 98.94 294 LEU B C 1
ATOM 5881 O O . LEU B 1 294 ? 16.047 -4.609 -4.461 1 98.94 294 LEU B O 1
ATOM 5885 N N . LEU B 1 295 ? 17.531 -3.811 -3.062 1 98.88 295 LEU B N 1
ATOM 5886 C CA . LEU B 1 295 ? 18.219 -3.123 -4.152 1 98.88 295 LEU B CA 1
ATOM 5887 C C . LEU B 1 295 ? 19.719 -3.377 -4.105 1 98.88 295 LEU B C 1
ATOM 5889 O O . LEU B 1 295 ? 20.297 -3.514 -3.021 1 98.88 295 LEU B O 1
ATOM 5893 N N . HIS B 1 296 ? 20.328 -3.471 -5.246 1 98.88 296 HIS B N 1
ATOM 5894 C CA . HIS B 1 296 ? 21.75 -3.703 -5.445 1 98.88 296 HIS B CA 1
ATOM 5895 C C . HIS B 1 296 ? 22.578 -2.541 -4.902 1 98.88 296 HIS B C 1
ATOM 5897 O O . HIS B 1 296 ? 22.156 -1.386 -4.98 1 98.88 296 HIS B O 1
ATOM 5903 N N . GLN B 1 297 ? 23.766 -2.791 -4.457 1 98.5 297 GLN B N 1
ATOM 5904 C CA . GLN B 1 297 ? 24.688 -1.821 -3.877 1 98.5 297 GLN B CA 1
ATOM 5905 C C . GLN B 1 297 ? 24.906 -0.64 -4.816 1 98.5 297 GLN B C 1
ATOM 5907 O O . GLN B 1 297 ? 25.016 0.504 -4.371 1 98.5 297 GLN B O 1
ATOM 5912 N N . ARG B 1 298 ? 24.969 -0.833 -6.094 1 98.44 298 ARG B N 1
ATOM 5913 C CA . ARG B 1 298 ? 25.25 0.234 -7.051 1 98.44 298 ARG B CA 1
ATOM 5914 C C . ARG B 1 298 ? 24.141 1.288 -7.039 1 98.44 298 ARG B C 1
ATOM 5916 O O . ARG B 1 298 ? 24.406 2.463 -7.309 1 98.44 298 ARG B O 1
ATOM 5923 N N . ILE B 1 299 ? 22.922 0.857 -6.785 1 98.75 299 ILE B N 1
ATOM 5924 C CA . ILE B 1 299 ? 21.812 1.796 -6.723 1 98.75 299 ILE B CA 1
ATOM 5925 C C . ILE B 1 299 ? 21.938 2.672 -5.48 1 98.75 299 ILE B C 1
ATOM 5927 O O . ILE B 1 299 ? 21.75 3.889 -5.547 1 98.75 299 ILE B O 1
ATOM 5931 N N . PHE B 1 300 ? 22.297 2.029 -4.348 1 98.44 300 PHE B N 1
ATOM 5932 C CA . PHE B 1 300 ? 22.547 2.801 -3.141 1 98.44 300 PHE B CA 1
ATOM 5933 C C . PHE B 1 300 ? 23.688 3.795 -3.363 1 98.44 300 PHE B C 1
ATOM 5935 O O . PHE B 1 300 ? 23.609 4.949 -2.938 1 98.44 300 PHE B O 1
ATOM 5942 N N . ASP B 1 301 ? 24.719 3.338 -4.008 1 98.31 301 ASP B N 1
ATOM 5943 C CA . ASP B 1 301 ? 25.859 4.195 -4.27 1 98.31 301 ASP B CA 1
ATOM 5944 C C . ASP B 1 301 ? 25.469 5.422 -5.086 1 98.31 301 ASP B C 1
ATOM 5946 O O . ASP B 1 301 ? 25.938 6.531 -4.824 1 98.31 301 ASP B O 1
ATOM 5950 N N . ALA B 1 302 ? 24.609 5.219 -6.062 1 98.31 302 ALA B N 1
ATOM 5951 C CA . ALA B 1 302 ? 24.172 6.328 -6.902 1 98.31 302 ALA B CA 1
ATOM 5952 C C . ALA B 1 302 ? 23.375 7.344 -6.086 1 98.31 302 ALA B C 1
ATOM 5954 O O . ALA B 1 302 ? 23.578 8.555 -6.215 1 98.31 302 ALA B O 1
ATOM 5955 N N . LEU B 1 303 ? 22.453 6.832 -5.27 1 97.81 303 LEU B N 1
ATOM 5956 C CA . LEU B 1 303 ? 21.672 7.727 -4.41 1 97.81 303 LEU B CA 1
ATOM 5957 C C . LEU B 1 303 ? 22.594 8.469 -3.439 1 97.81 303 LEU B C 1
ATOM 5959 O O . LEU B 1 303 ? 22.422 9.664 -3.203 1 97.81 303 LEU B O 1
ATOM 5963 N N . SER B 1 304 ? 23.531 7.727 -2.867 1 97.19 304 SER B N 1
ATOM 5964 C CA . SER B 1 304 ? 24.453 8.266 -1.879 1 97.19 304 SER B CA 1
ATOM 5965 C C . SER B 1 304 ? 25.328 9.359 -2.482 1 97.19 304 SER B C 1
ATOM 5967 O O . SER B 1 304 ? 25.703 10.32 -1.797 1 97.19 304 SER B O 1
ATOM 5969 N N . ALA B 1 305 ? 25.703 9.25 -3.701 1 96.69 305 ALA B N 1
ATOM 5970 C CA . ALA B 1 305 ? 26.547 10.234 -4.387 1 96.69 305 ALA B CA 1
ATOM 5971 C C . ALA B 1 305 ? 25.719 11.43 -4.855 1 96.69 305 ALA B C 1
ATOM 5973 O O . ALA B 1 305 ? 26.266 12.492 -5.145 1 96.69 305 ALA B O 1
ATOM 5974 N N . GLY B 1 306 ? 24.422 11.188 -4.961 1 95.56 306 GLY B N 1
ATOM 5975 C CA . GLY B 1 306 ? 23.531 12.219 -5.465 1 95.56 306 GLY B CA 1
ATOM 5976 C C . GLY B 1 306 ? 22.703 12.875 -4.375 1 95.56 306 GLY B C 1
ATOM 5977 O O . GLY B 1 306 ? 23.25 13.523 -3.479 1 95.56 306 GLY B O 1
ATOM 5978 N N . SER B 1 307 ? 21.469 12.656 -4.344 1 93.19 307 SER B N 1
ATOM 5979 C CA . SER B 1 307 ? 20.5 13.344 -3.492 1 93.19 307 SER B CA 1
ATOM 5980 C C . SER B 1 307 ? 20.625 12.898 -2.039 1 93.19 307 SER B C 1
ATOM 5982 O O . SER B 1 307 ? 20.141 13.578 -1.132 1 93.19 307 SER B O 1
ATOM 5984 N N . LYS B 1 308 ? 21.172 11.703 -1.803 1 94.94 308 LYS B N 1
ATOM 5985 C CA . LYS B 1 308 ? 21.375 11.109 -0.484 1 94.94 308 LYS B CA 1
ATOM 5986 C C . LYS B 1 308 ? 20.031 10.844 0.198 1 94.94 308 LYS B C 1
ATOM 5988 O O . LYS B 1 308 ? 19.891 11.055 1.404 1 94.94 308 LYS B O 1
ATOM 5993 N N . LYS B 1 309 ? 19.062 10.492 -0.585 1 93.06 309 LYS B N 1
ATOM 5994 C CA . LYS B 1 309 ? 17.734 10.078 -0.146 1 93.06 309 LYS B CA 1
ATOM 5995 C C . LYS B 1 309 ? 16.922 9.5 -1.306 1 93.06 309 LYS B C 1
ATOM 5997 O O . LYS B 1 309 ? 17.25 9.727 -2.471 1 93.06 309 LYS B O 1
ATOM 6002 N N . LEU B 1 310 ? 15.961 8.695 -1.006 1 93 310 LEU B N 1
ATOM 6003 C CA . LEU B 1 310 ? 14.953 8.289 -1.977 1 93 310 LEU B CA 1
ATOM 6004 C C . LEU B 1 310 ? 13.727 9.188 -1.893 1 93 310 LEU B C 1
ATOM 6006 O O . LEU B 1 310 ? 13.195 9.43 -0.803 1 93 310 LEU B O 1
ATOM 6010 N N . ALA B 1 311 ? 13.289 9.766 -3.035 1 92.88 311 ALA B N 1
ATOM 6011 C CA . ALA B 1 311 ? 12.07 10.57 -3.086 1 92.88 311 ALA B CA 1
ATOM 6012 C C . ALA B 1 311 ? 10.828 9.68 -3.037 1 92.88 311 ALA B C 1
ATOM 6014 O O . ALA B 1 311 ? 10.016 9.688 -3.965 1 92.88 311 ALA B O 1
ATOM 6015 N N . HIS B 1 312 ? 10.742 8.93 -2.029 1 94.06 312 HIS B N 1
ATOM 6016 C CA . HIS B 1 312 ? 9.664 8 -1.736 1 94.06 312 HIS B CA 1
ATOM 6017 C C . HIS B 1 312 ? 9.594 7.688 -0.246 1 94.06 312 HIS B C 1
ATOM 6019 O O . HIS B 1 312 ? 10.547 7.934 0.49 1 94.06 312 HIS B O 1
ATOM 6025 N N . GLY B 1 313 ? 8.406 7.246 0.156 1 93.31 313 GLY B N 1
ATOM 6026 C CA . GLY B 1 313 ? 8.219 6.848 1.543 1 93.31 313 GLY B CA 1
ATOM 6027 C C . GLY B 1 313 ? 6.762 6.793 1.956 1 93.31 313 GLY B C 1
ATOM 6028 O O . GLY B 1 313 ? 5.918 7.488 1.381 1 93.31 313 GLY B O 1
ATOM 6029 N N . HIS B 1 314 ? 6.508 5.977 2.947 1 95.31 314 HIS B N 1
ATOM 6030 C CA . HIS B 1 314 ? 5.156 5.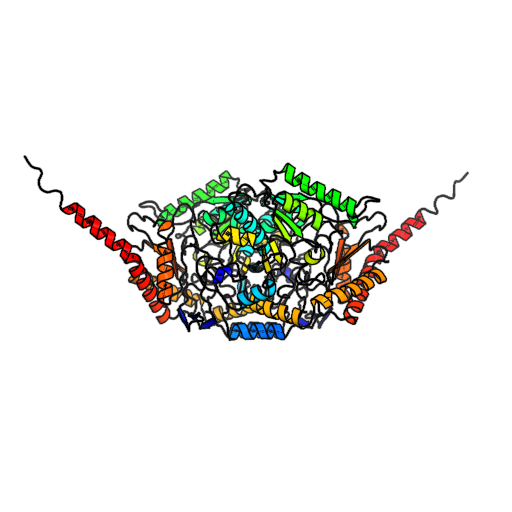828 3.475 1 95.31 314 HIS B CA 1
ATOM 6031 C C . HIS B 1 314 ? 5.129 6.039 4.984 1 95.31 314 HIS B C 1
ATOM 6033 O O . HIS B 1 314 ? 6.156 5.902 5.652 1 95.31 314 HIS B O 1
ATOM 6039 N N . THR B 1 315 ? 3.961 6.328 5.461 1 96.56 315 THR B N 1
ATOM 6040 C CA . THR B 1 315 ? 3.73 6.52 6.891 1 96.56 315 THR B CA 1
ATOM 6041 C C . THR B 1 315 ? 4.082 5.258 7.668 1 96.56 315 THR B C 1
ATOM 6043 O O . THR B 1 315 ? 4.68 5.332 8.742 1 96.56 315 THR B O 1
ATOM 6046 N N . PHE B 1 316 ? 3.818 4.129 7.164 1 97.44 316 PHE B N 1
ATOM 6047 C CA . PHE B 1 316 ? 3.992 2.873 7.887 1 97.44 316 PHE B CA 1
ATOM 6048 C C . PHE B 1 316 ? 5.168 2.082 7.324 1 97.44 316 PHE B C 1
ATOM 6050 O O . PHE B 1 316 ? 5.223 0.858 7.465 1 97.44 316 PHE B O 1
ATOM 6057 N N . GLN B 1 317 ? 6.07 2.766 6.621 1 96.88 317 GLN B N 1
ATOM 6058 C CA . GLN B 1 317 ? 7.281 2.125 6.125 1 96.88 317 GLN B CA 1
ATOM 6059 C C . GLN B 1 317 ? 8.133 1.587 7.273 1 96.88 317 GLN B C 1
ATOM 6061 O O . GLN B 1 317 ? 8.273 2.244 8.305 1 96.88 317 GLN B O 1
ATOM 6066 N N . ALA B 1 318 ? 8.695 0.397 7.121 1 97.5 318 ALA B N 1
ATOM 6067 C CA . ALA B 1 318 ? 9.555 -0.245 8.117 1 97.5 318 ALA B CA 1
ATOM 6068 C C . ALA B 1 318 ? 8.867 -0.294 9.477 1 97.5 318 ALA B C 1
ATOM 6070 O O . ALA B 1 318 ? 9.469 0.048 10.5 1 97.5 318 ALA B O 1
ATOM 6071 N N . HIS B 1 319 ? 7.594 -0.631 9.5 1 98 319 HIS B N 1
ATOM 6072 C CA . HIS B 1 319 ? 6.809 -0.684 10.727 1 98 319 HIS B CA 1
ATOM 6073 C C . HIS B 1 319 ? 7.418 -1.659 11.727 1 98 319 HIS B C 1
ATOM 6075 O O . HIS B 1 319 ? 7.594 -2.842 11.422 1 98 319 HIS B O 1
ATOM 6081 N N . PRO B 1 320 ? 7.66 -1.214 12.93 1 97.88 320 PRO B N 1
ATOM 6082 C CA . PRO B 1 320 ? 8.414 -2.033 13.875 1 97.88 320 PRO B CA 1
ATOM 6083 C C . PRO B 1 320 ? 7.75 -3.379 14.156 1 97.88 320 PRO B C 1
ATOM 6085 O O . PRO B 1 320 ? 8.422 -4.414 14.156 1 97.88 320 PRO B O 1
ATOM 6088 N N . LEU B 1 321 ? 6.488 -3.424 14.344 1 98.12 321 LEU B N 1
ATOM 6089 C CA . LEU B 1 321 ? 5.793 -4.664 14.672 1 98.12 321 LEU B CA 1
ATOM 6090 C C . LEU B 1 321 ? 5.824 -5.633 13.492 1 98.12 321 LEU B C 1
ATOM 6092 O O . LEU B 1 321 ? 6.004 -6.84 13.68 1 98.12 321 LEU B O 1
ATOM 6096 N N . ALA B 1 322 ? 5.539 -5.137 12.297 1 98.56 322 ALA B N 1
ATOM 6097 C CA . ALA B 1 322 ? 5.594 -5.977 11.102 1 98.56 322 ALA B CA 1
ATOM 6098 C C . ALA B 1 322 ? 6.973 -6.605 10.93 1 98.56 322 ALA B C 1
ATOM 6100 O O . ALA B 1 322 ? 7.09 -7.789 10.617 1 98.56 322 ALA B O 1
ATOM 6101 N N . CYS B 1 323 ? 8.008 -5.785 11.156 1 98.69 323 CYS B N 1
ATOM 6102 C CA . CYS B 1 323 ? 9.375 -6.277 11.031 1 98.69 323 CYS B CA 1
ATOM 6103 C C . CYS B 1 323 ? 9.68 -7.316 12.102 1 98.69 323 CYS B C 1
ATOM 6105 O O . CYS B 1 323 ? 10.328 -8.328 11.82 1 98.69 323 CYS B O 1
ATOM 6107 N N . ALA B 1 324 ? 9.219 -7.07 13.328 1 98.62 324 ALA B N 1
ATOM 6108 C CA . ALA B 1 324 ? 9.445 -8.023 14.406 1 98.62 324 ALA B CA 1
ATOM 6109 C C . ALA B 1 324 ? 8.797 -9.367 14.102 1 98.62 324 ALA B C 1
ATOM 6111 O O . ALA B 1 324 ? 9.398 -10.422 14.344 1 98.62 324 ALA B O 1
ATOM 6112 N N . ALA B 1 325 ? 7.57 -9.344 13.602 1 98.62 325 ALA B N 1
ATOM 6113 C CA . ALA B 1 325 ? 6.883 -10.57 13.219 1 98.62 325 ALA B CA 1
ATOM 6114 C C . ALA B 1 325 ? 7.641 -11.297 12.109 1 98.62 325 ALA B C 1
ATOM 6116 O O . ALA B 1 325 ? 7.77 -12.523 12.133 1 98.62 325 ALA B O 1
ATOM 6117 N N . ALA B 1 326 ? 8.125 -10.57 11.133 1 98.81 326 ALA B N 1
ATOM 6118 C CA . ALA B 1 326 ? 8.852 -11.156 10.008 1 98.81 326 ALA B CA 1
ATOM 6119 C C . ALA B 1 326 ? 10.18 -11.742 10.469 1 98.81 326 ALA B C 1
ATOM 6121 O O . ALA B 1 326 ? 10.625 -12.773 9.945 1 98.81 326 ALA B O 1
ATOM 6122 N N . VAL B 1 327 ? 10.859 -11.031 11.406 1 98.88 327 VAL B N 1
ATOM 6123 C CA . VAL B 1 327 ? 12.086 -11.57 11.984 1 98.88 327 VAL B CA 1
ATOM 6124 C C . VAL B 1 327 ? 11.82 -12.953 12.578 1 98.88 327 VAL B C 1
ATOM 6126 O O . VAL B 1 327 ? 12.57 -13.898 12.32 1 98.88 327 VAL B O 1
ATOM 6129 N N . ALA B 1 328 ? 10.758 -13.062 13.359 1 98.81 328 ALA B N 1
ATOM 6130 C CA . ALA B 1 328 ? 10.406 -14.336 13.969 1 98.81 328 ALA B CA 1
ATOM 6131 C C . ALA B 1 328 ? 10.141 -15.398 12.906 1 98.81 328 ALA B C 1
ATOM 6133 O O . ALA B 1 328 ? 10.586 -16.547 13.031 1 98.81 328 ALA B O 1
ATOM 6134 N N . ALA B 1 329 ? 9.414 -15.07 11.883 1 98.69 329 ALA B N 1
ATOM 6135 C CA . ALA B 1 329 ? 9.117 -16 10.797 1 98.69 329 ALA B CA 1
ATOM 6136 C C . ALA B 1 329 ? 10.398 -16.484 10.125 1 98.69 329 ALA B C 1
ATOM 6138 O O . ALA B 1 329 ? 10.57 -17.688 9.914 1 98.69 329 ALA B O 1
ATOM 6139 N N . GLN B 1 330 ? 11.266 -15.539 9.781 1 98.75 330 GLN B N 1
ATOM 6140 C CA . GLN B 1 330 ? 12.492 -15.883 9.078 1 98.75 330 GLN B CA 1
ATOM 6141 C C . GLN B 1 330 ? 13.414 -16.719 9.953 1 98.75 330 GLN B C 1
ATOM 6143 O O . GLN B 1 330 ? 14.133 -17.594 9.461 1 98.75 330 GLN B O 1
ATOM 6148 N N . LYS B 1 331 ? 13.414 -16.469 11.234 1 98.69 331 LYS B N 1
ATOM 6149 C CA . LYS B 1 331 ? 14.203 -17.266 12.164 1 98.69 331 LYS B CA 1
ATOM 6150 C C . LYS B 1 331 ? 13.688 -18.703 12.227 1 98.69 331 LYS B C 1
ATOM 6152 O O . LYS B 1 331 ? 14.477 -19.641 12.289 1 98.69 331 LYS B O 1
ATOM 6157 N N . ILE B 1 332 ? 12.383 -18.906 12.242 1 98.62 332 ILE B N 1
ATOM 6158 C CA . ILE B 1 332 ? 11.781 -20.234 12.242 1 98.62 332 ILE B CA 1
ATOM 6159 C C . ILE B 1 332 ? 12.156 -20.969 10.953 1 98.62 332 ILE B C 1
ATOM 6161 O O . ILE B 1 332 ? 12.57 -22.141 10.992 1 98.62 332 ILE B O 1
ATOM 6165 N N . ILE B 1 333 ? 12.062 -20.297 9.82 1 98.62 333 ILE B N 1
ATOM 6166 C CA . ILE B 1 333 ? 12.359 -20.875 8.516 1 98.62 333 ILE B CA 1
ATOM 6167 C C . ILE B 1 333 ? 13.805 -21.359 8.484 1 98.62 333 ILE B C 1
ATOM 6169 O O . ILE B 1 333 ? 14.086 -22.469 8.016 1 98.62 333 ILE B O 1
ATOM 6173 N N . LYS B 1 334 ? 14.672 -20.516 8.992 1 98.31 334 LYS B N 1
ATOM 6174 C CA . LYS B 1 334 ? 16.094 -20.859 9.016 1 98.31 334 LYS B CA 1
ATOM 6175 C C . LYS B 1 334 ? 16.359 -22 9.992 1 98.31 334 LYS B C 1
ATOM 6177 O O . LYS B 1 334 ? 17.016 -22.984 9.641 1 98.31 334 LYS B O 1
ATOM 6182 N N . ARG B 1 335 ? 15.859 -21.875 11.211 1 98.25 335 ARG B N 1
ATOM 6183 C CA . ARG B 1 335 ? 16.109 -22.844 12.281 1 98.25 335 ARG B CA 1
ATOM 6184 C C . ARG B 1 335 ? 15.625 -24.234 11.875 1 98.25 335 ARG B C 1
ATOM 6186 O O . ARG B 1 335 ? 16.312 -25.234 12.109 1 98.25 335 ARG B O 1
ATOM 6193 N N . ASP B 1 336 ? 14.461 -24.328 11.234 1 98.31 336 ASP B N 1
ATOM 6194 C CA . ASP B 1 336 ? 13.836 -25.609 10.93 1 98.31 336 ASP B CA 1
ATOM 6195 C C . ASP B 1 336 ? 14.18 -26.062 9.508 1 98.31 336 ASP B C 1
ATOM 6197 O O . ASP B 1 336 ? 13.602 -27.031 9 1 98.31 336 ASP B O 1
ATOM 6201 N N . ASN B 1 337 ? 15.078 -25.406 8.82 1 98.5 337 ASN B N 1
ATOM 6202 C CA . ASN B 1 337 ? 15.531 -25.734 7.469 1 98.5 337 ASN B CA 1
ATOM 6203 C C . ASN B 1 337 ? 14.352 -25.906 6.512 1 98.5 337 ASN B C 1
ATOM 6205 O O . ASN B 1 337 ? 14.266 -26.906 5.797 1 98.5 337 ASN B O 1
ATOM 6209 N N . LEU B 1 338 ? 13.453 -24.969 6.566 1 98.69 338 LEU B N 1
ATOM 6210 C CA . LEU B 1 338 ? 12.188 -25.125 5.859 1 98.69 338 LEU B CA 1
ATOM 6211 C C . LEU B 1 338 ? 12.367 -24.906 4.359 1 98.69 338 LEU B C 1
ATOM 6213 O O . LEU B 1 338 ? 11.609 -25.453 3.553 1 98.69 338 LEU B O 1
ATOM 6217 N N . ILE B 1 339 ? 13.344 -24.125 3.926 1 98.62 339 ILE B N 1
ATOM 6218 C CA . ILE B 1 339 ? 13.562 -23.922 2.498 1 98.62 339 ILE B CA 1
ATOM 6219 C C . ILE B 1 339 ? 14.023 -25.234 1.849 1 98.62 339 ILE B C 1
ATOM 6221 O O . ILE B 1 339 ? 13.547 -25.594 0.77 1 98.62 339 ILE B O 1
ATOM 6225 N N . GLU B 1 340 ? 14.938 -25.906 2.48 1 98.5 340 GLU B N 1
ATOM 6226 C CA . GLU B 1 340 ? 15.328 -27.234 2.006 1 98.5 340 GLU B CA 1
ATOM 6227 C C . GLU B 1 340 ? 14.133 -28.188 2.008 1 98.5 340 GLU B C 1
ATOM 6229 O O . GLU B 1 340 ? 13.992 -29.016 1.102 1 98.5 340 GLU B O 1
ATOM 6234 N N . ARG B 1 341 ? 13.391 -28.109 3.021 1 98.5 341 ARG B N 1
ATOM 6235 C CA . ARG B 1 341 ? 12.18 -28.906 3.104 1 98.5 341 ARG B CA 1
ATOM 6236 C C . ARG B 1 341 ? 11.242 -28.609 1.94 1 98.5 341 ARG B C 1
ATOM 6238 O O . ARG B 1 341 ? 10.648 -29.516 1.36 1 98.5 341 ARG B O 1
ATOM 6245 N N . VAL B 1 342 ? 11.055 -27.359 1.592 1 98.75 342 VAL B N 1
ATOM 6246 C CA . VAL B 1 342 ? 10.219 -26.953 0.473 1 98.75 342 VAL B CA 1
ATOM 6247 C C . VAL B 1 342 ? 10.703 -27.609 -0.812 1 98.75 342 VAL B C 1
ATOM 6249 O O . VAL B 1 342 ? 9.891 -28.094 -1.616 1 98.75 342 VAL B O 1
ATOM 6252 N N . ALA B 1 343 ? 12 -27.641 -1.007 1 98.62 343 ALA B N 1
ATOM 6253 C CA . ALA B 1 343 ? 12.57 -28.297 -2.186 1 98.62 343 ALA B CA 1
ATOM 6254 C C . ALA B 1 343 ? 12.219 -29.781 -2.211 1 98.62 343 ALA B C 1
ATOM 6256 O O . ALA B 1 343 ? 11.766 -30.312 -3.232 1 98.62 343 ALA B O 1
ATOM 6257 N N . ARG B 1 344 ? 12.383 -30.453 -1.123 1 98.44 344 ARG B N 1
ATOM 6258 C CA . ARG B 1 344 ? 12.133 -31.891 -1.028 1 98.44 344 ARG B CA 1
ATOM 6259 C C . ARG B 1 344 ? 10.648 -32.188 -1.188 1 98.44 344 ARG B C 1
ATOM 6261 O O . ARG B 1 344 ? 10.266 -33.094 -1.942 1 98.44 344 ARG B O 1
ATOM 6268 N N . MET B 1 345 ? 9.844 -31.516 -0.398 1 98.69 345 MET B N 1
ATOM 6269 C CA . MET B 1 345 ? 8.398 -31.719 -0.457 1 98.69 345 MET B CA 1
ATOM 6270 C C . MET B 1 345 ? 7.852 -31.344 -1.83 1 98.69 345 MET B C 1
ATOM 6272 O O . MET B 1 345 ? 6.867 -31.922 -2.289 1 98.69 345 MET B O 1
ATOM 6276 N N . GLY B 1 346 ? 8.523 -30.312 -2.445 1 98.69 346 GLY B N 1
ATOM 6277 C CA . GLY B 1 346 ? 8.156 -29.953 -3.809 1 98.69 346 GLY B CA 1
ATOM 6278 C C . GLY B 1 346 ? 8.344 -31.094 -4.793 1 98.69 346 GLY B C 1
ATOM 6279 O O . GLY B 1 346 ? 7.516 -31.297 -5.68 1 98.69 346 GLY B O 1
ATOM 6280 N N . ASP B 1 347 ? 9.43 -31.844 -4.652 1 98.62 347 ASP B N 1
ATOM 6281 C CA . ASP B 1 347 ? 9.672 -33 -5.484 1 98.62 347 ASP B CA 1
ATOM 6282 C C . ASP B 1 347 ? 8.562 -34.031 -5.309 1 98.62 347 ASP B C 1
ATOM 6284 O O . ASP B 1 347 ? 8.094 -34.625 -6.281 1 98.62 347 ASP B O 1
ATOM 6288 N N . LYS B 1 348 ? 8.188 -34.219 -4.113 1 98.62 348 LYS B N 1
ATOM 6289 C CA . LYS B 1 348 ? 7.117 -35.188 -3.809 1 98.62 348 LYS B CA 1
ATOM 6290 C C . LYS B 1 348 ? 5.785 -34.719 -4.391 1 98.62 348 LYS B C 1
ATOM 6292 O O . LYS B 1 348 ? 5.023 -35.5 -4.934 1 98.62 348 LYS B O 1
ATOM 6297 N N . LEU B 1 349 ? 5.48 -33.469 -4.199 1 98.81 349 LEU B N 1
ATOM 6298 C CA . LEU B 1 349 ? 4.25 -32.906 -4.75 1 98.81 349 LEU B CA 1
ATOM 6299 C C . LEU B 1 349 ? 4.203 -33.094 -6.262 1 98.81 349 LEU B C 1
ATOM 6301 O O . LEU B 1 349 ? 3.17 -33.469 -6.816 1 98.81 349 LEU B O 1
ATOM 6305 N N . GLU B 1 350 ? 5.324 -32.75 -6.898 1 98.69 350 GLU B N 1
ATOM 6306 C CA . GLU B 1 350 ? 5.387 -32.938 -8.344 1 98.69 350 GLU B CA 1
ATOM 6307 C C . GLU B 1 350 ? 5.086 -34.375 -8.727 1 98.69 350 GLU B C 1
ATOM 6309 O O . GLU B 1 350 ? 4.312 -34.625 -9.648 1 98.69 350 GLU B O 1
ATOM 6314 N N . LEU B 1 351 ? 5.727 -35.281 -8.078 1 98.62 351 LEU B N 1
ATOM 6315 C CA . LEU B 1 351 ? 5.539 -36.688 -8.367 1 98.62 351 LEU B CA 1
ATOM 6316 C C . LEU B 1 351 ? 4.074 -37.094 -8.211 1 98.62 351 LEU B C 1
ATOM 6318 O O . LEU B 1 351 ? 3.527 -37.812 -9.055 1 98.62 351 LEU B O 1
ATOM 6322 N N . LEU B 1 352 ? 3.463 -36.688 -7.133 1 98.81 352 LEU B N 1
ATOM 6323 C CA . LEU B 1 352 ? 2.066 -37 -6.867 1 98.81 352 LEU B CA 1
ATOM 6324 C C . LEU B 1 352 ? 1.156 -36.406 -7.934 1 98.81 352 LEU B C 1
ATOM 6326 O O . LEU B 1 352 ? 0.223 -37.062 -8.406 1 98.81 352 LEU B O 1
ATOM 6330 N N . LEU B 1 353 ? 1.396 -35.125 -8.312 1 98.81 353 LEU B N 1
ATOM 6331 C CA . LEU B 1 353 ? 0.581 -34.469 -9.32 1 98.81 353 LEU B CA 1
ATOM 6332 C C . LEU B 1 353 ? 0.7 -35.156 -10.672 1 98.81 353 LEU B C 1
ATOM 6334 O O . LEU B 1 353 ? -0.3 -35.344 -11.367 1 98.81 353 LEU B O 1
ATOM 6338 N N . ARG B 1 354 ? 1.891 -35.5 -11.062 1 98.56 354 ARG B N 1
ATOM 6339 C CA . ARG B 1 354 ? 2.123 -36.156 -12.352 1 98.56 354 ARG B CA 1
ATOM 6340 C C . ARG B 1 354 ? 1.521 -37.562 -12.383 1 98.56 354 ARG B C 1
ATOM 6342 O O . ARG B 1 354 ? 0.996 -38 -13.414 1 98.56 354 ARG B O 1
ATOM 6349 N N . LYS B 1 355 ? 1.584 -38.219 -11.266 1 98.56 355 LYS B N 1
ATOM 6350 C CA . LYS B 1 355 ? 1.068 -39.594 -11.188 1 98.56 355 LYS B CA 1
ATOM 6351 C C . LYS B 1 355 ? -0.457 -39.594 -11.141 1 98.56 355 LYS B C 1
ATOM 6353 O O . LYS B 1 355 ? -1.1 -40.406 -11.82 1 98.56 355 LYS B O 1
ATOM 6358 N N . GLU B 1 356 ? -1.03 -38.688 -10.391 1 98.56 356 GLU B N 1
ATOM 6359 C CA . GLU B 1 356 ? -2.443 -38.812 -10.047 1 98.56 356 GLU B CA 1
ATOM 6360 C C . GLU B 1 356 ? -3.299 -37.875 -10.883 1 98.56 356 GLU B C 1
ATOM 6362 O O . GLU B 1 356 ? -4.488 -38.125 -11.078 1 98.56 356 GLU B O 1
ATOM 6367 N N . ILE B 1 357 ? -2.746 -36.781 -11.352 1 98.75 357 ILE B N 1
ATOM 6368 C CA . ILE B 1 357 ? -3.568 -35.719 -11.93 1 98.75 357 ILE B CA 1
ATOM 6369 C C . ILE B 1 357 ? -3.273 -35.594 -13.422 1 98.75 357 ILE B C 1
ATOM 6371 O O . ILE B 1 357 ? -4.191 -35.469 -14.234 1 98.75 357 ILE B O 1
ATOM 6375 N N . GLU B 1 358 ? -2.023 -35.625 -13.781 1 98.25 358 GLU B N 1
ATOM 6376 C CA . GLU B 1 358 ? -1.597 -35.375 -15.156 1 98.25 358 GLU B CA 1
ATOM 6377 C C . GLU B 1 358 ? -2.336 -36.312 -16.125 1 98.25 358 GLU B C 1
ATOM 6379 O O . GLU B 1 358 ? -2.717 -35.875 -17.219 1 98.25 358 GLU B O 1
ATOM 6384 N N . PRO B 1 359 ? -2.635 -37.625 -15.781 1 97.88 359 PRO B N 1
ATOM 6385 C CA . PRO B 1 359 ? -3.279 -38.531 -16.734 1 97.88 359 PRO B CA 1
ATOM 6386 C C . PRO B 1 359 ? -4.754 -38.188 -16.953 1 97.88 359 PRO B C 1
ATOM 6388 O O . PRO B 1 359 ? -5.379 -38.719 -17.875 1 97.88 359 PRO B O 1
ATOM 6391 N N . LEU B 1 360 ? -5.32 -37.312 -16.203 1 97.75 360 LEU B N 1
ATOM 6392 C CA . LEU B 1 360 ? -6.734 -37 -16.344 1 97.75 360 LEU B CA 1
ATOM 6393 C C . LEU B 1 360 ? -7 -36.25 -17.656 1 97.75 360 LEU B C 1
ATOM 6395 O O . LEU B 1 360 ? -6.176 -35.469 -18.109 1 97.75 360 LEU B O 1
ATOM 6399 N N . PRO B 1 361 ? -8.102 -36.5 -18.297 1 94.81 361 PRO B N 1
ATOM 6400 C CA . PRO B 1 361 ? -8.344 -36.062 -19.672 1 94.81 361 PRO B CA 1
ATOM 6401 C C . PRO B 1 361 ? -8.32 -34.562 -19.844 1 94.81 361 PRO B C 1
ATOM 6403 O O . PRO B 1 361 ? -7.914 -34.062 -20.891 1 94.81 361 PRO B O 1
ATOM 6406 N N . LEU B 1 362 ? -8.773 -33.719 -18.938 1 97.12 362 LEU B N 1
ATOM 6407 C CA . LEU B 1 362 ? -8.922 -32.281 -19.109 1 97.12 362 LEU B CA 1
ATOM 6408 C C . LEU B 1 362 ? -7.773 -31.531 -18.453 1 97.12 362 LEU B C 1
ATOM 6410 O O . LEU B 1 362 ? -7.859 -30.328 -18.25 1 97.12 362 LEU B O 1
ATOM 6414 N N . VAL B 1 363 ? -6.668 -32.312 -18.172 1 98.19 363 VAL B N 1
ATOM 6415 C CA . VAL B 1 363 ? -5.469 -31.688 -17.609 1 98.19 363 VAL B CA 1
ATOM 6416 C C . VAL B 1 363 ? -4.426 -31.484 -18.703 1 98.19 363 VAL B C 1
ATOM 6418 O O . VAL B 1 363 ? -3.971 -32.469 -19.312 1 98.19 363 VAL B O 1
ATOM 6421 N N . GLY B 1 364 ? -4.105 -30.234 -19 1 97.56 364 GLY B N 1
ATOM 6422 C CA . GLY B 1 364 ? -3.18 -29.906 -20.078 1 97.56 364 GLY B CA 1
ATOM 6423 C C . GLY B 1 364 ? -1.731 -29.875 -19.641 1 97.56 364 GLY B C 1
ATOM 6424 O O . GLY B 1 364 ? -0.868 -30.5 -20.266 1 97.56 364 GLY B O 1
ATOM 6425 N N . ASP B 1 365 ? -1.459 -29.109 -18.641 1 97.56 365 ASP B N 1
ATOM 6426 C CA . ASP B 1 365 ? -0.087 -28.891 -18.188 1 97.56 365 ASP B CA 1
ATOM 6427 C C . ASP B 1 365 ? -0.015 -28.797 -16.672 1 97.56 365 ASP B C 1
ATOM 6429 O O . ASP B 1 365 ? -0.947 -28.297 -16.031 1 97.56 365 ASP B O 1
ATOM 6433 N N . ILE B 1 366 ? 0.949 -29.406 -16.109 1 98.5 366 ILE B N 1
ATOM 6434 C CA . ILE B 1 366 ? 1.317 -29.25 -14.711 1 98.5 366 ILE B CA 1
ATOM 6435 C C . ILE B 1 366 ? 2.709 -28.625 -14.609 1 98.5 366 ILE B C 1
ATOM 6437 O O . ILE B 1 366 ? 3.66 -29.109 -15.219 1 98.5 366 ILE B O 1
ATOM 6441 N N . ARG B 1 367 ? 2.824 -27.531 -13.867 1 98.38 367 ARG B N 1
ATOM 6442 C CA . ARG B 1 367 ? 4.102 -26.828 -13.789 1 98.38 367 ARG B CA 1
ATOM 6443 C C . ARG B 1 367 ? 4.289 -26.203 -12.414 1 98.38 367 ARG B C 1
ATOM 6445 O O . ARG B 1 367 ? 3.314 -25.938 -11.703 1 98.38 367 ARG B O 1
ATOM 6452 N N . GLY B 1 368 ? 5.559 -25.938 -12.047 1 98.25 368 GLY B N 1
ATOM 6453 C CA . GLY B 1 368 ? 5.879 -25.281 -10.789 1 98.25 368 GLY B CA 1
ATOM 6454 C C . GLY B 1 368 ? 7.27 -25.609 -10.281 1 98.25 368 GLY B C 1
ATOM 6455 O O . GLY B 1 368 ? 8.07 -26.219 -10.992 1 98.25 368 GLY B O 1
ATOM 6456 N N . ARG B 1 369 ? 7.629 -25.062 -9.156 1 98.25 369 ARG B N 1
ATOM 6457 C CA . ARG B 1 369 ? 8.852 -25.297 -8.406 1 98.25 369 ARG B CA 1
ATOM 6458 C C . ARG B 1 369 ? 8.586 -25.281 -6.902 1 98.25 369 ARG B C 1
ATOM 6460 O O . ARG B 1 369 ? 7.758 -24.5 -6.422 1 98.25 369 ARG B O 1
ATOM 6467 N N . GLY B 1 370 ? 9.297 -26.156 -6.125 1 98.69 370 GLY B N 1
ATOM 6468 C CA . GLY B 1 370 ? 9.07 -26.172 -4.691 1 98.69 370 GLY B CA 1
ATOM 6469 C C . GLY B 1 370 ? 7.625 -26.453 -4.32 1 98.69 370 GLY B C 1
ATOM 6470 O O . GLY B 1 370 ? 7.043 -27.438 -4.789 1 98.69 370 GLY B O 1
ATOM 6471 N N . LEU B 1 371 ? 7.023 -25.672 -3.461 1 98.81 371 LEU B N 1
ATOM 6472 C CA . LEU B 1 371 ? 5.621 -25.812 -3.08 1 98.81 371 LEU B CA 1
ATOM 6473 C C . LEU B 1 371 ? 4.773 -24.734 -3.732 1 98.81 371 LEU B C 1
ATOM 6475 O O . LEU B 1 371 ? 3.967 -24.078 -3.062 1 98.81 371 LEU B O 1
ATOM 6479 N N . PHE B 1 372 ? 5.035 -24.531 -5.012 1 98.5 372 PHE B N 1
ATOM 6480 C CA . PHE B 1 372 ? 4.398 -23.547 -5.875 1 98.5 372 PHE B CA 1
ATOM 6481 C C . PHE B 1 372 ? 4.055 -24.156 -7.227 1 98.5 372 PHE B C 1
ATOM 6483 O O . PHE B 1 372 ? 4.812 -24.016 -8.188 1 98.5 372 PHE B O 1
ATOM 6490 N N . TRP B 1 373 ? 2.836 -24.812 -7.309 1 98.62 373 TRP B N 1
ATOM 6491 C CA . TRP B 1 373 ? 2.494 -25.609 -8.492 1 98.62 373 TRP B CA 1
ATOM 6492 C C . TRP B 1 373 ? 1.114 -25.219 -9.016 1 98.62 373 TRP B C 1
ATOM 6494 O O . TRP B 1 373 ? 0.274 -24.719 -8.266 1 98.62 373 TRP B O 1
ATOM 6504 N N . ALA B 1 374 ? 0.9 -25.453 -10.305 1 98.06 374 ALA B N 1
ATOM 6505 C CA . ALA B 1 374 ? -0.386 -25.188 -10.945 1 98.06 374 ALA B CA 1
ATOM 6506 C C . ALA B 1 374 ? -0.776 -26.312 -11.891 1 98.06 374 ALA B C 1
ATOM 6508 O O . ALA B 1 374 ? 0.09 -27 -12.438 1 98.06 374 ALA B O 1
ATOM 6509 N N . ILE B 1 375 ? -2.004 -26.547 -12.016 1 98.25 375 ILE B N 1
ATOM 6510 C CA . ILE B 1 375 ? -2.611 -27.469 -12.984 1 98.25 375 ILE B CA 1
ATOM 6511 C C . ILE B 1 375 ? -3.459 -26.672 -13.977 1 98.25 375 ILE B C 1
ATOM 6513 O O . ILE B 1 375 ? -4.434 -26.016 -13.594 1 98.25 375 ILE B O 1
ATOM 6517 N N . GLU B 1 376 ? -3.072 -26.656 -15.195 1 97.44 376 GLU B N 1
ATOM 6518 C CA . GLU B 1 376 ? -3.842 -25.984 -16.25 1 97.44 376 GLU B CA 1
ATOM 6519 C C . GLU B 1 376 ? -4.793 -26.969 -16.938 1 97.44 376 GLU B C 1
ATOM 6521 O O . GLU B 1 376 ? -4.43 -28.109 -17.203 1 97.44 376 GLU B O 1
ATOM 6526 N N . PHE B 1 377 ? -5.992 -26.484 -17.219 1 97.5 377 PHE B N 1
ATOM 6527 C CA . PHE B 1 377 ? -7.035 -27.312 -17.812 1 97.5 377 PHE B CA 1
ATOM 6528 C C . PHE B 1 377 ? -7.281 -26.906 -19.266 1 97.5 377 PHE B C 1
ATOM 6530 O O . PHE B 1 377 ? -7.27 -25.719 -19.594 1 97.5 377 PHE B O 1
ATOM 6537 N N . VAL B 1 378 ? -7.445 -27.859 -20.094 1 96.5 378 VAL B N 1
ATOM 6538 C CA . VAL B 1 378 ? -7.777 -27.641 -21.5 1 96.5 378 VAL B CA 1
ATOM 6539 C C . VAL B 1 378 ? -8.844 -28.641 -21.938 1 96.5 378 VAL B C 1
ATOM 6541 O O . VAL B 1 378 ? -8.969 -29.734 -21.359 1 96.5 378 VAL B O 1
ATOM 6544 N N . GLN B 1 379 ? -9.602 -28.297 -22.906 1 95.25 379 GLN B N 1
ATOM 6545 C CA . GLN B 1 379 ? -10.648 -29.172 -23.438 1 95.25 379 GLN B CA 1
ATOM 6546 C C . GLN B 1 379 ? -10.047 -30.328 -24.234 1 95.25 379 GLN B C 1
ATOM 6548 O O . GLN B 1 379 ? -10.609 -31.422 -24.281 1 95.25 379 GLN B O 1
ATOM 6553 N N . ASP B 1 380 ? -8.953 -30 -24.922 1 93.75 380 ASP B N 1
ATOM 6554 C CA . ASP B 1 380 ? -8.219 -30.953 -25.75 1 93.75 380 ASP B CA 1
ATOM 6555 C C . ASP B 1 380 ? -6.715 -30.844 -25.531 1 93.75 380 ASP B C 1
ATOM 6557 O O . ASP B 1 380 ? -6.125 -29.797 -25.797 1 93.75 380 ASP B O 1
ATOM 6561 N N . LYS B 1 381 ? -6.105 -31.891 -25.094 1 93.19 381 LYS B N 1
ATOM 6562 C CA . LYS B 1 381 ? -4.695 -31.891 -24.719 1 93.19 381 LYS B CA 1
ATOM 6563 C C . LYS B 1 381 ? -3.803 -31.672 -25.938 1 93.19 381 LYS B C 1
ATOM 6565 O O . LYS B 1 381 ? -2.785 -30.984 -25.859 1 93.19 381 LYS B O 1
ATOM 6570 N N . GLN B 1 382 ? -4.152 -32.281 -27.047 1 91.56 382 GLN B N 1
ATOM 6571 C CA . GLN B 1 382 ? -3.332 -32.188 -28.25 1 91.56 382 GLN B CA 1
ATOM 6572 C C . GLN B 1 382 ? -3.4 -30.812 -28.875 1 91.56 382 GLN B C 1
ATOM 6574 O O . GLN B 1 382 ? -2.373 -30.234 -29.234 1 91.56 382 GLN B O 1
ATOM 6579 N N . LEU B 1 383 ? -4.582 -30.266 -28.906 1 94.25 383 LEU B N 1
ATOM 6580 C CA . LEU B 1 383 ? -4.781 -28.953 -29.516 1 94.25 383 LEU B CA 1
ATOM 6581 C C . LEU B 1 383 ? -4.602 -27.844 -28.5 1 94.25 383 LEU B C 1
ATOM 6583 O O . LEU B 1 383 ? -4.477 -26.672 -28.859 1 94.25 383 LEU B O 1
ATOM 6587 N N . LYS B 1 384 ? -4.551 -28.219 -27.156 1 95.62 384 LYS B N 1
ATOM 6588 C CA . LYS B 1 384 ? -4.438 -27.266 -26.062 1 95.62 384 LYS B CA 1
ATOM 6589 C C . LYS B 1 384 ? -5.574 -26.25 -26.094 1 95.62 384 LYS B C 1
ATOM 6591 O O . LYS B 1 384 ? -5.367 -25.062 -25.812 1 95.62 384 LYS B O 1
ATOM 6596 N N . THR B 1 385 ? -6.797 -26.656 -26.516 1 95.38 385 THR B N 1
ATOM 6597 C CA . THR B 1 385 ? -7.965 -25.781 -26.594 1 95.38 385 THR B CA 1
ATOM 6598 C C . THR B 1 385 ? -8.414 -25.359 -25.188 1 95.38 385 THR B C 1
ATOM 6600 O O . THR B 1 385 ? -8.742 -26.203 -24.359 1 95.38 385 THR B O 1
ATOM 6603 N N . PRO B 1 386 ? -8.398 -24.094 -24.891 1 93.75 386 PRO B N 1
ATOM 6604 C CA . PRO B 1 386 ? -8.812 -23.641 -23.562 1 93.75 386 PRO B CA 1
ATOM 6605 C C . PRO B 1 386 ? -10.32 -23.719 -23.344 1 93.75 386 PRO B C 1
ATOM 6607 O O . PRO B 1 386 ? -11.078 -23.797 -24.312 1 93.75 386 PRO B O 1
ATOM 6610 N N . PHE B 1 387 ? -10.766 -23.75 -22.141 1 92.69 387 PHE B N 1
ATOM 6611 C CA . PHE B 1 387 ? -12.18 -23.547 -21.828 1 92.69 387 PHE B CA 1
ATOM 6612 C C . PHE B 1 387 ? -12.594 -22.109 -22.062 1 92.69 387 PHE B C 1
ATOM 6614 O O . PHE B 1 387 ? -11.812 -21.188 -21.844 1 92.69 387 PHE B O 1
ATOM 6621 N N . SER B 1 388 ? -13.812 -21.953 -22.578 1 88.81 388 SER B N 1
ATOM 6622 C CA . SER B 1 388 ? -14.367 -20.609 -22.609 1 88.81 388 SER B CA 1
ATOM 6623 C C . SER B 1 388 ? -14.492 -20.016 -21.203 1 88.81 388 SER B C 1
ATOM 6625 O O . SER B 1 388 ? -14.844 -20.734 -20.266 1 88.81 388 SER B O 1
ATOM 6627 N N . PRO B 1 389 ? -14.18 -18.719 -21.062 1 87.62 389 PRO B N 1
ATOM 6628 C CA . PRO B 1 389 ? -14.32 -18.094 -19.75 1 87.62 389 PRO B CA 1
ATOM 6629 C C . PRO B 1 389 ? -15.719 -18.266 -19.156 1 87.62 389 PRO B C 1
ATOM 6631 O O . PRO B 1 389 ? -15.867 -18.328 -17.938 1 87.62 389 PRO B O 1
ATOM 6634 N N . LYS B 1 390 ? -16.719 -18.375 -19.969 1 87.69 390 LYS B N 1
ATOM 6635 C CA . LYS B 1 390 ? -18.094 -18.516 -19.516 1 87.69 390 LYS B CA 1
ATOM 6636 C C . LYS B 1 390 ? -18.297 -19.844 -18.797 1 87.69 390 LYS B C 1
ATOM 6638 O O . LYS B 1 390 ? -19.141 -19.953 -17.891 1 87.69 390 LYS B O 1
ATOM 6643 N N . VAL B 1 391 ? -17.469 -20.875 -19.188 1 91.19 391 VAL B N 1
ATOM 6644 C CA . VAL B 1 391 ? -17.578 -22.203 -18.578 1 91.19 391 VAL B CA 1
ATOM 6645 C C . VAL B 1 391 ? -17.094 -22.156 -17.141 1 91.19 391 VAL B C 1
ATOM 6647 O O . VAL B 1 391 ? -17.609 -22.891 -16.281 1 91.19 391 VAL B O 1
ATOM 6650 N N . ASP B 1 392 ? -16.109 -21.281 -16.812 1 92.06 392 ASP B N 1
ATOM 6651 C CA . ASP B 1 392 ? -15.539 -21.125 -15.492 1 92.06 392 ASP B CA 1
ATOM 6652 C C . ASP B 1 392 ? -15.102 -22.469 -14.914 1 92.06 392 ASP B C 1
ATOM 6654 O O . ASP B 1 392 ? -15.453 -22.797 -13.781 1 92.06 392 ASP B O 1
ATOM 6658 N N . PHE B 1 393 ? -14.43 -23.328 -15.766 1 95.12 393 PHE B N 1
ATOM 6659 C CA . PHE B 1 393 ? -14.055 -24.672 -15.375 1 95.12 393 PHE B CA 1
ATOM 6660 C C . PHE B 1 393 ? -13.219 -24.656 -14.102 1 95.12 393 PHE B C 1
ATOM 6662 O O . PHE B 1 393 ? -13.492 -25.406 -13.156 1 95.12 393 PHE B O 1
ATOM 6669 N N . CYS B 1 394 ? -12.148 -23.859 -14.07 1 95.25 394 CYS B N 1
ATOM 6670 C CA . CYS B 1 394 ? -11.297 -23.828 -12.891 1 95.25 394 CYS B CA 1
ATOM 6671 C C . CYS B 1 394 ? -12.078 -23.375 -11.656 1 95.25 394 CYS B C 1
ATOM 6673 O O . CYS B 1 394 ? -11.844 -23.859 -10.555 1 95.25 394 CYS B O 1
ATOM 6675 N N . GLY B 1 395 ? -13.016 -22.375 -11.828 1 94.62 395 GLY B N 1
ATOM 6676 C CA . GLY B 1 395 ? -13.867 -21.984 -10.719 1 94.62 395 GLY B CA 1
ATOM 6677 C C . GLY B 1 395 ? -14.703 -23.125 -10.164 1 94.62 395 GLY B C 1
ATOM 6678 O O . GLY B 1 395 ? -14.906 -23.219 -8.953 1 94.62 395 GLY B O 1
ATOM 6679 N N . GLN B 1 396 ? -15.18 -23.953 -11.039 1 96.5 396 GLN B N 1
ATOM 6680 C CA . GLN B 1 396 ? -15.93 -25.141 -10.625 1 96.5 396 GLN B CA 1
ATOM 6681 C C . GLN B 1 396 ? -15.047 -26.109 -9.844 1 96.5 396 GLN B C 1
ATOM 6683 O O . GLN B 1 396 ? -15.477 -26.688 -8.844 1 96.5 396 GLN B O 1
ATOM 6688 N N . VAL B 1 397 ? -13.82 -26.297 -10.305 1 97.81 397 VAL B N 1
ATOM 6689 C CA . VAL B 1 397 ? -12.883 -27.156 -9.594 1 97.81 397 VAL B CA 1
ATOM 6690 C C . VAL B 1 397 ? -12.641 -26.594 -8.188 1 97.81 397 VAL B C 1
ATOM 6692 O O . VAL B 1 397 ? -12.602 -27.359 -7.215 1 97.81 397 VAL B O 1
ATOM 6695 N N . VAL B 1 398 ? -12.477 -25.281 -8.062 1 96.62 398 VAL B N 1
ATOM 6696 C CA . VAL B 1 398 ? -12.234 -24.625 -6.781 1 96.62 398 VAL B CA 1
ATOM 6697 C C . VAL B 1 398 ? -13.43 -24.859 -5.855 1 96.62 398 VAL B C 1
ATOM 6699 O O . VAL B 1 398 ? -13.25 -25.234 -4.691 1 96.62 398 VAL B O 1
ATOM 6702 N N . ARG B 1 399 ? -14.641 -24.672 -6.355 1 95.38 399 ARG B N 1
ATOM 6703 C CA . ARG B 1 399 ? -15.844 -24.844 -5.551 1 95.38 399 ARG B CA 1
ATOM 6704 C C . ARG B 1 399 ? -16 -26.297 -5.109 1 95.38 399 ARG B C 1
ATOM 6706 O O . ARG B 1 399 ? -16.344 -26.578 -3.957 1 95.38 399 ARG B O 1
ATOM 6713 N N . GLN B 1 400 ? -15.734 -27.234 -6.062 1 97.56 400 GLN B N 1
ATOM 6714 C CA . GLN B 1 400 ? -15.812 -28.656 -5.723 1 97.56 400 GLN B CA 1
ATOM 6715 C C . GLN B 1 400 ? -14.758 -29.031 -4.688 1 97.56 400 GLN B C 1
ATOM 6717 O O . GLN B 1 400 ? -15.016 -29.828 -3.791 1 97.56 400 GLN B O 1
ATOM 6722 N N . SER B 1 401 ? -13.555 -28.5 -4.863 1 98.06 401 SER B N 1
ATOM 6723 C CA . SER B 1 401 ? -12.5 -28.734 -3.881 1 98.06 401 SER B CA 1
ATOM 6724 C C . SER B 1 401 ? -12.914 -28.266 -2.496 1 98.06 401 SER B C 1
ATOM 6726 O O . SER B 1 401 ? -12.703 -28.953 -1.501 1 98.06 401 SER B O 1
ATOM 6728 N N . LEU B 1 402 ? -13.5 -27.078 -2.457 1 96.25 402 LEU B N 1
ATOM 6729 C CA . LEU B 1 402 ? -13.922 -26.516 -1.185 1 96.25 402 LEU B CA 1
ATOM 6730 C C . LEU B 1 402 ? -14.992 -27.375 -0.53 1 96.25 402 LEU B C 1
ATOM 6732 O O . LEU B 1 402 ? -14.992 -27.547 0.69 1 96.25 402 LEU B O 1
ATOM 6736 N N . GLU B 1 403 ? -15.914 -27.875 -1.299 1 96.5 403 GLU B N 1
ATOM 6737 C CA . GLU B 1 403 ? -16.938 -28.766 -0.787 1 96.5 403 GLU B CA 1
ATOM 6738 C C . GLU B 1 403 ? -16.328 -30.016 -0.159 1 96.5 403 GLU B C 1
ATOM 6740 O O . GLU B 1 403 ? -16.859 -30.562 0.811 1 96.5 403 GLU B O 1
ATOM 6745 N N . LEU B 1 404 ? -15.203 -30.406 -0.704 1 97.94 404 LEU B N 1
ATOM 6746 C CA . LEU B 1 404 ? -14.516 -31.594 -0.23 1 97.94 404 LEU B CA 1
ATOM 6747 C C . LEU B 1 404 ? -13.578 -31.266 0.93 1 97.94 404 LEU B C 1
ATOM 6749 O O . LEU B 1 404 ? -12.93 -32.156 1.485 1 97.94 404 LEU B O 1
ATOM 6753 N N . GLY B 1 405 ? -13.508 -29.969 1.31 1 97.44 405 GLY B N 1
ATOM 6754 C CA . GLY B 1 405 ? -12.68 -29.562 2.438 1 97.44 405 GLY B CA 1
ATOM 6755 C C . GLY B 1 405 ? -11.273 -29.172 2.035 1 97.44 405 GLY B C 1
ATOM 6756 O O . GLY B 1 405 ? -10.336 -29.297 2.834 1 97.44 405 GLY B O 1
ATOM 6757 N N . LEU B 1 406 ? -11.094 -28.828 0.807 1 98.38 406 LEU B N 1
ATOM 6758 C CA . LEU B 1 406 ? -9.797 -28.406 0.289 1 98.38 406 LEU B CA 1
ATOM 6759 C C . LEU B 1 406 ? -9.867 -27 -0.296 1 98.38 406 LEU B C 1
ATOM 6761 O O . LEU B 1 406 ? -10.703 -26.734 -1.16 1 98.38 406 LEU B O 1
ATOM 6765 N N . ASN B 1 407 ? -9.047 -26.141 0.263 1 97.31 407 ASN B N 1
ATOM 6766 C CA . ASN B 1 407 ? -8.953 -24.766 -0.243 1 97.31 407 ASN B CA 1
ATOM 6767 C C . ASN B 1 407 ? -7.809 -24.609 -1.239 1 97.31 407 ASN B C 1
ATOM 6769 O O . ASN B 1 407 ? -6.641 -24.781 -0.878 1 97.31 407 ASN B O 1
ATOM 6773 N N . VAL B 1 408 ? -8.117 -24.391 -2.502 1 97.06 408 VAL B N 1
ATOM 6774 C CA . VAL B 1 408 ? -7.145 -24.078 -3.547 1 97.06 408 VAL B CA 1
ATOM 6775 C C . VAL B 1 408 ? -7.512 -22.766 -4.23 1 97.06 408 VAL B C 1
ATOM 6777 O O . VAL B 1 408 ? -8.586 -22.203 -3.984 1 97.06 408 VAL B O 1
ATOM 6780 N N . LEU B 1 409 ? -6.59 -22.266 -5.016 1 94.94 409 LEU B N 1
ATOM 6781 C CA . LEU B 1 409 ? -6.801 -20.969 -5.656 1 94.94 409 LEU B CA 1
ATOM 6782 C C . LEU B 1 409 ? -6.957 -21.125 -7.164 1 94.94 409 LEU B C 1
ATOM 6784 O O . LEU B 1 409 ? -6.191 -21.859 -7.801 1 94.94 409 LEU B O 1
ATOM 6788 N N . GLY B 1 410 ? -8 -20.578 -7.68 1 91.06 410 GLY B N 1
ATOM 6789 C CA . GLY B 1 410 ? -8.227 -20.578 -9.117 1 91.06 410 GLY B CA 1
ATOM 6790 C C . GLY B 1 410 ? -7.699 -19.344 -9.812 1 91.06 410 GLY B C 1
ATOM 6791 O O . GLY B 1 410 ? -7 -18.531 -9.203 1 91.06 410 GLY B O 1
ATOM 6792 N N . ASN B 1 411 ? -8.023 -19.375 -11.125 1 75 411 ASN B N 1
ATOM 6793 C CA . ASN B 1 411 ? -7.473 -18.281 -11.922 1 75 411 ASN B CA 1
ATOM 6794 C C . ASN B 1 411 ? -8.172 -16.953 -11.617 1 75 411 ASN B C 1
ATOM 6796 O O . ASN B 1 411 ? -9.281 -16.938 -11.078 1 75 411 ASN B O 1
ATOM 6800 N N . LEU B 1 412 ? -7.438 -15.93 -12.102 1 68.25 412 LEU B N 1
ATOM 6801 C CA . LEU B 1 412 ? -7.957 -14.648 -11.648 1 68.25 412 LEU B CA 1
ATOM 6802 C C . LEU B 1 412 ? -8.375 -13.773 -12.828 1 68.25 412 LEU B C 1
ATOM 6804 O O . LEU B 1 412 ? -8.094 -12.578 -12.852 1 68.25 412 LEU B O 1
ATOM 6808 N N . GLY B 1 413 ? -9.055 -14.375 -13.812 1 77.5 413 GLY B N 1
ATOM 6809 C CA . GLY B 1 413 ? -9.68 -13.57 -14.852 1 77.5 413 GLY B CA 1
ATOM 6810 C C . GLY B 1 413 ? -9.008 -13.703 -16.203 1 77.5 413 GLY B C 1
ATOM 6811 O O . GLY B 1 413 ? -8.273 -14.664 -16.438 1 77.5 413 GLY B O 1
ATOM 6812 N N . VAL B 1 414 ? -9.344 -12.875 -17.172 1 88.38 414 VAL B N 1
ATOM 6813 C CA . VAL B 1 414 ? -8.758 -12.836 -18.5 1 88.38 414 VAL B CA 1
ATOM 6814 C C . VAL B 1 414 ? -7.426 -12.094 -18.453 1 88.38 414 VAL B C 1
ATOM 6816 O O . VAL B 1 414 ? -7.391 -10.875 -18.281 1 88.38 414 VAL B O 1
ATOM 6819 N N . THR B 1 415 ? -6.43 -12.836 -18.672 1 92.62 415 THR B N 1
ATOM 6820 C CA . THR B 1 415 ? -5.117 -12.242 -18.453 1 92.62 415 THR B CA 1
ATOM 6821 C C . THR B 1 415 ? -4.547 -11.688 -19.75 1 92.62 415 THR B C 1
ATOM 6823 O O . THR B 1 415 ? -3.66 -10.836 -19.734 1 92.62 415 THR B O 1
ATOM 6826 N N . GLY B 1 416 ? -4.949 -12.18 -20.828 1 94.38 416 GLY B N 1
ATOM 6827 C CA . GLY B 1 416 ? -4.445 -11.703 -22.109 1 94.38 416 GLY B CA 1
ATOM 6828 C C . GLY B 1 416 ? -4.672 -12.688 -23.25 1 94.38 416 GLY B C 1
ATOM 6829 O O . GLY B 1 416 ? -5.738 -13.297 -23.344 1 94.38 416 GLY B O 1
ATOM 6830 N N . GLU B 1 417 ? -3.699 -12.789 -24.156 1 94.31 417 GLU B N 1
ATOM 6831 C CA . GLU B 1 417 ? -3.775 -13.547 -25.391 1 94.31 417 GLU B CA 1
ATOM 6832 C C . GLU B 1 417 ? -4.145 -15.008 -25.141 1 94.31 417 GLU B C 1
ATOM 6834 O O . GLU B 1 417 ? -4.918 -15.602 -25.891 1 94.31 417 GLU B O 1
ATOM 6839 N N . TYR B 1 418 ? -3.629 -15.57 -24.109 1 93.19 418 TYR B N 1
ATOM 6840 C CA . TYR B 1 418 ? -3.91 -16.953 -23.766 1 93.19 418 TYR B CA 1
ATOM 6841 C C . TYR B 1 418 ? -4.93 -17.047 -22.641 1 93.19 418 TYR B C 1
ATOM 6843 O O . TYR B 1 418 ? -4.781 -16.391 -21.609 1 93.19 418 TYR B O 1
ATOM 6851 N N . GLN B 1 419 ? -5.961 -17.797 -22.891 1 92.88 419 GLN B N 1
ATOM 6852 C CA . GLN B 1 419 ? -6.883 -18.125 -21.812 1 92.88 419 GLN B CA 1
ATOM 6853 C C . GLN B 1 419 ? -6.32 -19.234 -20.938 1 92.88 419 GLN B C 1
ATOM 6855 O O . GLN B 1 419 ? -6.367 -20.406 -21.312 1 92.88 419 GLN B O 1
ATOM 6860 N N . VAL B 1 420 ? -5.91 -18.844 -19.781 1 93.12 420 VAL B N 1
ATOM 6861 C CA . VAL B 1 420 ? -5.23 -19.781 -18.891 1 93.12 420 VAL B CA 1
ATOM 6862 C C . VAL B 1 420 ? -6.172 -20.203 -17.766 1 93.12 420 VAL B C 1
ATOM 6864 O O . VAL B 1 420 ? -6.371 -19.469 -16.797 1 93.12 420 VAL B O 1
ATOM 6867 N N . ASP B 1 421 ? -6.719 -21.359 -17.859 1 94.56 421 ASP B N 1
ATOM 6868 C CA . ASP B 1 421 ? -7.551 -21.922 -16.797 1 94.56 421 ASP B CA 1
ATOM 6869 C C . ASP B 1 421 ? -6.746 -22.859 -15.906 1 94.56 421 ASP B C 1
ATOM 6871 O O . ASP B 1 421 ? -6.293 -23.922 -16.359 1 94.56 421 ASP B O 1
ATOM 6875 N N . HIS B 1 422 ? -6.574 -22.422 -14.703 1 96.38 422 HIS B N 1
ATOM 6876 C CA . HIS B 1 422 ? -5.723 -23.25 -13.852 1 96.38 422 HIS B CA 1
ATOM 6877 C C . HIS B 1 422 ? -6.117 -23.125 -12.383 1 96.38 422 HIS B C 1
ATOM 6879 O O . HIS B 1 422 ? -6.902 -22.234 -12.023 1 96.38 422 HIS B O 1
ATOM 6885 N N . VAL B 1 423 ? -5.664 -24.062 -11.562 1 97.38 423 VAL B N 1
ATOM 6886 C CA . VAL B 1 423 ? -5.688 -23.953 -10.109 1 97.38 423 VAL B CA 1
ATOM 6887 C C . VAL B 1 423 ? -4.262 -24.016 -9.562 1 97.38 423 VAL B C 1
ATOM 6889 O O . VAL B 1 423 ? -3.381 -24.609 -10.188 1 97.38 423 VAL B O 1
ATOM 6892 N N . LEU B 1 424 ? -4.043 -23.359 -8.484 1 97.25 424 LEU B N 1
ATOM 6893 C CA . LEU B 1 424 ? -2.752 -23.375 -7.801 1 97.25 424 LEU B CA 1
ATOM 6894 C C . LEU B 1 424 ? -2.795 -24.266 -6.566 1 97.25 424 LEU B C 1
ATOM 6896 O O . LEU B 1 424 ? -3.789 -24.266 -5.832 1 97.25 424 LEU B O 1
ATOM 6900 N N . VAL B 1 425 ? -1.752 -25 -6.352 1 97.75 425 VAL B N 1
ATOM 6901 C CA . VAL B 1 425 ? -1.502 -25.766 -5.137 1 97.75 425 VAL B CA 1
ATOM 6902 C C . VAL B 1 425 ? -0.195 -25.312 -4.492 1 97.75 425 VAL B C 1
ATOM 6904 O O . VAL B 1 425 ? 0.89 -25.688 -4.949 1 97.75 425 VAL B O 1
ATOM 6907 N N . CYS B 1 426 ? -0.338 -24.531 -3.465 1 97.38 426 CYS B N 1
ATOM 6908 C CA . CYS B 1 426 ? 0.792 -23.922 -2.775 1 97.38 426 CYS B CA 1
ATOM 6909 C C . CYS B 1 426 ? 0.687 -24.125 -1.269 1 97.38 426 CYS B C 1
ATOM 6911 O O . CYS B 1 426 ? 0.563 -23.156 -0.515 1 97.38 426 CYS B O 1
ATOM 6913 N N . PRO B 1 427 ? 0.791 -25.344 -0.796 1 97.81 427 PRO B N 1
ATOM 6914 C CA . PRO B 1 427 ? 0.63 -25.594 0.64 1 97.81 427 PRO B CA 1
ATOM 6915 C C . PRO B 1 427 ? 1.714 -24.922 1.478 1 97.81 427 PRO B C 1
ATOM 6917 O O . PRO B 1 427 ? 2.752 -24.516 0.944 1 97.81 427 PRO B O 1
ATOM 6920 N N . PRO B 1 428 ? 1.478 -24.766 2.801 1 97.88 428 PRO B N 1
ATOM 6921 C CA . PRO B 1 428 ? 2.496 -24.203 3.688 1 97.88 428 PRO B CA 1
ATOM 6922 C C . PRO B 1 428 ? 3.779 -25.031 3.713 1 97.88 428 PRO B C 1
ATOM 6924 O O . PRO B 1 428 ? 3.754 -26.219 3.426 1 97.88 428 PRO B O 1
ATOM 6927 N N . TYR B 1 429 ? 4.852 -24.359 4.125 1 98.5 429 TYR B N 1
ATOM 6928 C CA . TYR B 1 429 ? 6.164 -25 4.168 1 98.5 429 TYR B CA 1
ATOM 6929 C C . TYR B 1 429 ? 6.172 -26.172 5.148 1 98.5 429 TYR B C 1
ATOM 6931 O O . TYR B 1 429 ? 7.023 -27.062 5.062 1 98.5 429 TYR B O 1
ATOM 6939 N N . ILE B 1 430 ? 5.207 -26.234 6.016 1 97.75 430 ILE B N 1
ATOM 6940 C CA . ILE B 1 430 ? 5.211 -27.203 7.109 1 97.75 430 ILE B CA 1
ATOM 6941 C C . ILE B 1 430 ? 4.355 -28.422 6.73 1 97.75 430 ILE B C 1
ATOM 6943 O O . ILE B 1 430 ? 4.121 -29.297 7.555 1 97.75 430 ILE B O 1
ATOM 6947 N N . VAL B 1 431 ? 3.855 -28.484 5.527 1 98.25 431 VAL B N 1
ATOM 6948 C CA . VAL B 1 431 ? 2.98 -29.562 5.09 1 98.25 431 VAL B CA 1
ATOM 6949 C C . VAL B 1 431 ? 3.682 -30.906 5.277 1 98.25 431 VAL B C 1
ATOM 6951 O O . VAL B 1 4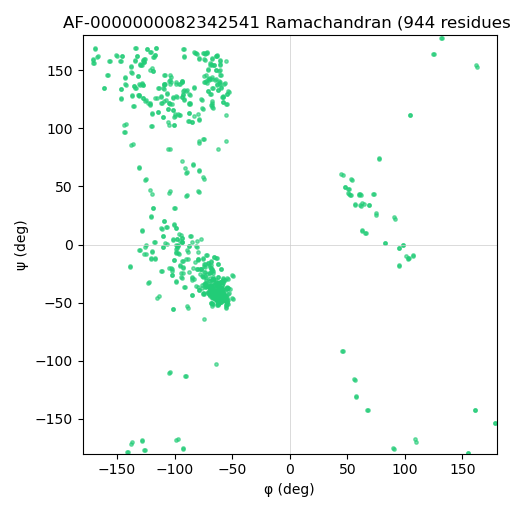31 ? 4.883 -31.031 5.02 1 98.25 431 VAL B O 1
ATOM 6954 N N . THR B 1 432 ? 2.961 -31.891 5.754 1 97.88 432 THR B N 1
ATOM 6955 C CA . THR B 1 432 ? 3.525 -33.219 5.945 1 97.88 432 THR B CA 1
ATOM 6956 C C . THR B 1 432 ? 3.297 -34.094 4.707 1 97.88 432 THR B C 1
ATOM 6958 O O . THR B 1 432 ? 2.514 -33.719 3.828 1 97.88 432 THR B O 1
ATOM 6961 N N . ASP B 1 433 ? 4.016 -35.219 4.738 1 98.06 433 ASP B N 1
ATOM 6962 C CA . ASP B 1 433 ? 3.854 -36.156 3.639 1 98.06 433 ASP B CA 1
ATOM 6963 C C . ASP B 1 433 ? 2.398 -36.594 3.504 1 98.06 433 ASP B C 1
ATOM 6965 O O . ASP B 1 433 ? 1.844 -36.594 2.402 1 98.06 433 ASP B O 1
ATOM 6969 N N . HIS B 1 434 ? 1.825 -36.906 4.59 1 98.25 434 HIS B N 1
ATOM 6970 C CA . HIS B 1 434 ? 0.446 -37.406 4.598 1 98.25 434 HIS B CA 1
ATOM 6971 C C . HIS B 1 434 ? -0.516 -36.312 4.148 1 98.25 434 HIS B C 1
ATOM 6973 O O . HIS B 1 434 ? -1.463 -36.562 3.404 1 98.25 434 HIS B O 1
ATOM 6979 N N . GLU B 1 435 ? -0.299 -35.125 4.594 1 98 435 GLU B N 1
ATOM 6980 C CA . GLU B 1 435 ? -1.135 -34 4.195 1 98 435 GLU B CA 1
ATOM 6981 C C . GLU B 1 435 ? -1.03 -33.75 2.693 1 98 435 GLU B C 1
ATOM 6983 O O . GLU B 1 435 ? -2.027 -33.406 2.043 1 98 435 GLU B O 1
ATOM 6988 N N . LEU B 1 436 ? 0.144 -33.875 2.201 1 98.19 436 LEU B N 1
ATOM 6989 C CA . LEU B 1 436 ? 0.365 -33.656 0.772 1 98.19 436 LEU B CA 1
ATOM 6990 C C . LEU B 1 436 ? -0.413 -34.688 -0.045 1 98.19 436 LEU B C 1
ATOM 6992 O O . LEU B 1 436 ? -1.026 -34.344 -1.059 1 98.19 436 LEU B O 1
ATOM 6996 N N . GLU B 1 437 ? -0.371 -35.906 0.355 1 98.5 437 GLU B N 1
ATOM 6997 C CA . GLU B 1 437 ? -1.122 -36.969 -0.308 1 98.5 437 GLU B CA 1
ATOM 6998 C C . GLU B 1 437 ? -2.623 -36.719 -0.256 1 98.5 437 GLU B C 1
ATOM 7000 O O . GLU B 1 437 ? -3.328 -36.906 -1.25 1 98.5 437 GLU B O 1
ATOM 7005 N N . ASN B 1 438 ? -3.068 -36.281 0.898 1 98.69 438 ASN B N 1
ATOM 7006 C CA . ASN B 1 438 ? -4.484 -35.969 1.065 1 98.69 438 ASN B CA 1
ATOM 7007 C C . ASN B 1 438 ? -4.906 -34.812 0.168 1 98.69 438 ASN B C 1
ATOM 7009 O O . ASN B 1 438 ? -5.988 -34.844 -0.422 1 98.69 438 ASN B O 1
ATOM 7013 N N . ILE B 1 439 ? -4.051 -33.781 0.066 1 98.81 439 ILE B N 1
ATOM 7014 C CA . ILE B 1 439 ? -4.316 -32.625 -0.787 1 98.81 439 ILE B CA 1
ATOM 7015 C C . ILE B 1 439 ? -4.492 -33.094 -2.232 1 98.81 439 ILE B C 1
ATOM 7017 O O . ILE B 1 439 ? -5.469 -32.719 -2.893 1 98.81 439 ILE B O 1
ATOM 7021 N N . VAL B 1 440 ? -3.588 -33.906 -2.701 1 98.88 440 VAL B N 1
ATOM 7022 C CA . VAL B 1 440 ? -3.619 -34.344 -4.094 1 98.88 440 VAL B CA 1
ATOM 7023 C C . VAL B 1 440 ? -4.832 -35.219 -4.324 1 98.88 440 VAL B C 1
ATOM 7025 O O . VAL B 1 440 ? -5.484 -35.156 -5.367 1 98.88 440 VAL B O 1
ATOM 7028 N N . HIS B 1 441 ? -5.133 -36.062 -3.354 1 98.75 441 HIS B N 1
ATOM 7029 C CA . HIS B 1 441 ? -6.289 -36.969 -3.461 1 98.75 441 HIS B CA 1
ATOM 7030 C C . HIS B 1 441 ? -7.582 -36.156 -3.57 1 98.75 441 HIS B C 1
ATOM 7032 O O . HIS B 1 441 ? -8.422 -36.438 -4.434 1 98.75 441 HIS B O 1
ATOM 7038 N N . LEU B 1 442 ? -7.773 -35.219 -2.682 1 98.81 442 LEU B N 1
ATOM 7039 C CA . LEU B 1 442 ? -8.969 -34.375 -2.689 1 98.81 442 LEU B CA 1
ATOM 7040 C C . LEU B 1 442 ? -9.062 -33.594 -3.982 1 98.81 442 LEU B C 1
ATOM 7042 O O . LEU B 1 442 ? -10.148 -33.438 -4.547 1 98.81 442 LEU B O 1
ATOM 7046 N N . LEU B 1 443 ? -7.914 -33.062 -4.457 1 98.81 443 LEU B N 1
ATOM 7047 C CA . LEU B 1 443 ? -7.895 -32.312 -5.699 1 98.81 443 LEU B CA 1
ATOM 7048 C C . LEU B 1 443 ? -8.281 -33.188 -6.883 1 98.81 443 LEU B C 1
ATOM 7050 O O . LEU B 1 443 ? -9.047 -32.75 -7.75 1 98.81 443 LEU B O 1
ATOM 7054 N N . LYS B 1 444 ? -7.707 -34.375 -6.914 1 98.88 444 LYS B N 1
ATOM 7055 C CA . LYS B 1 444 ? -8.055 -35.344 -7.969 1 98.88 444 LYS B CA 1
ATOM 7056 C C . LYS B 1 444 ? -9.562 -35.594 -7.996 1 98.88 444 LYS B C 1
ATOM 7058 O O . LYS B 1 444 ? -10.18 -35.562 -9.062 1 98.88 444 LYS B O 1
ATOM 7063 N N . THR B 1 445 ? -10.109 -35.812 -6.828 1 98.81 445 THR B N 1
ATOM 7064 C CA . THR B 1 445 ? -11.539 -36.062 -6.711 1 98.81 445 THR B CA 1
ATOM 7065 C C . THR B 1 445 ? -12.352 -34.906 -7.246 1 98.81 445 THR B C 1
ATOM 7067 O O . THR B 1 445 ? -13.328 -35.094 -7.977 1 98.81 445 THR B O 1
ATOM 7070 N N . ALA B 1 446 ? -11.953 -33.688 -6.906 1 98.69 446 ALA B N 1
ATOM 7071 C CA . ALA B 1 446 ? -12.641 -32.5 -7.359 1 98.69 446 ALA B CA 1
ATOM 7072 C C . ALA B 1 446 ? -12.562 -3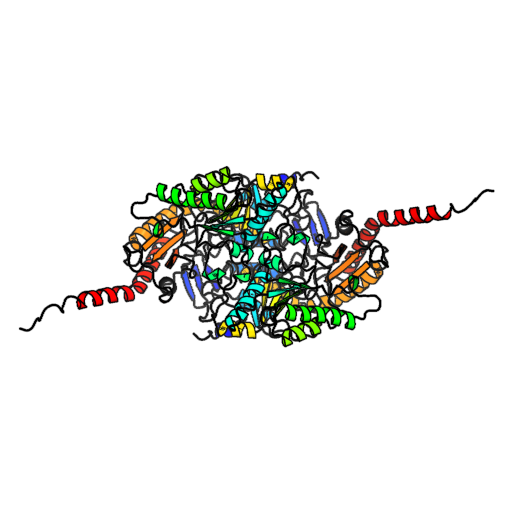2.344 -8.875 1 98.69 446 ALA B C 1
ATOM 7074 O O . ALA B 1 446 ? -13.555 -32 -9.523 1 98.69 446 ALA B O 1
ATOM 7075 N N . ILE B 1 447 ? -11.367 -32.594 -9.445 1 98.56 447 ILE B N 1
ATOM 7076 C CA . ILE B 1 447 ? -11.164 -32.469 -10.883 1 98.56 447 ILE B CA 1
ATOM 7077 C C . ILE B 1 447 ? -12.008 -33.5 -11.617 1 98.56 447 ILE B C 1
ATOM 7079 O O . ILE B 1 447 ? -12.672 -33.188 -12.609 1 98.56 447 ILE B O 1
ATOM 7083 N N . VAL B 1 448 ? -12 -34.719 -11.109 1 98.44 448 VAL B N 1
ATOM 7084 C CA . VAL B 1 448 ? -12.758 -35.812 -11.734 1 98.44 448 VAL B CA 1
ATOM 7085 C C . VAL B 1 448 ? -14.25 -35.5 -11.703 1 98.44 448 VAL B C 1
ATOM 7087 O O . VAL B 1 448 ? -14.938 -35.625 -12.727 1 98.44 448 VAL B O 1
ATOM 7090 N N . LYS B 1 449 ? -14.727 -35 -10.578 1 97.94 449 LYS B N 1
ATOM 7091 C CA . LYS B 1 449 ? -16.141 -34.656 -10.453 1 97.94 449 LYS B CA 1
ATOM 7092 C C . LYS B 1 449 ? -16.516 -33.531 -11.398 1 97.94 449 LYS B C 1
ATOM 7094 O O . LYS B 1 449 ? -17.578 -33.594 -12.039 1 97.94 449 LYS B O 1
ATOM 7099 N N . THR B 1 450 ? -15.703 -32.562 -11.469 1 97.56 450 THR B N 1
ATOM 7100 C CA . THR B 1 450 ? -15.969 -31.391 -12.305 1 97.56 450 THR B CA 1
ATOM 7101 C C . THR B 1 450 ? -15.922 -31.766 -13.781 1 97.56 450 THR B C 1
ATOM 7103 O O . THR B 1 450 ? -16.641 -31.203 -14.602 1 97.56 450 THR B O 1
ATOM 7106 N N . SER B 1 451 ? -15.102 -32.75 -14.133 1 97.38 451 SER B N 1
ATOM 7107 C CA . SER B 1 451 ? -14.844 -33.125 -15.516 1 97.38 451 SER B CA 1
ATOM 7108 C C . SER B 1 451 ? -15.992 -33.938 -16.078 1 97.38 451 SER B C 1
ATOM 7110 O O . SER B 1 451 ? -16.172 -34.031 -17.297 1 97.38 451 SER B O 1
ATOM 7112 N N . GLN B 1 452 ? -16.812 -34.562 -15.297 1 96.06 452 GLN B N 1
ATOM 7113 C CA . GLN B 1 452 ? -17.781 -35.562 -15.695 1 96.06 452 GLN B CA 1
ATOM 7114 C C . GLN B 1 452 ? -18.734 -35 -16.75 1 96.06 452 GLN B C 1
ATOM 7116 O O . GLN B 1 452 ? -18.953 -35.656 -17.797 1 96.06 452 GLN B O 1
ATOM 7121 N N . PRO B 1 453 ? -19.266 -33.781 -16.578 1 93.69 453 PRO B N 1
ATOM 7122 C CA . PRO B 1 453 ? -20.203 -33.281 -17.578 1 93.69 453 PRO B CA 1
ATOM 7123 C C . PRO B 1 453 ? -19.531 -32.969 -18.922 1 93.69 453 PRO B C 1
ATOM 7125 O O . PRO B 1 453 ? -20.203 -32.906 -19.953 1 93.69 453 PRO B O 1
ATOM 7128 N N . PHE B 1 454 ? -18.312 -32.812 -18.922 1 93.06 454 PHE B N 1
ATOM 7129 C CA . PHE B 1 454 ? -17.594 -32.406 -20.125 1 93.06 454 PHE B CA 1
ATOM 7130 C C . PHE B 1 454 ? -17.094 -33.625 -20.875 1 93.06 454 PHE B C 1
ATOM 7132 O O . PHE B 1 454 ? -16.703 -33.531 -22.047 1 93.06 454 PHE B O 1
ATOM 7139 N N . LEU B 1 455 ? -16.969 -34.812 -20.25 1 89.94 455 LEU B N 1
ATOM 7140 C CA . LEU B 1 455 ? -16.516 -36.062 -20.859 1 89.94 455 LEU B CA 1
ATOM 7141 C C . LEU B 1 455 ? -17.688 -36.875 -21.422 1 89.94 455 LEU B C 1
ATOM 7143 O O . LEU B 1 455 ? -17.516 -37.656 -22.328 1 89.94 455 LEU B O 1
ATOM 7147 N N . ARG B 1 456 ? -18.859 -36.938 -20.859 1 75.31 456 ARG B N 1
ATOM 7148 C CA . ARG B 1 456 ? -20.031 -37.625 -21.375 1 75.31 456 ARG B CA 1
ATOM 7149 C C . ARG B 1 456 ? -20.5 -37.062 -22.703 1 75.31 456 ARG B C 1
ATOM 7151 O O . ARG B 1 456 ? -20.953 -37.781 -23.578 1 75.31 456 ARG B O 1
ATOM 7158 N N . SER B 1 457 ? -20.406 -35.812 -22.812 1 56.81 457 SER B N 1
ATOM 7159 C CA . SER B 1 457 ? -20.891 -35.25 -24.078 1 56.81 457 SER B CA 1
ATOM 7160 C C . SER B 1 457 ? -20 -35.656 -25.234 1 56.81 457 SER B C 1
ATOM 7162 O O . SER B 1 457 ? -20.438 -35.656 -26.391 1 56.81 457 SER B O 1
ATOM 7164 N N . ALA B 1 458 ? -18.75 -36 -25.062 1 53.97 458 ALA B N 1
ATOM 7165 C CA . ALA B 1 458 ? -17.859 -36.438 -26.141 1 53.97 458 ALA B CA 1
ATOM 7166 C C . ALA B 1 458 ? -18.203 -37.875 -26.578 1 53.97 458 ALA B C 1
ATOM 7168 O O . ALA B 1 458 ? -18.062 -38.219 -27.766 1 53.97 458 ALA B O 1
ATOM 7169 N N . HIS B 1 459 ? -18.641 -38.75 -25.688 1 48.12 459 HIS B N 1
ATOM 7170 C CA . HIS B 1 459 ? -19.047 -40.094 -26.062 1 48.12 459 HIS B CA 1
ATOM 7171 C C . HIS B 1 459 ? -20.344 -40.094 -26.859 1 48.12 459 HIS B C 1
ATOM 7173 O O . HIS B 1 459 ? -20.547 -40.906 -27.75 1 48.12 459 HIS B O 1
ATOM 7179 N N . THR B 1 460 ? -21.234 -39.188 -26.484 1 48.12 460 THR B N 1
ATOM 7180 C CA . THR B 1 460 ? -22.5 -39.219 -27.219 1 48.12 460 THR B CA 1
ATOM 7181 C C . THR B 1 460 ? -22.312 -38.688 -28.625 1 48.12 460 THR B C 1
ATOM 7183 O O . THR B 1 460 ? -22.984 -39.156 -29.562 1 48.12 460 THR B O 1
ATOM 7186 N N . ASN B 1 461 ? -21.422 -37.75 -28.75 1 45 461 ASN B N 1
ATOM 7187 C CA . ASN B 1 461 ? -21.266 -37.219 -30.109 1 45 461 ASN B CA 1
ATOM 7188 C C . ASN B 1 461 ? -20.422 -38.156 -30.969 1 45 461 ASN B C 1
ATOM 7190 O O . ASN B 1 461 ? -20.422 -38.062 -32.188 1 45 461 ASN B O 1
ATOM 7194 N N . GLY B 1 462 ? -19.578 -39.062 -30.359 1 41.56 462 GLY B N 1
ATOM 7195 C CA . GLY B 1 462 ? -18.844 -40.031 -31.172 1 41.56 462 GLY B CA 1
ATOM 7196 C C . GLY B 1 462 ? -19.703 -41.188 -31.656 1 41.56 462 GLY B C 1
ATOM 7197 O O . GLY B 1 462 ? -19.375 -41.812 -32.656 1 41.56 462 GLY B O 1
ATOM 7198 N N . GLN B 1 463 ? -20.656 -41.719 -30.891 1 41.44 463 GLN B N 1
ATOM 7199 C CA . GLN B 1 463 ? -21.453 -42.875 -31.312 1 41.44 463 GLN B CA 1
ATOM 7200 C C . GLN B 1 463 ? -22.438 -42.469 -32.406 1 41.44 463 GLN B C 1
ATOM 7202 O O . GLN B 1 463 ? -22.984 -43.344 -33.094 1 41.44 463 GLN B O 1
ATOM 7207 N N . ALA B 1 464 ? -22.844 -41.25 -32.5 1 46.31 464 ALA B N 1
ATOM 7208 C CA . ALA B 1 464 ? -23.891 -40.906 -33.469 1 46.31 464 ALA B CA 1
ATOM 7209 C C . ALA B 1 464 ? -23.344 -40.938 -34.875 1 46.31 464 ALA B C 1
ATOM 7211 O O . ALA B 1 464 ? -24.094 -41.188 -35.844 1 46.31 464 ALA B O 1
ATOM 7212 N N . ASN B 1 465 ? -22 -40.625 -35.094 1 39.88 465 ASN B N 1
ATOM 7213 C CA . ASN B 1 465 ? -21.562 -40.531 -36.469 1 39.88 465 ASN B CA 1
ATOM 7214 C C . ASN B 1 465 ? -21.312 -41.875 -37.094 1 39.88 465 ASN B C 1
ATOM 7216 O O . ASN B 1 465 ? -20.891 -41.969 -38.25 1 39.88 465 ASN B O 1
ATOM 7220 N N . GLY B 1 466 ? -21.266 -43 -36.281 1 37.78 466 GLY B N 1
ATOM 7221 C CA . GLY B 1 466 ? -20.938 -44.281 -36.875 1 37.78 466 GLY B CA 1
ATOM 7222 C C . GLY B 1 466 ? -22.062 -44.812 -37.75 1 37.78 466 GLY B C 1
ATOM 7223 O O . GLY B 1 466 ? -21.875 -45.781 -38.469 1 37.78 466 GLY B O 1
ATOM 7224 N N . GLN B 1 467 ? -23.344 -44.562 -37.375 1 37.75 467 GLN B N 1
ATOM 7225 C CA . GLN B 1 467 ? -24.359 -45.469 -37.938 1 37.75 467 GLN B CA 1
ATOM 7226 C C . GLN B 1 467 ? -24.797 -45.031 -39.312 1 37.75 467 GLN B C 1
ATOM 7228 O O . GLN B 1 467 ? -25.547 -45.75 -40 1 37.75 467 GLN B O 1
ATOM 7233 N N . THR B 1 468 ? -24.594 -43.719 -39.719 1 36.72 468 THR B N 1
ATOM 7234 C CA . THR B 1 468 ? -25.516 -43.344 -40.781 1 36.72 468 THR B CA 1
ATOM 7235 C C . THR B 1 468 ? -24.969 -43.781 -42.156 1 36.72 468 THR B C 1
ATOM 7237 O O . THR B 1 468 ? -25.547 -43.438 -43.188 1 36.72 468 THR B O 1
ATOM 7240 N N . ASN B 1 469 ? -23.797 -44.469 -42.219 1 31.77 469 ASN B N 1
ATOM 7241 C CA . ASN B 1 469 ? -23.359 -44.562 -43.594 1 31.77 469 ASN B CA 1
ATOM 7242 C C . ASN B 1 469 ? -24.156 -45.625 -44.375 1 31.77 469 ASN B C 1
ATOM 7244 O O . ASN B 1 469 ? -23.703 -46.094 -45.406 1 31.77 469 ASN B O 1
ATOM 7248 N N . GLY B 1 470 ? -25.203 -46.219 -43.688 1 30.28 470 GLY B N 1
ATOM 7249 C CA . GLY B 1 470 ? -25.625 -47.375 -44.438 1 30.28 470 GLY B CA 1
ATOM 7250 C C . GLY B 1 470 ? -26.188 -47.031 -45.812 1 30.28 470 GLY B C 1
ATOM 7251 O O . GLY B 1 470 ? -25.734 -47.594 -46.812 1 30.28 470 GLY B O 1
ATOM 7252 N N . THR B 1 471 ? -27.531 -47 -46.156 1 29.64 471 THR B N 1
ATOM 7253 C CA . THR B 1 471 ? -28.25 -47.562 -47.281 1 29.64 471 THR B CA 1
ATOM 7254 C C . THR B 1 471 ? -28.391 -46.562 -48.406 1 29.64 471 THR B C 1
ATOM 7256 O O . THR B 1 471 ? -29.062 -45.531 -48.25 1 29.64 471 THR B O 1
ATOM 7259 N N . THR B 1 472 ? -27.312 -46.188 -49.188 1 21.61 472 THR B N 1
ATOM 7260 C CA . THR B 1 472 ? -27.516 -45.5 -50.469 1 21.61 472 THR B CA 1
ATOM 7261 C C . THR B 1 472 ? -28.422 -46.312 -51.375 1 21.61 472 THR B C 1
ATOM 7263 O O . THR B 1 472 ? -28.078 -47.438 -51.75 1 21.61 472 THR B O 1
ATOM 7266 N N . LYS B 1 473 ? -29.703 -46.156 -51.344 1 20.23 473 LYS B N 1
ATOM 7267 C CA . LYS B 1 473 ? -30.578 -46.781 -52.312 1 20.23 473 LYS B CA 1
ATOM 7268 C C . LYS B 1 473 ? -30.172 -46.406 -53.75 1 20.23 473 LYS B C 1
ATOM 7270 O O . LYS B 1 473 ? -29.625 -45.312 -53.969 1 20.23 473 LYS B O 1
ATOM 7275 N N . TYR B 1 474 ? -30.594 -47.281 -54.781 1 23.47 474 TYR B N 1
ATOM 7276 C CA . TYR B 1 474 ? -31.078 -47.438 -56.156 1 23.47 474 TYR B CA 1
ATOM 7277 C C . TYR B 1 474 ? -32.031 -46.312 -56.531 1 23.47 474 TYR B C 1
ATOM 7279 O O . TYR B 1 474 ? -32.875 -45.906 -55.719 1 23.47 474 TYR B O 1
#

Organism: NCBI:txid1220207